Protein AF-S8FC41-F1 (afdb_monomer_lite)

Sequence (815 aa):
MKNIDQKVIMLVIVLFGLNAVCDAQVIPAPQSMSRNKGTFTMNAQTTWYTNLNGKEKKLMTMYMATLPFRLVEGKASDKSNALRLVVASLQSKHKEAYVLNVTPETVEIKANTGAGLFYGMQTLWQLSSSASTLNVPCVEVVDEPRFDYRGFMLDVSRHFFSKEFVYKQLDLLAHYKINTFHFHLVDGGGWRIEMKKYPQLTEMTAYRPNENWSEFWNGGREFCSKNAPHAYGGYYTQQDIRDIVRYAAVRHITVIPEIDLPGHSNEVLLALPQLACEGHDYRTSFELCIGKEETFRFCENVLKEIMDLFPSEYIHIGGDEANRDRWNACPDCKKRMADEHIADVAELQSYFTRRIEKFVNRHGRKIIGWDEILDGPVSKSATIMAWREESGSMTKATEQGHHVVMTPRGHCYIDYLQTESSTQPRYAEGYLPLSEAYEFEPVPAGTKNPALVWGVQGNLWTEYIATDSYAEYMTYPRMMALAEVGWTKPEHKSFSDFYRRMLHAQQAMKDKGYNSYNIDDDLRKKQTETWKAKHVILIGIDGWAAASMAKADMPTVKNMMRNGSYTLKKRSVLPSASAINWASMMMGAGTEMTGYTKWNTRIPEIPSFVVNTHHIFPTIFSVLREQFPSAKTAALFDWDGIKYVIDTLAIDDVMWKDQAGYGKENGEGFGDPLDYVKIAENYIKKERPTFFFTYFGGLDETGHLHGWYTDRYYAFETKLDQCIARIVQATKDAGIYEDTVFILSSDHGGIDKGHGGITLEEMESPFIAFGKNVRPMGAFDETMMQFDIAATIAYIFGLDTPQAWIGRPMKQLFR

pLDDT: mean 90.37, std 13.81, range [24.3, 98.94]

Structure (mmCIF, N/CA/C/O backbone):
data_AF-S8FC41-F1
#
_entry.id   AF-S8FC41-F1
#
loop_
_atom_site.group_PDB
_atom_site.id
_atom_site.type_symbol
_atom_site.label_atom_id
_atom_site.label_alt_id
_atom_site.label_comp_id
_atom_site.label_asym_id
_atom_site.label_entity_id
_atom_site.label_seq_id
_atom_site.pdbx_PDB_ins_code
_atom_site.Cartn_x
_atom_site.Cartn_y
_atom_site.Cartn_z
_atom_site.occupancy
_atom_site.B_iso_or_equiv
_atom_site.auth_seq_id
_atom_site.auth_comp_id
_atom_site.auth_asym_id
_atom_site.auth_atom_id
_atom_site.pdbx_PDB_model_num
ATOM 1 N N . MET A 1 1 ? -72.588 14.858 -2.919 1.00 35.12 1 MET A N 1
ATOM 2 C CA . MET A 1 1 ? -72.307 15.388 -4.277 1.00 35.12 1 MET A CA 1
ATOM 3 C C . MET A 1 1 ? -71.019 16.194 -4.169 1.00 35.12 1 MET A C 1
ATOM 5 O O . MET A 1 1 ? -71.030 17.117 -3.379 1.00 35.12 1 MET A O 1
ATOM 9 N N . LYS A 1 2 ? -69.878 15.920 -4.800 1.00 32.91 2 LYS A N 1
ATOM 10 C CA . LYS A 1 2 ? -69.450 15.012 -5.875 1.00 32.91 2 LYS A CA 1
ATOM 11 C C . LYS A 1 2 ? -67.981 14.621 -5.596 1.00 32.91 2 LYS A C 1
ATOM 13 O O . LYS A 1 2 ? -67.253 15.414 -5.011 1.00 32.91 2 LYS A O 1
ATOM 18 N N . ASN A 1 3 ? -67.592 13.423 -6.035 1.00 36.94 3 ASN A N 1
ATOM 19 C CA . ASN A 1 3 ? -66.210 12.936 -6.151 1.00 36.94 3 ASN A CA 1
ATOM 20 C C . ASN A 1 3 ? -65.319 13.893 -6.962 1.00 36.94 3 ASN A C 1
ATOM 22 O O . ASN A 1 3 ? -65.845 14.538 -7.868 1.00 36.94 3 ASN A O 1
ATOM 26 N N . ILE A 1 4 ? -64.000 13.881 -6.707 1.00 32.19 4 ILE A N 1
ATOM 27 C CA . ILE A 1 4 ? -62.942 13.588 -7.703 1.00 32.19 4 ILE A CA 1
ATOM 28 C C . ILE A 1 4 ? -61.548 13.526 -7.027 1.00 32.19 4 ILE A C 1
ATOM 30 O O . ILE A 1 4 ? -61.121 14.453 -6.349 1.00 32.19 4 ILE A O 1
ATOM 34 N N . ASP A 1 5 ? -60.910 12.379 -7.265 1.00 30.50 5 ASP A N 1
ATOM 35 C CA . ASP A 1 5 ? -59.493 12.018 -7.411 1.00 30.50 5 ASP A CA 1
ATOM 36 C C . ASP A 1 5 ? -58.425 12.150 -6.312 1.00 30.50 5 ASP A C 1
ATOM 38 O O . ASP A 1 5 ? -57.936 13.209 -5.923 1.00 30.50 5 ASP A O 1
ATOM 42 N N . GLN A 1 6 ? -57.947 10.949 -5.969 1.00 34.81 6 GLN A N 1
ATOM 43 C CA . GLN A 1 6 ? -56.667 10.593 -5.381 1.00 34.81 6 GLN A CA 1
ATOM 44 C C . GLN A 1 6 ? -55.485 11.261 -6.106 1.00 34.81 6 GLN A C 1
ATOM 46 O O . GLN A 1 6 ? -55.183 10.947 -7.257 1.00 34.81 6 GLN A O 1
ATOM 51 N N . LYS A 1 7 ? -54.715 12.070 -5.374 1.00 25.80 7 LYS A N 1
ATOM 52 C CA . LYS A 1 7 ? -53.272 12.215 -5.594 1.00 25.80 7 LYS A CA 1
ATOM 53 C C . LYS A 1 7 ? -52.557 12.072 -4.259 1.00 25.80 7 LYS A C 1
ATOM 55 O O . LYS A 1 7 ? -52.584 12.958 -3.413 1.00 25.80 7 LYS A O 1
ATOM 60 N N . VAL A 1 8 ? -51.940 10.908 -4.091 1.00 29.42 8 VAL A N 1
ATOM 61 C CA . VAL A 1 8 ? -50.966 10.607 -3.046 1.00 29.42 8 VAL A CA 1
ATOM 62 C C . VAL A 1 8 ? -49.750 11.505 -3.285 1.00 29.42 8 VAL A C 1
ATOM 64 O O . VAL A 1 8 ? -48.985 11.281 -4.218 1.00 29.42 8 VAL A O 1
ATOM 67 N N . ILE A 1 9 ? -49.581 12.540 -2.462 1.00 27.23 9 ILE A N 1
ATOM 68 C CA . ILE A 1 9 ? -48.293 13.220 -2.302 1.00 27.23 9 ILE A CA 1
ATOM 69 C C . ILE A 1 9 ? -47.501 12.363 -1.315 1.00 27.23 9 ILE A C 1
ATOM 71 O O . ILE A 1 9 ? -47.608 12.515 -0.101 1.00 27.23 9 ILE A O 1
ATOM 75 N N . MET A 1 10 ? -46.763 11.392 -1.849 1.00 24.33 10 MET A N 1
ATOM 76 C CA . MET A 1 10 ? -45.726 10.690 -1.104 1.00 24.33 10 MET A CA 1
ATOM 77 C C . MET A 1 10 ? -44.528 11.637 -1.050 1.00 24.33 10 MET A C 1
ATOM 79 O O . MET A 1 10 ? -43.821 11.824 -2.039 1.00 24.33 10 MET A O 1
ATOM 83 N N . LEU A 1 11 ? -44.372 12.304 0.092 1.00 24.64 11 LEU A N 1
ATOM 84 C CA . LEU A 1 11 ? -43.197 13.094 0.428 1.00 24.64 11 LEU A CA 1
ATOM 85 C C . LEU A 1 11 ? -41.986 12.152 0.372 1.00 24.64 11 LEU A C 1
ATOM 87 O O . LEU A 1 11 ? -41.801 11.311 1.251 1.00 24.64 11 LEU A O 1
ATOM 91 N N . VAL A 1 12 ? -41.202 12.247 -0.701 1.00 24.30 12 VAL A N 1
ATOM 92 C CA . VAL A 1 12 ? -39.897 11.597 -0.804 1.00 24.30 12 VAL A CA 1
ATOM 93 C C . VAL A 1 12 ? -39.003 12.282 0.221 1.00 24.30 12 VAL A C 1
ATOM 95 O O . VAL A 1 12 ? -38.451 13.351 -0.029 1.00 24.30 12 VAL A O 1
ATOM 98 N N . ILE A 1 13 ? -38.897 11.682 1.406 1.00 25.22 13 ILE A N 1
ATOM 99 C CA . ILE A 1 13 ? -37.760 11.911 2.288 1.00 25.22 13 ILE A CA 1
ATOM 100 C C . ILE A 1 13 ? -36.559 11.387 1.508 1.00 25.22 13 ILE A C 1
ATOM 102 O O . ILE A 1 13 ? -36.340 10.180 1.405 1.00 25.22 13 ILE A O 1
ATOM 106 N N . VAL A 1 14 ? -35.820 12.309 0.896 1.00 24.44 14 VAL A N 1
ATOM 107 C CA . VAL A 1 14 ? -34.461 12.058 0.433 1.00 24.44 14 VAL A CA 1
ATOM 108 C C . VAL A 1 14 ? -33.647 11.809 1.698 1.00 24.44 14 VAL A C 1
ATOM 110 O O . VAL A 1 14 ? -33.145 12.733 2.333 1.00 24.44 14 VAL A O 1
ATOM 113 N N . LEU A 1 15 ? -33.590 10.542 2.109 1.00 25.58 15 LEU A N 1
ATOM 114 C CA . LEU A 1 15 ? -32.530 10.024 2.956 1.00 25.58 15 LEU A CA 1
ATOM 115 C C . LEU A 1 15 ? -31.238 10.241 2.170 1.00 25.58 15 LEU A C 1
ATOM 117 O O . LEU A 1 15 ? -30.855 9.419 1.340 1.00 25.58 15 LEU A O 1
ATOM 121 N N . PHE A 1 16 ? -30.587 11.379 2.400 1.00 27.56 16 PHE A N 1
ATOM 122 C CA . PHE A 1 16 ? -29.149 11.463 2.216 1.00 27.56 16 PHE A CA 1
ATOM 123 C C . PHE A 1 16 ? -28.558 10.425 3.166 1.00 27.56 16 PHE A C 1
ATOM 125 O O . PHE A 1 16 ? -28.442 10.651 4.370 1.00 27.56 16 PHE A O 1
ATOM 132 N N . GLY A 1 17 ? -28.294 9.236 2.626 1.00 25.16 17 GLY A N 1
ATOM 133 C CA . GLY A 1 17 ? -27.521 8.211 3.296 1.00 25.16 17 GLY A CA 1
ATOM 134 C C . GLY A 1 17 ? -26.126 8.764 3.527 1.00 25.16 17 GLY A C 1
ATOM 135 O O . GLY A 1 17 ? -25.276 8.707 2.645 1.00 25.16 17 GLY A O 1
ATOM 136 N N . LEU A 1 18 ? -25.902 9.321 4.714 1.00 30.11 18 LEU A N 1
ATOM 137 C CA . LEU A 1 18 ? -24.579 9.344 5.313 1.00 30.11 18 LEU A CA 1
ATOM 138 C C . LEU A 1 18 ? -24.206 7.876 5.511 1.00 30.11 18 LEU A C 1
ATOM 140 O O . LEU A 1 18 ? -24.660 7.230 6.455 1.00 30.11 18 LEU A O 1
ATOM 144 N N . ASN A 1 19 ? -23.476 7.330 4.537 1.00 27.73 19 ASN A N 1
ATOM 145 C CA . ASN A 1 19 ? -22.876 6.010 4.623 1.00 27.73 19 ASN A CA 1
ATOM 146 C C . ASN A 1 19 ? -22.054 5.971 5.911 1.00 27.73 19 ASN A C 1
ATOM 148 O O . ASN A 1 19 ? -21.028 6.641 6.021 1.00 27.73 19 ASN A O 1
ATOM 152 N N . ALA A 1 20 ? -22.537 5.223 6.901 1.00 31.36 20 ALA A N 1
ATOM 153 C CA . ALA A 1 20 ? -21.760 4.888 8.076 1.00 31.36 20 ALA A CA 1
ATOM 154 C C . ALA A 1 20 ? -20.484 4.191 7.588 1.00 31.36 20 ALA A C 1
ATOM 156 O O . ALA A 1 20 ? -20.551 3.086 7.048 1.00 31.36 20 ALA A O 1
ATOM 157 N N . VAL A 1 21 ? -19.335 4.859 7.721 1.00 35.88 21 VAL A N 1
ATOM 158 C CA . VAL A 1 21 ? -18.024 4.268 7.446 1.00 35.88 21 VAL A CA 1
ATOM 159 C C . VAL A 1 21 ? -17.833 3.151 8.464 1.00 35.88 21 VAL A C 1
ATOM 161 O O . VAL A 1 21 ? -17.576 3.379 9.643 1.00 35.88 21 VAL A O 1
ATOM 164 N N . CYS A 1 22 ? -18.079 1.929 8.009 1.00 39.31 22 CYS A N 1
ATOM 165 C CA . CYS A 1 22 ? -17.916 0.723 8.788 1.00 39.31 22 CYS A CA 1
ATOM 166 C C . CYS A 1 22 ? -16.421 0.422 8.959 1.00 39.31 22 CYS A C 1
ATOM 168 O O . CYS A 1 22 ? -15.698 0.291 7.976 1.00 39.31 22 CYS A O 1
ATOM 170 N N . ASP A 1 23 ? -15.999 0.252 10.211 1.00 51.03 23 ASP A N 1
ATOM 171 C CA . ASP A 1 23 ? -14.656 -0.129 10.656 1.00 51.03 23 ASP A CA 1
ATOM 172 C C . ASP A 1 23 ? -14.262 -1.546 10.183 1.00 51.03 23 ASP A C 1
ATOM 174 O O . ASP A 1 23 ? -14.350 -2.528 10.926 1.00 51.03 23 ASP A O 1
ATOM 178 N N . ALA A 1 24 ? -13.893 -1.680 8.905 1.00 56.69 24 ALA A N 1
ATOM 179 C CA . ALA A 1 24 ? -13.210 -2.863 8.398 1.00 56.69 24 ALA A CA 1
ATOM 180 C C . ALA A 1 24 ? -11.982 -2.479 7.561 1.00 56.69 24 ALA A C 1
ATOM 182 O O . ALA A 1 24 ? -12.027 -1.625 6.676 1.00 56.69 24 ALA A O 1
ATOM 183 N N . GLN A 1 25 ? -10.872 -3.145 7.867 1.00 79.75 25 GLN A N 1
ATOM 184 C CA . GLN A 1 25 ? -9.506 -2.815 7.456 1.00 79.75 25 GLN A CA 1
ATOM 185 C C . GLN A 1 25 ? -9.180 -3.302 6.029 1.00 79.75 25 GLN A C 1
ATOM 187 O O . GLN A 1 25 ? -8.157 -3.940 5.804 1.00 79.75 25 GLN A O 1
ATOM 192 N N . VAL A 1 26 ? -10.070 -3.052 5.062 1.00 92.94 26 VAL A N 1
ATOM 193 C CA . VAL A 1 26 ? -9.929 -3.558 3.683 1.00 92.94 26 VAL A CA 1
ATOM 194 C C . VAL A 1 26 ? -9.222 -2.532 2.802 1.00 92.94 26 VAL A C 1
ATOM 196 O O . VAL A 1 26 ? -9.668 -1.394 2.709 1.00 92.94 26 VAL A O 1
ATOM 199 N N . ILE A 1 27 ? -8.153 -2.936 2.118 1.00 95.56 27 ILE A N 1
ATOM 200 C CA . ILE A 1 27 ? -7.474 -2.187 1.056 1.00 95.56 27 ILE A CA 1
ATOM 201 C C . ILE A 1 27 ? -7.538 -2.996 -0.255 1.00 95.56 27 ILE A C 1
ATOM 203 O O . ILE A 1 27 ? -7.199 -4.178 -0.287 1.00 95.56 27 ILE A O 1
ATOM 207 N N . PRO A 1 28 ? -7.921 -2.396 -1.384 1.00 97.38 28 PRO A N 1
ATOM 208 C CA . PRO A 1 28 ? -8.578 -1.103 -1.496 1.00 97.38 28 PRO A CA 1
ATOM 209 C C . PRO A 1 28 ? -9.944 -1.045 -0.797 1.00 97.38 28 PRO A C 1
ATOM 211 O O . PRO A 1 28 ? -10.579 -2.085 -0.602 1.00 97.38 28 PRO A O 1
ATOM 214 N N . ALA A 1 29 ? -10.387 0.159 -0.439 1.00 94.88 29 ALA A N 1
ATOM 215 C CA . ALA A 1 29 ? -11.692 0.431 0.141 1.00 94.88 29 ALA A CA 1
ATOM 216 C C . ALA A 1 29 ? -12.803 -0.003 -0.830 1.00 94.88 29 ALA A C 1
ATOM 218 O O . ALA A 1 29 ? -12.779 0.372 -2.007 1.00 94.88 29 ALA A O 1
ATOM 219 N N . PRO A 1 30 ? -13.787 -0.785 -0.362 1.00 95.25 30 PRO A N 1
ATOM 220 C CA . PRO A 1 30 ? -14.891 -1.198 -1.211 1.00 95.25 30 PRO A CA 1
ATOM 221 C C . PRO A 1 30 ? -15.827 -0.025 -1.523 1.00 95.25 30 PRO A C 1
ATOM 223 O O . PRO A 1 30 ? -15.943 0.917 -0.740 1.00 95.25 30 PRO A O 1
ATOM 226 N N . GLN A 1 31 ? -16.570 -0.120 -2.629 1.00 93.06 31 GLN A N 1
ATOM 227 C CA . GLN A 1 31 ? -17.590 0.885 -2.971 1.00 93.06 31 GLN A CA 1
ATOM 228 C C . GLN A 1 31 ? -18.682 1.023 -1.899 1.00 93.06 31 GLN A C 1
ATOM 230 O O . GLN A 1 31 ? -19.191 2.118 -1.668 1.00 93.06 31 GLN A O 1
ATOM 235 N N . SER A 1 32 ? -19.071 -0.083 -1.263 1.00 92.31 32 SER A N 1
ATOM 236 C CA . SER A 1 32 ? -19.997 -0.090 -0.133 1.00 92.31 32 SER A CA 1
ATOM 237 C C . SER A 1 32 ? -19.735 -1.290 0.769 1.00 92.31 32 SER A C 1
ATOM 239 O O . SER A 1 32 ? -19.482 -2.396 0.289 1.00 92.31 32 SER A O 1
ATOM 241 N N . MET A 1 33 ? -19.823 -1.075 2.081 1.00 91.81 33 MET A N 1
ATOM 242 C CA . MET A 1 33 ? -19.700 -2.118 3.091 1.00 91.81 33 MET A CA 1
ATOM 243 C C . MET A 1 33 ? -20.571 -1.793 4.304 1.00 91.81 33 MET A C 1
ATOM 245 O O . MET A 1 33 ? -20.541 -0.675 4.814 1.00 91.81 33 MET A O 1
ATOM 249 N N . SER A 1 34 ? -21.307 -2.785 4.799 1.00 89.12 34 SER A N 1
ATOM 250 C CA . SER A 1 34 ? -22.105 -2.685 6.022 1.00 89.12 34 SER A CA 1
ATOM 251 C C . SER A 1 34 ? -21.829 -3.865 6.952 1.00 89.12 34 SER A C 1
ATOM 253 O O . SER A 1 34 ? -21.728 -5.010 6.509 1.00 89.12 34 SER A O 1
ATOM 255 N N . ARG A 1 35 ? -21.676 -3.595 8.254 1.00 87.06 35 ARG A N 1
ATOM 256 C CA . ARG A 1 35 ? -21.473 -4.638 9.267 1.00 87.06 35 ARG A CA 1
ATOM 257 C C . ARG A 1 35 ? -22.800 -5.141 9.795 1.00 87.06 35 ARG A C 1
ATOM 259 O O . ARG A 1 35 ? -23.662 -4.360 10.187 1.00 87.06 35 ARG A O 1
ATOM 266 N N . ASN A 1 36 ? -22.892 -6.453 9.909 1.00 88.25 36 ASN A N 1
ATOM 267 C CA . ASN A 1 36 ? -23.994 -7.155 10.535 1.00 88.25 36 ASN A CA 1
ATOM 268 C C . ASN A 1 36 ? -23.540 -7.770 11.867 1.00 88.25 36 ASN A C 1
ATOM 270 O O . ASN A 1 36 ? -22.349 -7.925 12.145 1.00 88.25 36 ASN A O 1
ATOM 274 N N . LYS A 1 37 ? -24.499 -8.115 12.731 1.00 87.38 37 LYS A N 1
ATOM 275 C CA . LYS A 1 37 ? -24.190 -8.782 14.003 1.00 87.38 37 LYS A CA 1
ATOM 276 C C . LYS A 1 37 ? -23.751 -10.224 13.749 1.00 87.38 37 LYS A C 1
ATOM 278 O O . LYS A 1 37 ? -24.442 -10.958 13.050 1.00 87.38 37 LYS A O 1
ATOM 283 N N . GLY A 1 38 ? -22.667 -10.635 14.403 1.00 89.69 38 GLY A N 1
ATOM 284 C CA . GLY A 1 38 ? -22.177 -12.012 14.399 1.00 89.69 38 GLY A CA 1
ATOM 285 C C . GLY A 1 38 ? -20.855 -12.195 13.658 1.00 89.69 38 GLY A C 1
ATOM 286 O O . GLY A 1 38 ? -20.275 -11.252 13.117 1.00 89.69 38 GLY A O 1
ATOM 287 N N . THR A 1 39 ? -20.400 -13.444 13.639 1.00 92.00 39 THR A N 1
ATOM 288 C CA . THR A 1 39 ? -19.126 -13.874 13.058 1.00 92.00 39 THR A CA 1
ATOM 289 C C . THR A 1 39 ? -19.335 -15.221 12.378 1.00 92.00 39 THR A C 1
ATOM 291 O O . THR A 1 39 ? -19.998 -16.092 12.940 1.00 92.00 39 THR A O 1
ATOM 294 N N . PHE A 1 40 ? -18.757 -15.396 11.194 1.00 93.31 40 PHE A N 1
ATOM 295 C CA . PHE A 1 40 ? -18.607 -16.691 10.544 1.00 93.31 40 PHE A CA 1
ATOM 296 C C . PHE A 1 40 ? -17.249 -17.293 10.912 1.00 93.31 40 PHE A C 1
ATOM 298 O O . PHE A 1 40 ? -16.228 -16.610 10.818 1.00 93.31 40 PHE A O 1
ATOM 305 N N . THR A 1 41 ? -17.215 -18.570 11.288 1.00 91.19 41 THR A N 1
ATOM 306 C CA . THR A 1 41 ? -15.964 -19.285 11.581 1.00 91.19 41 THR A CA 1
ATOM 307 C C . THR A 1 41 ? -15.690 -20.312 10.492 1.00 91.19 41 THR A C 1
ATOM 309 O O . THR A 1 41 ? -16.334 -21.359 10.438 1.00 91.19 41 THR A O 1
ATOM 312 N N . MET A 1 42 ? -14.696 -20.035 9.650 1.00 88.25 42 MET A N 1
ATOM 313 C CA . MET A 1 42 ? -14.234 -20.969 8.628 1.00 88.25 42 MET A CA 1
ATOM 314 C C . MET A 1 42 ? -13.211 -21.952 9.209 1.00 88.25 42 MET A C 1
ATOM 316 O O . MET A 1 42 ? -12.274 -21.558 9.910 1.00 88.25 42 MET A O 1
ATOM 320 N N . ASN A 1 43 ? -13.385 -23.238 8.904 1.00 85.50 43 ASN A N 1
ATOM 321 C CA . ASN A 1 43 ? -12.543 -24.337 9.376 1.00 85.50 43 ASN A CA 1
ATOM 322 C C . ASN A 1 43 ? -12.446 -25.465 8.329 1.00 85.50 43 ASN A C 1
ATOM 324 O O . ASN A 1 43 ? -13.021 -25.389 7.246 1.00 85.50 43 ASN A O 1
ATOM 328 N N . ALA A 1 44 ? -11.727 -26.542 8.655 1.00 85.00 44 ALA A N 1
ATOM 329 C CA . ALA A 1 44 ? -11.533 -27.686 7.757 1.00 85.00 44 ALA A CA 1
ATOM 330 C C . ALA A 1 44 ? -12.824 -28.473 7.436 1.00 85.00 44 ALA A C 1
ATOM 332 O O . ALA A 1 44 ? -12.831 -29.282 6.512 1.00 85.00 44 ALA A O 1
ATOM 333 N N . GLN A 1 45 ? -13.911 -28.266 8.188 1.00 88.00 45 GLN A N 1
ATOM 334 C CA . GLN A 1 45 ? -15.228 -28.856 7.924 1.00 88.00 45 GLN A CA 1
ATOM 335 C C . GLN A 1 45 ? -16.119 -27.932 7.087 1.00 88.00 45 GLN A C 1
ATOM 337 O O . GLN A 1 45 ? -17.191 -28.360 6.659 1.00 88.00 45 GLN A O 1
ATOM 342 N N . THR A 1 46 ? -15.706 -26.681 6.861 1.00 91.44 46 THR A N 1
ATOM 343 C CA . THR A 1 46 ? -16.424 -25.769 5.977 1.00 91.44 46 THR A CA 1
ATOM 344 C C . THR A 1 46 ? -16.450 -26.354 4.567 1.00 91.44 46 THR A C 1
ATOM 346 O O . THR A 1 46 ? -15.432 -26.780 4.010 1.00 91.44 46 THR A O 1
ATOM 349 N N . THR A 1 47 ? -17.644 -26.398 3.990 1.00 95.12 47 THR A N 1
ATOM 350 C CA . THR A 1 47 ? -17.832 -26.825 2.607 1.00 95.12 47 THR A CA 1
ATOM 351 C C . THR A 1 47 ? -17.624 -25.647 1.665 1.00 95.12 47 THR A C 1
ATOM 353 O O . THR A 1 47 ? -17.878 -24.502 2.036 1.00 95.12 47 THR A O 1
ATOM 356 N N . TRP A 1 48 ? -17.172 -25.893 0.438 1.00 95.31 48 TRP A N 1
ATOM 357 C CA . TRP A 1 48 ? -17.127 -24.862 -0.594 1.00 95.31 48 TRP A CA 1
ATOM 358 C C . TRP A 1 48 ? -17.767 -25.335 -1.896 1.00 95.31 48 TRP A C 1
ATOM 360 O O . TRP A 1 48 ? -17.619 -26.487 -2.300 1.00 95.31 48 TRP A O 1
ATOM 370 N N . TYR A 1 49 ? -18.487 -24.437 -2.560 1.00 96.62 49 TYR A N 1
ATOM 371 C CA . TYR A 1 49 ? -19.202 -24.717 -3.802 1.00 96.62 49 TYR A CA 1
ATOM 372 C C . TYR A 1 49 ? -18.968 -23.609 -4.828 1.00 96.62 49 TYR A C 1
ATOM 374 O O . TYR A 1 49 ? -18.949 -22.428 -4.481 1.00 96.62 49 TYR A O 1
ATOM 382 N N . THR A 1 50 ? -18.880 -23.980 -6.109 1.00 97.00 50 THR A N 1
ATOM 383 C CA . THR A 1 50 ? -18.949 -23.030 -7.222 1.00 97.00 50 THR A CA 1
ATOM 384 C C . THR A 1 50 ? -19.729 -23.574 -8.418 1.00 97.00 50 THR A C 1
ATOM 386 O O . THR A 1 50 ? -19.668 -24.767 -8.720 1.00 97.00 50 THR A O 1
ATOM 389 N N . ASN A 1 51 ? -20.440 -22.692 -9.126 1.00 97.19 51 ASN A N 1
ATOM 390 C CA . ASN A 1 51 ? -21.099 -22.988 -10.405 1.00 97.19 51 ASN A CA 1
ATOM 391 C C . ASN A 1 51 ? -20.251 -22.591 -11.632 1.00 97.19 51 ASN A C 1
ATOM 393 O O . ASN A 1 51 ? -20.745 -22.662 -12.760 1.00 97.19 51 ASN A O 1
ATOM 397 N N . LEU A 1 52 ? -18.991 -22.182 -11.431 1.00 96.56 52 LEU A N 1
ATOM 398 C CA . LEU A 1 52 ? -18.048 -21.955 -12.524 1.00 96.56 52 LEU A CA 1
ATOM 399 C C . LEU A 1 52 ? -17.913 -23.205 -13.401 1.00 96.56 52 LEU A C 1
ATOM 401 O O . LEU A 1 52 ? -18.034 -24.340 -12.934 1.00 96.56 52 LEU A O 1
ATOM 405 N N . ASN A 1 53 ? -17.586 -23.005 -14.676 1.00 95.56 53 ASN A N 1
ATOM 406 C CA . ASN A 1 53 ? -17.318 -24.083 -15.625 1.00 95.56 53 ASN A CA 1
ATOM 407 C C . ASN A 1 53 ? -16.015 -23.831 -16.410 1.00 95.56 53 ASN A C 1
ATOM 409 O O . ASN A 1 53 ? -15.362 -22.797 -16.258 1.00 95.56 53 ASN A O 1
ATOM 413 N N . GLY A 1 54 ? -15.588 -24.826 -17.193 1.00 96.44 54 GLY A N 1
ATOM 414 C CA . GLY A 1 54 ? -14.451 -24.706 -18.108 1.00 96.44 54 GLY A CA 1
ATOM 415 C C . GLY A 1 54 ? -13.150 -24.207 -17.460 1.00 96.44 54 GLY A C 1
ATOM 416 O O . GLY A 1 54 ? -12.724 -24.692 -16.408 1.00 96.44 54 GLY A O 1
ATOM 417 N N . LYS A 1 55 ? -12.500 -23.241 -18.124 1.00 94.50 55 LYS A N 1
ATOM 418 C CA . LYS A 1 55 ? -11.206 -22.673 -17.709 1.00 94.50 55 LYS A CA 1
ATOM 419 C C . LYS A 1 55 ? -11.293 -21.955 -16.361 1.00 94.50 55 LYS A C 1
ATOM 421 O O . LYS A 1 55 ? -10.391 -22.116 -15.545 1.00 94.50 55 LYS A O 1
ATOM 426 N N . GLU A 1 56 ? -12.368 -21.211 -16.106 1.00 95.75 56 GLU A N 1
ATOM 427 C CA . GLU A 1 56 ? -12.522 -20.461 -14.856 1.00 95.75 56 GLU A CA 1
ATOM 428 C C . GLU A 1 56 ? -12.699 -21.393 -13.651 1.00 95.75 56 GLU A C 1
ATOM 430 O O . GLU A 1 56 ? -12.055 -21.178 -12.626 1.00 95.75 56 GLU A O 1
ATOM 435 N N . LYS A 1 57 ? -13.466 -22.493 -13.782 1.00 95.94 57 LYS A N 1
ATOM 436 C CA . LYS A 1 57 ? -13.560 -23.508 -12.712 1.00 95.94 57 LYS A CA 1
ATOM 437 C C . LYS A 1 57 ? -12.191 -24.091 -12.381 1.00 95.94 57 LYS A C 1
ATOM 439 O O . LYS A 1 57 ? -11.873 -24.289 -11.209 1.00 95.94 57 LYS A O 1
ATOM 444 N N . LYS A 1 58 ? -11.380 -24.372 -13.406 1.00 96.06 58 LYS A N 1
ATOM 445 C CA . LYS A 1 58 ? -10.030 -24.915 -13.224 1.00 96.06 58 LYS A CA 1
ATOM 446 C C . LYS A 1 58 ? -9.132 -23.936 -12.465 1.00 96.06 58 LYS A C 1
ATOM 448 O O . LYS A 1 58 ? -8.486 -24.360 -11.514 1.00 96.06 58 LYS A O 1
ATOM 453 N N . LEU A 1 59 ? -9.123 -22.656 -12.848 1.00 95.69 59 LEU A N 1
ATOM 454 C CA . LEU A 1 59 ? -8.344 -21.622 -12.154 1.00 95.69 59 LEU A CA 1
ATOM 455 C C . LEU A 1 59 ? -8.792 -21.461 -10.700 1.00 95.69 59 LEU A C 1
ATOM 457 O O . LEU A 1 59 ? -7.955 -21.533 -9.807 1.00 95.69 59 LEU A O 1
ATOM 461 N N . MET A 1 60 ? -10.102 -21.360 -10.457 1.00 96.00 60 MET A N 1
ATOM 462 C CA . MET A 1 60 ? -10.640 -21.263 -9.100 1.00 96.00 60 MET A CA 1
ATOM 463 C C . MET A 1 60 ? -10.270 -22.491 -8.261 1.00 96.00 60 MET A C 1
ATOM 465 O O . MET A 1 60 ? -9.802 -22.352 -7.142 1.00 96.00 60 MET A O 1
ATOM 469 N N . THR A 1 61 ? -10.386 -23.703 -8.810 1.00 94.88 61 THR A N 1
ATOM 470 C CA . THR A 1 61 ? -9.996 -24.934 -8.096 1.00 94.88 61 THR A CA 1
ATOM 471 C C . THR A 1 61 ? -8.503 -24.947 -7.758 1.00 94.88 61 THR A C 1
ATOM 473 O O . THR A 1 61 ? -8.127 -25.364 -6.665 1.00 94.88 61 THR A O 1
ATOM 476 N N . MET A 1 62 ? -7.647 -24.476 -8.673 1.00 95.00 62 MET A N 1
ATOM 477 C CA . MET A 1 62 ? -6.212 -24.332 -8.414 1.00 95.00 62 MET A CA 1
ATOM 478 C C . MET A 1 62 ? -5.939 -23.312 -7.306 1.00 95.00 62 MET A C 1
ATOM 480 O O . MET A 1 62 ? -5.094 -23.581 -6.462 1.00 95.00 62 MET A O 1
ATOM 484 N N . TYR A 1 63 ? -6.667 -22.192 -7.275 1.00 94.94 63 TYR A N 1
ATOM 485 C CA . TYR A 1 63 ? -6.546 -21.191 -6.215 1.00 94.94 63 TYR A CA 1
ATOM 486 C C . TYR A 1 63 ? -7.029 -21.724 -4.860 1.00 94.94 63 TYR A C 1
ATOM 488 O O . TYR A 1 63 ? -6.328 -21.616 -3.863 1.00 94.94 63 TYR A O 1
ATOM 496 N N . MET A 1 64 ? -8.178 -22.402 -4.816 1.00 91.62 64 MET A N 1
ATOM 497 C CA . MET A 1 64 ? -8.680 -23.031 -3.587 1.00 91.62 64 MET A CA 1
ATOM 498 C C . MET A 1 64 ? -7.693 -24.057 -3.011 1.00 91.62 64 MET A C 1
ATOM 500 O O . MET A 1 64 ? -7.639 -24.251 -1.799 1.00 91.62 64 MET A O 1
ATOM 504 N N . ALA A 1 65 ? -6.890 -24.704 -3.862 1.00 91.12 65 ALA A N 1
ATOM 505 C CA . ALA A 1 65 ? -5.853 -25.637 -3.437 1.00 91.12 65 ALA A CA 1
ATOM 506 C C . ALA A 1 65 ? -4.616 -24.959 -2.814 1.00 91.12 65 ALA A C 1
ATOM 508 O O . ALA A 1 65 ? -3.805 -25.662 -2.215 1.00 91.12 65 ALA A O 1
ATOM 509 N N . THR A 1 66 ? -4.459 -23.633 -2.932 1.00 87.81 66 THR A N 1
ATOM 510 C CA . THR A 1 66 ? -3.368 -22.881 -2.283 1.00 87.81 66 THR A CA 1
ATOM 511 C C . THR A 1 66 ? -3.729 -22.383 -0.884 1.00 87.81 66 THR A C 1
ATOM 513 O O . THR A 1 66 ? -2.893 -21.766 -0.229 1.00 87.81 66 THR A O 1
ATOM 516 N N . LEU A 1 67 ? -4.966 -22.597 -0.424 1.00 83.31 67 LEU A N 1
ATOM 517 C CA . LEU A 1 67 ? -5.392 -22.194 0.914 1.00 83.31 67 LEU A CA 1
ATOM 518 C C . LEU A 1 67 ? -4.665 -23.017 1.996 1.00 83.31 67 LEU A C 1
ATOM 520 O O . LEU A 1 67 ? -4.374 -24.195 1.779 1.00 83.31 67 LEU A O 1
ATOM 524 N N . PRO A 1 68 ? -4.404 -22.435 3.184 1.00 75.69 68 PRO A N 1
ATOM 525 C CA . PRO A 1 68 ? -3.639 -23.095 4.249 1.00 75.69 68 PRO A CA 1
ATOM 526 C C . PRO A 1 68 ? -4.331 -24.339 4.828 1.00 75.69 68 PRO A C 1
ATOM 528 O O . PRO A 1 68 ? -3.685 -25.174 5.458 1.00 75.69 68 PRO A O 1
ATOM 531 N N . PHE A 1 69 ? -5.638 -24.487 4.610 1.00 77.06 69 PHE A N 1
ATOM 532 C CA . PHE A 1 69 ? -6.406 -25.679 4.946 1.00 77.06 69 PHE A CA 1
ATOM 533 C C . PHE A 1 69 ? -7.318 -26.067 3.784 1.00 77.06 69 PHE A C 1
ATOM 535 O O . PHE A 1 69 ? -7.798 -25.228 3.020 1.00 77.06 69 PHE A O 1
ATOM 542 N N . ARG A 1 70 ? -7.570 -27.371 3.656 1.00 80.88 70 ARG A N 1
ATOM 543 C CA . ARG A 1 70 ? -8.400 -27.915 2.584 1.00 80.88 70 ARG A CA 1
ATOM 544 C C . ARG A 1 70 ? -9.872 -27.857 2.978 1.00 80.88 70 ARG A C 1
ATOM 546 O O . ARG A 1 70 ? -10.284 -28.542 3.908 1.00 80.88 70 ARG A O 1
ATOM 553 N N . LEU A 1 71 ? -10.651 -27.086 2.227 1.00 84.25 71 LEU A N 1
ATOM 554 C CA . LEU A 1 71 ? -12.110 -27.099 2.311 1.00 84.25 71 LEU A CA 1
ATOM 555 C C . LEU A 1 71 ? -12.689 -28.345 1.625 1.00 84.25 71 LEU A C 1
ATOM 557 O O . LEU A 1 71 ? -12.135 -28.852 0.642 1.00 84.25 71 LEU A O 1
ATOM 561 N N . VAL A 1 72 ? -13.825 -28.824 2.129 1.00 86.12 72 VAL A N 1
ATOM 562 C CA . VAL A 1 72 ? -14.541 -29.978 1.566 1.00 86.12 72 VAL A CA 1
ATOM 563 C C . VAL A 1 72 ? -15.415 -29.512 0.402 1.00 86.12 72 VAL A C 1
ATOM 565 O O . VAL A 1 72 ? -16.060 -28.473 0.495 1.00 86.12 72 VAL A O 1
ATOM 568 N N . GLU A 1 73 ? -15.452 -30.250 -0.708 1.00 89.06 73 GLU A N 1
ATOM 569 C CA . GLU A 1 73 ? -16.359 -29.909 -1.813 1.00 89.06 73 GLU A CA 1
ATOM 570 C C . GLU A 1 73 ? -17.820 -30.069 -1.357 1.00 89.06 73 GLU A C 1
ATOM 572 O O . GLU A 1 73 ? -18.226 -31.130 -0.880 1.00 89.06 73 GLU A O 1
ATOM 577 N N . GLY A 1 74 ? -18.584 -28.984 -1.466 1.00 90.44 74 GLY A N 1
ATOM 578 C CA . GLY A 1 74 ? -19.979 -28.880 -1.051 1.00 90.44 74 GLY A CA 1
ATOM 579 C C . GLY A 1 74 ? -20.962 -28.885 -2.216 1.00 90.44 74 GLY A C 1
ATOM 580 O O . GLY A 1 74 ? -20.607 -28.999 -3.391 1.00 90.44 74 GLY A O 1
ATOM 581 N N . LYS A 1 75 ? -22.240 -28.720 -1.883 1.00 90.69 75 LYS A N 1
ATOM 582 C CA . LYS A 1 75 ? -23.352 -28.604 -2.832 1.00 90.69 75 LYS A CA 1
ATOM 583 C C . LYS A 1 75 ? -23.942 -27.200 -2.786 1.00 90.69 75 LYS A C 1
ATOM 585 O O . LYS A 1 75 ? -23.939 -26.534 -1.757 1.00 90.69 75 LYS A O 1
ATOM 590 N N . ALA A 1 76 ? -24.575 -26.787 -3.884 1.00 88.12 76 ALA A N 1
ATOM 591 C CA . ALA A 1 76 ? -25.319 -25.523 -3.945 1.00 88.12 76 ALA A CA 1
ATOM 592 C C . ALA A 1 76 ? -26.400 -25.394 -2.850 1.00 88.12 76 ALA A C 1
ATOM 594 O O . ALA A 1 76 ? -26.784 -24.287 -2.481 1.00 88.12 76 ALA A O 1
ATOM 595 N N . SER A 1 77 ? -26.914 -26.530 -2.368 1.00 88.25 77 SER A N 1
ATOM 596 C CA . SER A 1 77 ? -27.960 -26.629 -1.350 1.00 88.25 77 SER A CA 1
ATOM 597 C C . SER A 1 77 ? -27.464 -26.488 0.088 1.00 88.25 77 SER A C 1
ATOM 599 O O . SER A 1 77 ? -28.301 -26.482 0.988 1.00 88.25 77 SER A O 1
ATOM 601 N N . ASP A 1 78 ? -26.153 -26.428 0.327 1.00 89.38 78 ASP A N 1
ATOM 602 C CA . ASP A 1 78 ? -25.606 -26.392 1.682 1.00 89.38 78 ASP A CA 1
ATOM 603 C C . ASP A 1 78 ? -25.903 -25.024 2.319 1.00 89.38 78 ASP A C 1
ATOM 605 O O . ASP A 1 78 ? -25.554 -23.970 1.783 1.00 89.38 78 ASP A O 1
ATOM 609 N N . LYS A 1 79 ? -26.628 -25.044 3.447 1.00 86.75 79 LYS A N 1
ATOM 610 C CA . LYS A 1 79 ? -27.161 -23.841 4.120 1.00 86.75 79 LYS A CA 1
ATOM 611 C C . LYS A 1 79 ? -26.448 -23.485 5.425 1.00 86.75 79 LYS A C 1
ATOM 613 O O . LYS A 1 79 ? -26.886 -22.575 6.117 1.00 86.75 79 LYS A O 1
ATOM 618 N N . SER A 1 80 ? -25.410 -24.225 5.795 1.00 91.56 80 SER A N 1
ATOM 619 C CA . SER A 1 80 ? -24.667 -24.015 7.036 1.00 91.56 80 SER A CA 1
ATOM 620 C C . SER A 1 80 ? -23.225 -24.472 6.865 1.00 91.56 80 SER A C 1
ATOM 622 O O . SER A 1 80 ? -22.975 -25.465 6.182 1.00 91.56 80 SER A O 1
ATOM 624 N N . ASN A 1 81 ? -22.299 -23.733 7.475 1.00 93.06 81 ASN A N 1
ATOM 625 C CA . ASN A 1 81 ? -20.858 -23.927 7.380 1.00 93.06 81 ASN A CA 1
ATOM 626 C C . ASN A 1 81 ? -20.382 -24.061 5.919 1.00 93.06 81 ASN A C 1
ATOM 628 O O . ASN A 1 81 ? -19.740 -25.048 5.545 1.00 93.06 81 ASN A O 1
ATOM 632 N N . ALA A 1 82 ? -20.753 -23.089 5.076 1.00 95.69 82 ALA A N 1
ATOM 633 C CA . ALA A 1 82 ? -20.521 -23.145 3.633 1.00 95.69 82 ALA A CA 1
ATOM 634 C C . ALA A 1 82 ? -19.991 -21.824 3.046 1.00 95.69 82 ALA A C 1
ATOM 636 O O . ALA A 1 82 ? -20.520 -20.750 3.337 1.00 95.69 82 ALA A O 1
ATOM 637 N N . LEU A 1 83 ? -18.996 -21.932 2.159 1.00 96.12 83 LEU A N 1
ATOM 638 C CA . LEU A 1 83 ? -18.505 -20.888 1.257 1.00 96.12 83 LEU A CA 1
ATOM 639 C C . LEU A 1 83 ? -19.067 -21.119 -0.155 1.00 96.12 83 LEU A C 1
ATOM 641 O O . LEU A 1 83 ? -18.792 -22.132 -0.796 1.00 96.12 83 LEU A O 1
ATOM 645 N N . ARG A 1 84 ? -19.838 -20.172 -0.679 1.00 97.31 84 ARG A N 1
ATOM 646 C CA . ARG A 1 84 ? -20.512 -20.288 -1.977 1.00 97.31 84 ARG A CA 1
ATOM 647 C C . ARG A 1 84 ? -20.001 -19.227 -2.941 1.00 97.31 84 ARG A C 1
ATOM 649 O O . ARG A 1 84 ? -20.225 -18.042 -2.731 1.00 97.31 84 ARG A O 1
ATOM 656 N N . LEU A 1 85 ? -19.354 -19.666 -4.015 1.00 97.81 85 LEU A N 1
ATOM 657 C CA . LEU A 1 85 ? -18.796 -18.821 -5.070 1.00 97.81 85 LEU A CA 1
ATOM 658 C C . LEU A 1 85 ? -19.667 -18.937 -6.327 1.00 97.81 85 LEU A C 1
ATOM 660 O O . LEU A 1 85 ? -19.561 -19.908 -7.081 1.00 97.81 85 LEU A O 1
ATOM 664 N N . VAL A 1 86 ? -20.562 -17.978 -6.541 1.00 97.81 86 VAL A N 1
ATOM 665 C CA . VAL A 1 86 ? -21.655 -18.094 -7.514 1.00 97.81 86 VAL A CA 1
ATOM 666 C C . VAL A 1 86 ? -21.528 -17.048 -8.616 1.00 97.81 86 VAL A C 1
ATOM 668 O O . VAL A 1 86 ? -21.705 -15.856 -8.387 1.00 97.81 86 VAL A O 1
ATOM 671 N N . VAL A 1 87 ? -21.308 -17.492 -9.849 1.00 97.38 87 VAL A N 1
ATOM 672 C CA . VAL A 1 87 ? -21.499 -16.634 -11.017 1.00 97.38 87 VAL A CA 1
ATOM 673 C C . VAL A 1 87 ? -22.988 -16.383 -11.219 1.00 97.38 87 VAL A C 1
ATOM 675 O O . VAL A 1 87 ? -23.765 -17.325 -11.408 1.00 97.38 87 VAL A O 1
ATOM 678 N N . ALA A 1 88 ? -23.375 -15.113 -11.160 1.00 95.00 88 ALA A N 1
ATOM 679 C CA . ALA A 1 88 ? -24.733 -14.624 -11.349 1.00 95.00 88 ALA A CA 1
ATOM 680 C C . ALA A 1 88 ? -24.692 -13.186 -11.882 1.00 95.00 88 ALA A C 1
ATOM 682 O O . ALA A 1 88 ? -23.738 -12.455 -11.629 1.00 95.00 88 ALA A O 1
ATOM 683 N N . SER A 1 89 ? -25.739 -12.768 -12.598 1.00 94.12 89 SER A N 1
ATOM 684 C CA . SER A 1 89 ? -25.832 -11.390 -13.090 1.00 94.12 89 SER A CA 1
ATOM 685 C C . SER A 1 89 ? -25.917 -10.417 -11.916 1.00 94.12 89 SER A C 1
ATOM 687 O O . SER A 1 89 ? -26.848 -10.501 -11.113 1.00 94.12 89 SER A O 1
ATOM 689 N N . LEU A 1 90 ? -24.972 -9.482 -11.847 1.00 95.62 90 LEU A N 1
ATOM 690 C CA . LEU A 1 90 ? -25.018 -8.352 -10.924 1.00 95.62 90 LEU A CA 1
ATOM 691 C C . LEU A 1 90 ? -25.649 -7.121 -11.585 1.00 95.62 90 LEU A C 1
ATOM 693 O O . LEU A 1 90 ? -25.868 -7.082 -12.796 1.00 95.62 90 LEU A O 1
ATOM 697 N N . GLN A 1 91 ? -25.941 -6.103 -10.770 1.00 93.38 91 GLN A N 1
ATOM 698 C CA . GLN A 1 91 ? -26.347 -4.787 -11.268 1.00 93.38 91 GLN A CA 1
ATOM 699 C C . GLN A 1 91 ? -25.192 -4.087 -12.001 1.00 93.38 91 GLN A C 1
ATOM 701 O O . GLN A 1 91 ? -25.405 -3.493 -13.058 1.00 93.38 91 GLN A O 1
ATOM 706 N N . SER A 1 92 ? -23.971 -4.174 -11.461 1.00 93.62 92 SER A N 1
ATOM 707 C CA . SER A 1 92 ? -22.772 -3.746 -12.183 1.00 93.62 92 SER A CA 1
ATOM 708 C C . SER A 1 92 ? -22.505 -4.684 -13.357 1.00 93.62 92 SER A C 1
ATOM 710 O O . SER A 1 92 ? -22.634 -5.903 -13.238 1.00 93.62 92 SER A O 1
ATOM 712 N N . LYS A 1 93 ? -22.091 -4.111 -14.490 1.00 94.81 93 LYS A N 1
ATOM 713 C CA . LYS A 1 93 ? -21.644 -4.856 -15.675 1.00 94.81 93 LYS A CA 1
ATOM 714 C C . LYS A 1 93 ? -20.139 -5.126 -15.672 1.00 94.81 93 LYS A C 1
ATOM 716 O O . LYS A 1 93 ? -19.649 -5.780 -16.590 1.00 94.81 93 LYS A O 1
ATOM 721 N N . HIS A 1 94 ? -19.402 -4.618 -14.683 1.00 96.75 94 HIS A N 1
ATOM 722 C CA . HIS A 1 94 ? -17.958 -4.785 -14.634 1.00 96.75 94 HIS A CA 1
ATOM 723 C C . HIS A 1 94 ? -17.601 -6.264 -14.423 1.00 96.75 94 HIS A C 1
ATOM 725 O O . HIS A 1 94 ? -18.205 -6.961 -13.600 1.00 96.75 94 HIS A O 1
ATOM 731 N N . LYS A 1 95 ? -16.612 -6.765 -15.172 1.00 96.81 95 LYS A N 1
ATOM 732 C CA . LYS A 1 95 ? -16.214 -8.186 -15.140 1.00 96.81 95 LYS A CA 1
ATOM 733 C C . LYS A 1 95 ? -15.658 -8.602 -13.770 1.00 96.81 95 LYS A C 1
ATOM 735 O O . LYS A 1 95 ? -15.823 -9.746 -13.358 1.00 96.81 95 LYS A O 1
ATOM 740 N N . GLU A 1 96 ? -15.038 -7.659 -13.067 1.00 98.25 96 GLU A N 1
ATOM 741 C CA . GLU A 1 96 ? -14.397 -7.842 -11.756 1.00 98.25 96 GLU A CA 1
ATOM 742 C C . GLU A 1 96 ? -15.303 -7.441 -10.573 1.00 98.25 96 GLU A C 1
ATOM 744 O O . GLU A 1 96 ? -14.857 -7.497 -9.432 1.00 98.25 96 GLU A O 1
ATOM 749 N N . ALA A 1 97 ? -16.560 -7.043 -10.823 1.00 98.50 97 ALA A N 1
ATOM 750 C CA . ALA A 1 97 ? -17.500 -6.689 -9.758 1.00 98.50 97 ALA A CA 1
ATOM 751 C C . ALA A 1 97 ? -17.947 -7.914 -8.951 1.00 98.50 97 ALA A C 1
ATOM 753 O O . ALA A 1 97 ? -18.133 -9.004 -9.509 1.00 98.50 97 ALA A O 1
ATOM 754 N N . TYR A 1 98 ? -18.188 -7.712 -7.656 1.00 98.75 98 TYR A N 1
ATOM 755 C CA . TYR A 1 98 ? -18.697 -8.744 -6.762 1.00 98.75 98 TYR A CA 1
ATOM 756 C C . TYR A 1 98 ? -19.623 -8.191 -5.674 1.00 98.75 98 TYR A C 1
ATOM 758 O O . TYR A 1 98 ? -19.605 -7.011 -5.330 1.00 98.75 98 TYR A O 1
ATOM 766 N N . VAL A 1 99 ? -20.430 -9.093 -5.119 1.00 98.62 99 VAL A N 1
ATOM 767 C CA . VAL A 1 99 ? -21.182 -8.899 -3.878 1.00 98.62 99 VAL A CA 1
ATOM 768 C C . VAL A 1 99 ? -20.769 -10.001 -2.913 1.00 98.62 99 VAL A C 1
ATOM 770 O O . VAL A 1 99 ? -20.899 -11.179 -3.246 1.00 98.62 99 VAL A O 1
ATOM 773 N N . LEU A 1 100 ? -20.265 -9.631 -1.739 1.00 98.44 100 LEU A N 1
ATOM 774 C CA . LEU A 1 100 ? -19.901 -10.545 -0.657 1.00 98.44 100 LEU A CA 1
ATOM 775 C C . LEU A 1 100 ? -20.912 -10.386 0.480 1.00 98.44 100 LEU A C 1
ATOM 777 O O . LEU A 1 100 ? -21.106 -9.287 0.984 1.00 98.44 100 LEU A O 1
ATOM 781 N N . ASN A 1 101 ? -21.517 -11.489 0.905 1.00 98.06 101 ASN A N 1
ATOM 782 C CA . ASN A 1 101 ? -22.410 -11.543 2.055 1.00 98.06 101 ASN A CA 1
ATOM 783 C C . ASN A 1 101 ? -21.912 -12.599 3.048 1.00 98.06 101 ASN A C 1
ATOM 785 O O . ASN A 1 101 ? -21.786 -13.776 2.702 1.00 98.06 101 ASN A O 1
ATOM 789 N N . VAL A 1 102 ? -21.632 -12.176 4.278 1.00 97.00 102 VAL A N 1
ATOM 790 C CA . VAL A 1 102 ? -21.179 -13.022 5.384 1.00 97.00 102 VAL A CA 1
ATOM 791 C C . VAL A 1 102 ? -22.254 -13.034 6.464 1.00 97.00 102 VAL A C 1
ATOM 793 O O . VAL A 1 102 ? -22.614 -11.999 7.025 1.00 97.00 102 VAL A O 1
ATOM 796 N N . THR A 1 103 ? -22.726 -14.234 6.777 1.00 96.75 103 THR A N 1
ATOM 797 C CA . THR A 1 103 ? -23.704 -14.542 7.831 1.00 96.75 103 THR A CA 1
ATOM 798 C C . THR A 1 103 ? -23.083 -15.536 8.815 1.00 96.75 103 THR A C 1
ATOM 800 O O . THR A 1 103 ? -22.082 -16.165 8.463 1.00 96.75 103 THR A O 1
ATOM 803 N N . PRO A 1 104 ? -23.656 -15.755 10.012 1.00 95.81 104 PRO A N 1
ATOM 804 C CA . PRO A 1 104 ? -23.128 -16.759 10.938 1.00 95.81 104 PRO A CA 1
ATOM 805 C C . PRO A 1 104 ? -23.079 -18.177 10.342 1.00 95.81 104 PRO A C 1
ATOM 807 O O . PRO A 1 104 ? -22.246 -18.991 10.737 1.00 95.81 104 PRO A O 1
ATOM 810 N N . GLU A 1 105 ? -23.941 -18.479 9.369 1.00 95.31 105 GLU A N 1
ATOM 811 C CA . GLU A 1 105 ? -24.072 -19.805 8.769 1.00 95.31 105 GLU A CA 1
ATOM 812 C C . GLU A 1 105 ? -23.342 -19.955 7.431 1.00 95.31 105 GLU A C 1
ATOM 814 O O . GLU A 1 105 ? -22.945 -21.069 7.081 1.00 95.31 105 GLU A O 1
ATOM 819 N N . THR A 1 106 ? -23.191 -18.883 6.650 1.00 96.31 106 THR A N 1
ATOM 820 C CA . THR A 1 106 ? -22.678 -18.959 5.272 1.00 96.31 106 THR A CA 1
ATOM 821 C C . THR A 1 106 ? -21.888 -17.726 4.847 1.00 96.31 106 THR A C 1
ATOM 823 O O . THR A 1 106 ? -22.185 -16.604 5.261 1.00 96.31 106 THR A O 1
ATOM 826 N N . VAL A 1 107 ? -20.938 -17.943 3.937 1.00 97.12 107 VAL A N 1
ATOM 827 C CA . VAL A 1 107 ? -20.302 -16.902 3.124 1.00 97.12 107 VAL A CA 1
ATOM 828 C C . VAL A 1 107 ? -20.752 -17.091 1.680 1.00 97.12 107 VAL A C 1
ATOM 830 O O . VAL A 1 107 ? -20.520 -18.149 1.097 1.00 97.12 107 VAL A O 1
ATOM 833 N N . GLU A 1 108 ? -21.377 -16.084 1.079 1.00 97.94 108 GLU A N 1
ATOM 834 C CA . GLU A 1 108 ? -21.755 -16.092 -0.335 1.00 97.94 108 GLU A CA 1
ATOM 835 C C . GLU A 1 108 ? -21.065 -14.946 -1.077 1.00 97.94 108 GLU A C 1
ATOM 837 O O . GLU A 1 108 ? -21.207 -13.783 -0.712 1.00 97.94 108 GLU A O 1
ATOM 842 N N . ILE A 1 109 ? -20.341 -15.280 -2.144 1.00 98.56 109 ILE A N 1
ATOM 843 C CA . ILE A 1 109 ? -19.757 -14.321 -3.079 1.00 98.56 109 ILE A CA 1
ATOM 844 C C . ILE A 1 109 ? -20.447 -14.515 -4.424 1.00 98.56 109 ILE A C 1
ATOM 846 O O . ILE A 1 109 ? -20.402 -15.605 -5.001 1.00 98.56 109 ILE A O 1
ATOM 850 N N . LYS A 1 110 ? -21.081 -13.456 -4.928 1.00 98.69 110 LYS A N 1
ATOM 851 C CA . LYS A 1 110 ? -21.677 -13.404 -6.266 1.00 98.69 110 LYS A CA 1
ATOM 852 C C . LYS A 1 110 ? -20.875 -12.488 -7.172 1.00 98.69 110 LYS A C 1
ATOM 854 O O . LYS A 1 110 ? -20.487 -11.410 -6.740 1.00 98.69 110 LYS A O 1
ATOM 859 N N . ALA A 1 111 ? -20.670 -12.882 -8.424 1.00 98.50 111 ALA A N 1
ATOM 860 C CA . ALA A 1 111 ? -19.976 -12.055 -9.411 1.00 98.50 111 ALA A CA 1
ATOM 861 C C . ALA A 1 111 ? -20.392 -12.374 -10.850 1.00 98.50 111 ALA A C 1
ATOM 863 O O . ALA A 1 111 ? -20.934 -13.443 -11.125 1.00 98.50 111 ALA A O 1
ATOM 864 N N . ASN A 1 112 ? -20.069 -11.473 -11.781 1.00 97.00 112 ASN A N 1
ATOM 865 C CA . ASN A 1 112 ? -20.308 -11.686 -13.212 1.00 97.00 112 ASN A CA 1
ATOM 866 C C . ASN A 1 112 ? -19.348 -12.715 -13.837 1.00 97.00 112 ASN A C 1
ATOM 868 O O . ASN A 1 112 ? -19.692 -13.349 -14.832 1.00 97.00 112 ASN A O 1
ATOM 872 N N . THR A 1 113 ? -18.139 -12.863 -13.284 1.00 97.44 113 THR A N 1
ATOM 873 C CA . THR A 1 113 ? -17.081 -13.748 -13.805 1.00 97.44 113 THR A CA 1
ATOM 874 C C . THR A 1 113 ? -16.288 -14.390 -12.666 1.00 97.44 113 THR A C 1
ATOM 876 O O . THR A 1 113 ? -16.423 -13.993 -11.504 1.00 97.44 113 THR A O 1
ATOM 879 N N . GLY A 1 114 ? -15.404 -15.339 -12.990 1.00 97.69 114 GLY A N 1
ATOM 880 C CA . GLY A 1 114 ? -14.464 -15.901 -12.020 1.00 97.69 114 GLY A CA 1
ATOM 881 C C . GLY A 1 114 ? -13.537 -14.857 -11.383 1.00 97.69 114 GLY A C 1
ATOM 882 O O . GLY A 1 114 ? -13.185 -15.008 -10.217 1.00 97.69 114 GLY A O 1
ATOM 883 N N . ALA A 1 115 ? -13.199 -13.773 -12.095 1.00 97.62 115 ALA A N 1
ATOM 884 C CA . ALA A 1 115 ? -12.347 -12.704 -11.562 1.00 97.62 115 ALA A CA 1
ATOM 885 C C . ALA A 1 115 ? -13.026 -11.929 -10.424 1.00 97.62 115 ALA A C 1
ATOM 887 O O . ALA A 1 115 ? -12.408 -11.684 -9.392 1.00 97.62 115 ALA A O 1
ATOM 888 N N . GLY A 1 116 ? -14.316 -11.607 -10.562 1.00 98.38 116 GLY A N 1
ATOM 889 C CA . GLY A 1 116 ? -15.059 -10.977 -9.468 1.00 98.38 116 GLY A CA 1
ATOM 890 C C . GLY A 1 116 ? -15.186 -11.901 -8.252 1.00 98.38 116 GLY A C 1
ATOM 891 O O . GLY A 1 116 ? -14.988 -11.455 -7.124 1.00 98.38 116 GLY A O 1
ATOM 892 N N . LEU A 1 117 ? -15.406 -13.210 -8.461 1.00 98.56 117 LEU A N 1
ATOM 893 C CA . LEU A 1 117 ? -15.400 -14.183 -7.357 1.00 98.56 117 LEU A CA 1
ATOM 894 C C . LEU A 1 117 ? -14.056 -14.185 -6.619 1.00 98.56 117 LEU A C 1
ATOM 896 O O . LEU A 1 117 ? -14.028 -14.178 -5.389 1.00 98.56 117 LEU A O 1
ATOM 900 N N . PHE A 1 118 ? -12.952 -14.150 -7.366 1.00 98.50 118 PHE A N 1
ATOM 901 C CA . PHE A 1 118 ? -11.609 -14.089 -6.805 1.00 98.50 118 PHE A CA 1
ATOM 902 C C . PHE A 1 118 ? -11.365 -12.818 -5.978 1.00 98.50 118 PHE A C 1
ATOM 904 O O . PHE A 1 118 ? -10.842 -12.918 -4.869 1.00 98.50 118 PHE A O 1
ATOM 911 N N . TYR A 1 119 ? -11.766 -11.635 -6.454 1.00 98.56 119 TYR A N 1
ATOM 912 C CA . TYR A 1 119 ? -11.593 -10.395 -5.684 1.00 98.56 119 TYR A CA 1
ATOM 913 C C . TYR A 1 119 ? -12.503 -10.310 -4.459 1.00 98.56 119 TYR A C 1
ATOM 915 O O . TYR A 1 119 ? -12.065 -9.809 -3.421 1.00 98.56 119 TYR A O 1
ATOM 923 N N . GLY A 1 120 ? -13.707 -10.884 -4.524 1.00 98.12 120 GLY A N 1
ATOM 924 C CA . GLY A 1 120 ? -14.550 -11.060 -3.342 1.00 98.12 120 GLY A CA 1
ATOM 925 C C . GLY A 1 120 ? -13.892 -11.940 -2.281 1.00 98.12 120 GLY A C 1
ATOM 926 O O . GLY A 1 120 ? -13.981 -11.641 -1.090 1.00 98.12 120 GLY A O 1
ATOM 927 N N . MET A 1 121 ? -13.150 -12.972 -2.697 1.00 96.81 121 MET A N 1
ATOM 928 C CA . MET A 1 121 ? -12.340 -13.766 -1.773 1.00 96.81 121 MET A CA 1
ATOM 929 C C . MET A 1 121 ? -11.180 -12.963 -1.179 1.00 96.81 121 MET A C 1
ATOM 931 O O . MET A 1 121 ? -10.889 -13.127 -0.001 1.00 96.81 121 MET A O 1
ATOM 935 N N . GLN A 1 122 ? -10.539 -12.069 -1.940 1.00 97.00 122 GLN A N 1
ATOM 936 C CA . GLN A 1 122 ? -9.474 -11.228 -1.377 1.00 97.00 122 GLN A CA 1
ATOM 937 C C . GLN A 1 122 ? -9.997 -10.331 -0.256 1.00 97.00 122 GLN A C 1
ATOM 939 O O . GLN A 1 122 ? -9.377 -10.253 0.802 1.00 97.00 122 GLN A O 1
ATOM 944 N N . THR A 1 123 ? -11.175 -9.733 -0.439 1.00 97.31 123 THR A N 1
ATOM 945 C CA . THR A 1 123 ? -11.845 -8.973 0.625 1.00 97.31 123 THR A CA 1
ATOM 946 C C . THR A 1 123 ? -12.197 -9.859 1.818 1.00 97.31 123 THR A C 1
ATOM 948 O O . THR A 1 123 ? -11.919 -9.481 2.952 1.00 97.31 123 THR A O 1
ATOM 951 N N . LEU A 1 124 ? -12.721 -11.068 1.585 1.00 95.12 124 LEU A N 1
ATOM 952 C CA . LEU A 1 124 ? -12.980 -12.040 2.652 1.00 95.12 124 LEU A CA 1
ATOM 953 C C . LEU A 1 124 ? -11.721 -12.339 3.485 1.00 95.12 124 LEU A C 1
ATOM 955 O O . LEU A 1 124 ? -11.796 -12.396 4.710 1.00 95.12 124 LEU A O 1
ATOM 959 N N . TRP A 1 125 ? -10.566 -12.500 2.835 1.00 91.19 125 TRP A N 1
ATOM 960 C CA . TRP A 1 125 ? -9.299 -12.773 3.515 1.00 91.19 125 TRP A CA 1
ATOM 961 C C . TRP A 1 125 ? -8.769 -11.586 4.304 1.00 91.19 125 TRP A C 1
ATOM 963 O O . TRP A 1 125 ? -8.252 -11.781 5.400 1.00 91.19 125 TRP A O 1
ATOM 973 N N . GLN A 1 126 ? -8.932 -10.367 3.797 1.00 92.81 126 GLN A N 1
ATOM 974 C CA . GLN A 1 126 ? -8.564 -9.162 4.542 1.00 92.81 126 GLN A CA 1
ATOM 975 C C . GLN A 1 126 ? -9.441 -8.950 5.784 1.00 92.81 126 GLN A C 1
ATOM 977 O O . GLN A 1 126 ? -8.969 -8.440 6.791 1.00 92.81 126 GLN A O 1
ATOM 982 N N . LEU A 1 127 ? -10.701 -9.391 5.738 1.00 91.12 127 LEU A N 1
ATOM 983 C CA . LEU A 1 127 ? -11.620 -9.352 6.879 1.00 91.12 127 LEU A CA 1
ATOM 984 C C . LEU A 1 127 ? -11.372 -10.465 7.911 1.00 91.12 127 LEU A C 1
ATOM 986 O O . LEU A 1 127 ? -11.989 -10.453 8.977 1.00 91.12 127 LEU A O 1
ATOM 990 N N . SER A 1 128 ? -10.533 -11.451 7.592 1.00 87.06 128 SER A N 1
ATOM 991 C CA . SER A 1 128 ? -10.332 -12.630 8.433 1.00 87.06 128 SER A CA 1
ATOM 992 C C . SER A 1 128 ? -9.218 -12.453 9.468 1.00 87.06 128 SER A C 1
ATOM 994 O O . SER A 1 128 ? -8.201 -11.819 9.202 1.00 87.06 128 SER A O 1
ATOM 996 N N . SER A 1 129 ? -9.380 -13.060 10.647 1.00 72.19 129 SER A N 1
ATOM 997 C CA . SER A 1 129 ? -8.320 -13.124 11.662 1.00 72.19 129 SER A CA 1
ATOM 998 C C . SER A 1 129 ? -7.200 -14.099 11.276 1.00 72.19 129 SER A C 1
ATOM 1000 O O . SER A 1 129 ? -7.485 -15.219 10.850 1.00 72.19 129 SER A O 1
ATOM 1002 N N . SER A 1 130 ? -5.942 -13.746 11.550 1.00 61.47 130 SER A N 1
ATOM 1003 C CA . SER A 1 130 ? -4.770 -14.622 11.392 1.00 61.47 130 SER A CA 1
ATOM 1004 C C . SER A 1 130 ? -4.762 -15.772 12.420 1.00 61.47 130 SER A C 1
ATOM 1006 O O . SER A 1 130 ? -4.144 -15.659 13.476 1.00 61.47 130 SER A O 1
ATOM 1008 N N . ALA A 1 131 ? -5.465 -16.880 12.157 1.00 55.19 131 ALA A N 1
ATOM 1009 C CA . ALA A 1 131 ? -5.482 -18.065 13.028 1.00 55.19 131 ALA A CA 1
ATOM 1010 C C . ALA A 1 131 ? -5.757 -19.374 12.253 1.00 55.19 131 ALA A C 1
ATOM 1012 O O . ALA A 1 131 ? -6.105 -19.359 11.075 1.00 55.19 131 ALA A O 1
ATOM 1013 N N . SER A 1 132 ? -5.608 -20.526 12.924 1.00 56.50 132 SER A N 1
ATOM 1014 C CA . SER A 1 132 ? -5.955 -21.860 12.390 1.00 56.50 132 SER A CA 1
ATOM 1015 C C . SER A 1 132 ? -7.452 -22.030 12.089 1.00 56.50 132 SER A C 1
ATOM 1017 O O . SER A 1 132 ? -7.837 -22.917 11.326 1.00 56.50 132 SER A O 1
ATOM 1019 N N . THR A 1 133 ? -8.287 -21.165 12.664 1.00 62.97 133 THR A N 1
ATOM 1020 C CA . THR A 1 133 ? -9.679 -20.918 12.290 1.00 62.97 133 THR A CA 1
ATOM 1021 C C . THR A 1 133 ? -9.807 -19.471 11.823 1.00 62.97 133 THR A C 1
ATOM 1023 O O . THR A 1 133 ? -9.367 -18.551 12.510 1.00 62.97 133 THR A O 1
ATOM 1026 N N . LEU A 1 134 ? -10.406 -19.247 10.651 1.00 81.50 134 LEU A N 1
ATOM 1027 C CA . LEU A 1 134 ? -10.591 -17.891 10.131 1.00 81.50 134 LEU A CA 1
ATOM 1028 C C . LEU A 1 134 ? -11.939 -17.360 10.612 1.00 81.50 134 LEU A C 1
ATOM 1030 O O . LEU A 1 134 ? -12.991 -17.798 10.143 1.00 81.50 134 LEU A O 1
ATOM 1034 N N . ASN A 1 135 ? -11.906 -16.426 11.559 1.00 88.00 135 ASN A N 1
ATOM 1035 C CA . ASN A 1 135 ? -13.094 -15.703 11.985 1.00 88.00 135 ASN A CA 1
ATOM 1036 C C . ASN A 1 135 ? -13.285 -14.486 11.089 1.00 88.00 135 ASN A C 1
ATOM 1038 O O . ASN A 1 135 ? -12.368 -13.680 10.941 1.00 88.00 135 ASN A O 1
ATOM 1042 N N . VAL A 1 136 ? -14.477 -14.361 10.513 1.00 90.44 136 VAL A N 1
ATOM 1043 C CA . VAL A 1 136 ? -14.852 -13.269 9.615 1.00 90.44 136 VAL A CA 1
ATOM 1044 C C . VAL A 1 136 ? -16.085 -12.574 10.194 1.00 90.44 136 VAL A C 1
ATOM 1046 O O . VAL A 1 136 ? -17.077 -13.255 10.474 1.00 90.44 136 VAL A O 1
ATOM 1049 N N . PRO A 1 137 ? -16.075 -11.246 10.396 1.00 91.81 137 PRO A N 1
ATOM 1050 C CA . PRO A 1 137 ? -17.268 -10.528 10.829 1.00 91.81 137 PRO A CA 1
ATOM 1051 C C . PRO A 1 137 ? -18.392 -10.680 9.799 1.00 91.81 137 PRO A C 1
ATOM 1053 O O . PRO A 1 137 ? -18.146 -10.704 8.594 1.00 91.81 137 PRO A O 1
ATOM 1056 N N . CYS A 1 138 ? -19.639 -10.755 10.265 1.00 94.44 138 CYS A N 1
ATOM 1057 C CA . CYS A 1 138 ? -20.784 -10.706 9.360 1.00 94.44 138 CYS A CA 1
ATOM 1058 C C . CYS A 1 138 ? -20.843 -9.331 8.688 1.00 94.44 138 CYS A C 1
ATOM 1060 O O . CYS A 1 138 ? -20.856 -8.304 9.367 1.00 94.44 138 CYS A O 1
ATOM 1062 N N . VAL A 1 139 ? -20.867 -9.310 7.359 1.00 95.06 139 VAL A N 1
ATOM 1063 C CA . VAL A 1 139 ? -20.805 -8.095 6.542 1.00 95.06 139 VAL A CA 1
ATOM 1064 C C . VAL A 1 139 ? -21.547 -8.295 5.228 1.00 95.06 139 VAL A C 1
ATOM 1066 O O . VAL A 1 139 ? -21.660 -9.416 4.738 1.00 95.06 139 VAL A O 1
ATOM 1069 N N . GLU A 1 140 ? -21.990 -7.199 4.632 1.00 96.88 140 GLU A N 1
ATOM 1070 C CA . GLU A 1 140 ? -22.366 -7.136 3.223 1.00 96.88 140 GLU A CA 1
ATOM 1071 C C . GLU A 1 140 ? -21.458 -6.126 2.517 1.00 96.88 140 GLU A C 1
ATOM 1073 O O . GLU A 1 140 ? -21.296 -5.003 2.994 1.00 96.88 140 GLU A O 1
ATOM 1078 N N . VAL A 1 141 ? -20.853 -6.529 1.400 1.00 97.00 141 VAL A N 1
ATOM 1079 C CA . VAL A 1 141 ? -19.942 -5.715 0.590 1.00 97.00 141 VAL A CA 1
ATOM 1080 C C . VAL A 1 141 ? -20.408 -5.744 -0.859 1.00 97.00 141 VAL A C 1
ATOM 1082 O O . VAL A 1 141 ? -20.634 -6.819 -1.415 1.00 97.00 141 VAL A O 1
ATOM 1085 N N . VAL A 1 142 ? -20.496 -4.572 -1.481 1.00 97.44 142 VAL A N 1
ATOM 1086 C CA . VAL A 1 142 ? -20.730 -4.406 -2.921 1.00 97.44 142 VAL A CA 1
ATOM 1087 C C . VAL A 1 142 ? -19.553 -3.636 -3.484 1.00 97.44 142 VAL A C 1
ATOM 1089 O O . VAL A 1 142 ? -19.230 -2.558 -2.985 1.00 97.44 142 VAL A O 1
ATOM 1092 N N . ASP A 1 143 ? -18.896 -4.189 -4.499 1.00 98.00 143 ASP A N 1
ATOM 1093 C CA . ASP A 1 143 ? -17.615 -3.643 -4.923 1.00 98.00 143 ASP A CA 1
ATOM 1094 C C . ASP A 1 143 ? -17.299 -3.895 -6.401 1.00 98.00 143 ASP A C 1
ATOM 1096 O O . ASP A 1 143 ? -17.726 -4.880 -7.009 1.00 98.00 143 ASP A O 1
ATOM 1100 N N . GLU A 1 144 ? -16.533 -2.972 -6.969 1.00 98.00 144 GLU A N 1
ATOM 1101 C CA . GLU A 1 144 ? -16.013 -2.990 -8.332 1.00 98.00 144 GLU A CA 1
ATOM 1102 C C . GLU A 1 144 ? -14.792 -2.059 -8.412 1.00 98.00 144 GLU A C 1
ATOM 1104 O O . GLU A 1 144 ? -14.747 -1.054 -7.691 1.00 98.00 144 GLU A O 1
ATOM 1109 N N . PRO A 1 145 ? -13.818 -2.349 -9.288 1.00 98.12 145 PRO A N 1
ATOM 1110 C CA . PRO A 1 145 ? -12.698 -1.449 -9.505 1.00 98.12 145 PRO A CA 1
ATOM 1111 C C . PRO A 1 145 ? -13.115 -0.219 -10.315 1.00 98.12 145 PRO A C 1
ATOM 1113 O O . PRO A 1 145 ? -13.989 -0.277 -11.181 1.00 98.12 145 PRO A O 1
ATOM 1116 N N . ARG A 1 146 ? -12.403 0.882 -10.084 1.00 97.25 146 ARG A N 1
ATOM 1117 C CA . ARG A 1 146 ? -12.463 2.101 -10.891 1.00 97.25 146 ARG A CA 1
ATOM 1118 C C . ARG A 1 146 ? -11.876 1.908 -12.294 1.00 97.25 146 ARG A C 1
ATOM 1120 O O . ARG A 1 146 ? -12.442 2.421 -13.255 1.00 97.25 146 ARG A O 1
ATOM 1127 N N . PHE A 1 147 ? -10.751 1.200 -12.403 1.00 98.31 147 PHE A N 1
ATOM 1128 C CA . PHE A 1 147 ? -10.021 1.003 -13.657 1.00 98.31 147 PHE A CA 1
ATOM 1129 C C . PHE A 1 147 ? -9.842 -0.474 -13.993 1.00 98.31 147 PHE A C 1
ATOM 1131 O O . PHE A 1 147 ? -9.610 -1.288 -13.103 1.00 98.31 147 PHE A O 1
ATOM 1138 N N . ASP A 1 148 ? -9.873 -0.809 -15.285 1.00 97.50 148 ASP A N 1
ATOM 1139 C CA . ASP A 1 148 ? -9.629 -2.167 -15.788 1.00 97.50 148 ASP A CA 1
ATOM 1140 C C . ASP A 1 14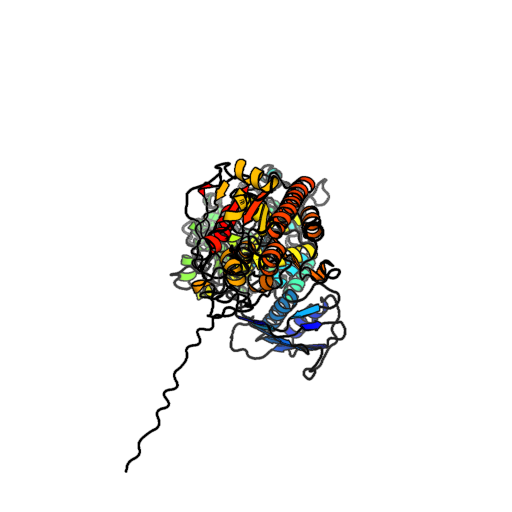8 ? -8.157 -2.597 -15.647 1.00 97.50 148 ASP A C 1
ATOM 1142 O O . ASP A 1 148 ? -7.885 -3.796 -15.546 1.00 97.50 148 ASP A O 1
ATOM 1146 N N . TYR A 1 149 ? -7.218 -1.643 -15.667 1.00 98.69 149 TYR A N 1
ATOM 1147 C CA . TYR A 1 149 ? -5.779 -1.883 -15.553 1.00 98.69 149 TYR A CA 1
ATOM 1148 C C . TYR A 1 149 ? -5.240 -1.391 -14.206 1.00 98.69 149 TYR A C 1
ATOM 1150 O O . TYR A 1 149 ? -5.292 -0.203 -13.891 1.00 98.69 149 TYR A O 1
ATOM 1158 N N . ARG A 1 150 ? -4.684 -2.300 -13.405 1.00 98.75 150 ARG A N 1
ATOM 1159 C CA . ARG A 1 150 ? -4.026 -1.986 -12.131 1.00 98.75 150 ARG A CA 1
ATOM 1160 C C . ARG A 1 150 ? -2.709 -2.741 -12.110 1.00 98.75 150 ARG A C 1
ATOM 1162 O O . ARG A 1 150 ? -2.708 -3.958 -11.912 1.00 98.75 150 ARG A O 1
ATOM 1169 N N . GLY A 1 151 ? -1.621 -2.037 -12.407 1.00 98.69 151 GLY A N 1
ATOM 1170 C CA . GLY A 1 151 ? -0.329 -2.642 -12.708 1.00 98.69 151 GLY A CA 1
ATOM 1171 C C . GLY A 1 151 ? 0.736 -2.447 -11.637 1.00 98.69 151 GLY A C 1
ATOM 1172 O O . GLY A 1 151 ? 0.750 -1.456 -10.911 1.00 98.69 151 GLY A O 1
ATOM 1173 N N . PHE A 1 152 ? 1.672 -3.386 -11.600 1.00 98.88 152 PHE A N 1
ATOM 1174 C CA . PHE A 1 152 ? 2.968 -3.248 -10.945 1.00 98.88 152 PHE A CA 1
ATOM 1175 C C . PHE A 1 152 ? 4.051 -3.693 -11.925 1.00 98.88 152 PHE A C 1
ATOM 1177 O O . PHE A 1 152 ? 3.933 -4.778 -12.504 1.00 98.88 152 PHE A O 1
ATOM 1184 N N . MET A 1 153 ? 5.070 -2.859 -12.113 1.00 98.81 153 MET A N 1
ATOM 1185 C CA . MET A 1 153 ? 6.247 -3.168 -12.917 1.00 98.81 153 MET A CA 1
ATOM 1186 C C . MET A 1 153 ? 7.431 -3.526 -12.024 1.00 98.81 153 MET A C 1
ATOM 1188 O O . MET A 1 153 ? 7.691 -2.836 -11.038 1.00 98.81 153 MET A O 1
ATOM 1192 N N . LEU A 1 154 ? 8.132 -4.602 -12.390 1.00 98.81 154 LEU A N 1
ATOM 1193 C CA . LEU A 1 154 ? 9.395 -5.006 -11.776 1.00 98.81 154 LEU A CA 1
ATOM 1194 C C . LEU A 1 154 ? 10.497 -5.078 -12.835 1.00 98.81 154 LEU A C 1
ATOM 1196 O O . LEU A 1 154 ? 10.440 -5.932 -13.727 1.00 98.81 154 LEU A O 1
ATOM 1200 N N . ASP A 1 155 ? 11.511 -4.229 -12.675 1.00 98.62 155 ASP A N 1
ATOM 1201 C CA . ASP A 1 155 ? 12.786 -4.310 -13.386 1.00 98.62 155 ASP A CA 1
ATOM 1202 C C . ASP A 1 155 ? 13.635 -5.436 -12.799 1.00 98.62 155 ASP A C 1
ATOM 1204 O O . ASP A 1 155 ? 14.116 -5.357 -11.666 1.00 98.62 155 ASP A O 1
ATOM 1208 N N . VAL A 1 156 ? 13.827 -6.491 -13.589 1.00 98.31 156 VAL A N 1
ATOM 1209 C CA . VAL A 1 156 ? 14.747 -7.586 -13.254 1.00 98.31 156 VAL A CA 1
ATOM 1210 C C . VAL A 1 156 ? 16.047 -7.537 -14.054 1.00 98.31 156 VAL A C 1
ATOM 1212 O O . VAL A 1 156 ? 16.912 -8.406 -13.899 1.00 98.31 156 VAL A O 1
ATOM 1215 N N . SER A 1 157 ? 16.177 -6.555 -14.946 1.00 96.94 157 SER A N 1
ATOM 1216 C CA . SER A 1 157 ? 17.348 -6.362 -15.785 1.00 96.94 157 SER A CA 1
ATOM 1217 C C . SER A 1 157 ? 18.486 -5.744 -14.985 1.00 96.94 157 SER A C 1
ATOM 1219 O O . SER A 1 157 ? 19.576 -6.320 -14.943 1.00 96.94 157 SER A O 1
ATOM 1221 N N . ARG A 1 158 ? 18.255 -4.630 -14.283 1.00 96.06 158 ARG A N 1
ATOM 1222 C CA . ARG A 1 158 ? 19.319 -3.936 -13.533 1.00 96.06 158 ARG A CA 1
ATOM 1223 C C . ARG A 1 158 ? 19.820 -4.798 -12.375 1.00 96.06 158 ARG A C 1
ATOM 1225 O O . ARG A 1 158 ? 21.028 -5.049 -12.284 1.00 96.06 158 ARG A O 1
ATOM 1232 N N . HIS A 1 159 ? 18.912 -5.356 -11.576 1.00 97.19 159 HIS A N 1
ATOM 1233 C CA . HIS A 1 159 ? 19.205 -6.432 -10.622 1.00 97.19 159 HIS A CA 1
ATOM 1234 C C . HIS A 1 159 ? 18.227 -7.597 -10.796 1.00 97.19 159 HIS A C 1
ATOM 1236 O O . HIS A 1 159 ? 17.029 -7.401 -10.959 1.00 97.19 159 HIS A O 1
ATOM 1242 N N . PHE A 1 160 ? 18.744 -8.829 -10.780 1.00 98.12 160 PHE A N 1
ATOM 1243 C CA . PHE A 1 160 ? 17.934 -10.023 -11.020 1.00 98.12 160 PHE A CA 1
ATOM 1244 C C . PHE A 1 160 ? 17.245 -10.497 -9.739 1.00 98.12 160 PHE A C 1
ATOM 1246 O O . PHE A 1 160 ? 17.898 -10.667 -8.710 1.00 98.12 160 PHE A O 1
ATOM 1253 N N . PHE A 1 161 ? 15.954 -10.818 -9.839 1.00 98.50 161 PHE A N 1
ATOM 1254 C CA . PHE A 1 161 ? 15.166 -11.383 -8.744 1.00 98.50 161 PHE A CA 1
ATOM 1255 C C . PHE A 1 161 ? 14.765 -12.827 -9.034 1.00 98.50 161 PHE A C 1
ATOM 1257 O O . PHE A 1 161 ? 14.415 -13.187 -10.159 1.00 98.50 161 PHE A O 1
ATOM 1264 N N . SER A 1 162 ? 14.787 -13.676 -8.009 1.00 98.50 162 SER A N 1
ATOM 1265 C CA . SER A 1 162 ? 14.430 -15.088 -8.164 1.00 98.50 162 SER A CA 1
ATOM 1266 C C . SER A 1 162 ? 12.957 -15.281 -8.551 1.00 98.50 162 SER A C 1
ATOM 1268 O O . SER A 1 162 ? 12.094 -14.437 -8.305 1.00 98.50 162 SER A O 1
ATOM 1270 N N . LYS A 1 163 ? 12.642 -16.440 -9.132 1.00 98.38 163 LYS A N 1
ATOM 1271 C CA . LYS A 1 163 ? 11.261 -16.845 -9.434 1.00 98.38 163 LYS A CA 1
ATOM 1272 C C . LYS A 1 163 ? 10.404 -16.917 -8.168 1.00 98.38 163 LYS A C 1
ATOM 1274 O O . LYS A 1 163 ? 9.235 -16.542 -8.186 1.00 98.38 163 LYS A O 1
ATOM 1279 N N . GLU A 1 164 ? 10.995 -17.372 -7.070 1.00 98.44 164 GLU A N 1
ATOM 1280 C CA . GLU A 1 164 ? 10.373 -17.468 -5.753 1.00 98.44 164 GLU A CA 1
ATOM 1281 C C . GLU A 1 164 ? 10.027 -16.080 -5.205 1.00 98.44 164 GLU A C 1
ATOM 1283 O O . GLU A 1 164 ? 8.934 -15.886 -4.668 1.00 98.44 164 GLU A O 1
ATOM 1288 N N . PHE A 1 165 ? 10.905 -15.094 -5.408 1.00 98.62 165 PHE A N 1
ATOM 1289 C CA . PHE A 1 165 ? 10.607 -13.704 -5.080 1.00 98.62 165 PHE A CA 1
ATOM 1290 C C . PHE A 1 165 ? 9.442 -13.167 -5.918 1.00 98.62 165 PHE A C 1
ATOM 1292 O O . PHE A 1 165 ? 8.507 -12.591 -5.364 1.00 98.62 165 PHE A O 1
ATOM 1299 N N . VAL A 1 166 ? 9.434 -13.419 -7.234 1.00 98.81 166 VAL A N 1
ATOM 1300 C CA . VAL A 1 166 ? 8.320 -13.021 -8.115 1.00 98.81 166 VAL A CA 1
ATOM 1301 C C . VAL A 1 166 ? 6.999 -13.648 -7.651 1.00 98.81 166 VAL A C 1
ATOM 1303 O O . VAL A 1 166 ? 5.983 -12.957 -7.593 1.00 98.81 166 VAL A O 1
ATOM 1306 N N . TYR A 1 167 ? 6.989 -14.924 -7.250 1.00 98.69 167 TYR A N 1
ATOM 1307 C CA . TYR A 1 167 ? 5.802 -15.564 -6.665 1.00 98.69 167 TYR A CA 1
ATOM 1308 C C . TYR A 1 167 ? 5.320 -14.849 -5.408 1.00 98.69 167 TYR A C 1
ATOM 1310 O O . TYR A 1 167 ? 4.134 -14.532 -5.308 1.00 98.69 167 TYR A O 1
ATOM 1318 N N . LYS A 1 168 ? 6.246 -14.547 -4.492 1.00 98.06 168 LYS A N 1
ATOM 1319 C CA . LYS A 1 168 ? 5.948 -13.822 -3.256 1.00 98.06 168 LYS A CA 1
ATOM 1320 C C . LYS A 1 168 ? 5.322 -12.454 -3.545 1.00 98.06 168 LYS A C 1
ATOM 1322 O O . LYS A 1 168 ? 4.365 -12.075 -2.868 1.00 98.06 168 LYS A O 1
ATOM 1327 N N . GLN A 1 169 ? 5.790 -11.734 -4.566 1.00 98.62 169 GLN A N 1
ATOM 1328 C CA . GLN A 1 169 ? 5.177 -10.461 -4.957 1.00 98.62 169 GLN A CA 1
ATOM 1329 C C . GLN A 1 169 ? 3.785 -10.663 -5.568 1.00 98.62 169 GLN A C 1
ATOM 1331 O O . GLN A 1 169 ? 2.838 -10.000 -5.153 1.00 98.62 169 GLN A O 1
ATOM 1336 N N . LEU A 1 170 ? 3.611 -11.629 -6.478 1.00 98.75 170 LEU A N 1
ATOM 1337 C CA . LEU A 1 170 ? 2.308 -11.943 -7.084 1.00 98.75 170 LEU A CA 1
ATOM 1338 C C . LEU A 1 170 ? 1.237 -12.312 -6.045 1.00 98.75 170 LEU A C 1
ATOM 1340 O O . LEU A 1 170 ? 0.068 -11.985 -6.242 1.00 98.75 170 LEU A O 1
ATOM 1344 N N . ASP A 1 171 ? 1.616 -12.966 -4.944 1.00 97.75 171 ASP A N 1
ATOM 1345 C CA . ASP A 1 171 ? 0.710 -13.238 -3.823 1.00 97.75 171 ASP A CA 1
ATOM 1346 C C . ASP A 1 171 ? 0.156 -11.951 -3.198 1.00 97.75 171 ASP A C 1
ATOM 1348 O O . ASP A 1 171 ? -1.057 -11.834 -2.997 1.00 97.75 171 ASP A O 1
ATOM 1352 N N . LEU A 1 172 ? 1.021 -10.968 -2.929 1.00 97.25 172 LEU A N 1
ATOM 1353 C CA . LEU A 1 172 ? 0.605 -9.723 -2.286 1.00 97.25 172 LEU A CA 1
ATOM 1354 C C . LEU A 1 172 ? -0.148 -8.802 -3.247 1.00 97.25 172 LEU A C 1
ATOM 1356 O O . LEU A 1 172 ? -1.187 -8.255 -2.882 1.00 97.25 172 LEU A O 1
ATOM 1360 N N . LEU A 1 173 ? 0.318 -8.691 -4.493 1.00 98.56 173 LEU A N 1
ATOM 1361 C CA . LEU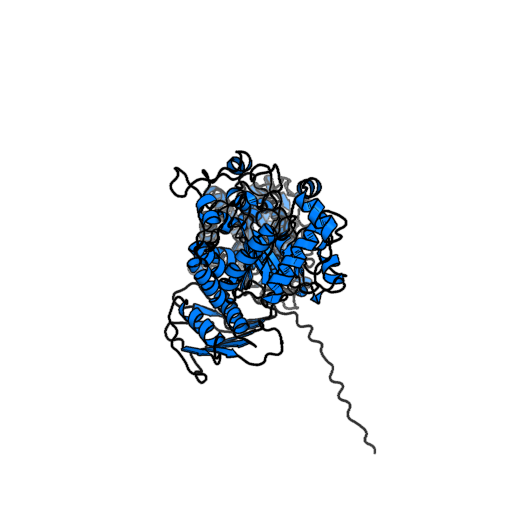 A 1 173 ? -0.363 -7.936 -5.548 1.00 98.56 173 LEU A CA 1
ATOM 1362 C C . LEU A 1 173 ? -1.805 -8.425 -5.725 1.00 98.56 173 LEU A C 1
ATOM 1364 O O . LEU A 1 173 ? -2.739 -7.622 -5.732 1.00 98.56 173 LEU A O 1
ATOM 1368 N N . ALA A 1 174 ? -2.000 -9.744 -5.777 1.00 98.06 174 ALA A N 1
ATOM 1369 C CA . ALA A 1 174 ? -3.325 -10.331 -5.896 1.00 98.06 174 ALA A CA 1
ATOM 1370 C C . ALA A 1 174 ? -4.190 -10.043 -4.663 1.00 98.06 174 ALA A C 1
ATOM 1372 O O . ALA A 1 174 ? -5.356 -9.677 -4.813 1.00 98.06 174 ALA A O 1
ATOM 1373 N N . HIS A 1 175 ? -3.617 -10.153 -3.458 1.00 96.69 175 HIS A N 1
ATOM 1374 C CA . HIS A 1 175 ? -4.309 -9.876 -2.196 1.00 96.69 175 HIS A CA 1
ATOM 1375 C C . HIS A 1 175 ? -4.882 -8.454 -2.129 1.00 96.69 175 HIS A C 1
ATOM 1377 O O . HIS A 1 175 ? -5.984 -8.259 -1.614 1.00 96.69 175 HIS A O 1
ATOM 1383 N N . TYR A 1 176 ? -4.173 -7.485 -2.713 1.00 97.81 176 TYR A N 1
ATOM 1384 C CA . TYR A 1 176 ? -4.590 -6.082 -2.809 1.00 97.81 176 TYR A CA 1
ATOM 1385 C C . TYR A 1 176 ? -5.154 -5.707 -4.185 1.00 97.81 176 TYR A C 1
ATOM 1387 O O . TYR A 1 176 ? -5.222 -4.537 -4.550 1.00 97.81 176 TYR A O 1
ATOM 1395 N N . LYS A 1 177 ? -5.641 -6.707 -4.927 1.00 98.56 177 LYS A N 1
ATOM 1396 C CA . LYS A 1 177 ? -6.448 -6.556 -6.143 1.00 98.56 177 LYS A CA 1
ATOM 1397 C C . LYS A 1 177 ? -5.740 -5.891 -7.338 1.00 98.56 177 LYS A C 1
ATOM 1399 O O . LYS A 1 177 ? -6.409 -5.428 -8.266 1.00 98.56 177 LYS A O 1
ATOM 1404 N N . ILE A 1 178 ? -4.408 -5.908 -7.375 1.00 98.81 178 ILE A N 1
ATOM 1405 C CA . ILE A 1 178 ? -3.614 -5.609 -8.578 1.00 98.81 178 ILE A CA 1
ATOM 1406 C C . ILE A 1 178 ? -3.782 -6.768 -9.569 1.00 98.81 178 ILE A C 1
ATOM 1408 O O . ILE A 1 178 ? -3.781 -7.934 -9.172 1.00 98.81 178 ILE A O 1
ATOM 1412 N N . ASN A 1 179 ? -3.978 -6.458 -10.852 1.00 98.69 179 ASN A N 1
ATOM 1413 C CA . ASN A 1 179 ? -4.352 -7.446 -11.871 1.00 98.69 179 ASN A CA 1
ATOM 1414 C C . ASN A 1 179 ? -3.384 -7.537 -13.054 1.00 98.69 179 ASN A C 1
ATOM 1416 O O . ASN A 1 179 ? -3.542 -8.419 -13.902 1.00 98.69 179 ASN A O 1
ATOM 1420 N N . THR A 1 180 ? -2.358 -6.691 -13.086 1.00 98.88 180 THR A N 1
ATOM 1421 C CA . THR A 1 180 ? -1.326 -6.729 -14.117 1.00 98.88 180 THR A CA 1
ATOM 1422 C C . THR A 1 180 ? 0.063 -6.719 -13.494 1.00 98.88 180 THR A C 1
ATOM 1424 O O . THR A 1 180 ? 0.379 -5.884 -12.651 1.00 98.88 180 THR A O 1
ATOM 1427 N N . PHE A 1 181 ? 0.902 -7.650 -13.937 1.00 98.94 181 PHE A N 1
ATOM 1428 C CA . PHE A 1 181 ? 2.327 -7.675 -13.647 1.00 98.94 181 PHE A CA 1
ATOM 1429 C C . PHE A 1 181 ? 3.088 -7.347 -14.928 1.00 98.94 181 PHE A C 1
ATOM 1431 O O . PHE A 1 181 ? 3.119 -8.148 -15.866 1.00 98.94 181 PHE A O 1
ATOM 1438 N N . HIS A 1 182 ? 3.647 -6.145 -14.977 1.00 98.88 182 HIS A N 1
ATOM 1439 C CA . HIS A 1 182 ? 4.493 -5.684 -16.062 1.00 98.88 182 HIS A CA 1
ATOM 1440 C C . HIS A 1 182 ? 5.927 -6.158 -15.794 1.00 98.88 182 HIS A C 1
ATOM 1442 O O . HIS A 1 182 ? 6.553 -5.785 -14.806 1.00 98.88 182 HIS A O 1
ATOM 1448 N N . PHE A 1 183 ? 6.423 -7.057 -16.637 1.00 98.75 183 PHE A N 1
ATOM 1449 C CA . PHE A 1 183 ? 7.674 -7.756 -16.396 1.00 98.75 183 PHE A CA 1
ATOM 1450 C C . PHE A 1 183 ? 8.773 -7.204 -17.302 1.00 98.75 183 PHE A C 1
ATOM 1452 O O . PHE A 1 183 ? 8.864 -7.598 -18.468 1.00 98.75 183 PHE A O 1
ATOM 1459 N N . HIS A 1 184 ? 9.599 -6.312 -16.756 1.00 98.69 184 HIS A N 1
ATOM 1460 C CA . HIS A 1 184 ? 10.701 -5.682 -17.473 1.00 98.69 184 HIS A CA 1
ATOM 1461 C C . HIS A 1 184 ? 11.930 -6.593 -17.476 1.00 98.69 184 HIS A C 1
ATOM 1463 O O . HIS A 1 184 ? 12.666 -6.699 -16.494 1.00 98.69 184 HIS A O 1
ATOM 1469 N N . LEU A 1 185 ? 12.070 -7.351 -18.569 1.00 98.25 185 LEU A N 1
ATOM 1470 C CA . LEU A 1 185 ? 12.947 -8.523 -18.656 1.00 98.25 185 LEU A CA 1
ATOM 1471 C C . LEU A 1 185 ? 14.321 -8.229 -19.258 1.00 98.25 185 LEU A C 1
ATOM 1473 O O . LEU A 1 185 ? 15.225 -9.056 -19.117 1.00 98.25 185 LEU A O 1
ATOM 1477 N N . VAL A 1 186 ? 14.470 -7.131 -19.991 1.00 95.12 186 VAL A N 1
ATOM 1478 C CA . VAL A 1 186 ? 15.690 -6.821 -20.743 1.00 95.12 186 VAL A CA 1
ATOM 1479 C C . VAL A 1 186 ? 15.922 -5.318 -20.723 1.00 95.12 186 VAL A C 1
ATOM 1481 O O . VAL A 1 186 ? 14.974 -4.555 -20.851 1.00 95.12 186 VAL A O 1
ATOM 1484 N N . ASP A 1 187 ? 17.183 -4.953 -20.528 1.00 92.88 187 ASP A N 1
ATOM 1485 C CA . ASP A 1 187 ? 17.749 -3.603 -20.598 1.00 92.88 187 ASP A CA 1
ATOM 1486 C C . ASP A 1 187 ? 19.281 -3.784 -20.587 1.00 92.88 187 ASP A C 1
ATOM 1488 O O . ASP A 1 187 ? 19.788 -4.891 -20.346 1.00 92.88 187 ASP A O 1
ATOM 1492 N N . GLY A 1 188 ? 20.031 -2.696 -20.705 1.00 85.38 188 GLY A N 1
ATOM 1493 C CA . GLY A 1 188 ? 21.481 -2.637 -20.630 1.00 85.38 188 GLY A CA 1
ATOM 1494 C C . GLY A 1 188 ? 22.136 -3.262 -19.396 1.00 85.38 188 GLY A C 1
ATOM 1495 O O . GLY A 1 188 ? 23.350 -3.493 -19.414 1.00 85.38 188 GLY A O 1
ATOM 1496 N N . GLY A 1 189 ? 21.374 -3.552 -18.336 1.00 88.25 189 GLY A N 1
ATOM 1497 C CA . GLY A 1 189 ? 21.839 -4.278 -17.150 1.00 88.25 189 GLY A CA 1
ATOM 1498 C C . GLY A 1 189 ? 21.961 -5.796 -17.317 1.00 88.25 189 GLY A C 1
ATOM 1499 O O . GLY A 1 189 ? 22.727 -6.433 -16.581 1.00 88.25 189 GLY A O 1
ATOM 1500 N N . GLY A 1 190 ? 21.261 -6.379 -18.292 1.00 94.31 190 GLY A N 1
ATOM 1501 C CA . GLY A 1 190 ? 21.415 -7.768 -18.711 1.00 94.31 190 GLY A CA 1
ATOM 1502 C C . GLY A 1 190 ? 20.128 -8.414 -19.219 1.00 94.31 190 GLY A C 1
ATOM 1503 O O . GLY A 1 190 ? 19.025 -8.120 -18.770 1.00 94.31 190 GLY A O 1
ATOM 1504 N N . TRP A 1 191 ? 20.280 -9.381 -20.122 1.00 97.75 191 TRP A N 1
ATOM 1505 C CA . TRP A 1 191 ? 19.157 -10.099 -20.718 1.00 97.75 191 TRP A CA 1
ATOM 1506 C C . TRP A 1 191 ? 18.660 -11.243 -19.815 1.00 97.75 191 TRP A C 1
ATOM 1508 O O . TRP A 1 191 ? 19.395 -12.204 -19.558 1.00 97.75 191 TRP A O 1
ATOM 1518 N N . ARG A 1 192 ? 17.405 -11.184 -19.338 1.00 98.19 192 ARG A N 1
ATOM 1519 C CA . ARG A 1 192 ? 16.903 -12.070 -18.261 1.00 98.19 192 ARG A CA 1
ATOM 1520 C C . ARG A 1 192 ? 15.997 -13.211 -18.696 1.00 98.19 192 ARG A C 1
ATOM 1522 O O . ARG A 1 192 ? 15.440 -13.886 -17.835 1.00 98.19 192 ARG A O 1
ATOM 1529 N N . ILE A 1 193 ? 15.850 -13.478 -19.990 1.00 98.38 193 ILE A N 1
ATOM 1530 C CA . ILE A 1 193 ? 14.962 -14.541 -20.479 1.00 98.38 193 ILE A CA 1
ATOM 1531 C C . ILE A 1 193 ? 15.643 -15.451 -21.499 1.00 98.38 193 ILE A C 1
ATOM 1533 O O . ILE A 1 193 ? 16.278 -15.002 -22.443 1.00 98.38 193 ILE A O 1
ATOM 1537 N N . GLU A 1 194 ? 15.506 -16.760 -21.332 1.00 98.44 194 GLU A N 1
ATOM 1538 C CA . GLU A 1 194 ? 16.073 -17.731 -22.265 1.00 98.44 194 GLU A CA 1
ATOM 1539 C C . GLU A 1 194 ? 15.454 -17.628 -23.674 1.00 98.44 194 GLU A C 1
ATOM 1541 O O . GLU A 1 194 ? 14.255 -17.859 -23.866 1.00 98.44 194 GLU A O 1
ATOM 1546 N N . MET A 1 195 ? 16.311 -17.402 -24.675 1.00 97.81 195 MET A N 1
ATOM 1547 C CA . MET A 1 195 ? 15.949 -17.393 -26.096 1.00 97.81 195 MET A CA 1
ATOM 1548 C C . MET A 1 195 ? 16.567 -18.595 -26.805 1.00 97.81 195 MET A C 1
ATOM 1550 O O . MET A 1 195 ? 17.790 -18.704 -26.893 1.00 97.81 195 MET A O 1
ATOM 1554 N N . LYS A 1 196 ? 15.746 -19.492 -27.360 1.00 98.06 196 LYS A N 1
ATOM 1555 C CA . LYS A 1 196 ? 16.251 -20.710 -28.019 1.00 98.06 196 LYS A CA 1
ATOM 1556 C C . LYS A 1 196 ? 17.007 -20.389 -29.298 1.00 98.06 196 LYS A C 1
ATOM 1558 O O . LYS A 1 196 ? 17.987 -21.060 -29.610 1.00 98.06 196 LYS A O 1
ATOM 1563 N N . LYS A 1 197 ? 16.565 -19.375 -30.045 1.00 97.75 197 LYS A N 1
ATOM 1564 C CA . LYS A 1 197 ? 17.218 -18.970 -31.294 1.00 97.75 197 LYS A CA 1
ATOM 1565 C C . LYS A 1 197 ? 18.469 -18.114 -31.086 1.00 97.75 197 LYS A C 1
ATOM 1567 O O . LYS A 1 197 ? 19.309 -18.055 -31.982 1.00 97.75 197 LYS A O 1
ATOM 1572 N N . TYR A 1 198 ? 18.593 -17.469 -29.928 1.00 98.00 198 TYR A N 1
ATOM 1573 C CA . TYR A 1 198 ? 19.700 -16.570 -29.598 1.00 98.00 198 TYR A CA 1
ATOM 1574 C C . TYR A 1 198 ? 20.253 -16.861 -28.190 1.00 98.00 198 TYR A C 1
ATOM 1576 O O . TYR A 1 198 ? 20.182 -15.992 -27.319 1.00 98.00 198 TYR A O 1
ATOM 1584 N N . PRO A 1 199 ? 20.806 -18.068 -27.946 1.00 97.62 199 PRO A N 1
ATOM 1585 C CA . PRO A 1 199 ? 21.277 -18.473 -26.616 1.00 97.62 199 PRO A CA 1
ATOM 1586 C C . PRO A 1 199 ? 22.380 -17.554 -26.071 1.00 97.62 199 PRO A C 1
ATOM 1588 O O . PRO A 1 199 ? 22.447 -17.317 -24.862 1.00 97.62 199 PRO A O 1
ATOM 1591 N N . GLN A 1 200 ? 23.177 -16.951 -26.962 1.00 96.56 200 GLN A N 1
ATOM 1592 C CA . GLN A 1 200 ? 24.230 -16.007 -26.594 1.00 96.56 200 GLN A CA 1
ATOM 1593 C C . GLN A 1 200 ? 23.734 -14.793 -25.794 1.00 96.56 200 GLN A C 1
ATOM 1595 O O . GLN A 1 200 ? 24.513 -14.238 -25.028 1.00 96.56 200 GLN A O 1
ATOM 1600 N N . LEU A 1 201 ? 22.457 -14.398 -25.911 1.00 97.50 201 LEU A N 1
ATOM 1601 C CA . LEU A 1 201 ? 21.907 -13.286 -25.126 1.00 97.50 201 LEU A CA 1
ATOM 1602 C C . LEU A 1 201 ? 22.035 -13.573 -23.626 1.00 97.50 201 LEU A C 1
ATOM 1604 O O . LEU A 1 201 ? 22.622 -12.787 -22.888 1.00 97.50 201 LEU A O 1
ATOM 1608 N N . THR A 1 202 ? 21.590 -14.746 -23.178 1.00 97.00 202 THR A N 1
ATOM 1609 C CA . THR A 1 202 ? 21.731 -15.156 -21.775 1.00 97.00 202 THR A CA 1
ATOM 1610 C C . THR A 1 202 ? 23.137 -15.646 -21.439 1.00 97.00 202 THR A C 1
ATOM 1612 O O . THR A 1 202 ? 23.639 -15.346 -20.359 1.00 97.00 202 THR A O 1
ATOM 1615 N N . GLU A 1 203 ? 23.803 -16.379 -22.339 1.00 95.69 203 GLU A N 1
ATOM 1616 C CA . GLU A 1 203 ? 25.137 -16.937 -22.061 1.00 95.69 203 GLU A CA 1
ATOM 1617 C C . GLU A 1 203 ? 26.202 -15.851 -21.867 1.00 95.69 203 GLU A C 1
ATOM 1619 O O . GLU A 1 203 ? 27.116 -16.036 -21.061 1.00 95.69 203 GLU A O 1
ATOM 1624 N N . MET A 1 204 ? 26.075 -14.724 -22.576 1.00 96.44 204 MET A N 1
ATOM 1625 C CA . MET A 1 204 ? 27.054 -13.637 -22.536 1.00 96.44 204 MET A CA 1
ATOM 1626 C C . MET A 1 204 ? 26.649 -12.477 -21.628 1.00 96.44 204 MET A C 1
ATOM 1628 O O . MET A 1 204 ? 27.540 -11.775 -21.161 1.00 96.44 204 MET A O 1
ATOM 1632 N N . THR A 1 205 ? 25.350 -12.242 -21.390 1.00 96.75 205 THR A N 1
ATOM 1633 C CA . THR A 1 205 ? 24.895 -10.980 -20.764 1.00 96.75 205 THR A CA 1
ATOM 1634 C C . THR A 1 205 ? 24.012 -11.132 -19.530 1.00 96.75 205 THR A C 1
ATOM 1636 O O . THR A 1 205 ? 23.592 -10.142 -18.935 1.00 96.75 205 THR A O 1
ATOM 1639 N N . ALA A 1 206 ? 23.770 -12.361 -19.067 1.00 97.25 206 ALA A N 1
ATOM 1640 C CA . ALA A 1 206 ? 23.012 -12.570 -17.836 1.00 97.25 206 ALA A CA 1
ATOM 1641 C C . ALA A 1 206 ? 23.830 -12.320 -16.551 1.00 97.25 206 ALA A C 1
ATOM 1643 O O . ALA A 1 206 ? 23.243 -12.274 -15.470 1.00 97.25 206 ALA A O 1
ATOM 1644 N N . TYR A 1 207 ? 25.157 -12.166 -16.625 1.00 97.31 207 TYR A N 1
ATOM 1645 C CA . TYR A 1 207 ? 26.018 -12.027 -15.444 1.00 97.31 207 TYR A CA 1
ATOM 1646 C C . TYR A 1 207 ? 27.023 -10.876 -15.576 1.00 97.31 207 TYR A C 1
ATOM 1648 O O . TYR A 1 207 ? 27.601 -10.651 -16.638 1.00 97.31 207 TYR A O 1
ATOM 1656 N N . ARG A 1 208 ? 27.241 -10.165 -14.468 1.00 95.69 208 ARG A N 1
ATOM 1657 C CA . ARG A 1 208 ? 28.162 -9.031 -14.298 1.00 95.69 208 ARG A CA 1
ATOM 1658 C C . ARG A 1 208 ? 29.217 -9.374 -13.230 1.00 95.69 208 ARG A C 1
ATOM 1660 O O . ARG A 1 208 ? 28.943 -10.208 -12.368 1.00 95.69 208 ARG A O 1
ATOM 1667 N N . PRO A 1 209 ? 30.418 -8.767 -13.246 1.00 93.25 209 PRO A N 1
ATOM 1668 C CA . PRO A 1 209 ? 31.498 -9.103 -12.309 1.00 93.25 209 PRO A CA 1
ATOM 1669 C C . PRO A 1 209 ? 31.256 -8.627 -10.866 1.00 93.25 209 PRO A C 1
ATOM 1671 O O . PRO A 1 209 ? 32.006 -9.005 -9.970 1.00 93.25 209 PRO A O 1
ATOM 1674 N N . ASN A 1 210 ? 30.253 -7.777 -10.640 1.00 91.25 210 ASN A N 1
ATOM 1675 C CA . ASN A 1 210 ? 29.800 -7.349 -9.321 1.00 91.25 210 ASN A CA 1
ATOM 1676 C C . ASN A 1 210 ? 28.344 -6.854 -9.395 1.00 91.25 210 ASN A C 1
ATOM 1678 O O . ASN A 1 210 ? 27.809 -6.613 -10.481 1.00 91.25 210 ASN A O 1
ATOM 1682 N N . GLU A 1 211 ? 27.709 -6.713 -8.231 1.00 91.06 211 GLU A N 1
ATOM 1683 C CA . GLU A 1 211 ? 26.334 -6.218 -8.117 1.00 91.06 211 GLU A CA 1
ATOM 1684 C C . GLU A 1 211 ? 26.229 -4.697 -8.302 1.00 91.06 211 GLU A C 1
ATOM 1686 O O . GLU A 1 211 ? 25.266 -4.221 -8.900 1.00 91.06 211 GLU A O 1
ATOM 1691 N N . ASN A 1 212 ? 27.248 -3.932 -7.890 1.00 91.62 212 ASN A N 1
ATOM 1692 C CA . ASN A 1 212 ? 27.218 -2.471 -7.852 1.00 91.62 212 ASN A CA 1
ATOM 1693 C C . ASN A 1 212 ? 26.949 -1.859 -9.238 1.00 91.62 212 ASN A C 1
ATOM 1695 O O . ASN A 1 212 ? 27.811 -1.804 -10.118 1.00 91.62 212 ASN A O 1
ATOM 1699 N N . TRP A 1 213 ? 25.735 -1.335 -9.408 1.00 91.62 213 TRP A N 1
ATOM 1700 C CA . TRP A 1 213 ? 25.290 -0.736 -10.661 1.00 91.62 213 TRP A CA 1
ATOM 1701 C C . TRP A 1 213 ? 26.182 0.406 -11.142 1.00 91.62 213 TRP A C 1
ATOM 1703 O O . TRP A 1 213 ? 26.520 0.460 -12.318 1.00 91.62 213 TRP A O 1
ATOM 1713 N N . SER A 1 214 ? 26.610 1.305 -10.253 1.00 91.19 214 SER A N 1
ATOM 1714 C CA . SER A 1 214 ? 27.431 2.452 -10.657 1.00 91.19 214 SER A CA 1
ATOM 1715 C C . SER A 1 214 ? 28.831 2.054 -11.091 1.00 91.19 214 SER A C 1
ATOM 1717 O O . SER A 1 214 ? 29.369 2.664 -12.013 1.00 91.19 214 SER A O 1
ATOM 1719 N N . GLU A 1 215 ? 29.421 1.054 -10.442 1.00 92.56 215 GLU A N 1
ATOM 1720 C CA . GLU A 1 215 ? 30.714 0.513 -10.864 1.00 92.56 215 GLU A CA 1
ATOM 1721 C C . GLU A 1 215 ? 30.593 -0.171 -12.223 1.00 92.56 215 GLU A C 1
ATOM 1723 O O . GLU A 1 215 ? 31.405 0.092 -13.105 1.00 92.56 215 GLU A O 1
ATOM 1728 N N . PHE A 1 216 ? 29.550 -0.974 -12.440 1.00 92.00 216 PHE A N 1
ATOM 1729 C CA . PHE A 1 216 ? 29.293 -1.593 -13.739 1.00 92.00 216 PHE A CA 1
ATOM 1730 C C . PHE A 1 216 ? 29.036 -0.557 -14.844 1.00 92.00 216 PHE A C 1
ATOM 1732 O O . PHE A 1 216 ? 29.675 -0.598 -15.899 1.00 92.00 216 PHE A O 1
ATOM 1739 N N . TRP A 1 217 ? 28.127 0.389 -14.599 1.00 90.00 217 TRP A N 1
ATOM 1740 C CA . TRP A 1 217 ? 27.691 1.372 -15.587 1.00 90.00 217 TRP A CA 1
ATOM 1741 C C . TRP A 1 217 ? 28.832 2.293 -16.026 1.00 90.00 217 TRP A C 1
ATOM 1743 O O . TRP A 1 217 ? 28.995 2.547 -17.222 1.00 90.00 217 TRP A O 1
ATOM 1753 N N . ASN A 1 218 ? 29.659 2.743 -15.075 1.00 89.75 218 ASN A N 1
ATOM 1754 C CA . ASN A 1 218 ? 30.793 3.631 -15.341 1.00 89.75 218 ASN A CA 1
ATOM 1755 C C . ASN A 1 218 ? 32.085 2.874 -15.704 1.00 89.75 218 ASN A C 1
ATOM 1757 O O . ASN A 1 218 ? 32.975 3.446 -16.329 1.00 89.75 218 ASN A O 1
ATOM 1761 N N . GLY A 1 219 ? 32.192 1.592 -15.350 1.00 87.94 219 GLY A N 1
ATOM 1762 C CA . GLY A 1 219 ? 33.368 0.739 -15.552 1.00 87.94 219 GLY A CA 1
ATOM 1763 C C . GLY A 1 219 ? 33.413 0.017 -16.899 1.00 87.94 219 GLY A C 1
ATOM 1764 O O . GLY A 1 219 ? 33.983 -1.064 -16.993 1.00 87.94 219 GLY A O 1
ATOM 1765 N N . GLY A 1 220 ? 32.789 0.569 -17.943 1.00 86.44 220 GLY A N 1
ATOM 1766 C CA . GLY A 1 220 ? 32.813 -0.014 -19.291 1.00 86.44 220 GLY A CA 1
ATOM 1767 C C . GLY A 1 220 ? 31.780 -1.116 -19.553 1.00 86.44 220 GLY A C 1
ATOM 1768 O O . GLY A 1 220 ? 31.810 -1.700 -20.639 1.00 86.44 220 GLY A O 1
ATOM 1769 N N . ARG A 1 221 ? 30.851 -1.360 -18.610 1.00 90.81 221 ARG A N 1
ATOM 1770 C CA . ARG A 1 221 ? 29.705 -2.280 -18.756 1.00 90.81 221 ARG A CA 1
ATOM 1771 C C . ARG A 1 221 ? 30.121 -3.701 -19.146 1.00 90.81 221 ARG A C 1
ATOM 1773 O O . ARG A 1 221 ? 29.548 -4.321 -20.039 1.00 90.81 221 ARG A O 1
ATOM 1780 N N . GLU A 1 222 ? 31.172 -4.207 -18.511 1.00 91.38 222 GLU A N 1
ATOM 1781 C CA . GLU A 1 222 ? 31.689 -5.545 -18.787 1.00 91.38 222 GLU A CA 1
ATOM 1782 C C . GLU A 1 222 ? 30.801 -6.632 -18.171 1.00 91.38 222 GLU A C 1
ATOM 1784 O O . GLU A 1 222 ? 30.445 -6.575 -16.993 1.00 91.38 222 GLU A O 1
ATOM 1789 N N . PHE A 1 223 ? 30.470 -7.644 -18.971 1.00 94.25 223 PHE A N 1
ATOM 1790 C CA . PHE A 1 223 ? 29.765 -8.845 -18.530 1.00 94.25 223 PHE A CA 1
ATOM 1791 C C . PHE A 1 223 ? 30.752 -9.994 -18.320 1.00 94.25 223 PHE A C 1
ATOM 1793 O O . PHE A 1 223 ? 31.866 -9.990 -18.849 1.00 94.25 223 PHE A O 1
ATOM 1800 N N . CYS A 1 224 ? 30.349 -10.998 -17.549 1.00 94.31 224 CYS A N 1
ATOM 1801 C CA . CYS A 1 224 ? 31.172 -12.165 -17.261 1.00 94.31 224 CYS A CA 1
ATOM 1802 C C . CYS A 1 224 ? 30.377 -13.465 -17.421 1.00 94.31 224 CYS A C 1
ATOM 1804 O O . CYS A 1 224 ? 29.153 -13.473 -17.512 1.00 94.31 224 CYS A O 1
ATOM 1806 N N . SER A 1 225 ? 31.078 -14.600 -17.463 1.00 93.75 225 SER A N 1
ATOM 1807 C CA . SER A 1 225 ? 30.406 -15.902 -17.437 1.00 93.75 225 SER A CA 1
ATOM 1808 C C . SER A 1 225 ? 29.801 -16.172 -16.055 1.00 93.75 225 SER A C 1
ATOM 1810 O O . SER A 1 225 ? 30.382 -15.775 -15.046 1.00 93.75 225 SER A O 1
ATOM 1812 N N . LYS A 1 226 ? 28.734 -16.977 -15.992 1.00 93.62 226 LYS A N 1
ATOM 1813 C CA . LYS A 1 226 ? 28.116 -17.451 -14.736 1.00 93.62 226 LYS A CA 1
ATOM 1814 C C . LYS A 1 226 ? 29.107 -18.020 -13.707 1.00 93.62 226 LYS A C 1
ATOM 1816 O O . LYS A 1 226 ? 28.855 -17.950 -12.511 1.00 93.62 226 LYS A O 1
ATOM 1821 N N . ASN A 1 227 ? 30.206 -18.615 -14.172 1.00 93.94 227 ASN A N 1
ATOM 1822 C CA . ASN A 1 227 ? 31.197 -19.278 -13.321 1.00 93.94 227 ASN A CA 1
ATOM 1823 C C . ASN A 1 227 ? 32.375 -18.365 -12.941 1.00 93.94 227 ASN A C 1
ATOM 1825 O O . ASN A 1 227 ? 33.334 -18.835 -12.328 1.00 93.94 227 ASN A O 1
ATOM 1829 N N . ALA A 1 228 ? 32.352 -17.089 -13.339 1.00 93.75 228 ALA A N 1
ATOM 1830 C CA . ALA A 1 228 ? 33.392 -16.144 -12.961 1.00 93.75 228 ALA A CA 1
ATOM 1831 C C . ALA A 1 228 ? 33.342 -15.856 -11.446 1.00 93.75 228 ALA A C 1
ATOM 1833 O O . ALA A 1 228 ? 32.264 -15.899 -10.843 1.00 93.75 228 ALA A O 1
ATOM 1834 N N . PRO A 1 229 ? 34.483 -15.536 -10.810 1.00 91.50 229 PRO A N 1
ATOM 1835 C CA . PRO A 1 229 ? 34.489 -15.058 -9.433 1.00 91.50 229 PRO A CA 1
ATOM 1836 C C . PRO A 1 229 ? 33.567 -13.843 -9.287 1.00 91.50 229 PRO A C 1
ATOM 1838 O O . PRO A 1 229 ? 33.621 -12.937 -10.114 1.00 91.50 229 PRO A O 1
ATOM 1841 N N . HIS A 1 230 ? 32.732 -13.834 -8.246 1.00 90.56 230 HIS A N 1
ATOM 1842 C CA . HIS A 1 230 ? 31.774 -12.754 -7.962 1.00 90.56 230 HIS A CA 1
ATOM 1843 C C . HIS A 1 230 ? 30.715 -12.505 -9.053 1.00 90.56 230 HIS A C 1
ATOM 1845 O O . HIS A 1 230 ? 30.079 -11.454 -9.044 1.00 90.56 230 HIS A O 1
ATOM 1851 N N . ALA A 1 231 ? 30.490 -13.464 -9.964 1.00 95.25 231 ALA A N 1
ATOM 1852 C CA . ALA A 1 231 ? 29.438 -13.358 -10.970 1.00 95.25 231 ALA A CA 1
ATOM 1853 C C . ALA A 1 231 ? 28.075 -13.077 -10.317 1.00 95.25 231 ALA A C 1
ATOM 1855 O O . ALA A 1 231 ? 27.548 -13.890 -9.555 1.00 95.25 231 ALA A O 1
ATOM 1856 N N . TYR A 1 232 ? 27.507 -11.925 -10.652 1.00 95.94 232 TYR A N 1
ATOM 1857 C CA . TYR A 1 232 ? 26.230 -11.435 -10.160 1.00 95.94 232 TYR A CA 1
ATOM 1858 C C . TYR A 1 232 ? 25.218 -11.383 -11.303 1.00 95.94 232 TYR A C 1
ATOM 1860 O O . TYR A 1 232 ? 25.508 -10.843 -12.370 1.00 95.94 232 TYR A O 1
ATOM 1868 N N . GLY A 1 233 ? 24.026 -11.933 -11.091 1.00 96.00 233 GLY A N 1
ATOM 1869 C CA . GLY A 1 233 ? 22.944 -11.908 -12.070 1.00 96.00 233 GLY A CA 1
ATOM 1870 C C . GLY A 1 233 ? 22.200 -13.234 -12.167 1.00 96.00 233 GLY A C 1
ATOM 1871 O O . GLY A 1 233 ? 22.198 -14.050 -11.244 1.00 96.00 233 GLY A O 1
ATOM 1872 N N . GLY A 1 234 ? 21.552 -13.444 -13.304 1.00 97.19 234 GLY A N 1
ATOM 1873 C CA . GLY A 1 234 ? 20.664 -14.570 -13.545 1.00 97.19 234 GLY A CA 1
ATOM 1874 C C . GLY A 1 234 ? 19.742 -14.318 -14.730 1.00 97.19 234 GLY A C 1
ATOM 1875 O O . GLY A 1 234 ? 19.727 -13.231 -15.312 1.00 97.19 234 GLY A O 1
ATOM 1876 N N . TYR A 1 235 ? 19.003 -15.356 -15.103 1.00 98.50 235 TYR A N 1
ATOM 1877 C CA . TYR A 1 235 ? 17.960 -15.307 -16.120 1.00 98.50 235 TYR A CA 1
ATOM 1878 C C . TYR A 1 235 ? 16.922 -16.400 -15.840 1.00 98.50 235 TYR A C 1
ATOM 1880 O O . TYR A 1 235 ? 17.216 -17.400 -15.181 1.00 98.50 235 TYR A O 1
ATOM 1888 N N . TYR A 1 236 ? 15.714 -16.218 -16.362 1.00 98.75 236 TYR A N 1
ATOM 1889 C CA . TYR A 1 236 ? 14.634 -17.193 -16.318 1.00 98.75 236 TYR A CA 1
ATOM 1890 C C . TYR A 1 236 ? 14.707 -18.126 -17.519 1.00 98.75 236 TYR A C 1
ATOM 1892 O O . TYR A 1 236 ? 14.791 -17.685 -18.670 1.00 98.75 236 TYR A O 1
ATOM 1900 N N . THR A 1 237 ? 14.603 -19.428 -17.269 1.00 98.75 237 THR A N 1
ATOM 1901 C CA . THR A 1 237 ? 14.365 -20.383 -18.353 1.00 98.75 237 THR A CA 1
ATOM 1902 C C . THR A 1 237 ? 12.962 -20.191 -18.928 1.00 98.75 237 THR A C 1
ATOM 1904 O O . THR A 1 237 ? 12.064 -19.654 -18.269 1.00 98.75 237 THR A O 1
ATOM 1907 N N . GLN A 1 238 ? 12.708 -20.706 -20.132 1.00 98.69 238 GLN A N 1
ATOM 1908 C CA . GLN A 1 238 ? 11.343 -20.700 -20.670 1.00 98.69 238 GLN A CA 1
ATOM 1909 C C . GLN A 1 238 ? 10.350 -21.447 -19.767 1.00 98.69 238 GLN A C 1
ATOM 1911 O O . GLN A 1 238 ? 9.171 -21.093 -19.716 1.00 98.69 238 GLN A O 1
ATOM 1916 N N . GLN A 1 239 ? 10.810 -22.461 -19.026 1.00 98.69 239 GLN A N 1
ATOM 1917 C CA . GLN A 1 239 ? 9.969 -23.164 -18.061 1.00 98.69 239 GLN A CA 1
ATOM 1918 C C . GLN A 1 239 ? 9.642 -22.286 -16.846 1.00 98.69 239 GLN A C 1
ATOM 1920 O O . GLN A 1 239 ? 8.492 -22.279 -16.406 1.00 98.69 239 GLN A O 1
ATOM 1925 N N . ASP A 1 240 ? 10.602 -21.499 -16.354 1.00 98.81 240 ASP A N 1
ATOM 1926 C CA . ASP A 1 240 ? 10.363 -20.551 -15.262 1.00 98.81 240 ASP A CA 1
ATOM 1927 C C . ASP A 1 240 ? 9.308 -19.522 -15.634 1.00 98.81 240 ASP A C 1
ATOM 1929 O O . ASP A 1 240 ? 8.362 -19.320 -14.874 1.00 98.81 240 ASP A O 1
ATOM 1933 N N . ILE A 1 241 ? 9.394 -18.967 -16.843 1.00 98.75 241 ILE A N 1
ATOM 1934 C CA . ILE A 1 241 ? 8.384 -18.048 -17.372 1.00 98.75 241 ILE A CA 1
ATOM 1935 C C . ILE A 1 241 ? 7.009 -18.714 -17.454 1.00 98.75 241 ILE A C 1
ATOM 1937 O O . ILE A 1 241 ? 6.018 -18.147 -16.992 1.00 98.75 241 ILE A O 1
ATOM 1941 N N . ARG A 1 242 ? 6.921 -19.942 -17.984 1.00 98.69 242 ARG A N 1
ATOM 1942 C CA . ARG A 1 242 ? 5.647 -20.681 -18.049 1.00 98.69 242 ARG A CA 1
ATOM 1943 C C . ARG A 1 242 ? 5.055 -20.942 -16.670 1.00 98.69 242 ARG A C 1
ATOM 1945 O O . ARG A 1 242 ? 3.830 -20.996 -16.539 1.00 98.69 242 ARG A O 1
ATOM 1952 N N . ASP A 1 243 ? 5.892 -21.137 -15.662 1.00 98.75 243 ASP A N 1
ATOM 1953 C CA . ASP A 1 243 ? 5.439 -21.335 -14.293 1.00 98.75 243 ASP A CA 1
ATOM 1954 C C . ASP A 1 243 ? 4.996 -20.013 -13.644 1.00 98.75 243 ASP A C 1
ATOM 1956 O O . ASP A 1 243 ? 3.924 -19.999 -13.044 1.00 98.75 243 ASP A O 1
ATOM 1960 N N . ILE A 1 244 ? 5.711 -18.899 -13.858 1.00 98.88 244 ILE A N 1
ATOM 1961 C CA . ILE A 1 244 ? 5.308 -17.538 -13.437 1.00 98.88 244 ILE A CA 1
ATOM 1962 C C . ILE A 1 244 ? 3.967 -17.145 -14.042 1.00 98.88 244 ILE A C 1
ATOM 1964 O O . ILE A 1 244 ? 3.039 -16.794 -13.314 1.00 98.88 244 ILE A O 1
ATOM 1968 N N . VAL A 1 245 ? 3.815 -17.292 -15.356 1.00 98.75 245 VAL A N 1
ATOM 1969 C CA . VAL A 1 245 ? 2.554 -17.021 -16.056 1.00 98.75 245 VAL A CA 1
ATOM 1970 C C . VAL A 1 245 ? 1.411 -17.860 -15.478 1.00 98.75 245 VAL A C 1
ATOM 1972 O O . VAL A 1 245 ? 0.304 -17.360 -15.280 1.00 98.75 245 VAL A O 1
ATOM 1975 N N . ARG A 1 246 ? 1.656 -19.143 -15.180 1.00 98.06 246 ARG A N 1
ATOM 1976 C CA . ARG A 1 246 ? 0.643 -20.026 -14.585 1.00 98.06 246 ARG A CA 1
ATOM 1977 C C . ARG A 1 246 ? 0.300 -19.607 -13.156 1.00 98.06 246 ARG A C 1
ATOM 1979 O O . ARG A 1 246 ? -0.876 -19.616 -12.801 1.00 98.06 246 ARG A O 1
ATOM 1986 N N . TYR A 1 247 ? 1.302 -19.248 -12.357 1.00 98.56 247 TYR A N 1
ATOM 1987 C CA . TYR A 1 247 ? 1.145 -18.812 -10.971 1.00 98.56 247 TYR A CA 1
ATOM 1988 C C . TYR A 1 247 ? 0.331 -17.515 -10.873 1.00 98.56 247 TYR A C 1
ATOM 1990 O O . TYR A 1 247 ? -0.587 -17.427 -10.054 1.00 98.56 247 TYR A O 1
ATOM 1998 N N . ALA A 1 248 ? 0.617 -16.558 -11.761 1.00 98.69 248 ALA A N 1
ATOM 1999 C CA . ALA A 1 248 ? -0.110 -15.301 -11.908 1.00 98.69 248 ALA A CA 1
ATOM 2000 C C . ALA A 1 248 ? -1.555 -15.522 -12.388 1.00 98.69 248 ALA A C 1
ATOM 2002 O O . ALA A 1 248 ? -2.489 -14.964 -11.818 1.00 98.69 248 ALA A O 1
ATOM 2003 N N . ALA A 1 249 ? -1.774 -16.408 -13.368 1.00 98.25 249 ALA A N 1
ATOM 2004 C CA . ALA A 1 249 ? -3.111 -16.674 -13.906 1.00 98.25 249 ALA A CA 1
ATOM 2005 C C . ALA A 1 249 ? -4.085 -17.253 -12.863 1.00 98.25 249 ALA A C 1
ATOM 2007 O O . ALA A 1 249 ? -5.268 -16.918 -12.881 1.00 98.25 249 ALA A O 1
ATOM 2008 N N . VAL A 1 250 ? -3.603 -18.096 -11.939 1.00 97.88 250 VAL A N 1
ATOM 2009 C CA . VAL A 1 250 ? -4.401 -18.604 -10.799 1.00 97.88 250 VAL A CA 1
ATOM 2010 C C . VAL A 1 250 ? -4.850 -17.470 -9.870 1.00 97.88 250 VAL A C 1
ATOM 2012 O O . VAL A 1 250 ? -5.879 -17.581 -9.213 1.00 97.88 250 VAL A O 1
ATOM 2015 N N . ARG A 1 251 ? -4.101 -16.367 -9.854 1.00 98.06 251 ARG A N 1
ATOM 2016 C CA . ARG A 1 251 ? -4.338 -15.166 -9.047 1.00 98.06 251 ARG A CA 1
ATOM 2017 C C . ARG A 1 251 ? -5.012 -14.037 -9.819 1.00 98.06 251 ARG A C 1
ATOM 2019 O O . ARG A 1 251 ? -5.034 -12.907 -9.349 1.00 98.06 251 ARG A O 1
ATOM 2026 N N . HIS A 1 252 ? -5.533 -14.332 -11.011 1.00 97.88 252 HIS A N 1
ATOM 2027 C CA . HIS A 1 252 ? -6.134 -13.335 -11.896 1.00 97.88 252 HIS A CA 1
ATOM 2028 C C . HIS A 1 252 ? -5.195 -12.160 -12.233 1.00 97.88 252 HIS A C 1
ATOM 2030 O O . HIS A 1 252 ? -5.658 -11.054 -12.499 1.00 97.88 252 HIS A O 1
ATOM 2036 N N . ILE A 1 253 ? -3.881 -12.414 -12.275 1.00 98.81 253 ILE A N 1
ATOM 2037 C CA . ILE A 1 253 ? -2.874 -11.454 -12.731 1.00 98.81 253 ILE A CA 1
ATOM 2038 C C . ILE A 1 253 ? -2.451 -11.794 -14.164 1.00 98.81 253 ILE A C 1
ATOM 2040 O O . ILE A 1 253 ? -2.051 -12.923 -14.463 1.00 98.81 253 ILE A O 1
ATOM 2044 N N . THR A 1 254 ? -2.515 -10.802 -15.050 1.00 98.75 254 THR A N 1
ATOM 2045 C CA . THR A 1 254 ? -1.960 -10.876 -16.406 1.00 98.75 254 THR A CA 1
ATOM 2046 C C . THR A 1 254 ? -0.490 -10.480 -16.374 1.00 98.75 254 THR A C 1
ATOM 2048 O O . THR A 1 254 ? -0.160 -9.409 -15.881 1.00 98.75 254 THR A O 1
ATOM 2051 N N . VAL A 1 255 ? 0.393 -11.321 -16.915 1.00 98.88 255 VAL A N 1
ATOM 2052 C CA . VAL A 1 255 ? 1.820 -10.994 -17.052 1.00 98.88 255 VAL A CA 1
ATOM 2053 C C . VAL A 1 255 ? 2.067 -10.405 -18.436 1.00 98.88 255 VAL A C 1
ATOM 2055 O O . VAL A 1 255 ? 1.905 -11.113 -19.434 1.00 98.88 255 VAL A O 1
ATOM 2058 N N . ILE A 1 256 ? 2.444 -9.129 -18.489 1.00 98.88 256 ILE A N 1
ATOM 2059 C CA . ILE A 1 256 ? 2.809 -8.421 -19.719 1.00 98.88 256 ILE A CA 1
ATOM 2060 C C . ILE A 1 256 ? 4.337 -8.383 -19.791 1.00 98.88 256 ILE A C 1
ATOM 2062 O O . ILE A 1 256 ? 4.944 -7.734 -18.942 1.00 98.88 256 ILE A O 1
ATOM 2066 N N . PRO A 1 257 ? 4.973 -9.080 -20.748 1.00 98.69 257 PRO A N 1
ATOM 2067 C CA . PRO A 1 257 ? 6.416 -8.992 -20.918 1.00 98.69 257 PRO A CA 1
ATOM 2068 C C . PRO A 1 257 ? 6.793 -7.666 -21.575 1.00 98.69 257 PRO A C 1
ATOM 2070 O O . PRO A 1 257 ? 6.120 -7.236 -22.517 1.00 98.69 257 PRO A O 1
ATOM 2073 N N . GLU A 1 258 ? 7.899 -7.086 -21.127 1.00 98.56 258 GLU A N 1
ATOM 2074 C CA . GLU A 1 258 ? 8.590 -6.014 -21.829 1.00 98.56 258 GLU A CA 1
ATOM 2075 C C . GLU A 1 258 ? 9.920 -6.491 -22.387 1.00 98.56 258 GLU A C 1
ATOM 2077 O O . GLU A 1 258 ? 10.749 -7.053 -21.667 1.00 98.56 258 GLU A O 1
ATOM 2082 N N . ILE A 1 259 ? 10.083 -6.258 -23.689 1.00 96.88 259 ILE A N 1
ATOM 2083 C CA . ILE A 1 259 ? 11.349 -6.366 -24.403 1.00 96.88 259 ILE A CA 1
ATOM 2084 C C . ILE A 1 259 ? 11.630 -4.980 -24.972 1.00 96.88 259 ILE A C 1
ATOM 2086 O O . ILE A 1 259 ? 11.098 -4.652 -26.035 1.00 96.88 259 ILE A O 1
ATOM 2090 N N . ASP A 1 260 ? 12.385 -4.170 -24.234 1.00 92.00 260 ASP A N 1
ATOM 2091 C CA . ASP A 1 260 ? 12.604 -2.771 -24.587 1.00 92.00 260 ASP A CA 1
ATOM 2092 C C . ASP A 1 260 ? 13.532 -2.640 -25.800 1.00 92.00 260 ASP A C 1
ATOM 2094 O O . ASP A 1 260 ? 14.684 -3.074 -25.790 1.00 92.00 260 ASP A O 1
ATOM 2098 N N . LEU A 1 261 ? 12.969 -2.128 -26.897 1.00 89.44 261 LEU A N 1
ATOM 2099 C CA . LEU A 1 261 ? 13.633 -1.952 -28.180 1.00 89.44 261 LEU A CA 1
ATOM 2100 C C . LEU A 1 261 ? 13.059 -0.704 -28.879 1.00 89.44 261 LEU A C 1
ATOM 2102 O O . LEU A 1 261 ? 11.853 -0.464 -28.843 1.00 89.44 261 LEU A O 1
ATOM 2106 N N . PRO A 1 262 ? 13.858 0.057 -29.646 1.00 91.06 262 PRO A N 1
ATOM 2107 C CA . PRO A 1 262 ? 15.223 -0.242 -30.070 1.00 91.06 262 PRO A CA 1
ATOM 2108 C C . PRO A 1 262 ? 16.305 0.362 -29.164 1.00 91.06 262 PRO A C 1
ATOM 2110 O O . PRO A 1 262 ? 17.477 0.184 -29.492 1.00 91.06 262 PRO A O 1
ATOM 2113 N N . GLY A 1 263 ? 15.931 1.109 -28.117 1.00 88.69 263 GLY A N 1
ATOM 2114 C CA . GLY A 1 263 ? 16.835 1.643 -27.092 1.00 88.69 263 GLY A CA 1
ATOM 2115 C C . GLY A 1 263 ? 17.317 0.561 -26.124 1.00 88.69 263 GLY A C 1
ATOM 2116 O O . GLY A 1 263 ? 17.079 -0.620 -26.368 1.00 88.69 263 GLY A O 1
ATOM 2117 N N . HIS A 1 264 ? 18.040 0.960 -25.073 1.00 88.62 264 HIS A N 1
ATOM 2118 C CA . HIS A 1 264 ? 18.408 0.092 -23.940 1.00 88.62 264 HIS A CA 1
ATOM 2119 C C . HIS A 1 264 ? 18.979 -1.293 -24.308 1.00 88.62 264 HIS A C 1
ATOM 2121 O O . HIS A 1 264 ? 18.760 -2.272 -23.609 1.00 88.62 264 HIS A O 1
ATOM 2127 N N . SER A 1 265 ? 19.731 -1.376 -25.411 1.00 91.94 265 SER A N 1
ATOM 2128 C CA . SER A 1 265 ? 20.090 -2.633 -26.086 1.00 91.94 265 SER A CA 1
ATOM 2129 C C . SER A 1 265 ? 21.592 -2.958 -26.055 1.00 91.94 265 SER A C 1
ATOM 2131 O O . SER A 1 265 ? 22.077 -3.731 -26.888 1.00 91.94 265 SER A O 1
ATOM 2133 N N . ASN A 1 266 ? 22.397 -2.359 -25.170 1.00 90.38 266 ASN A N 1
ATOM 2134 C CA . ASN A 1 266 ? 23.849 -2.601 -25.176 1.00 90.38 266 ASN A CA 1
ATOM 2135 C C . ASN A 1 266 ? 24.210 -4.078 -24.928 1.00 90.38 266 ASN A C 1
ATOM 2137 O O . ASN A 1 266 ? 25.125 -4.613 -25.545 1.00 90.38 266 ASN A O 1
ATOM 2141 N N . GLU A 1 267 ? 23.480 -4.777 -24.074 1.00 93.50 267 GLU A N 1
ATOM 2142 C CA . GLU A 1 267 ? 23.592 -6.218 -23.872 1.00 93.50 267 GLU A CA 1
ATOM 2143 C C . GLU A 1 267 ? 23.300 -7.004 -25.165 1.00 93.50 267 GLU A C 1
ATOM 2145 O O . GLU A 1 267 ? 24.071 -7.893 -25.543 1.00 93.50 267 GLU A O 1
ATOM 2150 N N . VAL A 1 268 ? 22.279 -6.612 -25.935 1.00 95.88 268 VAL A N 1
ATOM 2151 C CA . VAL A 1 268 ? 22.024 -7.206 -27.257 1.00 95.88 268 VAL A CA 1
ATOM 2152 C C . VAL A 1 268 ? 23.203 -6.959 -28.195 1.00 95.88 268 VAL A C 1
ATOM 2154 O O . VAL A 1 268 ? 23.645 -7.885 -28.874 1.00 95.88 268 VAL A O 1
ATOM 2157 N N . LEU A 1 269 ? 23.753 -5.744 -28.216 1.00 94.62 269 LEU A N 1
ATOM 2158 C CA . LEU A 1 269 ? 24.887 -5.391 -29.074 1.00 94.62 269 LEU A CA 1
ATOM 2159 C C . LEU A 1 269 ? 26.191 -6.094 -28.679 1.00 94.62 269 LEU A C 1
ATOM 2161 O O . LEU A 1 269 ? 27.047 -6.303 -29.536 1.00 94.62 269 LEU A O 1
ATOM 2165 N N . LEU A 1 270 ? 26.359 -6.488 -27.415 1.00 94.38 270 LEU A N 1
ATOM 2166 C CA . LEU A 1 270 ? 27.495 -7.311 -26.999 1.00 94.38 270 LEU A CA 1
ATOM 2167 C C . LEU A 1 270 ? 27.364 -8.734 -27.552 1.00 94.38 270 LEU A C 1
ATOM 2169 O O . LEU A 1 270 ? 28.324 -9.285 -28.090 1.00 94.38 270 LEU A O 1
ATOM 2173 N N . ALA A 1 271 ? 26.177 -9.327 -27.425 1.00 95.19 271 ALA A N 1
ATOM 2174 C CA . ALA A 1 271 ? 25.917 -10.689 -27.882 1.00 95.19 271 ALA A CA 1
ATOM 2175 C C . ALA A 1 271 ? 25.803 -10.792 -29.414 1.00 95.19 271 ALA A C 1
ATOM 2177 O O . ALA A 1 271 ? 26.123 -11.827 -30.001 1.00 95.19 271 ALA A O 1
ATOM 2178 N N . LEU A 1 272 ? 25.332 -9.727 -30.067 1.00 96.06 272 LEU A N 1
ATOM 2179 C CA . LEU A 1 272 ? 25.065 -9.642 -31.502 1.00 96.06 272 LEU A CA 1
ATOM 2180 C C . LEU A 1 272 ? 25.620 -8.327 -32.097 1.00 96.06 272 LEU A C 1
ATOM 2182 O O . LEU A 1 272 ? 24.842 -7.472 -32.537 1.00 96.06 272 LEU A O 1
ATOM 2186 N N . PRO A 1 273 ? 26.956 -8.154 -32.181 1.00 95.06 273 PRO A N 1
ATOM 2187 C CA . PRO A 1 273 ? 27.578 -6.899 -32.623 1.00 95.06 273 PRO A CA 1
ATOM 2188 C C . PRO A 1 273 ? 27.160 -6.437 -34.021 1.00 95.06 273 PRO A C 1
ATOM 2190 O O . PRO A 1 273 ? 27.160 -5.245 -34.317 1.00 95.06 273 PRO A O 1
ATOM 2193 N N . GLN A 1 274 ? 26.747 -7.364 -34.890 1.00 94.88 274 GLN A N 1
ATOM 2194 C CA . GLN A 1 274 ? 26.267 -7.046 -36.234 1.00 94.88 274 GLN A CA 1
ATOM 2195 C C . GLN A 1 274 ? 25.016 -6.148 -36.254 1.00 94.88 274 GLN A C 1
ATOM 2197 O O . GLN A 1 274 ? 24.728 -5.547 -37.292 1.00 94.88 274 GLN A O 1
ATOM 2202 N N . LEU A 1 275 ? 24.286 -6.044 -35.136 1.00 96.00 275 LEU A N 1
ATOM 2203 C CA . LEU A 1 275 ? 23.092 -5.206 -34.999 1.00 96.00 275 LEU A CA 1
ATOM 2204 C C . LEU A 1 275 ? 23.407 -3.738 -34.656 1.00 96.00 275 LEU A C 1
ATOM 2206 O O . LEU A 1 275 ? 22.507 -2.902 -34.718 1.00 96.00 275 LEU A O 1
ATOM 2210 N N . ALA A 1 276 ? 24.661 -3.398 -34.338 1.00 94.75 276 ALA A N 1
ATOM 2211 C CA . ALA A 1 276 ? 25.081 -2.020 -34.073 1.00 94.75 276 ALA A CA 1
ATOM 2212 C C . ALA A 1 276 ? 25.173 -1.195 -35.368 1.00 94.75 276 ALA A C 1
ATOM 2214 O O . ALA A 1 276 ? 25.336 -1.746 -36.461 1.00 94.75 276 ALA A O 1
ATOM 2215 N N . CYS A 1 277 ? 25.092 0.134 -35.269 1.00 93.25 277 CYS A N 1
ATOM 2216 C CA . CYS A 1 277 ? 25.436 1.008 -36.396 1.00 93.25 277 CYS A CA 1
ATOM 2217 C C . CYS A 1 277 ? 26.932 0.862 -36.737 1.00 93.25 277 CYS A C 1
ATOM 2219 O O . CYS A 1 277 ? 27.744 0.590 -35.855 1.00 93.25 277 CYS A O 1
ATOM 2221 N N . GLU A 1 278 ? 27.305 1.036 -38.008 1.00 87.50 278 GLU A N 1
ATOM 2222 C CA . GLU A 1 278 ? 28.709 0.947 -38.440 1.00 87.50 278 GLU A CA 1
ATOM 2223 C C . GLU A 1 278 ? 29.629 1.850 -37.597 1.00 87.50 278 GLU A C 1
ATOM 2225 O O . GLU A 1 278 ? 29.295 3.001 -37.328 1.00 87.50 278 GLU A O 1
ATOM 2230 N N . GLY A 1 279 ? 30.784 1.319 -37.178 1.00 83.75 279 GLY A N 1
ATOM 2231 C CA . GLY A 1 279 ? 31.765 2.043 -36.359 1.00 83.75 279 GLY A CA 1
ATOM 2232 C C . GLY A 1 279 ? 31.450 2.100 -34.861 1.00 83.75 279 GLY A C 1
ATOM 2233 O O . GLY A 1 279 ? 32.235 2.676 -34.111 1.00 83.75 279 GLY A O 1
ATOM 2234 N N . HIS A 1 280 ? 30.350 1.487 -34.419 1.00 85.12 280 HIS A N 1
ATOM 2235 C CA . HIS A 1 280 ? 29.941 1.449 -33.019 1.00 85.12 280 HIS A CA 1
ATOM 2236 C C . HIS A 1 280 ? 29.837 0.015 -32.486 1.00 85.12 280 HIS A C 1
ATOM 2238 O O . HIS A 1 280 ? 29.660 -0.945 -33.235 1.00 85.12 280 HIS A O 1
ATOM 2244 N N . ASP A 1 281 ? 29.935 -0.117 -31.168 1.00 85.88 281 ASP A N 1
ATOM 2245 C CA . ASP A 1 281 ? 29.813 -1.366 -30.417 1.00 85.88 281 ASP A CA 1
ATOM 2246 C C . ASP A 1 281 ? 28.930 -1.163 -29.174 1.00 85.88 281 ASP A C 1
ATOM 2248 O O . ASP A 1 281 ? 28.406 -0.077 -28.940 1.00 85.88 281 ASP A O 1
ATOM 2252 N N . TYR A 1 282 ? 28.794 -2.188 -28.335 1.00 85.44 282 TYR A N 1
ATOM 2253 C CA . TYR A 1 282 ? 27.992 -2.118 -27.111 1.00 85.44 282 TYR A CA 1
ATOM 2254 C C . TYR A 1 282 ? 28.474 -1.098 -26.061 1.00 85.44 282 TYR A C 1
ATOM 2256 O O . TYR A 1 282 ? 27.724 -0.721 -25.163 1.00 85.44 282 TYR A O 1
ATOM 2264 N N . ARG A 1 283 ? 29.737 -0.652 -26.124 1.00 84.75 283 ARG A N 1
ATOM 2265 C CA . ARG A 1 283 ? 30.260 0.374 -25.206 1.00 84.75 283 ARG A CA 1
ATOM 2266 C C . ARG A 1 283 ? 29.888 1.767 -25.678 1.00 84.75 283 ARG A C 1
ATOM 2268 O O . ARG A 1 283 ? 29.745 2.676 -24.863 1.00 84.75 283 ARG A O 1
ATOM 2275 N N . THR A 1 284 ? 29.767 1.919 -26.988 1.00 81.50 284 THR A N 1
ATOM 2276 C CA . THR A 1 284 ? 29.605 3.189 -27.685 1.00 81.50 284 THR A CA 1
ATOM 2277 C C . THR A 1 284 ? 28.255 3.315 -28.376 1.00 81.50 284 THR A C 1
ATOM 2279 O O . THR A 1 284 ? 28.094 4.304 -29.085 1.00 81.50 284 THR A O 1
ATOM 2282 N N . SER A 1 285 ? 27.323 2.371 -28.171 1.00 82.94 285 SER A N 1
ATOM 2283 C CA . SER A 1 285 ? 25.948 2.311 -28.689 1.00 82.94 285 SER A CA 1
ATOM 2284 C C . SER A 1 285 ? 24.975 1.750 -27.650 1.00 82.94 285 SER A C 1
ATOM 2286 O O . SER A 1 285 ? 25.295 0.751 -27.010 1.00 82.94 285 SER A O 1
ATOM 2288 N N . PHE A 1 286 ? 23.795 2.363 -27.514 1.00 85.31 286 PHE A N 1
ATOM 2289 C CA . PHE A 1 286 ? 22.703 1.872 -26.657 1.00 85.31 286 PHE A CA 1
ATOM 2290 C C . PHE A 1 286 ? 21.473 1.466 -27.474 1.00 85.31 286 PHE A C 1
ATOM 2292 O O . PHE A 1 286 ? 20.554 0.860 -26.941 1.00 85.31 286 PHE A O 1
ATOM 2299 N N . GLU A 1 287 ? 21.473 1.751 -28.777 1.00 90.88 287 GLU A N 1
ATOM 2300 C CA . GLU A 1 287 ? 20.348 1.504 -29.666 1.00 90.88 287 GLU A CA 1
ATOM 2301 C C . GLU A 1 287 ? 20.718 0.532 -30.788 1.00 90.88 287 GLU A C 1
ATOM 2303 O O . GLU A 1 287 ? 21.835 0.542 -31.322 1.00 90.88 287 GLU A O 1
ATOM 2308 N N . LEU A 1 288 ? 19.741 -0.271 -31.201 1.00 94.38 288 LEU A N 1
ATOM 2309 C CA . LEU A 1 288 ? 19.830 -1.105 -32.394 1.00 94.38 288 LEU A CA 1
ATOM 2310 C C . LEU A 1 288 ? 19.898 -0.251 -33.671 1.00 94.38 288 LEU A C 1
ATOM 2312 O O . LEU A 1 288 ? 19.305 0.825 -33.778 1.00 94.38 288 LEU A O 1
ATOM 2316 N N . CYS A 1 289 ? 20.585 -0.753 -34.699 1.00 95.38 289 CYS A N 1
ATOM 2317 C CA . CYS A 1 289 ? 20.619 -0.106 -36.007 1.00 95.38 289 CYS A CA 1
ATOM 2318 C C . CYS A 1 289 ? 19.321 -0.370 -36.784 1.00 95.38 289 CYS A C 1
ATOM 2320 O O . CYS A 1 289 ? 19.143 -1.437 -37.375 1.00 95.38 289 CYS A O 1
ATOM 2322 N N . ILE A 1 290 ? 18.425 0.620 -36.832 1.00 95.31 290 ILE A N 1
ATOM 2323 C CA . ILE A 1 290 ? 17.136 0.529 -37.549 1.00 95.31 290 ILE A CA 1
ATOM 2324 C C . ILE A 1 290 ? 17.329 0.453 -39.079 1.00 95.31 290 ILE A C 1
ATOM 2326 O O . ILE A 1 290 ? 16.452 -0.015 -39.805 1.00 95.31 290 ILE A O 1
ATOM 2330 N N . GLY A 1 291 ? 18.496 0.856 -39.592 1.00 95.50 291 GLY A N 1
ATOM 2331 C CA . GLY A 1 291 ? 18.821 0.753 -41.015 1.00 95.50 291 GLY A CA 1
ATOM 2332 C C . GLY A 1 291 ? 18.830 -0.682 -41.557 1.00 95.50 291 GLY A C 1
ATOM 2333 O O . GLY A 1 291 ? 18.482 -0.916 -42.719 1.00 95.50 291 GLY A O 1
ATOM 2334 N N . LYS A 1 292 ? 19.169 -1.652 -40.701 1.00 96.25 292 LYS A N 1
ATOM 2335 C CA . LYS A 1 292 ? 19.443 -3.046 -41.070 1.00 96.25 292 LYS A CA 1
ATOM 2336 C C . LYS A 1 292 ? 18.197 -3.929 -41.022 1.00 96.25 292 LYS A C 1
ATOM 2338 O O . LYS A 1 292 ? 17.423 -3.902 -40.068 1.00 96.25 292 LYS A O 1
ATOM 2343 N N . GLU A 1 293 ? 18.031 -4.791 -42.024 1.00 96.56 293 GLU A N 1
ATOM 2344 C CA . GLU A 1 293 ? 16.956 -5.798 -42.043 1.00 96.56 293 GLU A CA 1
ATOM 2345 C C . GLU A 1 293 ? 17.177 -6.904 -40.999 1.00 96.56 293 GLU A C 1
ATOM 2347 O O . GLU A 1 293 ? 16.227 -7.495 -40.480 1.00 96.56 293 GLU A O 1
ATOM 2352 N N . GLU A 1 294 ? 18.435 -7.172 -40.657 1.00 96.88 294 GLU A N 1
ATOM 2353 C CA . GLU A 1 294 ? 18.846 -8.113 -39.619 1.00 96.88 294 GLU A CA 1
ATOM 2354 C C . GLU A 1 294 ? 18.266 -7.734 -38.254 1.00 96.88 294 GLU A C 1
ATOM 2356 O O . GLU A 1 294 ? 17.845 -8.627 -37.518 1.00 96.88 294 GLU A O 1
ATOM 2361 N N . THR A 1 295 ? 18.168 -6.434 -37.955 1.00 97.06 295 THR A N 1
ATOM 2362 C CA . THR A 1 295 ? 17.550 -5.903 -36.732 1.00 97.06 295 THR A CA 1
ATOM 2363 C C . THR A 1 295 ? 16.088 -6.315 -36.639 1.00 97.06 295 THR A C 1
ATOM 2365 O O . THR A 1 295 ? 15.677 -6.923 -35.656 1.00 97.06 295 THR A O 1
ATOM 2368 N N . PHE A 1 296 ? 15.301 -6.091 -37.692 1.00 98.06 296 PHE A N 1
ATOM 2369 C CA . PHE A 1 296 ? 13.895 -6.501 -37.697 1.00 98.06 296 PHE A CA 1
ATOM 2370 C C . PHE A 1 296 ? 13.742 -8.015 -37.606 1.00 98.06 296 PHE A C 1
ATOM 2372 O O . PHE A 1 296 ? 12.915 -8.502 -36.841 1.00 98.06 296 PHE A O 1
ATOM 2379 N N . ARG A 1 297 ? 14.572 -8.778 -38.326 1.00 98.31 297 ARG A N 1
ATOM 2380 C CA . ARG A 1 297 ? 14.556 -10.244 -38.251 1.00 98.31 297 ARG A CA 1
ATOM 2381 C C . ARG A 1 297 ? 14.865 -10.739 -36.838 1.00 98.31 297 ARG A C 1
ATOM 2383 O O . ARG A 1 297 ? 14.266 -11.721 -36.405 1.00 98.31 297 ARG A O 1
ATOM 2390 N N . PHE A 1 298 ? 15.796 -10.092 -36.141 1.00 98.19 298 PHE A N 1
ATOM 2391 C CA . PHE A 1 298 ? 16.095 -10.360 -34.739 1.00 98.19 298 PHE A CA 1
ATOM 2392 C C . PHE A 1 298 ? 14.874 -10.089 -33.853 1.00 98.19 298 PHE A C 1
ATOM 2394 O O . PHE A 1 298 ? 14.400 -11.020 -33.200 1.00 98.19 298 PHE A O 1
ATOM 2401 N N . CYS A 1 299 ? 14.306 -8.881 -33.911 1.00 98.12 299 CYS A N 1
ATOM 2402 C CA . CYS A 1 299 ? 13.145 -8.505 -33.102 1.00 98.12 299 CYS A CA 1
ATOM 2403 C C . CYS A 1 299 ? 11.946 -9.433 -33.349 1.00 98.12 299 CYS A C 1
ATOM 2405 O O . CYS A 1 299 ? 11.336 -9.922 -32.405 1.00 98.12 299 CYS A O 1
ATOM 2407 N N . GLU A 1 300 ? 11.628 -9.743 -34.610 1.00 98.31 300 GLU A N 1
ATOM 2408 C CA . GLU A 1 300 ? 10.526 -10.644 -34.973 1.00 98.31 300 GLU A CA 1
ATOM 2409 C C . GLU A 1 300 ? 10.726 -12.062 -34.418 1.00 98.31 300 GLU A C 1
ATOM 2411 O O . GLU A 1 300 ? 9.783 -12.690 -33.934 1.00 98.31 300 GLU A O 1
ATOM 2416 N N . ASN A 1 301 ? 11.958 -12.576 -34.459 1.00 98.44 301 ASN A N 1
ATOM 2417 C CA . ASN A 1 301 ? 12.284 -13.882 -33.892 1.00 98.44 301 ASN A CA 1
ATOM 2418 C C . ASN A 1 301 ? 12.141 -13.895 -32.367 1.00 98.44 301 ASN A C 1
ATOM 2420 O O . ASN A 1 301 ? 11.565 -14.841 -31.831 1.00 98.44 301 ASN A O 1
ATOM 2424 N N . VAL A 1 302 ? 12.641 -12.857 -31.689 1.00 98.25 302 VAL A N 1
ATOM 2425 C CA . VAL A 1 302 ? 12.507 -12.709 -30.235 1.00 98.25 302 VAL A CA 1
ATOM 2426 C C . VAL A 1 302 ? 11.033 -12.638 -29.856 1.00 98.25 302 VAL A C 1
ATOM 2428 O O . VAL A 1 302 ? 10.551 -13.466 -29.089 1.00 98.25 302 VAL A O 1
ATOM 2431 N N . LEU A 1 303 ? 10.288 -11.708 -30.455 1.00 98.38 303 LEU A N 1
ATOM 2432 C CA . LEU A 1 303 ? 8.877 -11.488 -30.151 1.00 98.38 303 LEU A CA 1
ATOM 2433 C C . LEU A 1 303 ? 8.023 -12.726 -30.426 1.00 98.38 303 LEU A C 1
ATOM 2435 O O . LEU A 1 303 ? 7.052 -12.959 -29.713 1.00 98.38 303 LEU A O 1
ATOM 2439 N N . LYS A 1 304 ? 8.381 -13.552 -31.415 1.00 98.38 304 LYS A N 1
ATOM 2440 C CA . LYS A 1 304 ? 7.700 -14.829 -31.649 1.00 98.38 304 LYS A CA 1
ATOM 2441 C C . LYS A 1 304 ? 7.843 -15.781 -30.458 1.00 98.38 304 LYS A C 1
ATOM 2443 O O . LYS A 1 304 ? 6.833 -16.288 -29.983 1.00 98.38 304 LYS A O 1
ATOM 2448 N N . GLU A 1 305 ? 9.061 -15.986 -29.954 1.00 98.56 305 GLU A N 1
ATOM 2449 C CA . GLU A 1 305 ? 9.272 -16.828 -28.766 1.00 98.56 305 GLU A CA 1
ATOM 2450 C C . GLU A 1 305 ? 8.590 -16.229 -27.524 1.00 98.56 305 GLU A C 1
ATOM 2452 O O . GLU A 1 305 ? 7.976 -16.956 -26.746 1.00 98.56 305 GLU A O 1
ATOM 2457 N N . ILE A 1 306 ? 8.609 -14.901 -27.367 1.00 98.44 306 ILE A N 1
ATOM 2458 C CA . ILE A 1 306 ? 7.906 -14.209 -26.276 1.00 98.44 306 ILE A CA 1
ATOM 2459 C C . ILE A 1 306 ? 6.391 -14.446 -26.360 1.00 98.44 306 ILE A C 1
ATOM 2461 O O . ILE A 1 306 ? 5.777 -14.861 -25.379 1.00 98.44 306 ILE A O 1
ATOM 2465 N N . MET A 1 307 ? 5.766 -14.277 -27.526 1.00 98.25 307 MET A N 1
ATOM 2466 C CA . MET A 1 307 ? 4.325 -14.518 -27.698 1.00 98.25 307 MET A CA 1
ATOM 2467 C C . MET A 1 307 ? 3.916 -15.990 -27.488 1.00 98.25 307 MET A C 1
ATOM 2469 O O . MET A 1 307 ? 2.755 -16.250 -27.153 1.00 98.25 307 MET A O 1
ATOM 2473 N N . ASP A 1 308 ? 4.847 -16.939 -27.645 1.00 98.00 308 ASP A N 1
ATOM 2474 C CA . ASP A 1 308 ? 4.651 -18.365 -27.336 1.00 98.00 308 ASP A CA 1
ATOM 2475 C C . ASP A 1 308 ? 4.753 -18.672 -25.824 1.00 98.00 308 ASP A C 1
ATOM 2477 O O . ASP A 1 308 ? 4.263 -19.706 -25.342 1.00 98.00 308 ASP A O 1
ATOM 2481 N N . LEU A 1 309 ? 5.412 -17.802 -25.053 1.00 98.50 309 LEU A N 1
ATOM 2482 C CA . LEU A 1 309 ? 5.587 -17.928 -23.602 1.00 98.50 309 LEU A CA 1
ATOM 2483 C C . LEU A 1 3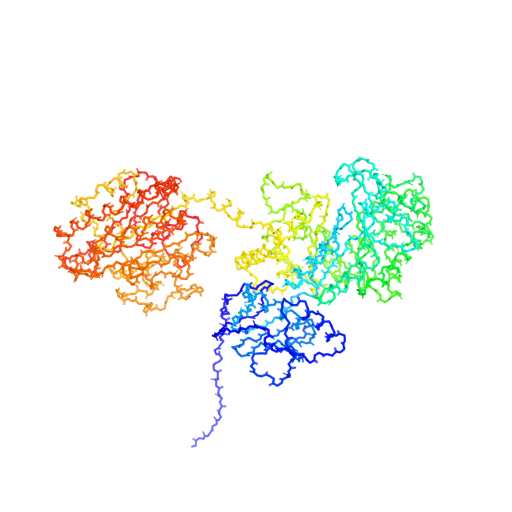09 ? 4.500 -17.186 -22.824 1.00 98.50 309 LEU A C 1
ATOM 2485 O O . LEU A 1 309 ? 3.990 -17.712 -21.830 1.00 98.50 309 LEU A O 1
ATOM 2489 N N . PHE A 1 310 ? 4.120 -15.999 -23.294 1.00 98.56 310 PHE A N 1
ATOM 2490 C CA . PHE A 1 310 ? 3.191 -15.105 -22.616 1.00 98.56 310 PHE A CA 1
ATOM 2491 C C . PHE A 1 310 ? 1.826 -15.093 -23.323 1.00 98.56 310 PHE A C 1
ATOM 2493 O O . PHE A 1 310 ? 1.709 -14.655 -24.466 1.00 98.56 310 PHE A O 1
ATOM 2500 N N . PRO A 1 311 ? 0.745 -15.537 -22.657 1.00 97.31 311 PRO A N 1
ATOM 2501 C CA . PRO A 1 311 ? -0.588 -15.568 -23.245 1.00 97.31 311 PRO A CA 1
ATOM 2502 C C . PRO A 1 311 ? -1.272 -14.197 -23.273 1.00 97.31 311 PRO A C 1
ATOM 2504 O O . PRO A 1 311 ? -2.375 -14.121 -23.815 1.00 97.31 311 PRO A O 1
ATOM 2507 N N . SER A 1 312 ? -0.661 -13.154 -22.698 1.00 98.06 312 SER A N 1
ATOM 2508 C CA . SER A 1 312 ? -1.189 -11.786 -22.673 1.00 98.06 312 SER A CA 1
ATOM 2509 C C . SER A 1 312 ? -1.573 -11.299 -24.072 1.00 98.06 312 SER A C 1
ATOM 2511 O O . SER A 1 312 ? -0.889 -11.577 -25.055 1.00 98.06 312 SER A O 1
ATOM 2513 N N . GLU A 1 313 ? -2.688 -10.575 -24.174 1.00 96.94 313 GLU A N 1
ATOM 2514 C CA . GLU A 1 313 ? -3.056 -9.868 -25.407 1.00 96.94 313 GLU A CA 1
ATOM 2515 C C . GLU A 1 313 ? -2.037 -8.772 -25.742 1.00 96.94 313 GLU A C 1
ATOM 2517 O O . GLU A 1 313 ? -1.770 -8.528 -26.916 1.00 96.94 313 GLU A O 1
ATOM 2522 N N . TYR A 1 314 ? -1.443 -8.165 -24.715 1.00 98.06 314 TYR A N 1
ATOM 2523 C CA . TYR A 1 314 ? -0.499 -7.063 -24.828 1.00 98.06 314 TYR A CA 1
ATOM 2524 C C . TYR A 1 314 ? 0.945 -7.527 -24.636 1.00 98.06 314 TYR A C 1
ATOM 2526 O O . TYR A 1 314 ? 1.226 -8.322 -23.734 1.00 98.06 314 TYR A O 1
ATOM 2534 N N . ILE A 1 315 ? 1.842 -6.983 -25.453 1.00 98.19 315 ILE A N 1
ATOM 2535 C CA . ILE A 1 315 ? 3.299 -7.080 -25.324 1.00 98.19 315 ILE A CA 1
ATOM 2536 C C . ILE A 1 315 ? 3.839 -5.655 -25.195 1.00 98.19 315 ILE A C 1
ATOM 2538 O O . ILE A 1 315 ? 3.501 -4.809 -26.025 1.00 98.19 315 ILE A O 1
ATOM 2542 N N . HIS A 1 316 ? 4.645 -5.381 -24.172 1.00 98.38 316 HIS A N 1
ATOM 2543 C CA . HIS A 1 316 ? 5.318 -4.094 -24.052 1.00 98.38 316 HIS A CA 1
ATOM 2544 C C . HIS A 1 316 ? 6.595 -4.126 -24.898 1.00 98.38 316 HIS A C 1
ATOM 2546 O O . HIS A 1 316 ? 7.368 -5.083 -24.828 1.00 98.38 316 HIS A O 1
ATOM 2552 N N . ILE A 1 317 ? 6.784 -3.123 -25.750 1.00 95.56 317 ILE A N 1
ATOM 2553 C CA . ILE A 1 317 ? 7.951 -3.033 -26.645 1.00 95.56 317 ILE A CA 1
ATOM 2554 C C . ILE A 1 317 ? 8.956 -1.967 -26.194 1.00 95.56 317 ILE A C 1
ATOM 2556 O O . ILE A 1 317 ? 9.913 -1.710 -26.914 1.00 95.56 317 ILE A O 1
ATOM 2560 N N . GLY A 1 318 ? 8.697 -1.335 -25.047 1.00 93.94 318 GLY A N 1
ATOM 2561 C CA . GLY A 1 318 ? 9.467 -0.213 -24.519 1.00 93.94 318 GLY A CA 1
ATOM 2562 C C . GLY A 1 318 ? 9.407 0.988 -25.453 1.00 93.94 318 GLY A C 1
ATOM 2563 O O . GLY A 1 318 ? 8.312 1.493 -25.739 1.00 93.94 318 GLY A O 1
ATOM 2564 N N . GLY A 1 319 ? 10.567 1.395 -25.961 1.00 89.75 319 GLY A N 1
ATOM 2565 C CA . GLY A 1 319 ? 10.713 2.464 -26.948 1.00 89.75 319 GLY A CA 1
ATOM 2566 C C . GLY A 1 319 ? 11.063 3.826 -26.349 1.00 89.75 319 GLY A C 1
ATOM 2567 O O . GLY A 1 319 ? 10.973 4.830 -27.062 1.00 89.75 319 GLY A O 1
ATOM 2568 N N . ASP A 1 320 ? 11.453 3.856 -25.081 1.00 84.19 320 ASP A N 1
ATOM 2569 C CA . ASP A 1 320 ? 11.945 5.016 -24.351 1.00 84.19 320 ASP A CA 1
ATOM 2570 C C . ASP A 1 320 ? 13.422 5.316 -24.651 1.00 84.19 320 ASP A C 1
ATOM 2572 O O . ASP A 1 320 ? 14.146 4.518 -25.249 1.00 84.19 320 ASP A O 1
ATOM 2576 N N . GLU A 1 321 ? 13.808 6.561 -24.352 1.00 81.44 321 GLU A N 1
ATOM 2577 C CA . GLU A 1 321 ? 15.175 7.117 -24.311 1.00 81.44 321 GLU A CA 1
ATOM 2578 C C . GLU A 1 321 ? 16.155 6.756 -25.453 1.00 81.44 321 GLU A C 1
ATOM 2580 O O . GLU A 1 321 ? 17.369 6.939 -25.334 1.00 81.44 321 GLU A O 1
ATOM 2585 N N . ALA A 1 322 ? 15.658 6.322 -26.614 1.00 85.81 322 ALA A N 1
ATOM 2586 C CA . ALA A 1 322 ? 16.508 5.959 -27.741 1.00 85.81 322 ALA A CA 1
ATOM 2587 C C . ALA A 1 322 ? 17.299 7.175 -28.262 1.00 85.81 322 ALA A C 1
ATOM 2589 O O . ALA A 1 322 ? 16.722 8.124 -28.809 1.00 85.81 322 ALA A O 1
ATOM 2590 N N . ASN A 1 323 ? 18.634 7.143 -28.153 1.00 83.69 323 ASN A N 1
ATOM 2591 C CA . ASN A 1 323 ? 19.473 8.222 -28.663 1.00 83.69 323 ASN A CA 1
ATOM 2592 C C . ASN A 1 323 ? 19.524 8.191 -30.198 1.00 83.69 323 ASN A C 1
ATOM 2594 O O . ASN A 1 323 ? 20.071 7.284 -30.830 1.00 83.69 323 ASN A O 1
ATOM 2598 N N . ARG A 1 324 ? 18.984 9.246 -30.810 1.00 87.44 324 ARG A N 1
ATOM 2599 C CA . ARG A 1 324 ? 18.812 9.352 -32.262 1.00 87.44 324 ARG A CA 1
ATOM 2600 C C . ARG A 1 324 ? 20.055 9.871 -33.000 1.00 87.44 324 ARG A C 1
ATOM 2602 O O . ARG A 1 324 ? 20.109 9.777 -34.231 1.00 87.44 324 ARG A O 1
ATOM 2609 N N . ASP A 1 325 ? 21.071 10.367 -32.289 1.00 87.31 325 ASP A N 1
ATOM 2610 C CA . ASP A 1 325 ? 22.275 10.966 -32.889 1.00 87.31 325 ASP A CA 1
ATOM 2611 C C . ASP A 1 325 ? 23.041 9.966 -33.762 1.00 87.31 325 ASP A C 1
ATOM 2613 O O . ASP A 1 325 ? 23.517 10.294 -34.854 1.00 87.31 325 ASP A O 1
ATOM 2617 N N . ARG A 1 326 ? 23.112 8.705 -33.323 1.00 86.31 326 ARG A N 1
ATOM 2618 C CA . ARG A 1 326 ? 23.825 7.646 -34.054 1.00 86.31 326 ARG A CA 1
ATOM 2619 C C . ARG A 1 326 ? 23.128 7.273 -35.350 1.00 86.31 326 ARG A C 1
ATOM 2621 O O . ARG A 1 326 ? 23.787 7.098 -36.376 1.00 86.31 326 ARG A O 1
ATOM 2628 N N . TRP A 1 327 ? 21.799 7.198 -35.342 1.00 92.94 327 TRP A N 1
ATOM 2629 C CA . TRP A 1 327 ? 21.039 6.936 -36.561 1.00 92.94 327 TRP A CA 1
ATOM 2630 C C . TRP A 1 327 ? 21.222 8.054 -37.586 1.00 92.94 327 TRP A C 1
ATOM 2632 O O . TRP A 1 327 ? 21.327 7.769 -38.777 1.00 92.94 327 TRP A O 1
ATOM 2642 N N . ASN A 1 328 ? 21.353 9.303 -37.130 1.00 90.75 328 ASN A N 1
ATOM 2643 C CA . ASN A 1 328 ? 21.592 10.444 -38.010 1.00 90.75 328 ASN A CA 1
ATOM 2644 C C . ASN A 1 328 ? 22.969 10.386 -38.695 1.00 90.75 328 ASN A C 1
ATOM 2646 O O . ASN A 1 328 ? 23.141 10.910 -39.794 1.00 90.75 328 ASN A O 1
ATOM 2650 N N . ALA A 1 329 ? 23.966 9.743 -38.080 1.00 89.94 329 ALA A N 1
ATOM 2651 C CA . ALA A 1 329 ? 25.287 9.543 -38.676 1.00 89.94 329 ALA A CA 1
ATOM 2652 C C . ALA A 1 329 ? 25.384 8.257 -39.524 1.00 89.94 329 ALA A C 1
ATOM 2654 O O . ALA A 1 329 ? 26.148 8.228 -40.491 1.00 89.94 329 ALA A O 1
ATOM 2655 N N . CYS A 1 330 ? 24.592 7.230 -39.206 1.00 93.38 330 CYS A N 1
ATOM 2656 C CA . CYS A 1 330 ? 24.694 5.879 -39.758 1.00 93.38 330 CYS A CA 1
ATOM 2657 C C . CYS A 1 330 ? 24.308 5.778 -41.256 1.00 93.38 330 CYS A C 1
ATOM 2659 O O . CYS A 1 330 ? 23.181 6.127 -41.621 1.00 93.38 330 CYS A O 1
ATOM 2661 N N . PRO A 1 331 ? 25.185 5.236 -42.132 1.00 95.19 331 PRO A N 1
ATOM 2662 C CA . PRO A 1 331 ? 24.884 5.039 -43.555 1.00 95.19 331 PRO A CA 1
ATOM 2663 C C . PRO A 1 331 ? 23.669 4.141 -43.824 1.00 95.19 331 PRO A C 1
ATOM 2665 O O . PRO A 1 331 ? 22.842 4.485 -44.669 1.00 95.19 331 PRO A O 1
ATOM 2668 N N . ASP A 1 332 ? 23.515 3.040 -43.081 1.00 96.38 332 ASP A N 1
ATOM 2669 C CA . ASP A 1 332 ? 22.367 2.131 -43.222 1.00 96.38 332 ASP A CA 1
ATOM 2670 C C . ASP A 1 332 ? 21.053 2.823 -42.836 1.00 96.38 332 ASP A C 1
ATOM 2672 O O . ASP A 1 332 ? 20.044 2.681 -43.529 1.00 96.38 332 ASP A O 1
ATOM 2676 N N . CYS A 1 333 ? 21.052 3.610 -41.752 1.00 96.25 333 CYS A N 1
ATOM 2677 C CA . CYS A 1 333 ? 19.875 4.377 -41.338 1.00 96.25 333 CYS A CA 1
ATOM 2678 C C . CYS A 1 333 ? 19.523 5.456 -42.367 1.00 96.25 333 CYS A C 1
ATOM 2680 O O . CYS A 1 333 ? 18.362 5.567 -42.751 1.00 96.25 333 CYS A O 1
ATOM 2682 N N . LYS A 1 334 ? 20.513 6.190 -42.892 1.00 95.94 334 LYS A N 1
ATOM 2683 C CA . LYS A 1 334 ? 20.295 7.159 -43.981 1.00 95.94 334 LYS A CA 1
ATOM 2684 C C . LYS A 1 334 ? 19.728 6.495 -45.229 1.00 95.94 334 LYS A C 1
ATOM 2686 O O . LYS A 1 334 ? 18.810 7.032 -45.845 1.00 95.94 334 LYS A O 1
ATOM 2691 N N . LYS A 1 335 ? 20.250 5.319 -45.590 1.00 96.75 335 LYS A N 1
ATOM 2692 C CA . LYS A 1 335 ? 19.731 4.534 -46.709 1.00 96.75 335 LYS A CA 1
ATOM 2693 C C . LYS A 1 335 ? 18.279 4.125 -46.466 1.00 96.75 335 LYS A C 1
ATOM 2695 O O . LYS A 1 335 ? 17.449 4.348 -47.340 1.00 96.75 335 LYS A O 1
ATOM 2700 N N . ARG A 1 336 ? 17.957 3.592 -45.283 1.00 97.19 336 ARG A N 1
ATOM 2701 C CA . ARG A 1 336 ? 16.579 3.250 -44.901 1.00 97.19 336 ARG A CA 1
ATOM 2702 C C . ARG A 1 336 ? 15.650 4.449 -45.006 1.00 97.19 336 ARG A C 1
ATOM 2704 O O . ARG A 1 336 ? 14.561 4.323 -45.552 1.00 97.19 336 ARG A O 1
ATOM 2711 N N . MET A 1 337 ? 16.083 5.600 -44.499 1.00 96.44 337 MET A N 1
ATOM 2712 C CA . MET A 1 337 ? 15.283 6.816 -44.553 1.00 96.44 337 MET A CA 1
ATOM 2713 C C . MET A 1 337 ? 15.010 7.253 -45.994 1.00 96.44 337 MET A C 1
ATOM 2715 O O . MET A 1 337 ? 13.879 7.606 -46.317 1.00 96.44 337 MET A O 1
ATOM 2719 N N . ALA A 1 338 ? 16.010 7.162 -46.875 1.00 96.81 338 ALA A N 1
ATOM 2720 C CA . ALA A 1 338 ? 15.838 7.452 -48.294 1.00 96.81 338 ALA A CA 1
ATOM 2721 C C . ALA A 1 338 ? 14.892 6.456 -48.991 1.00 96.81 338 ALA A C 1
ATOM 2723 O O . ALA A 1 338 ? 14.014 6.882 -49.741 1.00 96.81 338 ALA A O 1
ATOM 2724 N N . ASP A 1 339 ? 15.052 5.154 -48.729 1.00 96.94 339 ASP A N 1
ATOM 2725 C CA . ASP A 1 339 ? 14.261 4.083 -49.350 1.00 96.94 339 ASP A CA 1
ATOM 2726 C C . ASP A 1 339 ? 12.779 4.122 -48.921 1.00 96.94 339 ASP A C 1
ATOM 2728 O O . ASP A 1 339 ? 11.898 3.827 -49.724 1.00 96.94 339 ASP A O 1
ATOM 2732 N N . GLU A 1 340 ? 12.499 4.486 -47.666 1.00 95.88 340 GLU A N 1
ATOM 2733 C CA . GLU A 1 340 ? 11.151 4.485 -47.068 1.00 95.88 340 GLU A CA 1
ATOM 2734 C C . GLU A 1 340 ? 10.517 5.887 -47.001 1.00 95.88 340 GLU A C 1
ATOM 2736 O O . GLU A 1 340 ? 9.437 6.050 -46.435 1.00 95.88 340 GLU A O 1
ATOM 2741 N N . HIS A 1 341 ? 11.183 6.900 -47.566 1.00 95.31 341 HIS A N 1
ATOM 2742 C CA . HIS A 1 341 ? 10.745 8.302 -47.569 1.00 95.31 341 HIS A CA 1
ATOM 2743 C C . HIS A 1 341 ? 10.511 8.900 -46.167 1.00 95.31 341 HIS A C 1
ATOM 2745 O O . HIS A 1 341 ? 9.559 9.648 -45.955 1.00 95.31 341 HIS A O 1
ATOM 2751 N N . ILE A 1 342 ? 11.389 8.575 -45.219 1.00 94.44 342 ILE A N 1
ATOM 2752 C CA . ILE A 1 342 ? 11.338 9.034 -43.825 1.00 94.44 342 ILE A CA 1
ATOM 2753 C C . ILE A 1 342 ? 12.075 10.374 -43.706 1.00 94.44 342 ILE A C 1
ATOM 2755 O O . ILE A 1 342 ? 13.224 10.489 -44.141 1.00 94.44 342 ILE A O 1
ATOM 2759 N N . ALA A 1 343 ? 11.431 11.377 -43.108 1.00 91.50 343 ALA A N 1
ATOM 2760 C CA . ALA A 1 343 ? 11.930 12.749 -43.064 1.00 91.50 343 ALA A CA 1
ATOM 2761 C C . ALA A 1 343 ? 13.102 12.939 -42.090 1.00 91.50 343 ALA A C 1
ATOM 2763 O O . ALA A 1 343 ? 14.068 13.634 -42.409 1.00 91.50 343 ALA A O 1
ATOM 2764 N N . ASP A 1 344 ? 13.025 12.324 -40.910 1.00 91.62 344 ASP A N 1
ATOM 2765 C CA . ASP A 1 344 ? 14.015 12.478 -39.848 1.00 91.62 344 ASP A CA 1
ATOM 2766 C C . ASP A 1 344 ? 14.146 11.216 -38.974 1.00 91.62 344 ASP A C 1
ATOM 2768 O O . ASP A 1 344 ? 13.460 10.207 -39.146 1.00 91.62 344 ASP A O 1
ATOM 2772 N N . VAL A 1 345 ? 15.082 11.257 -38.027 1.00 90.25 345 VAL A N 1
ATOM 2773 C CA . VAL A 1 345 ? 15.368 10.133 -37.127 1.00 90.25 345 VAL A CA 1
ATOM 2774 C C . VAL A 1 345 ? 14.266 9.868 -36.091 1.00 90.25 345 VAL A C 1
ATOM 2776 O O . VAL A 1 345 ? 14.202 8.761 -35.558 1.00 90.25 345 VAL A O 1
ATOM 2779 N N . ALA A 1 346 ? 13.378 10.830 -35.815 1.00 87.81 346 ALA A N 1
ATOM 2780 C CA . ALA A 1 346 ? 12.205 10.600 -34.970 1.00 87.81 346 ALA A CA 1
ATOM 2781 C C . ALA A 1 346 ? 11.159 9.774 -35.731 1.00 87.81 346 ALA A C 1
ATOM 2783 O O . ALA A 1 346 ? 10.627 8.785 -35.219 1.00 87.81 346 ALA A O 1
ATOM 2784 N N . GLU A 1 347 ? 10.931 10.110 -37.001 1.00 90.25 347 GLU A N 1
ATOM 2785 C CA . GLU A 1 347 ? 10.086 9.312 -37.881 1.00 90.25 347 GLU A CA 1
ATOM 2786 C C . GLU A 1 347 ? 10.702 7.928 -38.167 1.00 90.25 347 GLU A C 1
ATOM 2788 O O . GLU A 1 347 ? 9.962 6.953 -38.321 1.00 90.25 347 GLU A O 1
ATOM 2793 N N . LEU A 1 348 ? 12.035 7.790 -38.138 1.00 92.94 348 LEU A N 1
ATOM 2794 C CA . LEU A 1 348 ? 12.713 6.490 -38.221 1.00 92.94 348 LEU A CA 1
ATOM 2795 C C . LEU A 1 348 ? 12.406 5.584 -37.015 1.00 92.94 348 LEU A C 1
ATOM 2797 O O . LEU A 1 348 ? 12.124 4.398 -37.202 1.00 92.94 348 LEU A O 1
ATOM 2801 N N . GLN A 1 349 ? 12.397 6.125 -35.792 1.00 92.06 349 GLN A N 1
ATOM 2802 C CA . GLN A 1 349 ? 11.946 5.380 -34.607 1.00 92.06 349 GLN A CA 1
ATOM 2803 C C . GLN A 1 349 ? 10.479 4.972 -34.749 1.00 92.06 349 GLN A C 1
ATOM 2805 O O . GLN A 1 349 ? 10.114 3.821 -34.525 1.00 92.06 349 GLN A O 1
ATOM 2810 N N . SER A 1 350 ? 9.637 5.893 -35.214 1.00 90.12 350 SER A N 1
ATOM 2811 C CA . SER A 1 350 ? 8.227 5.610 -35.466 1.00 90.12 350 SER A CA 1
ATOM 2812 C C . SER A 1 350 ? 8.027 4.529 -36.543 1.00 90.12 350 SER A C 1
ATOM 2814 O O . SER A 1 350 ? 7.156 3.668 -36.404 1.00 90.12 350 SER A O 1
ATOM 2816 N N . TYR A 1 351 ? 8.860 4.500 -37.590 1.00 93.31 351 TYR A N 1
ATOM 2817 C CA . TYR A 1 351 ? 8.888 3.416 -38.577 1.00 93.31 351 TYR A CA 1
ATOM 2818 C C . TYR A 1 351 ? 9.204 2.066 -37.922 1.00 93.31 351 TYR A C 1
ATOM 2820 O O . TYR A 1 351 ? 8.508 1.084 -38.201 1.00 93.31 351 TYR A O 1
ATOM 2828 N N . PHE A 1 352 ? 10.194 2.016 -37.022 1.00 94.38 352 PHE A N 1
ATOM 2829 C CA . PHE A 1 352 ? 10.500 0.809 -36.254 1.00 94.38 352 PHE A CA 1
ATOM 2830 C C . PHE A 1 352 ? 9.281 0.344 -35.449 1.00 94.38 352 PHE A C 1
ATOM 2832 O O . PHE A 1 352 ? 8.824 -0.787 -35.641 1.00 94.38 352 PHE A O 1
ATOM 2839 N N . THR A 1 353 ? 8.690 1.236 -34.648 1.00 93.31 353 THR A N 1
ATOM 2840 C CA . THR A 1 353 ? 7.499 0.952 -33.836 1.00 93.31 353 THR A CA 1
ATOM 2841 C C . THR A 1 353 ? 6.358 0.402 -34.686 1.00 93.31 353 THR A C 1
ATOM 2843 O O . THR A 1 353 ? 5.825 -0.662 -34.380 1.00 93.31 353 THR A O 1
ATOM 2846 N N . ARG A 1 354 ? 6.017 1.052 -35.808 1.00 92.12 354 ARG A N 1
ATOM 2847 C CA . ARG A 1 354 ? 4.939 0.588 -36.702 1.00 92.12 354 ARG A CA 1
ATOM 2848 C C . ARG A 1 354 ? 5.226 -0.780 -37.310 1.00 92.12 354 ARG A C 1
ATOM 2850 O O . ARG A 1 354 ? 4.308 -1.582 -37.496 1.00 92.12 354 ARG A O 1
ATOM 2857 N N . ARG A 1 355 ? 6.481 -1.062 -37.666 1.00 93.81 355 ARG A N 1
ATOM 2858 C CA . ARG A 1 355 ? 6.860 -2.347 -38.264 1.00 93.81 355 ARG A CA 1
ATOM 2859 C C . ARG A 1 355 ? 6.747 -3.483 -37.246 1.00 93.81 355 ARG A C 1
ATOM 2861 O O . ARG A 1 355 ? 6.176 -4.525 -37.585 1.00 93.81 355 ARG A O 1
ATOM 2868 N N . ILE A 1 356 ? 7.203 -3.254 -36.015 1.00 95.12 356 ILE A N 1
ATOM 2869 C CA . ILE A 1 356 ? 7.047 -4.188 -34.893 1.00 95.12 356 ILE A CA 1
ATOM 2870 C C . ILE A 1 356 ? 5.572 -4.365 -34.525 1.00 95.12 356 ILE A C 1
ATOM 2872 O O . ILE A 1 356 ? 5.094 -5.497 -34.468 1.00 95.12 356 ILE A O 1
ATOM 2876 N N . GLU A 1 357 ? 4.812 -3.278 -34.392 1.00 93.25 357 GLU A N 1
ATOM 2877 C CA . GLU A 1 357 ? 3.368 -3.317 -34.140 1.00 93.25 357 GLU A CA 1
ATOM 2878 C C . GLU A 1 357 ? 2.648 -4.165 -35.192 1.00 93.25 357 GLU A C 1
ATOM 2880 O O . GLU A 1 357 ? 1.895 -5.079 -34.864 1.00 93.25 357 GLU A O 1
ATOM 2885 N N . LYS A 1 358 ? 2.921 -3.932 -36.482 1.00 94.12 358 LYS A N 1
ATOM 2886 C CA . LYS A 1 358 ? 2.312 -4.707 -37.568 1.00 94.12 358 LYS A CA 1
ATOM 2887 C C . LYS A 1 358 ? 2.662 -6.192 -37.467 1.00 94.12 358 LYS A C 1
ATOM 2889 O O . LYS A 1 358 ? 1.867 -7.025 -37.901 1.00 94.12 358 LYS A O 1
ATOM 2894 N N . PHE A 1 359 ? 3.847 -6.548 -36.977 1.00 96.19 359 PHE A N 1
ATOM 2895 C CA . PHE A 1 359 ? 4.220 -7.941 -36.742 1.00 96.19 359 PHE A CA 1
ATOM 2896 C C . PHE A 1 359 ? 3.436 -8.542 -35.569 1.00 96.19 359 PHE A C 1
ATOM 2898 O O . PHE A 1 359 ? 2.826 -9.599 -35.739 1.00 96.19 359 PHE A O 1
ATOM 2905 N N . VAL A 1 360 ? 3.390 -7.849 -34.431 1.00 95.88 360 VAL A N 1
ATOM 2906 C CA . VAL A 1 360 ? 2.654 -8.249 -33.219 1.00 95.88 360 VAL A CA 1
ATOM 2907 C C . VAL A 1 360 ? 1.153 -8.406 -33.517 1.00 95.88 360 VAL A C 1
ATOM 2909 O O . VAL A 1 360 ? 0.568 -9.456 -33.245 1.00 95.88 360 VAL A O 1
ATOM 2912 N N . ASN A 1 361 ? 0.554 -7.442 -34.222 1.00 94.75 361 ASN A N 1
ATOM 2913 C CA . ASN A 1 361 ? -0.853 -7.460 -34.634 1.00 94.75 361 ASN A CA 1
ATOM 2914 C C . ASN A 1 361 ? -1.194 -8.643 -35.552 1.00 94.75 361 ASN A C 1
ATOM 2916 O O . ASN A 1 361 ? -2.248 -9.262 -35.401 1.00 94.75 361 ASN A O 1
ATOM 2920 N N . ARG A 1 362 ? -0.302 -9.016 -36.485 1.00 95.88 362 ARG A N 1
ATOM 2921 C CA . ARG A 1 362 ? -0.504 -10.202 -37.346 1.00 95.88 362 ARG A CA 1
ATOM 2922 C C . ARG A 1 362 ? -0.541 -11.516 -36.560 1.00 95.88 362 ARG A C 1
ATOM 2924 O O . ARG A 1 362 ? -1.075 -12.494 -37.073 1.00 95.88 362 ARG A O 1
ATOM 2931 N N . HIS A 1 363 ? -0.012 -11.532 -35.338 1.00 96.44 363 HIS A N 1
ATOM 2932 C CA . HIS A 1 363 ? -0.068 -12.671 -34.420 1.00 96.44 363 HIS A CA 1
ATOM 2933 C C . HIS A 1 363 ? -1.206 -12.547 -33.389 1.00 96.44 363 HIS A C 1
ATOM 2935 O O . HIS A 1 363 ? -1.246 -13.302 -32.420 1.00 96.44 363 HIS A O 1
ATOM 2941 N N . GLY A 1 364 ? -2.153 -11.622 -33.600 1.00 95.50 364 GLY A N 1
ATOM 2942 C CA . GLY A 1 364 ? -3.341 -11.459 -32.758 1.00 95.50 364 GLY A CA 1
ATOM 2943 C C . GLY A 1 364 ? -3.067 -10.802 -31.405 1.00 95.50 364 GLY A C 1
ATOM 2944 O O . GLY A 1 364 ? -3.841 -11.000 -30.470 1.00 95.50 364 GLY A O 1
ATOM 2945 N N . ARG A 1 365 ? -1.962 -10.060 -31.286 1.00 96.56 365 ARG A N 1
ATOM 2946 C CA . ARG A 1 365 ? -1.559 -9.326 -30.079 1.00 96.56 365 ARG A CA 1
ATOM 2947 C C . ARG A 1 365 ? -1.606 -7.817 -30.322 1.00 96.56 365 ARG A C 1
ATOM 2949 O O . ARG A 1 365 ? -1.754 -7.393 -31.461 1.00 96.56 365 ARG A O 1
ATOM 2956 N N . LYS A 1 366 ? -1.462 -7.020 -29.267 1.00 96.25 366 LYS A N 1
ATOM 2957 C CA . LYS A 1 366 ? -1.363 -5.553 -29.298 1.00 96.25 366 LYS A CA 1
ATOM 2958 C C . LYS A 1 366 ? -0.090 -5.097 -28.594 1.00 96.25 366 LYS A C 1
ATOM 2960 O O . LYS A 1 366 ? 0.455 -5.835 -27.773 1.00 96.25 366 LYS A O 1
ATOM 2965 N N . ILE A 1 367 ? 0.363 -3.884 -28.894 1.00 96.44 367 ILE A N 1
ATOM 2966 C CA . ILE A 1 367 ? 1.527 -3.295 -28.227 1.00 96.44 367 ILE A CA 1
ATOM 2967 C C . ILE A 1 367 ? 1.120 -2.344 -27.101 1.00 96.44 367 ILE A C 1
ATOM 2969 O O . ILE A 1 367 ? 0.093 -1.664 -27.183 1.00 96.44 367 ILE A O 1
ATOM 2973 N N . ILE A 1 368 ? 1.970 -2.281 -26.081 1.00 97.81 368 ILE A N 1
ATOM 2974 C CA . ILE A 1 368 ? 2.112 -1.126 -25.194 1.00 97.81 368 ILE A CA 1
ATOM 2975 C C . ILE A 1 368 ? 3.526 -0.572 -25.414 1.00 97.81 368 ILE A C 1
ATOM 2977 O O . ILE A 1 368 ? 4.447 -1.349 -25.670 1.00 97.81 368 ILE A O 1
ATOM 2981 N N . GLY A 1 369 ? 3.705 0.741 -25.349 1.00 96.62 369 GLY A N 1
ATOM 2982 C CA . GLY A 1 369 ? 5.037 1.341 -25.277 1.00 96.62 369 GLY A CA 1
ATOM 2983 C C . GLY A 1 369 ? 5.019 2.636 -24.480 1.00 96.62 369 GLY A C 1
ATOM 2984 O O . GLY A 1 369 ? 3.950 3.229 -24.275 1.00 96.62 369 GLY A O 1
ATOM 2985 N N . TRP A 1 370 ? 6.201 3.054 -24.037 1.00 96.56 370 TRP A N 1
ATOM 2986 C CA . TRP A 1 370 ? 6.394 4.322 -23.339 1.00 96.56 370 TRP A CA 1
ATOM 2987 C C . TRP A 1 370 ? 6.029 5.501 -24.241 1.00 96.56 370 TRP A C 1
ATOM 2989 O O . TRP A 1 370 ? 6.013 5.386 -25.469 1.00 96.56 370 TRP A O 1
ATOM 2999 N N . ASP A 1 371 ? 5.651 6.631 -23.646 1.00 93.81 371 ASP A N 1
ATOM 3000 C CA . ASP A 1 371 ? 5.003 7.719 -24.379 1.00 93.81 371 ASP A CA 1
ATOM 3001 C C . ASP A 1 371 ? 5.833 8.366 -25.502 1.00 93.81 371 ASP A C 1
ATOM 3003 O O . ASP A 1 371 ? 5.258 8.998 -26.389 1.00 93.81 371 ASP A O 1
ATOM 3007 N N . GLU A 1 372 ? 7.139 8.117 -25.559 1.00 91.25 372 GLU A N 1
ATOM 3008 C CA . GLU A 1 372 ? 8.022 8.395 -26.692 1.00 91.25 372 GLU A CA 1
ATOM 3009 C C . GLU A 1 372 ? 7.502 7.835 -28.018 1.00 91.25 372 GLU A C 1
ATOM 3011 O O . GLU A 1 372 ? 7.712 8.445 -29.071 1.00 91.25 372 GLU A O 1
ATOM 3016 N N . ILE A 1 373 ? 6.766 6.716 -28.010 1.00 90.62 373 ILE A N 1
ATOM 3017 C CA . ILE A 1 373 ? 6.206 6.158 -29.249 1.00 90.62 373 ILE A CA 1
ATOM 3018 C C . ILE A 1 373 ? 5.171 7.087 -29.908 1.00 90.62 373 ILE A C 1
ATOM 3020 O O . ILE A 1 373 ? 4.830 6.884 -31.075 1.00 90.62 373 ILE A O 1
ATOM 3024 N N . LEU A 1 374 ? 4.692 8.117 -29.194 1.00 89.31 374 LEU A N 1
ATOM 3025 C CA . LEU A 1 374 ? 3.825 9.173 -29.725 1.00 89.31 374 LEU A CA 1
ATOM 3026 C C . LEU A 1 374 ? 4.576 10.282 -30.468 1.00 89.31 374 LEU A C 1
ATOM 3028 O O . LEU A 1 374 ? 3.924 11.171 -31.029 1.00 89.31 374 LEU A O 1
ATOM 3032 N N . ASP A 1 375 ? 5.909 10.307 -30.454 1.00 83.69 375 ASP A N 1
ATOM 3033 C CA . ASP A 1 375 ? 6.690 11.338 -31.152 1.00 83.69 375 ASP A CA 1
ATOM 3034 C C . ASP A 1 375 ? 6.463 11.304 -32.669 1.00 83.69 375 ASP A C 1
ATOM 3036 O O . ASP A 1 375 ? 6.522 12.342 -33.326 1.00 83.69 375 ASP A O 1
ATOM 3040 N N . GLY A 1 376 ? 6.131 10.132 -33.218 1.00 77.88 376 GLY A N 1
ATOM 3041 C CA . GLY A 1 376 ? 5.716 9.964 -34.608 1.00 77.88 376 GLY A CA 1
ATOM 3042 C C . GLY A 1 376 ? 4.389 9.208 -34.754 1.00 77.88 376 GLY A C 1
ATOM 3043 O O . GLY A 1 376 ? 3.742 8.866 -33.764 1.00 77.88 376 GLY A O 1
ATOM 3044 N N . PRO A 1 377 ? 3.949 8.927 -35.994 1.00 77.81 377 PRO A N 1
ATOM 3045 C CA . PRO A 1 377 ? 2.702 8.209 -36.243 1.00 77.81 377 PRO A CA 1
ATOM 3046 C C . PRO A 1 377 ? 2.710 6.781 -35.672 1.00 77.81 377 PRO A C 1
ATOM 3048 O O . PRO A 1 377 ? 3.487 5.932 -36.113 1.00 77.81 377 PRO A O 1
ATOM 3051 N N . VAL A 1 378 ? 1.778 6.486 -34.768 1.00 82.00 378 VAL A N 1
ATOM 3052 C CA . VAL A 1 378 ? 1.532 5.146 -34.209 1.00 82.00 378 VAL A CA 1
ATOM 3053 C C . VAL A 1 378 ? 0.111 4.682 -34.555 1.00 82.00 378 VAL A C 1
ATOM 3055 O O . VAL A 1 378 ? -0.789 5.507 -34.740 1.00 82.00 378 VAL A O 1
ATOM 3058 N N . SER A 1 379 ? -0.120 3.375 -34.729 1.00 83.50 379 SER A N 1
ATOM 3059 C CA . SER A 1 379 ? -1.456 2.895 -35.102 1.00 83.50 379 SER A CA 1
ATOM 3060 C C . SER A 1 379 ? -2.421 2.889 -33.912 1.00 83.50 379 SER A C 1
ATOM 3062 O O . SER A 1 379 ? -2.021 2.713 -32.764 1.00 83.50 379 SER A O 1
ATOM 3064 N N . LYS A 1 380 ? -3.725 3.045 -34.187 1.00 84.56 380 LYS A N 1
ATOM 3065 C CA . LYS A 1 380 ? -4.792 3.133 -33.168 1.00 84.56 380 LYS A CA 1
ATOM 3066 C C . LYS A 1 380 ? -4.889 1.915 -32.242 1.00 84.56 380 LYS A C 1
ATOM 3068 O O . LYS A 1 380 ? -5.558 2.006 -31.221 1.00 84.56 380 LYS A O 1
ATOM 3073 N N . SER A 1 381 ? -4.275 0.782 -32.592 1.00 86.69 381 SER A N 1
ATOM 3074 C CA . SER A 1 381 ? -4.225 -0.392 -31.711 1.00 86.69 381 SER A CA 1
ATOM 3075 C C . SER A 1 381 ? -3.200 -0.290 -30.583 1.00 86.69 381 SER A C 1
ATOM 3077 O O . SER A 1 381 ? -3.268 -1.104 -29.664 1.00 86.69 381 SER A O 1
ATOM 3079 N N . ALA A 1 382 ? -2.263 0.658 -30.650 1.00 93.56 382 ALA A N 1
ATOM 3080 C CA . ALA A 1 382 ? -1.268 0.857 -29.610 1.00 93.56 382 ALA A CA 1
ATOM 3081 C C . ALA A 1 382 ? -1.881 1.489 -28.357 1.00 93.56 382 ALA A C 1
ATOM 3083 O O . ALA A 1 382 ? -2.663 2.442 -28.444 1.00 93.56 382 ALA A O 1
ATOM 3084 N N . THR A 1 383 ? -1.464 0.980 -27.204 1.00 96.75 383 THR A N 1
ATOM 3085 C CA . THR A 1 383 ? -1.713 1.577 -25.891 1.00 96.75 383 THR A CA 1
ATOM 3086 C C . THR A 1 383 ? -0.459 2.318 -25.442 1.00 96.75 383 THR A C 1
ATOM 3088 O O . THR A 1 383 ? 0.655 1.848 -25.663 1.00 96.75 383 THR A O 1
ATOM 3091 N N . ILE A 1 384 ? -0.639 3.471 -24.808 1.00 97.00 384 ILE A N 1
ATOM 3092 C CA . ILE A 1 384 ? 0.460 4.330 -24.366 1.00 97.00 384 ILE A CA 1
ATOM 3093 C C . ILE A 1 384 ? 0.663 4.183 -22.862 1.00 97.00 384 ILE A C 1
ATOM 3095 O O . ILE A 1 384 ? -0.308 4.250 -22.107 1.00 97.00 384 ILE A O 1
ATOM 3099 N N . MET A 1 385 ? 1.909 4.031 -22.422 1.00 97.88 385 MET A N 1
ATOM 3100 C CA . MET A 1 385 ? 2.289 4.145 -21.016 1.00 97.88 385 MET A CA 1
ATOM 3101 C C . MET A 1 385 ? 2.886 5.537 -20.762 1.00 97.88 385 MET A C 1
ATOM 3103 O O . MET A 1 385 ? 3.974 5.858 -21.236 1.00 97.88 385 MET A O 1
ATOM 3107 N N . ALA A 1 386 ? 2.123 6.396 -20.084 1.00 96.00 386 ALA A N 1
ATOM 3108 C CA . ALA A 1 386 ? 2.439 7.812 -19.906 1.00 96.00 386 ALA A CA 1
ATOM 3109 C C . ALA A 1 386 ? 3.256 8.041 -18.628 1.00 96.00 386 ALA A C 1
ATOM 3111 O O . ALA A 1 386 ? 2.700 7.992 -17.527 1.00 96.00 386 ALA A O 1
ATOM 3112 N N . TRP A 1 387 ? 4.556 8.312 -18.782 1.00 93.00 387 TRP A N 1
ATOM 3113 C CA . TRP A 1 387 ? 5.498 8.467 -17.666 1.00 93.00 387 TRP A CA 1
ATOM 3114 C C . TRP A 1 387 ? 6.071 9.885 -17.530 1.00 93.00 387 TRP A C 1
ATOM 3116 O O . TRP A 1 387 ? 6.370 10.321 -16.412 1.00 93.00 387 TRP A O 1
ATOM 3126 N N . ARG A 1 388 ? 6.158 10.640 -18.636 1.00 88.38 388 ARG A N 1
ATOM 3127 C CA . ARG A 1 388 ? 6.663 12.024 -18.662 1.00 88.38 388 ARG A CA 1
ATOM 3128 C C . ARG A 1 388 ? 5.521 13.016 -18.504 1.00 88.38 388 ARG A C 1
ATOM 3130 O O . ARG A 1 388 ? 4.841 13.350 -19.476 1.00 88.38 388 ARG A O 1
ATOM 3137 N N . GLU A 1 389 ? 5.313 13.513 -17.291 1.00 79.75 389 GLU A N 1
ATOM 3138 C CA . GLU A 1 389 ? 4.253 14.483 -16.975 1.00 79.75 389 GLU A CA 1
ATOM 3139 C C . GLU A 1 389 ? 4.335 15.745 -17.842 1.00 79.75 389 GLU A C 1
ATOM 3141 O O . GLU A 1 389 ? 3.324 16.233 -18.352 1.00 79.75 389 GLU A O 1
ATOM 3146 N N . GLU A 1 390 ? 5.550 16.233 -18.083 1.00 76.38 390 GLU A N 1
ATOM 3147 C CA . GLU A 1 390 ? 5.828 17.444 -18.851 1.00 76.38 390 GLU A CA 1
ATOM 3148 C C . GLU A 1 390 ? 5.470 17.330 -20.341 1.00 76.38 390 GLU A C 1
ATOM 3150 O O . GLU A 1 390 ? 5.305 18.343 -21.020 1.00 76.38 390 GLU A O 1
ATOM 3155 N N . SER A 1 391 ? 5.338 16.105 -20.858 1.00 77.00 391 SER A N 1
ATOM 3156 C CA . SER A 1 391 ? 5.117 15.849 -22.285 1.00 77.00 391 SER A CA 1
ATOM 3157 C C . SER A 1 391 ? 3.661 16.049 -22.725 1.00 77.00 391 SER A C 1
ATOM 3159 O O . SER A 1 391 ? 3.372 16.106 -23.923 1.00 77.00 391 SER A O 1
ATOM 3161 N N . GLY A 1 392 ? 2.718 16.118 -21.775 1.00 86.00 392 GLY A N 1
ATOM 3162 C CA . GLY A 1 392 ? 1.283 16.112 -22.074 1.00 86.00 392 GLY A CA 1
ATOM 3163 C C . GLY A 1 392 ? 0.805 14.820 -22.757 1.00 86.00 392 GLY A C 1
ATOM 3164 O O . GLY A 1 392 ? -0.228 14.832 -23.438 1.00 86.00 392 GLY A O 1
ATOM 3165 N N . SER A 1 393 ? 1.544 13.713 -22.599 1.00 89.12 393 SER A N 1
ATOM 3166 C CA . SER A 1 393 ? 1.320 12.443 -23.301 1.00 89.12 393 SER A CA 1
ATOM 3167 C C . SER A 1 393 ? -0.075 11.863 -23.095 1.00 89.12 393 SER A C 1
ATOM 3169 O O . SER A 1 393 ? -0.674 11.397 -24.063 1.00 89.12 393 SER A O 1
ATOM 3171 N N . MET A 1 394 ? -0.648 11.963 -21.891 1.00 91.94 394 MET A N 1
ATOM 3172 C CA . MET A 1 394 ? -2.024 11.518 -21.621 1.00 91.94 394 MET A CA 1
ATOM 3173 C C . MET A 1 394 ? -3.043 12.235 -22.518 1.00 91.94 394 MET A C 1
ATOM 3175 O O . MET A 1 394 ? -3.836 11.589 -23.210 1.00 91.94 394 MET A O 1
ATOM 3179 N N . THR A 1 395 ? -2.997 13.569 -22.563 1.00 91.62 395 THR A N 1
ATOM 3180 C CA . THR A 1 395 ? -3.901 14.368 -23.402 1.00 91.62 395 THR A CA 1
ATOM 3181 C C . THR A 1 395 ? -3.700 14.022 -24.872 1.00 91.62 395 THR A C 1
ATOM 3183 O O . THR A 1 395 ? -4.663 13.721 -25.574 1.00 91.62 395 THR A O 1
ATOM 3186 N N . LYS A 1 396 ? -2.443 13.982 -25.331 1.00 92.00 396 LYS A N 1
ATOM 3187 C CA . LYS A 1 396 ? -2.105 13.662 -26.723 1.00 92.00 396 LYS A CA 1
ATOM 3188 C C . LYS A 1 396 ? -2.612 12.273 -27.129 1.00 92.00 396 LYS A C 1
ATOM 3190 O O . LYS A 1 396 ? -3.251 12.141 -28.169 1.00 92.00 396 LYS A O 1
ATOM 3195 N N . ALA A 1 397 ? -2.375 11.254 -26.307 1.00 93.56 397 ALA A N 1
ATOM 3196 C CA . ALA A 1 397 ? -2.796 9.880 -26.563 1.00 93.56 397 ALA A CA 1
ATOM 3197 C C . ALA A 1 397 ? -4.322 9.740 -26.616 1.00 93.56 397 ALA A C 1
ATOM 3199 O O . ALA A 1 397 ? -4.866 9.186 -27.573 1.00 93.56 397 ALA A O 1
ATOM 3200 N N . THR A 1 398 ? -5.022 10.276 -25.612 1.00 93.69 398 THR A N 1
ATOM 3201 C CA . THR A 1 398 ? -6.482 10.158 -25.513 1.00 93.69 398 THR A CA 1
ATOM 3202 C C . THR A 1 398 ? -7.204 10.978 -26.585 1.00 93.69 398 THR A C 1
ATOM 3204 O O . THR A 1 398 ? -8.213 10.523 -27.125 1.00 93.69 398 THR A O 1
ATOM 3207 N N . GLU A 1 399 ? -6.698 12.150 -26.978 1.00 92.69 399 GLU A N 1
ATOM 3208 C CA . GLU A 1 399 ? -7.224 12.909 -28.126 1.00 92.69 399 GLU A CA 1
ATOM 3209 C C . GLU A 1 399 ? -6.980 12.188 -29.455 1.00 92.69 399 GLU A C 1
ATOM 3211 O O . GLU A 1 399 ? -7.810 12.238 -30.364 1.00 92.69 399 GLU A O 1
ATOM 3216 N N . GLN A 1 400 ? -5.879 11.444 -29.547 1.00 92.69 400 GLN A N 1
ATOM 3217 C CA . GLN A 1 400 ? -5.609 10.546 -30.661 1.00 92.69 400 GLN A CA 1
ATOM 3218 C C . GLN A 1 400 ? -6.341 9.198 -30.530 1.00 92.69 400 GLN A C 1
ATOM 3220 O O . GLN A 1 400 ? -6.198 8.352 -31.406 1.00 92.69 400 GLN A O 1
ATOM 3225 N N . GLY A 1 401 ? -7.190 8.980 -29.526 1.00 93.69 401 GLY A N 1
ATOM 3226 C CA . GLY A 1 401 ? -8.018 7.774 -29.432 1.00 93.69 401 GLY A CA 1
ATOM 3227 C C . GLY A 1 401 ? -7.279 6.514 -28.969 1.00 93.69 401 GLY A C 1
ATOM 3228 O O . GLY A 1 401 ? -7.780 5.416 -29.199 1.00 93.69 401 GLY A O 1
ATOM 3229 N N . HIS A 1 402 ? -6.106 6.656 -28.350 1.00 95.62 402 HIS A N 1
ATOM 3230 C CA . HIS A 1 402 ? -5.364 5.547 -27.751 1.00 95.62 402 HIS A CA 1
ATOM 3231 C C . HIS A 1 402 ? -5.776 5.339 -26.299 1.00 95.62 402 HIS A C 1
ATOM 3233 O O . HIS A 1 402 ? -6.074 6.300 -25.587 1.00 95.62 402 HIS A O 1
ATOM 3239 N N . HIS A 1 403 ? -5.734 4.086 -25.847 1.00 96.56 403 HIS A N 1
ATOM 3240 C CA . HIS A 1 403 ? -5.767 3.799 -24.419 1.00 96.56 403 HIS A CA 1
ATOM 3241 C C . HIS A 1 403 ? -4.476 4.269 -23.750 1.00 96.56 403 HIS A C 1
ATOM 3243 O O . HIS A 1 403 ? -3.401 4.195 -24.350 1.00 96.56 403 HIS A O 1
ATOM 3249 N N . VAL A 1 404 ? -4.586 4.714 -22.499 1.00 97.00 404 VAL A N 1
ATOM 3250 C CA . VAL A 1 404 ? -3.451 5.195 -21.706 1.00 97.00 404 VAL A CA 1
ATOM 3251 C C . VAL A 1 404 ? -3.392 4.478 -20.368 1.00 97.00 404 VAL A C 1
ATOM 3253 O O . VAL A 1 404 ? -4.385 4.441 -19.642 1.00 97.00 404 VAL A O 1
ATOM 3256 N N . VAL A 1 405 ? -2.223 3.943 -20.030 1.00 98.31 405 VAL A N 1
ATOM 3257 C CA . VAL A 1 405 ? -1.868 3.548 -18.666 1.00 98.31 405 VAL A CA 1
ATOM 3258 C C . VAL A 1 405 ? -1.055 4.684 -18.060 1.00 98.31 405 VAL A C 1
ATOM 3260 O O . VAL A 1 405 ? -0.045 5.099 -18.624 1.00 98.31 405 VAL A O 1
ATOM 3263 N N . MET A 1 406 ? -1.511 5.207 -16.927 1.00 98.19 406 MET A N 1
ATOM 3264 C CA . MET A 1 406 ? -0.856 6.313 -16.240 1.00 98.19 406 MET A CA 1
ATOM 3265 C C . MET A 1 406 ? 0.243 5.792 -15.315 1.00 98.19 406 MET A C 1
ATOM 3267 O O . MET A 1 406 ? -0.041 5.033 -14.385 1.00 98.19 406 MET A O 1
ATOM 3271 N N . THR A 1 407 ? 1.478 6.231 -15.555 1.00 97.44 407 THR A N 1
ATOM 3272 C CA . THR A 1 407 ? 2.656 5.919 -14.733 1.00 97.44 407 THR A CA 1
ATOM 3273 C C . THR A 1 407 ? 3.568 7.141 -14.527 1.00 97.44 407 THR A C 1
ATOM 3275 O O . THR A 1 407 ? 4.783 7.019 -14.693 1.00 97.44 407 THR A O 1
ATOM 3278 N N . PRO A 1 408 ? 3.041 8.341 -14.220 1.00 95.75 408 PRO A N 1
ATOM 3279 C CA . PRO A 1 408 ? 3.865 9.541 -14.128 1.00 95.75 408 PRO A CA 1
ATOM 3280 C C . PRO A 1 408 ? 4.931 9.438 -13.030 1.00 95.75 408 PRO A C 1
ATOM 3282 O O . PRO A 1 408 ? 4.642 8.971 -11.924 1.00 95.75 408 PRO A O 1
ATOM 3285 N N . ARG A 1 409 ? 6.147 9.924 -13.315 1.00 91.88 409 ARG A N 1
ATOM 3286 C CA . ARG A 1 409 ? 7.281 9.922 -12.368 1.00 91.88 409 ARG A CA 1
ATOM 3287 C C . ARG A 1 409 ? 6.915 10.426 -10.977 1.00 91.88 409 ARG A C 1
ATOM 3289 O O . ARG A 1 409 ? 7.197 9.743 -9.997 1.00 91.88 409 ARG A O 1
ATOM 3296 N N . GLY A 1 410 ? 6.232 11.569 -10.902 1.00 90.69 410 GLY A N 1
ATOM 3297 C CA . GLY A 1 410 ? 5.873 12.226 -9.645 1.00 90.69 410 GLY A CA 1
ATOM 3298 C C . GLY A 1 410 ? 4.940 11.433 -8.728 1.00 90.69 410 GLY A C 1
ATOM 3299 O O . GLY A 1 410 ? 4.840 11.775 -7.557 1.00 90.69 410 GLY A O 1
ATOM 3300 N N . HIS A 1 411 ? 4.290 10.369 -9.218 1.00 95.12 411 HIS A N 1
ATOM 3301 C CA . HIS A 1 411 ? 3.297 9.615 -8.439 1.00 95.12 411 HIS A CA 1
ATOM 3302 C C . HIS A 1 411 ? 3.469 8.092 -8.473 1.00 95.12 411 HIS A C 1
ATOM 3304 O O . HIS A 1 411 ? 2.925 7.397 -7.616 1.00 95.12 411 HIS A O 1
ATOM 3310 N N . CYS A 1 412 ? 4.180 7.555 -9.467 1.00 97.12 412 CYS A N 1
ATOM 3311 C CA . CYS A 1 412 ? 4.185 6.123 -9.765 1.00 97.12 412 CYS A CA 1
ATOM 3312 C C . CYS A 1 412 ? 5.576 5.471 -9.751 1.00 97.12 412 CYS A C 1
ATOM 3314 O O . CYS A 1 412 ? 5.646 4.248 -9.837 1.00 97.12 412 CYS A O 1
ATOM 3316 N N . TYR A 1 413 ? 6.668 6.231 -9.628 1.00 96.69 413 TYR A N 1
ATOM 3317 C CA . TYR A 1 413 ? 8.028 5.678 -9.575 1.00 96.69 413 TYR A CA 1
ATOM 3318 C C . TYR A 1 413 ? 8.392 5.338 -8.128 1.00 96.69 413 TYR A C 1
ATOM 3320 O O . TYR A 1 413 ? 8.816 6.176 -7.333 1.00 96.69 413 TYR A O 1
ATOM 3328 N N . ILE A 1 414 ? 8.144 4.085 -7.755 1.00 95.94 414 ILE A N 1
ATOM 3329 C CA . ILE A 1 414 ? 8.299 3.580 -6.383 1.00 95.94 414 ILE A CA 1
ATOM 3330 C C . ILE A 1 414 ? 9.742 3.157 -6.072 1.00 95.94 414 ILE A C 1
ATOM 3332 O O . ILE A 1 414 ? 10.023 2.681 -4.977 1.00 95.94 414 ILE A O 1
ATOM 3336 N N . ASP A 1 415 ? 10.672 3.384 -6.991 1.00 94.19 415 ASP A N 1
ATOM 3337 C CA . ASP A 1 415 ? 12.123 3.376 -6.785 1.00 94.19 415 ASP A CA 1
ATOM 3338 C C . ASP A 1 415 ? 12.664 4.703 -6.201 1.00 94.19 415 ASP A C 1
ATOM 3340 O O . ASP A 1 415 ? 13.785 4.745 -5.684 1.00 94.19 415 ASP A O 1
ATOM 3344 N N . TYR A 1 416 ? 11.851 5.769 -6.188 1.00 93.00 416 TYR A N 1
ATOM 3345 C CA . TYR A 1 416 ? 12.206 7.067 -5.599 1.00 93.00 416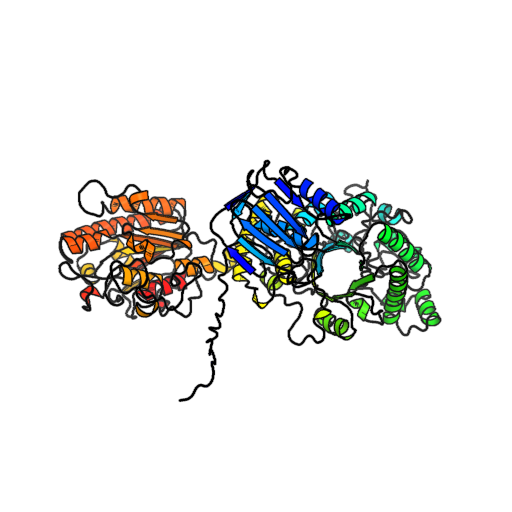 TYR A CA 1
ATOM 3346 C C . TYR A 1 416 ? 12.235 7.029 -4.071 1.00 93.00 416 TYR A C 1
ATOM 3348 O O . TYR A 1 416 ? 11.588 6.187 -3.434 1.00 93.00 416 TYR A O 1
ATOM 3356 N N . LEU A 1 417 ? 12.924 8.001 -3.463 1.00 88.94 417 LEU A N 1
ATOM 3357 C CA . LEU A 1 417 ? 12.964 8.186 -2.013 1.00 88.94 417 LEU A CA 1
ATOM 3358 C C . LEU A 1 417 ? 11.549 8.295 -1.428 1.00 88.94 417 LEU A C 1
ATOM 3360 O O . LEU A 1 417 ? 10.720 9.034 -1.949 1.00 88.94 417 LEU A O 1
ATOM 3364 N N . GLN A 1 418 ? 11.275 7.595 -0.325 1.00 86.56 418 GLN A N 1
ATOM 3365 C CA . GLN A 1 418 ? 9.956 7.626 0.331 1.00 86.56 418 GLN A CA 1
ATOM 3366 C C . GLN A 1 418 ? 9.883 8.465 1.614 1.00 86.56 418 GLN A C 1
ATOM 3368 O O . GLN A 1 418 ? 8.785 8.748 2.081 1.00 86.56 418 GLN A O 1
ATOM 3373 N N . THR A 1 419 ? 11.025 8.876 2.178 1.00 79.50 419 THR A N 1
ATOM 3374 C CA . THR A 1 419 ? 11.123 9.708 3.395 1.00 79.50 419 THR A CA 1
ATOM 3375 C C . THR A 1 419 ? 12.405 10.541 3.381 1.00 79.50 419 THR A C 1
ATOM 3377 O O . THR A 1 419 ? 13.414 10.113 2.830 1.00 79.50 419 THR A O 1
ATOM 3380 N N . GLU A 1 420 ? 12.408 11.696 4.044 1.00 69.75 420 GLU A N 1
ATOM 3381 C CA . GLU A 1 420 ? 13.546 12.629 4.125 1.00 69.75 420 GLU A CA 1
ATOM 3382 C C . GLU A 1 420 ? 14.708 12.134 5.020 1.00 69.75 420 GLU A C 1
ATOM 3384 O O . GLU A 1 420 ? 15.688 12.846 5.245 1.00 69.75 420 GLU A O 1
ATOM 3389 N N . SER A 1 421 ? 14.638 10.908 5.552 1.00 63.38 421 SER A N 1
ATOM 3390 C CA . SER A 1 421 ? 15.664 10.368 6.453 1.00 63.38 421 SER A CA 1
ATOM 3391 C C . SER A 1 421 ? 17.021 10.201 5.751 1.00 63.38 421 SER A C 1
ATOM 3393 O O . SER A 1 421 ? 17.169 9.399 4.832 1.00 63.38 421 SER A O 1
ATOM 3395 N N . SER A 1 422 ? 18.059 10.864 6.270 1.00 56.22 422 SER A N 1
ATOM 3396 C CA . SER A 1 422 ? 19.452 10.779 5.784 1.00 56.22 422 SER A CA 1
ATOM 3397 C C . SER A 1 422 ? 20.098 9.390 5.915 1.00 56.22 422 SER A C 1
ATOM 3399 O O . SER A 1 422 ? 21.208 9.169 5.442 1.00 56.22 422 SER A O 1
ATOM 3401 N N . THR A 1 423 ? 19.407 8.452 6.563 1.00 61.91 423 THR A N 1
ATOM 3402 C CA . THR A 1 423 ? 19.822 7.057 6.766 1.00 61.91 423 THR A CA 1
ATOM 3403 C C . THR A 1 423 ? 19.271 6.097 5.711 1.00 61.91 423 THR A C 1
ATOM 3405 O O . THR A 1 423 ? 19.452 4.888 5.853 1.00 61.91 423 THR A O 1
ATOM 3408 N N . GLN A 1 424 ? 18.531 6.593 4.715 1.00 67.38 424 GLN A N 1
ATOM 3409 C CA . GLN A 1 424 ? 17.965 5.746 3.667 1.00 67.38 424 GLN A CA 1
ATOM 3410 C C . GLN A 1 424 ? 19.079 5.113 2.814 1.00 67.38 424 GLN A C 1
ATOM 3412 O O . GLN A 1 424 ? 20.059 5.797 2.500 1.00 67.38 424 GLN A O 1
ATOM 3417 N N . PRO A 1 425 ? 18.958 3.824 2.432 1.00 71.19 425 PRO A N 1
ATOM 3418 C CA . PRO A 1 425 ? 19.851 3.218 1.448 1.00 71.19 425 PRO A CA 1
ATOM 3419 C C . PRO A 1 425 ? 19.797 3.995 0.133 1.00 71.19 425 PRO A C 1
ATOM 3421 O O . PRO A 1 425 ? 18.845 4.725 -0.115 1.00 71.19 425 PRO A O 1
ATOM 3424 N N . ARG A 1 426 ? 20.814 3.842 -0.716 1.00 74.50 426 ARG A N 1
ATOM 3425 C CA . ARG A 1 426 ? 20.890 4.550 -1.999 1.00 74.50 426 ARG A CA 1
ATOM 3426 C C . ARG A 1 426 ? 19.638 4.299 -2.853 1.00 74.50 426 ARG A C 1
ATOM 3428 O O . ARG A 1 426 ? 19.274 3.151 -3.065 1.00 74.50 426 ARG A O 1
ATOM 3435 N N . TYR A 1 427 ? 19.050 5.371 -3.373 1.00 77.75 427 TYR A N 1
ATOM 3436 C CA . TYR A 1 427 ? 17.794 5.389 -4.128 1.00 77.75 427 TYR A CA 1
ATOM 3437 C C . TYR A 1 427 ? 17.967 6.102 -5.479 1.00 77.75 427 TYR A C 1
ATOM 3439 O O . TYR A 1 427 ? 18.987 6.759 -5.711 1.00 77.75 427 TYR A O 1
ATOM 3447 N N . ALA A 1 428 ? 16.985 5.954 -6.372 1.00 76.25 428 ALA A N 1
ATOM 3448 C CA . ALA A 1 428 ? 16.924 6.690 -7.636 1.00 76.25 428 ALA A CA 1
ATOM 3449 C C . ALA A 1 428 ? 16.493 8.149 -7.408 1.00 76.25 428 ALA A C 1
ATOM 3451 O O . ALA A 1 428 ? 15.764 8.438 -6.463 1.00 76.25 428 ALA A O 1
ATOM 3452 N N . GLU A 1 429 ? 16.945 9.081 -8.249 1.00 78.88 429 GLU A N 1
ATOM 3453 C CA . GLU A 1 429 ? 16.643 10.510 -8.082 1.00 78.88 429 GLU A CA 1
ATOM 3454 C C . GLU A 1 429 ? 15.128 10.775 -8.053 1.00 78.88 429 GLU A C 1
ATOM 3456 O O . GLU A 1 429 ? 14.423 10.458 -9.004 1.00 78.88 429 GLU A O 1
ATOM 3461 N N . GLY A 1 430 ? 14.628 11.381 -6.971 1.00 84.75 430 GLY A N 1
ATOM 3462 C CA . GLY A 1 430 ? 13.213 11.727 -6.811 1.00 84.75 430 GLY A CA 1
ATOM 3463 C C . GLY A 1 430 ? 12.712 11.535 -5.380 1.00 84.75 430 GLY A C 1
ATOM 3464 O O . GLY A 1 430 ? 13.389 10.936 -4.544 1.00 84.75 430 GLY A O 1
ATOM 3465 N N . TYR A 1 431 ? 11.518 12.055 -5.093 1.00 89.38 431 TYR A N 1
ATOM 3466 C CA . TYR A 1 431 ? 10.853 11.930 -3.796 1.00 89.38 431 TYR A CA 1
ATOM 3467 C C . TYR A 1 431 ? 9.362 11.657 -3.997 1.00 89.38 431 TYR A C 1
ATOM 3469 O O . TYR A 1 431 ? 8.653 12.475 -4.573 1.00 89.38 431 TYR A O 1
ATOM 3477 N N . LEU A 1 432 ? 8.905 10.500 -3.523 1.00 91.75 432 LEU A N 1
ATOM 3478 C CA . LEU A 1 432 ? 7.524 10.037 -3.605 1.00 91.75 432 LEU A CA 1
ATOM 3479 C C . LEU A 1 432 ? 7.108 9.477 -2.237 1.00 91.75 432 LEU A C 1
ATOM 3481 O O . LEU A 1 432 ? 7.263 8.274 -1.999 1.00 91.75 432 LEU A O 1
ATOM 3485 N N . PRO A 1 433 ? 6.618 10.308 -1.303 1.00 90.25 433 PRO A N 1
ATOM 3486 C CA . PRO A 1 433 ? 6.060 9.826 -0.046 1.00 90.25 433 PRO A CA 1
ATOM 3487 C C . PRO A 1 433 ? 4.707 9.128 -0.270 1.00 90.25 433 PRO A C 1
ATOM 3489 O O . PRO A 1 433 ? 4.072 9.254 -1.319 1.00 90.25 433 PRO A O 1
ATOM 3492 N N . LEU A 1 434 ? 4.234 8.388 0.739 1.00 92.62 434 LEU A N 1
ATOM 3493 C CA . LEU A 1 434 ? 2.976 7.630 0.653 1.00 92.62 434 LEU A CA 1
ATOM 3494 C C . LEU A 1 434 ? 1.756 8.503 0.305 1.00 92.62 434 LEU A C 1
ATOM 3496 O O . LEU A 1 434 ? 0.879 8.044 -0.425 1.00 92.62 434 LEU A O 1
ATOM 3500 N N . SER A 1 435 ? 1.695 9.733 0.824 1.00 89.88 435 SER A N 1
ATOM 3501 C CA . SER A 1 435 ? 0.598 10.673 0.557 1.00 89.88 435 SER A CA 1
ATOM 3502 C C . SER A 1 435 ? 0.514 11.052 -0.917 1.00 89.88 435 SER A C 1
ATOM 3504 O O . SER A 1 435 ? -0.561 10.974 -1.494 1.00 89.88 435 SER A O 1
ATOM 3506 N N . GLU A 1 436 ? 1.643 11.348 -1.556 1.00 93.06 436 GLU A N 1
ATOM 3507 C CA . GLU A 1 436 ? 1.692 11.756 -2.968 1.00 93.06 436 GLU A CA 1
ATOM 3508 C C . GLU A 1 436 ? 1.289 10.613 -3.913 1.00 93.06 436 GLU A C 1
ATOM 3510 O O . GLU A 1 436 ? 0.570 10.825 -4.892 1.00 93.06 436 GLU A O 1
ATOM 3515 N N . ALA A 1 437 ? 1.671 9.372 -3.587 1.00 96.44 437 ALA A N 1
ATOM 3516 C CA . ALA A 1 437 ? 1.193 8.193 -4.313 1.00 96.44 437 ALA A CA 1
ATOM 3517 C C . ALA A 1 437 ? -0.327 7.988 -4.142 1.00 96.44 437 ALA A C 1
ATOM 3519 O O . ALA A 1 437 ? -1.007 7.547 -5.067 1.00 96.44 437 ALA A O 1
ATOM 3520 N N . TYR A 1 438 ? -0.875 8.301 -2.961 1.00 96.50 438 TYR A N 1
ATOM 3521 C CA . TYR A 1 438 ? -2.305 8.167 -2.671 1.00 96.50 438 TYR A CA 1
ATOM 3522 C C . TYR A 1 438 ? -3.144 9.263 -3.321 1.00 96.50 438 TYR A C 1
ATOM 3524 O O . TYR A 1 438 ? -4.236 8.993 -3.820 1.00 96.50 438 TYR A O 1
ATOM 3532 N N . GLU A 1 439 ? -2.670 10.502 -3.295 1.00 93.31 439 GLU A N 1
ATOM 3533 C CA . GLU A 1 439 ? -3.400 11.678 -3.771 1.00 93.31 439 GLU A CA 1
ATOM 3534 C C . GLU A 1 439 ? -3.484 11.746 -5.294 1.00 93.31 439 GLU A C 1
ATOM 3536 O O . GLU A 1 439 ? -4.340 12.457 -5.821 1.00 93.31 439 GLU A O 1
ATOM 3541 N N . PHE A 1 440 ? -2.695 10.928 -5.996 1.00 96.06 440 PHE A N 1
ATOM 3542 C CA . PHE A 1 440 ? -2.723 10.839 -7.446 1.00 96.06 440 PHE A CA 1
ATOM 3543 C C . PHE A 1 440 ? -4.149 10.656 -7.996 1.00 96.06 440 PHE A C 1
ATOM 3545 O O . PHE A 1 440 ? -4.891 9.735 -7.620 1.00 96.06 440 PHE A O 1
ATOM 3552 N N . GLU A 1 441 ? -4.520 11.555 -8.908 1.00 95.25 441 GLU A N 1
ATOM 3553 C CA . GLU A 1 441 ? -5.767 11.530 -9.664 1.00 95.25 441 GLU A CA 1
ATOM 3554 C C . GLU A 1 441 ? -5.452 11.280 -11.153 1.00 95.25 441 GLU A C 1
ATOM 3556 O O . GLU A 1 441 ? -5.071 12.212 -11.866 1.00 95.25 441 GLU A O 1
ATOM 3561 N N . PRO A 1 442 ? -5.600 10.030 -11.642 1.00 95.50 442 PRO A N 1
ATOM 3562 C CA . PRO A 1 442 ? -5.201 9.646 -13.001 1.00 95.50 442 PRO A CA 1
ATOM 3563 C C . PRO A 1 442 ? -6.047 10.277 -14.109 1.00 95.50 442 PRO A C 1
ATOM 3565 O O . PRO A 1 442 ? -5.638 10.276 -15.269 1.00 95.50 442 PRO A O 1
ATOM 3568 N N . VAL A 1 443 ? -7.236 10.786 -13.774 1.00 94.56 443 VAL A N 1
ATOM 3569 C CA . VAL A 1 443 ? -8.162 11.443 -14.701 1.00 94.56 443 VAL A CA 1
ATOM 3570 C C . VAL A 1 443 ? -8.475 12.847 -14.173 1.00 94.56 443 VAL A C 1
ATOM 3572 O O . VAL A 1 443 ? -9.543 13.074 -13.596 1.00 94.56 443 VAL A O 1
ATOM 3575 N N . PRO A 1 444 ? -7.567 13.822 -14.372 1.00 87.62 444 PRO A N 1
ATOM 3576 C CA . PRO A 1 444 ? -7.784 15.192 -13.930 1.00 87.62 444 PRO A CA 1
ATOM 3577 C C . PRO A 1 444 ? -9.062 15.801 -14.519 1.00 87.62 444 PRO A C 1
ATOM 3579 O O . PRO A 1 444 ? -9.487 15.478 -15.639 1.00 87.62 444 PRO A O 1
ATOM 3582 N N . ALA A 1 445 ? -9.658 16.738 -13.779 1.00 87.94 445 ALA A N 1
ATOM 3583 C CA . ALA A 1 445 ? -10.825 17.482 -14.238 1.00 87.94 445 ALA A CA 1
ATOM 3584 C C . ALA A 1 445 ? -10.542 18.178 -15.583 1.00 87.94 445 ALA A C 1
ATOM 3586 O O . ALA A 1 445 ? -9.510 18.819 -15.764 1.00 87.94 445 ALA A O 1
ATOM 3587 N N . GLY A 1 446 ? -11.472 18.053 -16.535 1.00 87.06 446 GLY A N 1
ATOM 3588 C CA . GLY A 1 446 ? -11.322 18.609 -17.886 1.00 87.06 446 GLY A CA 1
ATOM 3589 C C . GLY A 1 446 ? -10.722 17.653 -18.926 1.00 87.06 446 GLY A C 1
ATOM 3590 O O . GLY A 1 446 ? -10.637 18.023 -20.097 1.00 87.06 446 GLY A O 1
ATOM 3591 N N . THR A 1 447 ? -10.366 16.419 -18.550 1.00 88.88 447 THR A N 1
ATOM 3592 C CA . THR A 1 447 ? -9.967 15.372 -19.509 1.00 88.88 447 THR A CA 1
ATOM 3593 C C . THR A 1 447 ? -11.089 15.119 -20.526 1.00 88.88 447 THR A C 1
ATOM 3595 O O . THR A 1 447 ? -12.207 14.777 -20.144 1.00 88.88 447 THR A O 1
ATOM 3598 N N . LYS A 1 448 ? -10.808 15.277 -21.831 1.00 90.06 448 LYS A N 1
ATOM 3599 C CA . LYS A 1 448 ? -11.828 15.183 -22.898 1.00 90.06 448 LYS A CA 1
ATOM 3600 C C . LYS A 1 448 ? -12.345 13.762 -23.134 1.00 90.06 448 LYS A C 1
ATOM 3602 O O . LYS A 1 448 ? -13.544 13.580 -23.313 1.00 90.06 448 LYS A O 1
ATOM 3607 N N . ASN A 1 449 ? -11.452 12.769 -23.126 1.00 94.38 449 ASN A N 1
ATOM 3608 C CA . ASN A 1 449 ? -11.777 11.360 -23.384 1.00 94.38 449 ASN A CA 1
ATOM 3609 C C . ASN A 1 449 ? -11.402 10.474 -22.176 1.00 94.38 449 ASN A C 1
ATOM 3611 O O . ASN A 1 449 ? -10.538 9.604 -22.295 1.00 94.38 449 ASN A O 1
ATOM 3615 N N . PRO A 1 450 ? -12.034 10.671 -21.003 1.00 93.69 450 PRO A N 1
ATOM 3616 C CA . PRO A 1 450 ? -11.619 10.026 -19.754 1.00 93.69 450 PRO A CA 1
ATOM 3617 C C . PRO A 1 450 ? -11.744 8.496 -19.789 1.00 93.69 450 PRO A C 1
ATOM 3619 O O . PRO A 1 450 ? -10.978 7.806 -19.131 1.00 93.69 450 PRO A O 1
ATOM 3622 N N . ALA A 1 451 ? -12.654 7.951 -20.605 1.00 95.06 451 ALA A N 1
ATOM 3623 C CA . ALA A 1 451 ? -12.834 6.506 -20.770 1.00 95.06 451 ALA A CA 1
ATOM 3624 C C . ALA A 1 451 ? -11.645 5.793 -21.449 1.00 95.06 451 ALA A C 1
ATOM 3626 O O . ALA A 1 451 ? -11.576 4.567 -21.426 1.00 95.06 451 ALA A O 1
ATOM 3627 N N . LEU A 1 452 ? -10.728 6.539 -22.078 1.00 96.50 452 LEU A N 1
ATOM 3628 C CA . LEU A 1 452 ? -9.506 5.982 -22.660 1.00 96.50 452 LEU A CA 1
ATOM 3629 C C . LEU A 1 452 ? -8.365 5.863 -21.643 1.00 96.50 452 LEU A C 1
ATOM 3631 O O . LEU A 1 452 ? -7.406 5.138 -21.906 1.00 96.50 452 LEU A O 1
ATOM 3635 N N . VAL A 1 453 ? -8.476 6.508 -20.478 1.00 97.19 453 VAL A N 1
ATOM 3636 C CA . VAL A 1 453 ? -7.561 6.263 -19.361 1.00 97.19 453 VAL A CA 1
ATOM 3637 C C . VAL A 1 453 ? -7.894 4.890 -18.786 1.00 97.19 453 VAL A C 1
ATOM 3639 O O . VAL A 1 453 ? -8.911 4.692 -18.126 1.00 97.19 453 VAL A O 1
ATOM 3642 N N . TRP A 1 454 ? -7.055 3.916 -19.117 1.00 97.50 454 TRP A N 1
ATOM 3643 C CA . TRP A 1 454 ? -7.301 2.502 -18.867 1.00 97.50 454 TRP A CA 1
ATOM 3644 C C . TRP A 1 454 ? -6.970 2.098 -17.429 1.00 97.50 454 TRP A C 1
ATOM 3646 O O . TRP A 1 454 ? -7.595 1.181 -16.888 1.00 97.50 454 TRP A O 1
ATOM 3656 N N . GLY A 1 455 ? -6.026 2.807 -16.802 1.00 97.88 455 GLY A N 1
ATOM 3657 C CA . GLY A 1 455 ? -5.717 2.665 -15.387 1.00 97.88 455 GLY A CA 1
ATOM 3658 C C . GLY A 1 455 ? -4.335 3.166 -14.994 1.00 97.88 455 GLY A C 1
ATOM 3659 O O . GLY A 1 455 ? -3.796 4.063 -15.640 1.00 97.88 455 GLY A O 1
ATOM 3660 N N . VAL A 1 456 ? -3.787 2.600 -13.918 1.00 98.25 456 VAL A N 1
ATOM 3661 C CA . VAL A 1 456 ? -2.559 3.071 -13.251 1.00 98.25 456 VAL A CA 1
ATOM 3662 C C . VAL A 1 456 ? -1.561 1.948 -13.018 1.00 98.25 456 VAL A C 1
ATOM 3664 O O . VAL A 1 456 ? -1.954 0.782 -12.907 1.00 98.25 456 VAL A O 1
ATOM 3667 N N . GLN A 1 457 ? -0.281 2.295 -12.890 1.00 98.69 457 GLN A N 1
ATOM 3668 C CA . GLN A 1 457 ? 0.757 1.344 -12.502 1.00 98.69 457 GLN A CA 1
ATOM 3669 C C . GLN A 1 457 ? 1.897 1.987 -11.723 1.00 98.69 457 GLN A C 1
ATOM 3671 O O . GLN A 1 457 ? 2.360 3.060 -12.084 1.00 98.69 457 GLN A O 1
ATOM 3676 N N . GLY A 1 458 ? 2.364 1.285 -10.687 1.00 98.56 458 GLY A N 1
ATOM 3677 C CA . GLY A 1 458 ? 3.619 1.602 -10.008 1.00 98.56 458 GLY A CA 1
ATOM 3678 C C . GLY A 1 458 ? 4.805 0.927 -10.695 1.00 98.56 458 GLY A C 1
ATOM 3679 O O . GLY A 1 458 ? 4.712 -0.254 -11.035 1.00 98.56 458 GLY A O 1
ATOM 3680 N N . ASN A 1 459 ? 5.903 1.657 -10.874 1.00 98.38 459 ASN A N 1
ATOM 3681 C CA . ASN A 1 459 ? 7.127 1.188 -11.517 1.00 98.38 459 ASN A CA 1
ATOM 3682 C C . ASN A 1 459 ? 8.254 1.058 -10.494 1.00 98.38 459 ASN A C 1
ATOM 3684 O O . ASN A 1 459 ? 8.577 2.037 -9.824 1.00 98.38 459 ASN A O 1
ATOM 3688 N N . LEU A 1 460 ? 8.832 -0.140 -10.369 1.00 98.25 460 LEU A N 1
ATOM 3689 C CA . LEU A 1 460 ? 10.022 -0.384 -9.560 1.00 98.25 460 LEU A CA 1
ATOM 3690 C C . LEU A 1 460 ? 11.219 -0.659 -10.474 1.00 98.25 460 LEU A C 1
ATOM 3692 O O . LEU A 1 460 ? 11.483 -1.810 -10.834 1.00 98.25 460 LEU A O 1
ATOM 3696 N N . TRP A 1 461 ? 11.943 0.405 -10.809 1.00 97.50 461 TRP A N 1
ATOM 3697 C CA . TRP A 1 461 ? 13.277 0.321 -11.402 1.00 97.50 461 TRP A CA 1
ATOM 3698 C C . TRP A 1 461 ? 14.307 -0.096 -10.352 1.00 97.50 461 TRP A C 1
ATOM 3700 O O . TRP A 1 461 ? 14.141 0.196 -9.164 1.00 97.50 461 TRP A O 1
ATOM 3710 N N . THR A 1 462 ? 15.341 -0.845 -10.746 1.00 96.81 462 THR A N 1
ATOM 3711 C CA . THR A 1 462 ? 16.198 -1.532 -9.766 1.00 96.81 462 THR A CA 1
ATOM 3712 C C . THR A 1 462 ? 17.677 -1.187 -9.851 1.00 96.81 462 THR A C 1
ATOM 3714 O O . THR A 1 462 ? 18.495 -1.933 -9.328 1.00 96.81 462 THR A O 1
ATOM 3717 N N . GLU A 1 463 ? 18.068 -0.027 -10.385 1.00 94.56 463 GLU A N 1
ATOM 3718 C CA . GLU A 1 463 ? 19.464 0.448 -10.434 1.00 94.56 463 GLU A CA 1
ATOM 3719 C C . GLU A 1 463 ? 20.163 0.388 -9.070 1.00 94.56 463 GLU A C 1
ATOM 3721 O O . GLU A 1 463 ? 21.337 0.037 -8.983 1.00 94.56 463 GLU A O 1
ATOM 3726 N N . TYR A 1 464 ? 19.452 0.709 -7.988 1.00 93.50 464 TYR A N 1
ATOM 3727 C CA . TYR A 1 464 ? 20.010 0.720 -6.630 1.00 93.50 464 TYR A CA 1
ATOM 3728 C C . TYR A 1 464 ? 19.351 -0.294 -5.691 1.00 93.50 464 TYR A C 1
ATOM 3730 O O . TYR A 1 464 ? 19.632 -0.314 -4.494 1.00 93.50 464 TYR A O 1
ATOM 3738 N N . ILE A 1 465 ? 18.508 -1.175 -6.233 1.00 95.25 465 ILE A N 1
ATOM 3739 C CA . ILE A 1 465 ? 17.678 -2.105 -5.467 1.00 95.25 465 ILE A CA 1
ATOM 3740 C C . ILE A 1 465 ? 18.165 -3.537 -5.699 1.00 95.25 465 ILE A C 1
ATOM 3742 O O . ILE A 1 465 ? 17.580 -4.303 -6.454 1.00 95.25 465 ILE A O 1
ATOM 3746 N N . ALA A 1 466 ? 19.266 -3.902 -5.039 1.00 92.62 466 ALA A N 1
ATOM 3747 C CA . ALA A 1 466 ? 19.963 -5.166 -5.296 1.00 92.62 466 ALA A CA 1
ATOM 3748 C C . ALA A 1 466 ? 19.404 -6.400 -4.566 1.00 92.62 466 ALA A C 1
ATOM 3750 O O . ALA A 1 466 ? 19.815 -7.522 -4.860 1.00 92.62 466 ALA A O 1
ATOM 3751 N N . THR A 1 467 ? 18.517 -6.211 -3.583 1.00 94.94 467 THR A N 1
ATOM 3752 C CA . THR A 1 467 ? 18.062 -7.289 -2.689 1.00 94.94 467 THR A CA 1
ATOM 3753 C C . THR A 1 467 ? 16.544 -7.359 -2.597 1.00 94.94 467 THR A C 1
ATOM 3755 O O . THR A 1 467 ? 15.873 -6.326 -2.582 1.00 94.94 467 THR A O 1
ATOM 3758 N N . ASP A 1 468 ? 16.015 -8.573 -2.428 1.00 96.94 468 ASP A N 1
ATOM 3759 C CA . ASP A 1 468 ? 14.591 -8.858 -2.196 1.00 96.94 468 ASP A CA 1
ATOM 3760 C C . ASP A 1 468 ? 13.991 -7.974 -1.090 1.00 96.94 468 ASP A C 1
ATOM 3762 O O . ASP A 1 468 ? 12.934 -7.366 -1.253 1.00 96.94 468 ASP A O 1
ATOM 3766 N N . SER A 1 469 ? 14.703 -7.864 0.034 1.00 95.81 469 SER A N 1
ATOM 3767 C CA . SER A 1 469 ? 14.275 -7.079 1.194 1.00 95.81 469 SER A CA 1
ATOM 3768 C C . SER A 1 469 ? 14.150 -5.590 0.867 1.00 95.81 469 SER A C 1
ATOM 3770 O O . SER A 1 469 ? 13.209 -4.935 1.317 1.00 95.81 469 SER A O 1
ATOM 3772 N N . TYR A 1 470 ? 15.073 -5.045 0.067 1.00 95.38 470 TYR A N 1
ATOM 3773 C CA . TYR A 1 470 ? 15.023 -3.637 -0.312 1.00 95.38 470 TYR A CA 1
ATOM 3774 C C . TYR A 1 470 ? 13.976 -3.366 -1.402 1.00 95.38 470 TYR A C 1
ATOM 3776 O O . TYR A 1 470 ? 13.305 -2.338 -1.359 1.00 95.38 470 TYR A O 1
ATOM 3784 N N . ALA A 1 471 ? 13.746 -4.311 -2.317 1.00 97.31 471 ALA A N 1
ATOM 3785 C CA . ALA A 1 471 ? 12.652 -4.213 -3.282 1.00 97.31 471 ALA A CA 1
ATOM 3786 C C . ALA A 1 471 ? 11.282 -4.159 -2.590 1.00 97.31 471 ALA A C 1
ATOM 3788 O O . ALA A 1 471 ? 10.459 -3.302 -2.913 1.00 97.31 471 ALA A O 1
ATOM 3789 N N . GLU A 1 472 ? 11.053 -5.002 -1.580 1.00 97.75 472 GLU A N 1
ATOM 3790 C CA . GLU A 1 472 ? 9.831 -4.950 -0.764 1.00 97.75 472 GLU A CA 1
ATOM 3791 C C . GLU A 1 472 ? 9.699 -3.632 -0.001 1.00 97.75 472 GLU A C 1
ATOM 3793 O O . GLU A 1 472 ? 8.615 -3.050 0.040 1.00 97.75 472 GLU A O 1
ATOM 3798 N N . TYR A 1 473 ? 10.810 -3.138 0.542 1.00 94.38 473 TYR A N 1
ATOM 3799 C CA . TYR A 1 473 ? 10.862 -1.881 1.281 1.00 94.38 473 TYR A CA 1
ATOM 3800 C C . TYR A 1 473 ? 10.476 -0.679 0.422 1.00 94.38 473 TYR A C 1
ATOM 3802 O O . TYR A 1 473 ? 9.754 0.201 0.882 1.00 94.38 473 TYR A O 1
ATOM 3810 N N . MET A 1 474 ? 10.947 -0.634 -0.824 1.00 95.00 474 MET A N 1
ATOM 3811 C CA . MET A 1 474 ? 10.651 0.459 -1.754 1.00 95.00 474 MET A CA 1
ATOM 3812 C C . MET A 1 474 ? 9.239 0.351 -2.341 1.00 95.00 474 MET A C 1
ATOM 3814 O O . MET A 1 474 ? 8.574 1.372 -2.543 1.00 95.00 474 MET A O 1
ATOM 3818 N N . THR A 1 475 ? 8.751 -0.877 -2.533 1.00 97.12 475 THR A N 1
ATOM 3819 C CA . THR A 1 475 ? 7.416 -1.154 -3.079 1.00 97.12 475 THR A CA 1
ATOM 3820 C C . THR A 1 475 ? 6.304 -0.867 -2.071 1.00 97.12 475 THR A C 1
ATOM 3822 O O . THR A 1 475 ? 5.296 -0.238 -2.411 1.00 97.12 475 THR A O 1
ATOM 3825 N N . TYR A 1 476 ? 6.457 -1.321 -0.825 1.00 96.38 476 TYR A N 1
ATOM 3826 C CA . TYR A 1 476 ? 5.398 -1.270 0.180 1.00 96.38 476 TYR A CA 1
ATOM 3827 C C . TYR A 1 476 ? 5.707 -0.245 1.276 1.00 96.38 476 TYR A C 1
ATOM 3829 O O . TYR A 1 476 ? 6.781 -0.302 1.875 1.00 96.38 476 TYR A O 1
ATOM 3837 N N . PRO A 1 477 ? 4.755 0.651 1.604 1.00 94.69 477 PRO A N 1
ATOM 3838 C CA . PRO A 1 477 ? 3.322 0.551 1.288 1.00 94.69 477 PRO A CA 1
ATOM 3839 C C . PRO A 1 477 ? 2.827 1.364 0.077 1.00 94.69 477 PRO A C 1
ATOM 3841 O O . PRO A 1 477 ? 1.625 1.384 -0.173 1.00 94.69 477 PRO A O 1
ATOM 3844 N N . ARG A 1 478 ? 3.692 2.025 -0.702 1.00 97.00 478 ARG A N 1
ATOM 3845 C CA . ARG A 1 478 ? 3.257 2.916 -1.803 1.00 97.00 478 ARG A CA 1
ATOM 3846 C C . ARG A 1 478 ? 2.445 2.211 -2.888 1.00 97.00 478 ARG A C 1
ATOM 3848 O O . ARG A 1 478 ? 1.464 2.766 -3.373 1.00 97.00 478 ARG A O 1
ATOM 3855 N N . MET A 1 479 ? 2.751 0.950 -3.184 1.00 98.12 479 MET A N 1
ATOM 3856 C CA . MET A 1 479 ? 1.938 0.156 -4.108 1.00 98.12 479 MET A CA 1
ATOM 3857 C C . MET A 1 479 ? 0.493 -0.048 -3.608 1.00 98.12 479 MET A C 1
ATOM 3859 O O . MET A 1 479 ? -0.418 -0.214 -4.413 1.00 98.12 479 MET A O 1
ATOM 3863 N N . MET A 1 480 ? 0.245 0.015 -2.294 1.00 97.31 480 MET A N 1
ATOM 3864 C CA . MET A 1 480 ? -1.110 -0.064 -1.727 1.00 97.31 480 MET A CA 1
ATOM 3865 C C . MET A 1 480 ? -1.898 1.223 -1.930 1.00 97.31 480 MET A C 1
ATOM 3867 O O . MET A 1 480 ? -3.109 1.175 -2.136 1.00 97.31 480 MET A O 1
ATOM 3871 N N . ALA A 1 481 ? -1.213 2.366 -1.914 1.00 98.06 481 ALA A N 1
ATOM 3872 C CA . ALA A 1 481 ? -1.821 3.633 -2.287 1.00 98.06 481 ALA A CA 1
ATOM 3873 C C . ALA A 1 481 ? -2.241 3.605 -3.763 1.00 98.06 481 ALA A C 1
ATOM 3875 O O . ALA A 1 481 ? -3.382 3.926 -4.080 1.00 98.06 481 ALA A O 1
ATOM 3876 N N . LEU A 1 482 ? -1.383 3.098 -4.653 1.00 98.56 482 LEU A N 1
ATOM 3877 C CA . LEU A 1 482 ? -1.726 2.932 -6.070 1.00 98.56 482 LEU A CA 1
ATOM 3878 C C . LEU A 1 482 ? -2.820 1.877 -6.304 1.00 98.56 482 LEU A C 1
ATOM 3880 O O . LEU A 1 482 ? -3.651 2.047 -7.197 1.00 98.56 482 LEU A O 1
ATOM 3884 N N . ALA A 1 483 ? -2.882 0.823 -5.482 1.00 98.44 483 ALA A N 1
ATOM 3885 C CA . ALA A 1 483 ? -4.000 -0.119 -5.489 1.00 98.44 483 ALA A CA 1
ATOM 3886 C C . ALA A 1 483 ? -5.325 0.583 -5.150 1.00 98.44 483 ALA A C 1
ATOM 3888 O O . ALA A 1 483 ? -6.327 0.351 -5.828 1.00 98.44 483 ALA A O 1
ATOM 3889 N N . GLU A 1 484 ? -5.325 1.476 -4.152 1.00 98.50 484 GLU A N 1
ATOM 3890 C CA . GLU A 1 484 ? -6.481 2.314 -3.825 1.00 98.50 484 GLU A CA 1
ATOM 3891 C C . GLU A 1 484 ? -6.864 3.225 -4.996 1.00 98.50 484 GLU A C 1
ATOM 3893 O O . GLU A 1 484 ? -8.026 3.247 -5.393 1.00 98.50 484 GLU A O 1
ATOM 3898 N N . VAL A 1 485 ? -5.899 3.931 -5.596 1.00 98.38 485 VAL A N 1
ATOM 3899 C CA . VAL A 1 485 ? -6.139 4.804 -6.760 1.00 98.38 485 VAL A CA 1
ATOM 3900 C C . VAL A 1 485 ? -6.751 4.024 -7.931 1.00 98.38 485 VAL A C 1
ATOM 3902 O O . VAL A 1 485 ? -7.657 4.516 -8.608 1.00 98.38 485 VAL A O 1
ATOM 3905 N N . GLY A 1 486 ? -6.282 2.794 -8.152 1.00 98.06 486 GLY A N 1
ATOM 3906 C CA . GLY A 1 486 ? -6.753 1.899 -9.206 1.00 98.06 486 GLY A CA 1
ATOM 3907 C C . GLY A 1 486 ? -8.168 1.342 -8.995 1.00 98.06 486 GLY A C 1
ATOM 3908 O O . GLY A 1 486 ? -8.804 0.900 -9.956 1.00 98.06 486 GLY A O 1
ATOM 3909 N N . TRP A 1 487 ? -8.663 1.336 -7.755 1.00 98.38 487 TRP A N 1
ATOM 3910 C CA . TRP A 1 487 ? -9.866 0.598 -7.362 1.00 98.38 487 TRP A CA 1
ATOM 3911 C C . TRP A 1 487 ? -10.976 1.492 -6.798 1.00 98.38 487 TRP A C 1
ATOM 3913 O O . TRP A 1 487 ? -12.118 1.405 -7.247 1.00 98.38 487 TRP A O 1
ATOM 3923 N N . THR A 1 488 ? -10.653 2.355 -5.841 1.00 96.31 488 THR A N 1
ATOM 3924 C CA . THR A 1 488 ? -11.610 3.161 -5.075 1.00 96.31 488 THR A CA 1
ATOM 3925 C C . THR A 1 488 ? -12.022 4.401 -5.868 1.00 96.31 488 THR A C 1
ATOM 3927 O O . THR A 1 488 ? -11.193 5.072 -6.488 1.00 96.31 488 THR A O 1
ATOM 3930 N N . LYS A 1 489 ? -13.322 4.726 -5.869 1.00 92.75 489 LYS A N 1
ATOM 3931 C CA . LYS A 1 489 ? -13.822 5.936 -6.543 1.00 92.75 489 LYS A CA 1
ATOM 3932 C C . LYS A 1 489 ? -13.356 7.201 -5.800 1.00 92.75 489 LYS A C 1
ATOM 3934 O O . LYS A 1 489 ? -13.270 7.157 -4.571 1.00 92.75 489 LYS A O 1
ATOM 3939 N N . PRO A 1 490 ? -13.066 8.317 -6.500 1.00 90.94 490 PRO A N 1
ATOM 3940 C CA . PRO A 1 490 ? -12.551 9.543 -5.881 1.00 90.94 490 PRO A CA 1
ATOM 3941 C C . PRO A 1 490 ? -13.371 10.035 -4.686 1.00 90.94 490 PRO A C 1
ATOM 3943 O O . PRO A 1 490 ? -12.805 10.400 -3.663 1.00 90.94 490 PRO A O 1
ATOM 3946 N N . GLU A 1 491 ? -14.699 9.978 -4.783 1.00 88.62 491 GLU A N 1
ATOM 3947 C CA . GLU A 1 491 ? -15.639 10.395 -3.738 1.00 88.62 491 GLU A CA 1
ATOM 3948 C C . GLU A 1 491 ? -15.568 9.558 -2.449 1.00 88.62 491 GLU A C 1
ATOM 3950 O O . GLU A 1 491 ? -16.096 9.973 -1.420 1.00 88.62 491 GLU A O 1
ATOM 3955 N N . HIS A 1 492 ? -14.920 8.391 -2.492 1.00 87.81 492 HIS A N 1
ATOM 3956 C CA . HIS A 1 492 ? -14.724 7.501 -1.347 1.00 87.81 492 HIS A CA 1
ATOM 3957 C C . HIS A 1 492 ? -13.276 7.505 -0.830 1.00 87.81 492 HIS A C 1
ATOM 3959 O O . HIS A 1 492 ? -12.974 6.806 0.138 1.00 87.81 492 HIS A O 1
ATOM 3965 N N . LYS A 1 493 ? -12.365 8.269 -1.451 1.00 87.94 493 LYS A N 1
ATOM 3966 C CA . LYS A 1 493 ? -10.975 8.379 -0.993 1.00 87.94 493 LYS A CA 1
ATOM 3967 C C . LYS A 1 493 ? -10.883 9.304 0.224 1.00 87.94 493 LYS A C 1
ATOM 3969 O O . LYS A 1 493 ? -11.411 10.411 0.234 1.00 87.94 493 LYS A O 1
ATOM 3974 N N . SER A 1 494 ? -10.145 8.859 1.232 1.00 86.25 494 SER A N 1
ATOM 3975 C CA . SER A 1 494 ? -9.748 9.636 2.403 1.00 86.25 494 SER A CA 1
ATOM 3976 C C . SER A 1 494 ? -8.371 9.159 2.843 1.00 86.25 494 SER A C 1
ATOM 3978 O O . SER A 1 494 ? -8.209 7.999 3.225 1.00 86.25 494 SER A O 1
ATOM 3980 N N . PHE A 1 495 ? -7.372 10.043 2.783 1.00 83.00 495 PHE A N 1
ATOM 3981 C CA . PHE A 1 495 ? -6.003 9.664 3.128 1.00 83.00 495 PHE A CA 1
ATOM 3982 C C . PHE A 1 495 ? -5.880 9.248 4.595 1.00 83.00 495 PHE A C 1
ATOM 3984 O O . PHE A 1 495 ? -5.220 8.258 4.885 1.00 83.00 495 PHE A O 1
ATOM 3991 N N . SER A 1 496 ? -6.560 9.938 5.517 1.00 78.88 496 SER A N 1
ATOM 3992 C CA . SER A 1 496 ? -6.548 9.579 6.941 1.00 78.88 496 SER A CA 1
ATOM 3993 C C . SER A 1 496 ? -7.164 8.201 7.191 1.00 78.88 496 SER A C 1
ATOM 3995 O O . SER A 1 496 ? -6.630 7.409 7.968 1.00 78.88 496 SER A O 1
ATOM 3997 N N . ASP A 1 497 ? -8.251 7.867 6.492 1.00 80.44 497 ASP A N 1
ATOM 3998 C CA . ASP A 1 497 ? -8.853 6.539 6.568 1.00 80.44 497 ASP A CA 1
ATOM 3999 C C . ASP A 1 497 ? -7.943 5.454 5.975 1.00 80.44 497 ASP A C 1
ATOM 4001 O O . ASP A 1 497 ? -7.660 4.449 6.632 1.00 80.44 497 ASP A O 1
ATOM 4005 N N . PHE A 1 498 ? -7.435 5.684 4.762 1.00 89.44 498 PHE A N 1
ATOM 4006 C CA . PHE A 1 498 ? -6.482 4.795 4.106 1.00 89.44 498 PHE A CA 1
ATOM 4007 C C . PHE A 1 498 ? -5.258 4.546 4.977 1.00 89.44 498 PHE A C 1
ATOM 4009 O O . PHE A 1 498 ? -4.857 3.400 5.151 1.00 89.44 498 PHE A O 1
ATOM 4016 N N . TYR A 1 499 ? -4.696 5.599 5.565 1.00 85.62 499 TYR A N 1
ATOM 4017 C CA . TYR A 1 499 ? -3.521 5.508 6.412 1.00 85.62 499 TYR A CA 1
ATOM 4018 C C . TYR A 1 499 ? -3.774 4.597 7.623 1.00 85.62 499 TYR A C 1
ATOM 4020 O O . TYR A 1 499 ? -2.971 3.704 7.896 1.00 85.62 499 TYR A O 1
ATOM 4028 N N . ARG A 1 500 ? -4.925 4.735 8.304 1.00 82.44 500 ARG A N 1
ATOM 4029 C CA . ARG A 1 500 ? -5.317 3.832 9.406 1.00 82.44 500 ARG A CA 1
ATOM 4030 C C . ARG A 1 500 ? -5.417 2.381 8.941 1.00 82.44 500 ARG A C 1
ATOM 4032 O O . ARG A 1 500 ? -4.825 1.501 9.562 1.00 82.44 500 ARG A O 1
ATOM 4039 N N . ARG A 1 501 ? -6.110 2.118 7.827 1.00 88.94 501 ARG A N 1
ATOM 4040 C CA . ARG A 1 501 ? -6.185 0.765 7.242 1.00 88.94 501 ARG A CA 1
ATOM 4041 C C . ARG A 1 501 ? -4.804 0.240 6.847 1.00 88.94 501 ARG A C 1
ATOM 4043 O O . ARG A 1 501 ? -4.531 -0.948 7.006 1.00 88.94 501 ARG A O 1
ATOM 4050 N N . MET A 1 502 ? -3.917 1.119 6.385 1.00 91.19 502 MET A N 1
ATOM 4051 C CA . MET A 1 502 ? -2.570 0.767 5.949 1.00 91.19 502 MET A CA 1
ATOM 4052 C C . MET A 1 502 ? -1.668 0.382 7.121 1.00 91.19 502 MET A C 1
ATOM 4054 O O . MET A 1 502 ? -0.868 -0.534 6.966 1.00 91.19 502 MET A O 1
ATOM 4058 N N . LEU A 1 503 ? -1.822 0.989 8.303 1.00 86.44 503 LEU A N 1
ATOM 4059 C CA . LEU A 1 503 ? -1.122 0.538 9.515 1.00 86.44 503 LEU A CA 1
ATOM 4060 C C . LEU A 1 503 ? -1.454 -0.928 9.841 1.00 86.44 503 LEU A C 1
ATOM 4062 O O . LEU A 1 503 ? -0.555 -1.731 10.096 1.00 86.44 503 LEU A O 1
ATOM 4066 N N . HIS A 1 504 ? -2.734 -1.302 9.756 1.00 85.06 504 HIS A N 1
ATOM 4067 C CA . HIS A 1 504 ? -3.168 -2.686 9.959 1.00 85.06 504 HIS A CA 1
ATOM 4068 C C . HIS A 1 504 ? -2.653 -3.623 8.861 1.00 85.06 504 HIS A C 1
ATOM 4070 O O . HIS A 1 504 ? -2.078 -4.674 9.154 1.00 85.06 504 HIS A O 1
ATOM 4076 N N . ALA A 1 505 ? -2.798 -3.225 7.595 1.00 90.88 505 ALA A N 1
ATOM 4077 C CA . ALA A 1 505 ? -2.303 -3.988 6.455 1.00 90.88 505 ALA A CA 1
ATOM 4078 C C . ALA A 1 505 ? -0.781 -4.187 6.512 1.00 90.88 505 ALA A C 1
ATOM 4080 O O . ALA A 1 505 ? -0.292 -5.275 6.223 1.00 90.88 505 ALA A O 1
ATOM 4081 N N . GLN A 1 506 ? -0.029 -3.176 6.945 1.00 90.00 506 GLN A N 1
ATOM 4082 C CA . GLN A 1 506 ? 1.415 -3.262 7.119 1.00 90.00 506 GLN A CA 1
ATOM 4083 C C . GLN A 1 506 ? 1.803 -4.293 8.177 1.00 90.00 506 GLN A C 1
ATOM 4085 O O . GLN A 1 506 ? 2.746 -5.056 7.960 1.00 90.00 506 GLN A O 1
ATOM 4090 N N . GLN A 1 507 ? 1.105 -4.334 9.313 1.00 85.88 507 GLN A N 1
ATOM 4091 C CA . GLN A 1 507 ? 1.374 -5.361 10.314 1.00 85.88 507 GLN A CA 1
ATOM 4092 C C . GLN A 1 507 ? 1.096 -6.756 9.738 1.00 85.88 507 GLN A C 1
ATOM 4094 O O . GLN A 1 507 ? 1.949 -7.634 9.829 1.00 85.88 507 GLN A O 1
ATOM 4099 N N . ALA A 1 508 ? -0.025 -6.929 9.030 1.00 87.06 508 ALA A N 1
ATOM 4100 C CA . ALA A 1 508 ? -0.348 -8.190 8.362 1.00 87.06 508 ALA A CA 1
ATOM 4101 C C . ALA A 1 508 ? 0.688 -8.593 7.290 1.00 87.06 508 ALA A C 1
ATOM 4103 O O . ALA A 1 508 ? 0.969 -9.778 7.113 1.00 87.06 508 ALA A O 1
ATOM 4104 N N . MET A 1 509 ? 1.280 -7.628 6.577 1.00 91.94 509 MET A N 1
ATOM 4105 C CA . MET A 1 509 ? 2.395 -7.860 5.652 1.00 91.94 509 MET A CA 1
ATOM 4106 C C . MET A 1 509 ? 3.649 -8.340 6.390 1.00 91.94 509 MET A C 1
ATOM 4108 O O . MET A 1 509 ? 4.256 -9.331 5.981 1.00 91.94 509 MET A O 1
ATOM 4112 N N . LYS A 1 510 ? 4.022 -7.679 7.493 1.00 90.06 510 LYS A N 1
ATOM 4113 C CA . LYS A 1 510 ? 5.179 -8.064 8.317 1.00 90.06 510 LYS A CA 1
ATOM 4114 C C . LYS A 1 510 ? 5.009 -9.473 8.888 1.00 90.06 510 LYS A C 1
ATOM 4116 O O . LYS A 1 510 ? 5.935 -10.275 8.796 1.00 90.06 510 LYS A O 1
ATOM 4121 N N . ASP A 1 511 ? 3.813 -9.813 9.364 1.00 87.88 511 ASP A N 1
ATOM 4122 C CA . ASP A 1 511 ? 3.486 -11.150 9.880 1.00 87.88 511 ASP A CA 1
ATOM 4123 C C . ASP A 1 511 ? 3.605 -12.241 8.797 1.00 87.88 511 ASP A C 1
ATOM 4125 O O . ASP A 1 511 ? 3.929 -13.391 9.093 1.00 87.88 511 ASP A O 1
ATOM 4129 N N . LYS A 1 512 ? 3.389 -11.878 7.525 1.00 89.38 512 LYS A N 1
ATOM 4130 C CA . LYS A 1 512 ? 3.593 -12.744 6.349 1.00 89.38 512 LYS A CA 1
ATOM 4131 C C . LYS A 1 512 ? 5.033 -12.716 5.810 1.00 89.38 512 LYS A C 1
ATOM 4133 O O . LYS A 1 512 ? 5.316 -13.354 4.798 1.00 89.38 512 LYS A O 1
ATOM 4138 N N . GLY A 1 513 ? 5.944 -12.000 6.469 1.00 94.19 513 GLY A N 1
ATOM 4139 C CA . GLY A 1 513 ? 7.364 -11.946 6.124 1.00 94.19 513 GLY A CA 1
ATOM 4140 C C . GLY A 1 513 ? 7.725 -10.967 5.005 1.00 94.19 513 GLY A C 1
ATOM 4141 O O . GLY A 1 513 ? 8.752 -11.166 4.356 1.00 94.19 513 GLY A O 1
ATOM 4142 N N . TYR A 1 514 ? 6.909 -9.943 4.741 1.00 95.94 514 TYR A N 1
ATOM 4143 C CA . TYR A 1 514 ? 7.253 -8.858 3.812 1.00 95.94 514 TYR A CA 1
ATOM 4144 C C . TYR A 1 514 ? 7.960 -7.710 4.537 1.00 95.94 514 TYR A C 1
ATOM 4146 O O . TYR A 1 514 ? 7.501 -7.253 5.587 1.00 95.94 514 TYR A O 1
ATOM 4154 N N . ASN A 1 515 ? 9.040 -7.196 3.950 1.00 95.19 515 ASN A N 1
ATOM 4155 C CA . ASN A 1 515 ? 9.786 -6.065 4.497 1.00 95.19 515 ASN A CA 1
ATOM 4156 C C . ASN A 1 515 ? 9.204 -4.710 4.046 1.00 95.19 515 ASN A C 1
ATOM 4158 O O . ASN A 1 515 ? 9.833 -3.982 3.292 1.00 95.19 515 ASN A O 1
ATOM 4162 N N . SER A 1 516 ? 7.990 -4.366 4.485 1.00 92.31 516 SER A N 1
ATOM 4163 C CA . SER A 1 516 ? 7.384 -3.052 4.193 1.00 92.31 516 SER A CA 1
ATOM 4164 C C . SER A 1 516 ? 8.072 -1.923 4.969 1.00 92.31 516 SER A C 1
ATOM 4166 O O . SER A 1 516 ? 8.336 -2.062 6.166 1.00 92.31 516 SER A O 1
ATOM 4168 N N . TYR A 1 517 ? 8.244 -0.761 4.330 1.00 89.44 517 TYR A N 1
ATOM 4169 C CA . TYR A 1 517 ? 8.686 0.466 4.994 1.00 89.44 517 TYR A CA 1
ATOM 4170 C C . TYR A 1 517 ? 7.763 0.862 6.153 1.00 89.44 517 TYR A C 1
ATOM 4172 O O . TYR A 1 517 ? 6.548 0.864 5.985 1.00 89.44 517 TYR A O 1
ATOM 4180 N N . ASN A 1 518 ? 8.314 1.213 7.321 1.00 85.56 518 ASN A N 1
ATOM 4181 C CA . ASN A 1 518 ? 7.535 1.515 8.523 1.00 85.56 518 ASN A CA 1
ATOM 4182 C C . ASN A 1 518 ? 6.985 2.951 8.523 1.00 85.56 518 ASN A C 1
ATOM 4184 O O . ASN A 1 518 ? 7.693 3.897 8.857 1.00 85.56 518 ASN A O 1
ATOM 4188 N N . ILE A 1 519 ? 5.701 3.110 8.206 1.00 80.94 519 ILE A N 1
ATOM 4189 C CA . ILE A 1 519 ? 5.077 4.437 8.075 1.00 80.94 519 ILE A CA 1
ATOM 4190 C C . ILE A 1 519 ? 4.800 5.115 9.418 1.00 80.94 519 ILE A C 1
ATOM 4192 O O . ILE A 1 519 ? 4.681 6.337 9.469 1.00 80.94 519 ILE A O 1
ATOM 4196 N N . ASP A 1 520 ? 4.747 4.344 10.505 1.00 67.75 520 ASP A N 1
ATOM 4197 C CA . ASP A 1 520 ? 4.581 4.860 11.868 1.00 67.75 520 ASP A CA 1
ATOM 4198 C C . ASP A 1 520 ? 5.849 5.587 12.363 1.00 67.75 520 ASP A C 1
ATOM 4200 O O . ASP A 1 520 ? 5.786 6.436 13.250 1.00 67.75 520 ASP A O 1
ATOM 4204 N N . ASP A 1 521 ? 7.018 5.311 11.773 1.00 60.53 521 ASP A N 1
ATOM 4205 C CA . ASP A 1 521 ? 8.253 6.035 12.105 1.00 60.53 521 ASP A CA 1
ATOM 4206 C C . ASP A 1 521 ? 8.264 7.450 11.513 1.00 60.53 521 ASP A C 1
ATOM 4208 O O . ASP A 1 521 ? 8.738 8.378 12.171 1.00 60.53 521 ASP A O 1
ATOM 4212 N N . ASP A 1 522 ? 7.691 7.639 10.321 1.00 53.88 522 ASP A N 1
ATOM 4213 C CA . ASP A 1 522 ? 7.530 8.968 9.719 1.00 53.88 522 ASP A CA 1
ATOM 4214 C C . ASP A 1 522 ? 6.510 9.815 10.465 1.00 53.88 522 ASP A C 1
ATOM 4216 O O . ASP A 1 522 ? 6.755 11.005 10.673 1.00 53.88 522 ASP A O 1
ATOM 4220 N N . LEU A 1 523 ? 5.409 9.208 10.927 1.00 51.62 523 LEU A N 1
ATOM 4221 C CA . LEU A 1 523 ? 4.486 9.886 11.829 1.00 51.62 523 LEU A CA 1
ATOM 4222 C C . LEU A 1 523 ? 5.207 10.287 13.105 1.00 51.62 523 LEU A C 1
ATOM 4224 O O . LEU A 1 523 ? 5.304 11.476 13.360 1.00 51.62 523 LEU A O 1
ATOM 4228 N N . ARG A 1 524 ? 5.821 9.357 13.845 1.00 50.84 524 ARG A N 1
ATOM 4229 C CA . ARG A 1 524 ? 6.525 9.683 15.099 1.00 50.84 524 ARG A CA 1
ATOM 4230 C C . ARG A 1 524 ? 7.587 10.776 14.942 1.00 50.84 524 ARG A C 1
ATOM 4232 O O . ARG A 1 524 ? 7.735 11.602 15.846 1.00 50.84 524 ARG A O 1
ATOM 4239 N N . LYS A 1 525 ? 8.300 10.817 13.810 1.00 49.62 525 LYS A N 1
ATOM 4240 C CA . LYS A 1 525 ? 9.289 11.865 13.511 1.00 49.62 525 LYS A CA 1
ATOM 4241 C C . LYS A 1 525 ? 8.643 13.215 13.184 1.00 49.62 525 LYS A C 1
ATOM 4243 O O . LYS A 1 525 ? 8.956 14.182 13.867 1.00 49.62 525 LYS A O 1
ATOM 4248 N N . LYS A 1 526 ? 7.704 13.294 12.229 1.00 48.81 526 LYS A N 1
ATOM 4249 C CA . LYS A 1 526 ? 7.002 14.559 11.905 1.00 48.81 526 LYS A CA 1
ATOM 4250 C C . LYS A 1 526 ? 6.142 15.076 13.064 1.00 48.81 526 LYS A C 1
ATOM 4252 O O . LYS A 1 526 ? 5.964 16.279 13.215 1.00 48.81 526 LYS A O 1
ATOM 4257 N N . GLN A 1 527 ? 5.600 14.173 13.876 1.00 49.34 527 GLN A N 1
ATOM 4258 C CA . GLN A 1 527 ? 4.626 14.469 14.924 1.00 49.34 527 GLN A CA 1
ATOM 4259 C C . GLN A 1 527 ? 5.251 14.958 16.232 1.00 49.34 527 GLN A C 1
ATOM 4261 O O . GLN A 1 527 ? 4.612 15.723 16.940 1.00 49.34 527 GLN A O 1
ATOM 4266 N N . THR A 1 528 ? 6.491 14.583 16.566 1.00 50.44 528 THR A N 1
ATOM 4267 C CA . THR A 1 528 ? 7.107 14.997 17.845 1.00 50.44 528 THR A CA 1
ATOM 4268 C C . THR A 1 528 ? 7.911 16.297 17.770 1.00 50.44 528 THR A C 1
ATOM 4270 O O . THR A 1 528 ? 8.252 16.847 18.817 1.00 50.44 528 THR A O 1
ATOM 4273 N N . GLU A 1 529 ? 8.168 16.836 16.574 1.00 57.06 529 GLU A N 1
ATOM 4274 C CA . GLU A 1 529 ? 8.868 18.121 16.406 1.00 57.06 529 GLU A CA 1
ATOM 4275 C C . GLU A 1 529 ? 7.999 19.342 16.765 1.00 57.06 529 GLU A C 1
ATOM 4277 O O . GLU A 1 529 ? 8.533 20.390 17.128 1.00 57.06 529 GLU A O 1
ATOM 4282 N N . THR A 1 530 ? 6.665 19.217 16.725 1.00 66.12 530 THR A N 1
ATOM 4283 C CA . THR A 1 530 ? 5.723 20.313 17.035 1.00 66.12 530 THR A CA 1
ATOM 4284 C C . THR A 1 530 ? 5.128 20.242 18.443 1.00 66.12 530 THR A C 1
ATOM 4286 O O . THR A 1 530 ? 4.607 21.242 18.946 1.00 66.12 530 THR A O 1
ATOM 4289 N N . TRP A 1 531 ? 5.209 19.082 19.100 1.00 87.94 531 TRP A N 1
ATOM 4290 C CA . TRP A 1 531 ? 4.610 18.856 20.411 1.00 87.94 531 TRP A CA 1
ATOM 4291 C C . TRP A 1 531 ? 5.292 19.668 21.509 1.00 87.94 531 TRP A C 1
ATOM 4293 O O . TRP A 1 531 ? 6.517 19.715 21.637 1.00 87.94 531 TRP A O 1
ATOM 4303 N N . LYS A 1 532 ? 4.483 20.256 22.391 1.00 92.38 532 LYS A N 1
ATOM 4304 C CA . LYS A 1 532 ? 4.983 20.921 23.598 1.00 92.38 532 LYS A CA 1
ATOM 4305 C C . LYS A 1 532 ? 5.418 19.916 24.663 1.00 92.38 532 LYS A C 1
ATOM 4307 O O . LYS A 1 532 ? 6.258 20.267 25.485 1.00 92.38 532 LYS A O 1
ATOM 4312 N N . ALA A 1 533 ? 4.906 18.689 24.644 1.00 94.38 533 ALA A N 1
ATOM 4313 C CA . ALA A 1 533 ? 5.337 17.599 25.516 1.00 94.38 533 ALA A CA 1
ATOM 4314 C C . ALA A 1 533 ? 4.976 16.243 24.901 1.00 94.38 533 ALA A C 1
ATOM 4316 O O . ALA A 1 533 ? 4.011 16.150 24.149 1.00 94.38 533 ALA A O 1
ATOM 4317 N N . LYS A 1 534 ? 5.730 15.188 25.238 1.00 93.62 534 LYS A N 1
ATOM 4318 C CA . LYS A 1 534 ? 5.423 13.818 24.782 1.00 93.62 534 LYS A CA 1
ATOM 4319 C C . LYS A 1 534 ? 4.362 13.136 25.629 1.00 93.62 534 LYS A C 1
ATOM 4321 O O . LYS A 1 534 ? 3.716 12.203 25.160 1.00 93.62 534 LYS A O 1
ATOM 4326 N N . HIS A 1 535 ? 4.209 13.598 26.866 1.00 97.75 535 HIS A N 1
ATOM 4327 C CA . HIS A 1 535 ? 3.283 13.036 27.831 1.00 97.75 535 HIS A CA 1
ATOM 4328 C C . HIS A 1 535 ? 2.430 14.143 28.444 1.00 97.75 535 HIS A C 1
ATOM 4330 O O . HIS A 1 535 ? 2.952 15.179 28.865 1.00 97.75 535 HIS A O 1
ATOM 4336 N N . VAL A 1 536 ? 1.124 13.910 28.540 1.00 98.69 536 VAL A N 1
ATOM 4337 C CA . VAL A 1 536 ? 0.205 14.733 29.329 1.00 98.69 536 VAL A CA 1
ATOM 4338 C C . VAL A 1 536 ? -0.474 13.850 30.365 1.00 98.69 536 VAL A C 1
ATOM 4340 O O . VAL A 1 536 ? -1.105 12.852 30.020 1.00 98.69 536 VAL A O 1
ATOM 4343 N N . ILE A 1 537 ? -0.360 14.232 31.636 1.00 98.75 537 ILE A N 1
ATOM 4344 C CA . ILE A 1 537 ? -1.105 13.613 32.733 1.00 98.75 537 ILE A CA 1
ATOM 4345 C C . ILE A 1 537 ? -2.144 14.611 33.236 1.00 98.75 537 ILE A C 1
ATOM 4347 O O . ILE A 1 537 ? -1.799 15.614 33.865 1.00 98.75 537 ILE A O 1
ATOM 4351 N N . LEU A 1 538 ? -3.413 14.326 32.946 1.00 98.75 538 LEU A N 1
ATOM 4352 C CA . LEU A 1 538 ? -4.562 15.073 33.442 1.00 98.75 538 LEU A CA 1
ATOM 4353 C C . LEU A 1 538 ? -5.068 14.423 34.733 1.00 98.75 538 LEU A C 1
ATOM 4355 O O . LEU A 1 538 ? -5.521 13.280 34.729 1.00 98.75 538 LEU A O 1
ATOM 4359 N N . ILE A 1 539 ? -4.999 15.165 35.832 1.00 98.62 539 ILE A N 1
ATOM 4360 C CA . ILE A 1 539 ? -5.481 14.759 37.151 1.00 98.62 539 ILE A CA 1
ATOM 4361 C C . ILE A 1 539 ? -6.764 15.540 37.435 1.00 98.62 539 ILE A C 1
ATOM 4363 O O . ILE A 1 539 ? -6.729 16.747 37.687 1.00 98.62 539 ILE A O 1
ATOM 4367 N N . GLY A 1 540 ? -7.893 14.846 37.356 1.00 97.94 540 GLY A N 1
ATOM 4368 C CA . GLY A 1 540 ? -9.211 15.367 37.685 1.00 97.94 540 GLY A CA 1
ATOM 4369 C C . GLY A 1 540 ? -9.565 15.123 39.150 1.00 97.94 540 GLY A C 1
ATOM 4370 O O . GLY A 1 540 ? -9.466 13.990 39.618 1.00 97.94 540 GLY A O 1
ATOM 4371 N N . ILE A 1 541 ? -9.988 16.165 39.862 1.00 97.62 541 ILE A N 1
ATOM 4372 C CA . ILE A 1 541 ? -10.481 16.071 41.242 1.00 97.62 541 ILE A CA 1
ATOM 4373 C C . ILE A 1 541 ? -11.914 16.592 41.265 1.00 97.62 541 ILE A C 1
ATOM 4375 O O . ILE A 1 541 ? -12.128 17.773 41.004 1.00 97.62 541 ILE A O 1
ATOM 4379 N N . ASP A 1 542 ? -12.868 15.713 41.555 1.00 96.00 542 ASP A N 1
ATOM 4380 C CA . ASP A 1 542 ? -14.294 16.048 41.568 1.00 96.00 542 ASP A CA 1
ATOM 4381 C C . ASP A 1 542 ? -14.643 16.949 42.756 1.00 96.00 542 ASP A C 1
ATOM 4383 O O . ASP A 1 542 ? -14.156 16.728 43.872 1.00 96.00 542 ASP A O 1
ATOM 4387 N N . GLY A 1 543 ? -15.462 17.973 42.517 1.00 95.75 543 GLY A N 1
ATOM 4388 C CA . GLY A 1 543 ? -15.974 18.868 43.557 1.00 95.75 543 GLY A CA 1
ATOM 4389 C C . GLY A 1 543 ? -14.924 19.770 44.218 1.00 95.75 543 GLY A C 1
ATOM 4390 O O . GLY A 1 543 ? -15.205 20.385 45.252 1.00 95.75 543 GLY A O 1
ATOM 4391 N N . TRP A 1 544 ? -13.709 19.873 43.661 1.00 97.12 544 TRP A N 1
ATOM 4392 C CA . TRP A 1 544 ? -12.626 20.668 44.249 1.00 97.12 544 TRP A CA 1
ATOM 4393 C C . TRP A 1 544 ? -12.855 22.170 44.049 1.00 97.12 544 TRP A C 1
ATOM 4395 O O . TRP A 1 544 ? -12.596 22.725 42.976 1.00 97.12 544 TRP A O 1
ATOM 4405 N N . ALA A 1 545 ? -13.331 22.831 45.103 1.00 95.75 545 ALA A N 1
ATOM 4406 C CA . ALA A 1 545 ? -13.672 24.249 45.078 1.00 95.75 545 ALA A CA 1
ATOM 4407 C C . ALA A 1 545 ? -12.444 25.177 45.136 1.00 95.75 545 ALA A C 1
ATOM 4409 O O . ALA A 1 545 ? -11.576 25.029 45.993 1.00 95.75 545 ALA A O 1
ATOM 4410 N N . ALA A 1 546 ? -12.397 26.218 44.299 1.00 96.12 546 ALA A N 1
ATOM 4411 C CA . ALA A 1 546 ? -11.238 27.116 44.231 1.00 96.12 546 ALA A CA 1
ATOM 4412 C C . ALA A 1 546 ? -10.925 27.845 45.550 1.00 96.12 546 ALA A C 1
ATOM 4414 O O . ALA A 1 546 ? -9.756 28.056 45.886 1.00 96.12 546 ALA A O 1
ATOM 4415 N N . ALA A 1 547 ? -11.958 28.205 46.318 1.00 94.69 547 ALA A N 1
ATOM 4416 C CA . ALA A 1 547 ? -11.806 28.936 47.573 1.00 94.69 547 ALA A CA 1
ATOM 4417 C C . ALA A 1 547 ? -11.096 28.127 48.680 1.00 94.69 547 ALA A C 1
ATOM 4419 O O . ALA A 1 547 ? -10.520 28.729 49.591 1.00 94.69 547 ALA A O 1
ATOM 4420 N N . SER A 1 548 ? -11.067 26.787 48.604 1.00 95.94 548 SER A N 1
ATOM 4421 C CA . SER A 1 548 ? -10.410 25.958 49.627 1.00 95.94 548 SER A CA 1
ATOM 4422 C C . SER A 1 548 ? -8.886 26.110 49.590 1.00 95.94 548 SER A C 1
ATOM 4424 O O . SER A 1 548 ? -8.224 26.028 50.627 1.00 95.94 548 SER A O 1
ATOM 4426 N N . MET A 1 549 ? -8.318 26.438 48.423 1.00 95.31 549 MET A N 1
ATOM 4427 C CA . MET A 1 549 ? -6.870 26.475 48.183 1.00 95.31 549 MET A CA 1
ATOM 4428 C C . MET A 1 549 ? -6.085 27.401 49.114 1.00 95.31 549 MET A C 1
ATOM 4430 O O . MET A 1 549 ? -4.903 27.157 49.381 1.00 95.31 549 MET A O 1
ATOM 4434 N N . ALA A 1 550 ? -6.724 28.451 49.633 1.00 92.75 550 ALA A N 1
ATOM 4435 C CA . ALA A 1 550 ? -6.098 29.353 50.591 1.00 92.75 550 ALA A CA 1
ATOM 4436 C C . ALA A 1 550 ? -5.755 28.645 51.917 1.00 92.75 550 ALA A C 1
ATOM 4438 O O . ALA A 1 550 ? -4.687 28.890 52.483 1.00 92.75 550 ALA A O 1
ATOM 4439 N N . LYS A 1 551 ? -6.631 27.745 52.391 1.00 95.75 551 LYS A N 1
ATOM 4440 C CA . LYS A 1 551 ? -6.495 27.030 53.673 1.00 95.75 551 LYS A CA 1
ATOM 4441 C C . LYS A 1 551 ? -5.972 25.595 53.514 1.00 95.75 551 LYS A C 1
ATOM 4443 O O . LYS A 1 551 ? -5.345 25.097 54.444 1.00 95.75 551 LYS A O 1
ATOM 4448 N N . ALA A 1 552 ? -6.166 24.964 52.356 1.00 95.88 552 ALA A N 1
ATOM 4449 C CA . ALA A 1 552 ? -5.782 23.577 52.092 1.00 95.88 552 ALA A CA 1
ATOM 4450 C C . ALA A 1 552 ? -4.292 23.297 52.362 1.00 95.88 552 ALA A C 1
ATOM 4452 O O . ALA A 1 552 ? -3.421 24.056 51.917 1.00 95.88 552 ALA A O 1
ATOM 4453 N N . ASP A 1 553 ? -3.975 22.197 53.050 1.00 97.25 553 ASP A N 1
ATOM 4454 C CA . ASP A 1 553 ? -2.595 21.732 53.237 1.00 97.25 553 ASP A CA 1
ATOM 4455 C C . ASP A 1 553 ? -2.192 20.791 52.095 1.00 97.25 553 ASP A C 1
ATOM 4457 O O . ASP A 1 553 ? -2.306 19.570 52.190 1.00 97.25 553 ASP A O 1
ATOM 4461 N N . MET A 1 554 ? -1.783 21.406 50.981 1.00 98.19 554 MET A N 1
ATOM 4462 C CA . MET A 1 554 ? -1.405 20.733 49.736 1.00 98.19 554 MET A CA 1
ATOM 4463 C C . MET A 1 554 ? -0.025 21.215 49.251 1.00 98.19 554 MET A C 1
ATOM 4465 O O . MET A 1 554 ? 0.067 22.034 48.326 1.00 98.19 554 MET A O 1
ATOM 4469 N N . PRO A 1 555 ? 1.076 20.822 49.919 1.00 98.06 555 PRO A N 1
ATOM 4470 C CA . PRO A 1 555 ? 2.413 21.331 49.615 1.00 98.06 555 PRO A CA 1
ATOM 4471 C C . PRO A 1 555 ? 2.887 21.003 48.192 1.00 98.06 555 PRO A C 1
ATOM 4473 O O . PRO A 1 555 ? 3.563 21.841 47.583 1.00 98.06 555 PRO A O 1
ATOM 4476 N N . THR A 1 556 ? 2.520 19.842 47.642 1.00 98.38 556 THR A N 1
ATOM 4477 C CA . THR A 1 556 ? 2.875 19.433 46.275 1.00 98.38 556 THR A CA 1
ATOM 4478 C C . THR A 1 556 ? 2.172 20.317 45.254 1.00 98.38 556 THR A C 1
ATOM 4480 O O . THR A 1 556 ? 2.832 20.923 44.407 1.00 98.38 556 THR A O 1
ATOM 4483 N N . VAL A 1 557 ? 0.853 20.486 45.376 1.00 98.25 557 VAL A N 1
ATOM 4484 C CA . VAL A 1 557 ? 0.064 21.353 44.489 1.00 98.25 557 VAL A CA 1
ATOM 4485 C C . VAL A 1 557 ? 0.516 22.803 44.606 1.00 98.25 557 VAL A C 1
ATOM 4487 O O . VAL A 1 557 ? 0.773 23.449 43.592 1.00 98.25 557 VAL A O 1
ATOM 4490 N N . LYS A 1 558 ? 0.715 23.322 45.824 1.00 97.75 558 LYS A N 1
ATOM 4491 C CA . LYS A 1 558 ? 1.227 24.689 46.022 1.00 97.75 558 LYS A CA 1
ATOM 4492 C C . LYS A 1 558 ? 2.618 24.871 45.412 1.00 97.75 558 LYS A C 1
ATOM 4494 O O . LYS A 1 558 ? 2.949 25.964 44.954 1.00 97.75 558 LYS A O 1
ATOM 4499 N N . ASN A 1 559 ? 3.442 23.824 45.376 1.00 97.50 559 ASN A N 1
ATOM 4500 C CA . ASN A 1 559 ? 4.713 23.855 44.661 1.00 97.50 559 ASN A CA 1
ATOM 4501 C C . ASN A 1 559 ? 4.528 23.895 43.136 1.00 97.50 559 ASN A C 1
ATOM 4503 O O . ASN A 1 559 ? 5.230 24.658 42.473 1.00 97.50 559 ASN A O 1
ATOM 4507 N N . MET A 1 560 ? 3.580 23.128 42.591 1.00 98.25 560 MET A N 1
ATOM 4508 C CA . MET A 1 560 ? 3.225 23.172 41.166 1.00 98.25 560 MET A CA 1
ATOM 4509 C C . MET A 1 560 ? 2.672 24.546 40.768 1.00 98.25 560 MET A C 1
ATOM 4511 O O . MET A 1 560 ? 3.051 25.066 39.729 1.00 98.25 560 MET A O 1
ATOM 4515 N N . MET A 1 561 ? 1.871 25.187 41.625 1.00 97.56 561 MET A N 1
ATOM 4516 C CA . MET A 1 561 ? 1.381 26.557 41.418 1.00 97.56 561 MET A CA 1
ATOM 4517 C C . MET A 1 561 ? 2.517 27.587 41.388 1.00 97.56 561 MET A C 1
ATOM 4519 O O . MET A 1 561 ? 2.525 28.466 40.532 1.00 97.56 561 MET A O 1
ATOM 4523 N N . ARG A 1 562 ? 3.488 27.491 42.309 1.00 95.69 562 ARG A N 1
ATOM 4524 C CA . ARG A 1 562 ? 4.633 28.422 42.365 1.00 95.69 562 ARG A CA 1
ATOM 4525 C C . ARG A 1 562 ? 5.587 28.274 41.182 1.00 95.69 562 ARG A C 1
ATOM 4527 O O . ARG A 1 562 ? 6.160 29.262 40.745 1.00 95.69 562 ARG A O 1
ATOM 4534 N N . ASN A 1 563 ? 5.777 27.048 40.700 1.00 96.38 563 ASN A N 1
ATOM 4535 C CA . ASN A 1 563 ? 6.752 26.724 39.654 1.00 96.38 563 ASN A CA 1
ATOM 4536 C C . ASN A 1 563 ? 6.103 26.408 38.300 1.00 96.38 563 ASN A C 1
ATOM 4538 O O . ASN A 1 563 ? 6.758 25.890 37.399 1.00 96.38 563 ASN A O 1
ATOM 4542 N N . GLY A 1 564 ? 4.815 26.694 38.165 1.00 97.50 564 GLY A N 1
ATOM 4543 C CA . GLY A 1 564 ? 4.021 26.471 36.969 1.00 97.50 564 GLY A CA 1
ATOM 4544 C C . GLY A 1 564 ? 3.112 27.663 36.723 1.00 97.50 564 GLY A C 1
ATOM 4545 O O . GLY A 1 564 ? 3.437 28.797 37.082 1.00 97.50 564 GLY A O 1
ATOM 4546 N N . SER A 1 565 ? 1.971 27.405 36.104 1.00 98.25 565 SER A N 1
ATOM 4547 C CA . SER A 1 565 ? 0.947 28.413 35.855 1.00 98.25 565 SER A CA 1
ATOM 4548 C C . SER A 1 565 ? -0.391 27.934 36.390 1.00 98.25 565 SER A C 1
ATOM 4550 O O . SER A 1 565 ? -0.737 26.766 36.213 1.00 98.25 565 SER A O 1
ATOM 4552 N N . TYR A 1 566 ? -1.158 28.811 37.030 1.00 98.44 566 TYR A N 1
ATOM 4553 C CA . TYR A 1 566 ? -2.460 28.444 37.574 1.00 98.44 566 TYR A CA 1
ATOM 4554 C C . TYR A 1 566 ? -3.485 29.573 37.495 1.00 98.44 566 TYR A C 1
ATOM 4556 O O . TYR A 1 566 ? -3.143 30.753 37.444 1.00 98.44 566 TYR A O 1
ATOM 4564 N N . THR A 1 567 ? -4.757 29.196 37.566 1.00 98.00 567 THR A N 1
ATOM 4565 C CA . THR A 1 567 ? -5.858 30.107 37.876 1.00 98.00 567 THR A CA 1
ATOM 4566 C C . THR A 1 567 ? -6.813 29.437 38.856 1.00 98.00 567 THR A C 1
ATOM 4568 O O . THR A 1 567 ? -7.036 28.228 38.812 1.00 98.00 567 THR A O 1
ATOM 4571 N N . LEU A 1 568 ? -7.365 30.236 39.766 1.00 97.44 568 LEU A N 1
ATOM 4572 C CA . LEU A 1 568 ? -8.455 29.841 40.662 1.00 97.44 568 LEU A CA 1
ATOM 4573 C C . LEU A 1 568 ? -9.803 30.403 40.187 1.00 97.44 568 LEU A C 1
ATOM 4575 O O . LEU A 1 568 ? -10.795 30.279 40.886 1.00 97.44 568 LEU A O 1
ATOM 4579 N N . LYS A 1 569 ? -9.828 31.039 39.008 1.00 96.88 569 LYS A N 1
ATOM 4580 C CA . LYS A 1 569 ? -11.003 31.701 38.426 1.00 96.88 569 LYS A CA 1
ATOM 4581 C C . LYS A 1 569 ? -11.539 30.968 37.193 1.00 96.88 569 LYS A C 1
ATOM 4583 O O . LYS A 1 569 ? -12.317 31.542 36.431 1.00 96.88 569 LYS A O 1
ATOM 4588 N N . LYS A 1 570 ? -11.094 29.729 36.948 1.00 97.69 570 LYS A N 1
ATOM 4589 C CA . LYS A 1 570 ? -11.643 28.913 35.860 1.00 97.69 570 LYS A CA 1
ATOM 4590 C C . LYS A 1 570 ? -13.084 28.559 36.207 1.00 97.69 570 LYS A C 1
ATOM 4592 O O . LYS A 1 570 ? -13.337 28.077 37.307 1.00 97.69 570 LYS A O 1
ATOM 4597 N N . ARG A 1 571 ? -14.009 28.763 35.268 1.00 97.44 571 ARG A N 1
ATOM 4598 C CA . ARG A 1 571 ? -15.440 28.529 35.492 1.00 97.44 571 ARG A CA 1
ATOM 4599 C C . ARG A 1 571 ? -15.954 27.245 34.861 1.00 97.44 571 ARG A C 1
ATOM 4601 O O . ARG A 1 571 ? -15.611 26.921 33.723 1.00 97.44 571 ARG A O 1
ATOM 4608 N N . SER A 1 572 ? -16.833 26.575 35.595 1.00 96.94 572 SER A N 1
ATOM 4609 C CA . SER A 1 572 ? -17.693 25.507 35.101 1.00 96.94 572 SER A CA 1
ATOM 4610 C C . SER A 1 572 ? -18.681 26.016 34.041 1.00 96.94 572 SER A C 1
ATOM 4612 O O . SER A 1 572 ? -18.988 27.211 33.947 1.00 96.94 572 SER A O 1
ATOM 4614 N N . VAL A 1 573 ? -19.182 25.099 33.218 1.00 96.88 573 VAL A N 1
ATOM 4615 C CA . VAL A 1 573 ? -20.415 25.306 32.451 1.00 96.88 573 VAL A CA 1
ATOM 4616 C C . VAL A 1 573 ? -21.628 25.048 33.344 1.00 96.88 573 VAL A C 1
ATOM 4618 O O . VAL A 1 573 ? -21.517 24.427 34.403 1.00 96.88 573 VAL A O 1
ATOM 4621 N N . LEU A 1 574 ? -22.799 25.525 32.916 1.00 94.50 574 LEU A N 1
ATOM 4622 C CA . LEU A 1 574 ? -24.029 25.373 33.685 1.00 94.50 574 LEU A CA 1
ATOM 4623 C C . LEU A 1 574 ? -24.828 24.118 33.284 1.00 94.50 574 LEU A C 1
ATOM 4625 O O . LEU A 1 574 ? -24.925 23.815 32.088 1.00 94.50 574 LEU A O 1
ATOM 4629 N N . PRO A 1 575 ? -25.464 23.440 34.262 1.00 94.31 575 PRO A N 1
ATOM 4630 C CA . PRO A 1 575 ? -25.292 23.641 35.710 1.00 94.31 575 PRO A CA 1
ATOM 4631 C C . PRO A 1 575 ? -23.907 23.168 36.192 1.00 94.31 575 PRO A C 1
ATOM 4633 O O . PRO A 1 575 ? -23.311 22.285 35.575 1.00 94.31 575 PRO A O 1
ATOM 4636 N N . SER A 1 576 ? -23.403 23.737 37.296 1.00 93.94 576 SER A N 1
ATOM 4637 C CA . SER A 1 576 ? -22.086 23.409 37.873 1.00 93.94 576 SER A CA 1
ATOM 4638 C C . SER A 1 576 ? -22.093 22.042 38.584 1.00 93.94 576 SER A C 1
ATOM 4640 O O . SER A 1 576 ? -22.024 21.944 39.809 1.00 93.94 576 SER A O 1
ATOM 4642 N N . ALA A 1 577 ? -22.279 20.977 37.808 1.00 92.19 577 ALA A N 1
ATOM 4643 C CA . ALA A 1 577 ? -22.388 19.598 38.275 1.00 92.19 577 ALA A CA 1
ATOM 4644 C C . ALA A 1 577 ? -21.583 18.635 37.391 1.00 92.19 577 ALA A C 1
ATOM 4646 O O . ALA A 1 577 ? -21.255 18.960 36.241 1.00 92.19 577 ALA A O 1
ATOM 4647 N N . SER A 1 578 ? -21.315 17.441 37.923 1.00 92.50 578 SER A N 1
ATOM 4648 C CA . SER A 1 578 ? -20.224 16.581 37.467 1.00 92.50 578 SER A CA 1
ATOM 4649 C C . SER A 1 578 ? -20.340 16.095 36.030 1.00 92.50 578 SER A C 1
ATOM 4651 O O . SER A 1 578 ? -19.514 16.482 35.205 1.00 92.50 578 SER A O 1
ATOM 4653 N N . ALA A 1 579 ? -21.364 15.315 35.654 1.00 91.94 579 ALA A N 1
ATOM 4654 C CA . ALA A 1 579 ? -21.432 14.778 34.283 1.00 91.94 579 ALA A CA 1
ATOM 4655 C C . ALA A 1 579 ? -21.362 15.872 33.199 1.00 91.94 579 ALA A C 1
ATOM 4657 O O . ALA A 1 579 ? -20.697 15.685 32.182 1.00 91.94 579 ALA A O 1
ATOM 4658 N N . ILE A 1 580 ? -21.996 17.026 33.433 1.00 94.94 580 ILE A N 1
ATOM 4659 C CA . ILE A 1 580 ? -21.992 18.156 32.496 1.00 94.94 580 ILE A CA 1
ATOM 4660 C C . ILE A 1 580 ? -20.580 18.736 32.341 1.00 94.94 580 ILE A C 1
ATOM 4662 O O . ILE A 1 580 ? -20.113 18.968 31.225 1.00 94.94 580 ILE A O 1
ATOM 4666 N N . ASN A 1 581 ? -19.880 18.960 33.453 1.00 96.88 581 ASN A N 1
ATOM 4667 C CA . ASN A 1 581 ? -18.574 19.614 33.445 1.00 96.88 581 ASN A CA 1
ATOM 4668 C C . ASN A 1 581 ? -17.431 18.682 33.044 1.00 96.88 581 ASN A C 1
ATOM 4670 O O . ASN A 1 581 ? -16.488 19.137 32.394 1.00 96.88 581 ASN A O 1
ATOM 4674 N N . TRP A 1 582 ? -17.527 17.385 33.339 1.00 97.06 582 TRP A N 1
ATOM 4675 C CA . TRP A 1 582 ? -16.616 16.382 32.788 1.00 97.06 582 TRP A CA 1
ATOM 4676 C C . TRP A 1 582 ? -16.820 16.209 31.283 1.00 97.06 582 TRP A C 1
ATOM 4678 O O . TRP A 1 582 ? -15.833 16.204 30.548 1.00 97.06 582 TRP A O 1
ATOM 4688 N N . ALA A 1 583 ? -18.069 16.173 30.798 1.00 96.81 583 ALA A N 1
ATOM 4689 C CA . ALA A 1 583 ? -18.343 16.177 29.360 1.00 96.81 583 ALA A CA 1
ATOM 4690 C C . ALA A 1 583 ? -17.745 17.420 28.692 1.00 96.81 583 ALA A C 1
ATOM 4692 O O . ALA A 1 583 ? -16.959 17.300 27.758 1.00 96.81 583 ALA A O 1
ATOM 4693 N N . SER A 1 584 ? -18.035 18.613 29.218 1.00 97.50 584 SER A N 1
ATOM 4694 C CA . SER A 1 584 ? -17.519 19.869 28.666 1.00 97.50 584 SER A CA 1
ATOM 4695 C C . SER A 1 584 ? -15.987 19.933 28.662 1.00 97.50 584 SER A C 1
ATOM 4697 O O . SER A 1 584 ? -15.395 20.318 27.652 1.00 97.50 584 SER A O 1
ATOM 4699 N N . MET A 1 585 ? -15.338 19.484 29.746 1.00 98.00 585 MET A N 1
ATOM 4700 C CA . MET A 1 585 ? -13.876 19.406 29.844 1.00 98.00 585 MET A CA 1
ATOM 4701 C C . MET A 1 585 ? -13.281 18.539 28.739 1.00 98.00 585 MET A C 1
ATOM 4703 O O . MET A 1 585 ? -12.278 18.926 28.147 1.00 98.00 585 MET A O 1
ATOM 4707 N N . MET A 1 586 ? -13.881 17.375 28.481 1.00 97.75 586 MET A N 1
ATOM 4708 C CA . MET A 1 586 ? -13.355 16.373 27.553 1.00 97.75 586 MET A CA 1
ATOM 4709 C C . MET A 1 586 ? -13.706 16.681 26.099 1.00 97.75 586 MET A C 1
ATOM 4711 O O . MET A 1 586 ? -12.956 16.305 25.203 1.00 97.75 586 MET A O 1
ATOM 4715 N N . MET A 1 587 ? -14.828 17.362 25.865 1.00 98.00 587 MET A N 1
ATOM 4716 C CA . MET A 1 587 ? -15.403 17.627 24.543 1.00 98.00 587 MET A CA 1
ATOM 4717 C C . MET A 1 587 ? -15.092 19.022 23.998 1.00 98.00 587 MET A C 1
ATOM 4719 O O . MET A 1 587 ? -15.545 19.352 22.910 1.00 98.00 587 MET A O 1
ATOM 4723 N N . GLY A 1 588 ? -14.380 19.877 24.737 1.00 97.75 588 GLY A N 1
ATOM 4724 C CA . GLY A 1 588 ? -13.984 21.199 24.238 1.00 97.75 588 GLY A CA 1
ATOM 4725 C C . GLY A 1 588 ? -15.155 22.131 23.890 1.00 97.75 588 GLY A C 1
ATOM 4726 O O . GLY A 1 588 ? -14.973 23.102 23.148 1.00 97.75 588 GLY A O 1
ATOM 4727 N N . ALA A 1 589 ? -16.353 21.857 24.420 1.00 97.88 589 ALA A N 1
ATOM 4728 C CA . ALA A 1 589 ? -17.570 22.596 24.105 1.00 97.88 589 ALA A CA 1
ATOM 4729 C C . ALA A 1 589 ? -18.541 22.728 25.291 1.00 97.88 589 ALA A C 1
ATOM 4731 O O . ALA A 1 589 ? -18.432 22.013 26.289 1.00 97.88 589 ALA A O 1
ATOM 4732 N N . GLY A 1 590 ? -19.479 23.675 25.187 1.00 96.69 590 GLY A N 1
ATOM 4733 C CA . GLY A 1 590 ? -20.514 23.929 26.190 1.00 96.69 590 GLY A CA 1
ATOM 4734 C C . GLY A 1 590 ? -21.655 22.907 26.179 1.00 96.69 590 GLY A C 1
ATOM 4735 O O . GLY A 1 590 ? -21.798 22.110 25.248 1.00 96.69 590 GLY A O 1
ATOM 4736 N N . THR A 1 591 ? -22.486 22.946 27.221 1.00 94.94 591 THR A N 1
ATOM 4737 C CA . THR A 1 591 ? -23.648 22.064 27.441 1.00 94.94 591 THR A CA 1
ATOM 4738 C C . THR A 1 591 ? -24.605 22.036 26.241 1.00 94.94 591 THR A C 1
ATOM 4740 O O . THR A 1 591 ? -25.144 20.989 25.887 1.00 94.94 591 THR A O 1
ATOM 4743 N N . GLU A 1 592 ? -24.795 23.177 25.580 1.00 93.62 592 GLU A N 1
ATOM 4744 C CA . GLU A 1 592 ? -25.648 23.342 24.401 1.00 93.62 592 GLU A CA 1
ATOM 4745 C C . GLU A 1 592 ? -25.136 22.604 23.156 1.00 93.62 592 GLU A C 1
ATOM 4747 O O . GLU A 1 592 ? -25.931 22.255 22.286 1.00 93.62 592 GLU A O 1
ATOM 4752 N N . MET A 1 593 ? -23.826 22.351 23.081 1.00 96.19 593 MET A N 1
ATOM 4753 C CA . MET A 1 593 ? -23.183 21.653 21.964 1.00 96.19 593 MET A CA 1
ATOM 4754 C C . MET A 1 593 ? -23.048 20.157 22.240 1.00 96.19 593 MET A C 1
ATOM 4756 O O . MET A 1 593 ? -23.328 19.332 21.366 1.00 96.19 593 MET A O 1
ATOM 4760 N N . THR A 1 594 ? -22.619 19.806 23.456 1.00 95.75 594 THR A N 1
ATOM 4761 C CA . THR A 1 594 ? -22.392 18.411 23.859 1.00 95.75 594 THR A CA 1
ATOM 4762 C C . THR A 1 594 ? -23.706 17.670 24.078 1.00 95.75 594 THR A C 1
ATOM 4764 O O . THR A 1 594 ? -23.806 16.484 23.772 1.00 95.75 594 THR A O 1
ATOM 4767 N N . GLY A 1 595 ? -24.719 18.373 24.585 1.00 94.88 595 GLY A N 1
ATOM 4768 C CA . GLY A 1 595 ? -26.044 17.855 24.889 1.00 94.88 595 GLY A CA 1
ATOM 4769 C C . GLY A 1 595 ? -26.198 17.197 26.261 1.00 94.88 595 GLY A C 1
ATOM 4770 O O . GLY A 1 595 ? -27.283 16.716 26.588 1.00 94.88 595 GLY A O 1
ATOM 4771 N N . TYR A 1 596 ? -25.147 17.212 27.083 1.00 94.62 596 TYR A N 1
ATOM 4772 C CA . TYR A 1 596 ? -25.147 16.692 28.452 1.00 94.62 596 TYR A CA 1
ATOM 4773 C C . TYR A 1 596 ? -25.604 17.786 29.419 1.00 94.62 596 TYR A C 1
ATOM 4775 O O . TYR A 1 596 ? -24.855 18.708 29.708 1.00 94.62 596 TYR A O 1
ATOM 4783 N N . THR A 1 597 ? -26.832 17.693 29.923 1.00 91.69 597 THR A N 1
ATOM 4784 C CA . THR A 1 597 ? -27.514 18.754 30.693 1.00 91.69 597 THR A CA 1
ATOM 4785 C C . THR A 1 597 ? -27.855 18.358 32.135 1.00 91.69 597 THR A C 1
ATOM 4787 O O . THR A 1 597 ? -28.312 19.201 32.909 1.00 91.69 597 THR A O 1
ATOM 4790 N N . LYS A 1 598 ? -27.655 17.088 32.519 1.00 88.75 598 LYS A N 1
ATOM 4791 C CA . LYS A 1 598 ? -28.003 16.545 33.848 1.00 88.75 598 LYS A CA 1
ATOM 4792 C C . LYS A 1 598 ? -26.819 15.861 34.530 1.00 88.75 598 LYS A C 1
ATOM 4794 O O . LYS A 1 598 ? -25.947 15.310 33.871 1.00 88.75 598 LYS A O 1
ATOM 4799 N N . TRP A 1 599 ? -26.834 15.852 35.865 1.00 78.19 599 TRP A N 1
ATOM 4800 C CA . TRP A 1 599 ? -25.720 15.392 36.709 1.00 78.19 599 TRP A CA 1
ATOM 4801 C C . TRP A 1 599 ? -25.428 13.880 36.640 1.00 78.19 599 TRP A C 1
ATOM 4803 O O . TRP A 1 599 ? -24.269 13.499 36.722 1.00 78.19 599 TRP A O 1
ATOM 4813 N N . ASN A 1 600 ? -26.441 13.019 36.460 1.00 76.38 600 ASN A N 1
ATOM 4814 C CA . ASN A 1 600 ? -26.284 11.554 36.381 1.00 76.38 600 ASN A CA 1
ATOM 4815 C C . ASN A 1 600 ? -26.726 11.016 35.024 1.00 76.38 600 ASN A C 1
ATOM 4817 O O . ASN A 1 600 ? -27.632 10.180 34.924 1.00 76.38 600 ASN A O 1
ATOM 4821 N N . THR A 1 601 ? -26.159 11.582 33.966 1.00 81.25 601 THR A N 1
ATOM 4822 C CA . THR A 1 601 ? -26.555 11.213 32.617 1.00 81.25 601 THR A CA 1
ATOM 4823 C C . THR A 1 601 ? -25.647 10.153 32.006 1.00 81.25 601 THR A C 1
ATOM 4825 O O . THR A 1 601 ? -24.463 10.051 32.319 1.00 81.25 601 THR A O 1
ATOM 4828 N N . ARG A 1 602 ? -26.240 9.334 31.136 1.00 87.00 602 ARG A N 1
ATOM 4829 C CA . ARG A 1 602 ? -25.556 8.279 30.371 1.00 87.00 602 ARG A CA 1
ATOM 4830 C C . ARG A 1 602 ? -25.579 8.532 28.868 1.00 87.00 602 ARG A C 1
ATOM 4832 O O . ARG A 1 602 ? -24.845 7.884 28.133 1.00 87.00 602 ARG A O 1
ATOM 4839 N N . ILE A 1 603 ? -26.465 9.421 28.430 1.00 88.81 603 ILE A N 1
ATOM 4840 C CA . ILE A 1 603 ? -26.684 9.821 27.043 1.00 88.81 603 ILE A CA 1
ATOM 4841 C C . ILE A 1 603 ? -27.016 11.312 27.042 1.00 88.81 603 ILE A C 1
ATOM 4843 O O . ILE A 1 603 ? -27.639 11.780 27.992 1.00 88.81 603 ILE A O 1
ATOM 4847 N N . PRO A 1 604 ? -26.671 12.066 25.998 1.00 92.06 604 PRO A N 1
ATOM 4848 C CA . PRO A 1 604 ? -27.021 13.477 25.952 1.00 92.06 604 PRO A CA 1
ATOM 4849 C C . PRO A 1 604 ? -28.557 13.648 25.930 1.00 92.06 604 PRO A C 1
ATOM 4851 O O . PRO A 1 604 ? -29.264 12.942 25.207 1.00 92.06 604 PRO A O 1
ATOM 4854 N N . GLU A 1 605 ? -29.102 14.548 26.758 1.00 94.75 605 GLU A N 1
ATOM 4855 C CA . GLU A 1 605 ? -30.552 14.804 26.828 1.00 94.75 605 GLU A CA 1
ATOM 4856 C C . GLU A 1 605 ? -31.086 15.509 25.586 1.00 94.75 605 GLU A C 1
ATOM 4858 O O . GLU A 1 605 ? -32.247 15.323 25.215 1.00 94.75 605 GLU A O 1
ATOM 4863 N N . ILE A 1 606 ? -30.244 16.331 24.970 1.00 92.81 606 ILE A N 1
ATOM 4864 C CA . ILE A 1 606 ? -30.478 16.903 23.650 1.00 92.81 606 ILE A CA 1
ATOM 4865 C C . ILE A 1 606 ? -29.445 16.305 22.697 1.00 92.81 606 ILE A C 1
ATOM 4867 O O . ILE A 1 606 ? -28.310 16.108 23.116 1.00 92.81 606 ILE A O 1
ATOM 4871 N N . PRO A 1 607 ? -29.791 15.996 21.438 1.00 93.12 607 PRO A N 1
ATOM 4872 C CA . PRO A 1 607 ? -28.820 15.443 20.504 1.00 93.12 607 PRO A CA 1
ATOM 4873 C C . PRO A 1 607 ? -27.565 16.316 20.421 1.00 93.12 607 PRO A C 1
ATOM 4875 O O . PRO A 1 607 ? -27.664 17.523 20.198 1.00 93.12 607 PRO A O 1
ATOM 4878 N N . SER A 1 608 ? -26.401 15.693 20.597 1.00 95.12 608 SER A N 1
ATOM 4879 C CA . SER A 1 608 ? -25.105 16.330 20.375 1.00 95.12 608 SER A CA 1
ATOM 4880 C C . SER A 1 608 ? -25.060 16.959 18.980 1.00 95.12 608 SER A C 1
ATOM 4882 O O . SER A 1 608 ? -25.504 16.343 18.010 1.00 95.12 608 SER A O 1
ATOM 4884 N N . PHE A 1 609 ? -24.525 18.178 18.869 1.00 91.44 609 PHE A N 1
ATOM 4885 C CA . PHE A 1 609 ? -24.573 18.945 17.615 1.00 91.44 609 PHE A CA 1
ATOM 4886 C C . PHE A 1 609 ? -23.837 18.243 16.462 1.00 91.44 609 PHE A C 1
ATOM 4888 O O . PHE A 1 609 ? -24.273 18.272 15.312 1.00 91.44 609 PHE A O 1
ATOM 4895 N N . VAL A 1 610 ? -22.728 17.583 16.794 1.00 90.94 610 VAL A N 1
ATOM 4896 C CA . VAL A 1 610 ? -21.997 16.647 15.938 1.00 90.94 610 VAL A CA 1
ATOM 4897 C C . VAL A 1 610 ? -21.631 15.413 16.756 1.00 90.94 610 VAL A C 1
ATOM 4899 O O . VAL A 1 610 ? -21.516 15.483 17.980 1.00 90.94 610 VAL A O 1
ATOM 4902 N N . VAL A 1 611 ? -21.414 14.292 16.077 1.00 90.69 611 VAL A N 1
ATOM 4903 C CA . VAL A 1 611 ? -20.884 13.064 16.677 1.00 90.69 611 VAL A CA 1
ATOM 4904 C C . VAL A 1 611 ? -19.788 12.490 15.788 1.00 90.69 611 VAL A C 1
ATOM 4906 O O . VAL A 1 611 ? -19.811 12.680 14.572 1.00 90.69 611 VAL A O 1
ATOM 4909 N N . ASN A 1 612 ? -18.825 11.806 16.396 1.00 82.69 612 ASN A N 1
ATOM 4910 C CA . ASN A 1 612 ? -17.791 11.058 15.690 1.00 82.69 612 ASN A CA 1
ATOM 4911 C C . ASN A 1 612 ? -18.306 9.670 15.245 1.00 82.69 612 ASN A C 1
ATOM 4913 O O . ASN A 1 612 ? -19.488 9.339 15.386 1.00 82.69 612 ASN A O 1
ATOM 4917 N N . THR A 1 613 ? -17.407 8.831 14.725 1.00 78.69 613 THR A N 1
ATOM 4918 C CA . THR A 1 613 ? -17.713 7.462 14.266 1.00 78.69 613 THR A CA 1
ATOM 4919 C C . THR A 1 613 ? -18.187 6.521 15.378 1.00 78.69 613 THR A C 1
ATOM 4921 O O . THR A 1 613 ? -18.810 5.504 15.084 1.00 78.69 613 THR A O 1
ATOM 4924 N N . HIS A 1 614 ? -17.946 6.858 16.646 1.00 83.69 614 HIS A N 1
ATOM 4925 C CA . HIS A 1 614 ? -18.412 6.117 17.820 1.00 83.69 614 HIS A CA 1
ATOM 4926 C C . HIS A 1 614 ? -19.752 6.636 18.366 1.00 83.69 614 HIS A C 1
ATOM 4928 O O . HIS A 1 614 ? -20.201 6.197 19.423 1.00 83.69 614 HIS A O 1
ATOM 4934 N N . HIS A 1 615 ? -20.412 7.550 17.642 1.00 86.06 615 HIS A N 1
ATOM 4935 C CA . HIS A 1 615 ? -21.685 8.169 18.023 1.00 86.06 615 HIS A CA 1
ATOM 4936 C C . HIS A 1 615 ? -21.636 8.968 19.338 1.00 86.06 615 HIS A C 1
ATOM 4938 O O . HIS A 1 615 ? -22.654 9.116 20.014 1.00 86.06 615 HIS A O 1
ATOM 4944 N N . ILE A 1 616 ? -20.471 9.524 19.676 1.00 91.75 616 ILE A N 1
ATOM 4945 C CA . ILE A 1 616 ? -20.279 10.456 20.793 1.00 91.75 616 ILE A CA 1
ATOM 4946 C C . ILE A 1 616 ? -19.756 11.796 20.262 1.00 91.75 616 ILE A C 1
ATOM 4948 O O . ILE A 1 616 ? -19.119 11.850 19.209 1.00 91.75 616 ILE A O 1
ATOM 4952 N N . PHE A 1 617 ? -20.040 12.903 20.951 1.00 96.00 617 PHE A N 1
ATOM 4953 C CA . PHE A 1 617 ? -19.441 14.193 20.600 1.00 96.00 617 PHE A CA 1
ATOM 4954 C C . PHE A 1 617 ? -17.901 14.088 20.697 1.00 96.00 617 PHE A C 1
ATOM 4956 O O . PHE A 1 617 ? -17.418 13.534 21.689 1.00 96.00 617 PHE A O 1
ATOM 4963 N N . PRO A 1 618 ? -17.121 14.591 19.715 1.00 96.25 618 PRO A N 1
ATOM 4964 C CA . PRO A 1 618 ? -15.667 14.425 19.691 1.00 96.25 618 PRO A CA 1
ATOM 4965 C C . PRO A 1 618 ? -14.991 14.849 21.001 1.00 96.25 618 PRO A C 1
ATOM 4967 O O . PRO A 1 618 ? -15.112 15.999 21.431 1.00 96.25 618 PRO A O 1
ATOM 4970 N N . THR A 1 619 ? -14.260 13.918 21.614 1.00 98.12 619 THR A N 1
ATOM 4971 C CA . THR A 1 619 ? -13.516 14.134 22.862 1.00 98.12 619 THR A CA 1
ATOM 4972 C C . THR A 1 619 ? -12.030 14.313 22.573 1.00 98.12 619 THR A C 1
ATOM 4974 O O . THR A 1 619 ? -11.551 13.911 21.517 1.00 98.12 619 THR A O 1
ATOM 4977 N N . ILE A 1 620 ? -11.255 14.857 23.510 1.00 98.19 620 ILE A N 1
ATOM 4978 C CA . ILE A 1 620 ? -9.797 14.960 23.357 1.00 98.19 620 ILE A CA 1
ATOM 4979 C C . ILE A 1 620 ? -9.136 13.601 23.077 1.00 98.19 620 ILE A C 1
ATOM 4981 O O . ILE A 1 620 ? -8.172 13.540 22.321 1.00 98.19 620 ILE A O 1
ATOM 4985 N N . PHE A 1 621 ? -9.692 12.503 23.603 1.00 98.06 621 PHE A N 1
ATOM 4986 C CA . PHE A 1 621 ? -9.229 11.153 23.287 1.00 98.06 621 PHE A CA 1
ATOM 4987 C C . PHE A 1 621 ? -9.494 10.772 21.832 1.00 98.06 621 PHE A C 1
ATOM 4989 O O . PHE A 1 621 ? -8.587 10.272 21.176 1.00 98.06 621 PHE A O 1
ATOM 4996 N N . SER A 1 622 ? -10.699 11.030 21.312 1.00 95.38 622 SER A N 1
ATOM 4997 C CA . SER A 1 622 ? -11.012 10.718 19.913 1.00 95.38 622 SER A CA 1
ATOM 4998 C C . SER A 1 622 ? -10.220 11.604 18.956 1.00 95.38 622 SER A C 1
ATOM 5000 O O . SER A 1 622 ? -9.635 11.090 18.014 1.00 95.38 622 SER A O 1
ATOM 5002 N N . VAL A 1 623 ? -10.095 12.902 19.251 1.00 94.94 623 VAL A N 1
ATOM 5003 C CA . VAL A 1 623 ? -9.300 13.848 18.450 1.00 94.94 623 VAL A CA 1
ATOM 5004 C C . VAL A 1 623 ? -7.822 13.438 18.422 1.00 94.94 623 VAL A C 1
ATOM 5006 O O . VAL A 1 623 ? -7.207 13.437 17.356 1.00 94.94 623 VAL A O 1
ATOM 5009 N N . LEU A 1 624 ? -7.256 13.027 19.565 1.00 92.88 624 LEU A N 1
ATOM 5010 C CA . LEU A 1 624 ? -5.890 12.502 19.628 1.00 92.88 624 LEU A CA 1
ATOM 5011 C C . LEU A 1 624 ? -5.763 11.178 18.866 1.00 92.88 624 LEU A C 1
ATOM 5013 O O . LEU A 1 624 ? -4.835 11.028 18.083 1.00 92.88 624 LEU A O 1
ATOM 5017 N N . ARG A 1 625 ? -6.690 10.232 19.051 1.00 89.06 625 ARG A N 1
ATOM 5018 C CA . ARG A 1 625 ? -6.666 8.923 18.378 1.00 89.06 625 ARG A CA 1
ATOM 5019 C C . ARG A 1 625 ? -6.779 9.042 16.862 1.00 89.06 625 ARG A C 1
ATOM 5021 O O . ARG A 1 625 ? -6.102 8.312 16.145 1.00 89.06 625 ARG A O 1
ATOM 5028 N N . GLU A 1 626 ? -7.638 9.936 16.382 1.00 82.31 626 GLU A N 1
ATOM 5029 C CA . GLU A 1 626 ? -7.873 10.176 14.956 1.00 82.31 626 GLU A CA 1
ATOM 5030 C C . GLU A 1 626 ? -6.612 10.691 14.255 1.00 82.31 626 GLU A C 1
ATOM 5032 O O . GLU A 1 626 ? -6.328 10.278 13.132 1.00 82.31 626 GLU A O 1
ATOM 5037 N N . GLN A 1 627 ? -5.838 11.550 14.922 1.00 85.12 627 GLN A N 1
ATOM 5038 C CA . GLN A 1 627 ? -4.637 12.164 14.346 1.00 85.12 627 GLN A CA 1
ATOM 5039 C C . GLN A 1 627 ? -3.339 11.414 14.696 1.00 85.12 627 GLN A C 1
ATOM 5041 O O . GLN A 1 627 ? -2.367 11.468 13.942 1.00 85.12 627 GLN A O 1
ATOM 5046 N N . PHE A 1 628 ? -3.318 10.678 15.811 1.00 79.56 628 PHE A N 1
ATOM 5047 C CA . PHE A 1 628 ? -2.154 9.952 16.330 1.00 79.56 628 PHE A CA 1
ATOM 5048 C C . PHE A 1 628 ? -2.569 8.537 16.778 1.00 79.56 628 PHE A C 1
ATOM 5050 O O . PHE A 1 628 ? -2.604 8.245 17.976 1.00 79.56 628 PHE A O 1
ATOM 5057 N N . PRO A 1 629 ? -2.872 7.617 15.837 1.00 77.75 629 PRO A N 1
ATOM 5058 C CA . PRO A 1 629 ? -3.419 6.300 16.165 1.00 77.75 629 PRO A CA 1
ATOM 5059 C C . PRO A 1 629 ? -2.507 5.409 17.012 1.00 77.75 629 PRO A C 1
ATOM 5061 O O . PRO A 1 629 ? -3.009 4.492 17.654 1.00 77.75 629 PRO A O 1
ATOM 5064 N N . SER A 1 630 ? -1.194 5.656 17.027 1.00 77.62 630 SER A N 1
ATOM 5065 C CA . SER A 1 630 ? -0.220 4.926 17.849 1.00 77.62 630 SER A CA 1
ATOM 5066 C C . SER A 1 630 ? 0.008 5.543 19.236 1.00 77.62 630 SER A C 1
ATOM 5068 O O . SER A 1 630 ? 0.734 4.964 20.047 1.00 77.62 630 SER A O 1
ATOM 5070 N N . ALA A 1 631 ? -0.614 6.688 19.548 1.00 85.75 631 ALA A N 1
ATOM 5071 C CA . ALA A 1 631 ? -0.520 7.308 20.866 1.00 85.75 631 ALA A CA 1
ATOM 5072 C C . ALA A 1 631 ? -1.132 6.396 21.937 1.00 85.75 631 ALA A C 1
ATOM 5074 O O . ALA A 1 631 ? -2.300 6.015 21.853 1.00 85.75 631 ALA A O 1
ATOM 5075 N N . LYS A 1 632 ? -0.348 6.078 22.973 1.00 93.38 632 LYS A N 1
ATOM 5076 C CA . LYS A 1 632 ? -0.810 5.256 24.094 1.00 93.38 632 LYS A CA 1
ATOM 5077 C C . LYS A 1 632 ? -1.660 6.110 25.028 1.00 93.38 632 LYS A C 1
ATOM 5079 O O . LYS A 1 632 ? -1.155 7.058 25.633 1.00 93.38 632 LYS A O 1
ATOM 5084 N N . THR A 1 633 ? -2.934 5.780 25.168 1.00 97.44 633 THR A N 1
ATOM 5085 C CA . THR A 1 633 ? -3.907 6.553 25.947 1.00 97.44 633 THR A CA 1
ATOM 5086 C C . THR A 1 633 ? -4.564 5.711 27.026 1.00 97.44 633 THR A C 1
ATOM 5088 O O . THR A 1 633 ? -4.789 4.516 26.847 1.00 97.44 633 THR A O 1
ATOM 5091 N N . ALA A 1 634 ? -4.879 6.328 28.162 1.00 97.25 634 ALA A N 1
ATOM 5092 C CA . ALA A 1 634 ? -5.608 5.648 29.222 1.00 97.25 634 ALA A CA 1
ATOM 5093 C C . ALA A 1 634 ? -6.469 6.585 30.062 1.00 97.25 634 ALA A C 1
ATOM 5095 O O . ALA A 1 634 ? -6.161 7.771 30.213 1.00 97.25 634 ALA A O 1
ATOM 5096 N N . ALA A 1 635 ? -7.511 6.008 30.655 1.00 97.00 635 ALA A N 1
ATOM 5097 C CA . ALA A 1 635 ? -8.369 6.663 31.628 1.00 97.00 635 ALA A CA 1
ATOM 5098 C C . ALA A 1 635 ? -8.555 5.772 32.864 1.00 97.00 635 ALA A C 1
ATOM 5100 O O . ALA A 1 635 ? -8.914 4.604 32.735 1.00 97.00 635 ALA A O 1
ATOM 5101 N N . LEU A 1 636 ? -8.330 6.329 34.053 1.00 94.62 636 LEU A N 1
ATOM 5102 C CA . LEU A 1 636 ? -8.559 5.698 35.353 1.00 94.62 636 LEU A CA 1
ATOM 5103 C C . LEU A 1 636 ? -9.575 6.535 36.141 1.00 94.62 636 LEU A C 1
ATOM 5105 O O . LEU A 1 636 ? -9.354 7.725 36.356 1.00 94.62 636 LEU A O 1
ATOM 5109 N N . PHE A 1 637 ? -10.691 5.939 36.555 1.00 91.88 637 PHE A N 1
ATOM 5110 C CA . PHE A 1 637 ? -11.745 6.650 37.293 1.00 91.88 637 PHE A CA 1
ATOM 5111 C C . PHE A 1 637 ? -12.421 5.756 38.347 1.00 91.88 637 PHE A C 1
ATOM 5113 O O . PHE A 1 637 ? -12.565 4.544 38.159 1.00 91.88 637 PHE A O 1
ATOM 5120 N N . ASP A 1 638 ? -12.847 6.361 39.463 1.00 87.69 638 ASP A N 1
ATOM 5121 C CA . ASP A 1 638 ? -13.549 5.718 40.586 1.00 87.69 638 ASP A CA 1
ATOM 5122 C C . ASP A 1 638 ? -15.049 6.086 40.682 1.00 87.69 638 ASP A C 1
ATOM 5124 O O . ASP A 1 638 ? -15.781 5.473 41.470 1.00 87.69 638 ASP A O 1
ATOM 5128 N N . TRP A 1 639 ? -15.535 6.984 39.812 1.00 87.88 639 TRP A N 1
ATOM 5129 C CA . TRP A 1 639 ? -16.958 7.221 39.527 1.00 87.88 639 TRP A CA 1
ATOM 5130 C C . TRP A 1 639 ? -17.367 6.798 38.104 1.00 87.88 639 TRP A C 1
ATOM 5132 O O . TRP A 1 639 ? -16.727 7.157 37.115 1.00 87.88 639 TRP A O 1
ATOM 5142 N N . ASP A 1 640 ? -18.436 6.001 37.982 1.00 85.06 640 ASP A N 1
ATOM 5143 C CA . ASP A 1 640 ? -18.733 5.267 36.746 1.00 85.06 640 ASP A CA 1
ATOM 5144 C C . ASP A 1 640 ? -19.372 6.152 35.677 1.00 85.06 640 ASP A C 1
ATOM 5146 O O . ASP A 1 640 ? -19.435 5.746 34.517 1.00 85.06 640 ASP A O 1
ATOM 5150 N N . GLY A 1 641 ? -19.804 7.358 36.059 1.00 88.62 641 GLY A N 1
ATOM 5151 C CA . GLY A 1 641 ? -20.329 8.383 35.166 1.00 88.62 641 GLY A CA 1
ATOM 5152 C C . GLY A 1 641 ? -19.331 8.806 34.089 1.00 88.62 641 GLY A C 1
ATOM 5153 O O . GLY A 1 641 ? -19.729 9.048 32.950 1.00 88.62 641 GLY A O 1
ATOM 5154 N N . ILE A 1 642 ? -18.030 8.790 34.406 1.00 92.56 642 ILE A N 1
ATOM 5155 C CA . ILE A 1 642 ? -16.955 9.193 33.490 1.00 92.56 642 ILE A CA 1
ATOM 5156 C C . ILE A 1 642 ? -17.004 8.416 32.167 1.00 92.56 642 ILE A C 1
ATOM 5158 O O . ILE A 1 642 ? -16.840 9.011 31.103 1.00 92.56 642 ILE A O 1
ATOM 5162 N N . LYS A 1 643 ? -17.322 7.113 32.193 1.00 91.25 643 LYS A N 1
ATOM 5163 C CA . LYS A 1 643 ? -17.355 6.267 30.983 1.00 91.25 643 LYS A CA 1
ATOM 5164 C C . LYS A 1 643 ? -18.399 6.697 29.945 1.00 91.25 643 LYS A C 1
ATOM 5166 O O . LYS A 1 643 ? -18.319 6.258 28.804 1.00 91.25 643 LYS A O 1
ATOM 5171 N N . TYR A 1 644 ? -19.384 7.506 30.338 1.00 92.00 644 TYR A N 1
ATOM 5172 C CA . TYR A 1 644 ? -20.434 8.003 29.444 1.00 92.00 644 TYR A CA 1
ATOM 5173 C C . TYR A 1 644 ? -20.128 9.387 28.861 1.00 92.00 644 TYR A C 1
ATOM 5175 O O . TYR A 1 644 ? -20.861 9.852 27.988 1.00 92.00 644 TYR A O 1
ATOM 5183 N N . VAL A 1 645 ? -19.076 10.050 29.350 1.00 93.06 645 VAL A N 1
ATOM 5184 C CA . VAL A 1 645 ? -18.676 11.408 28.946 1.00 93.06 645 VAL A CA 1
ATOM 5185 C C . VAL A 1 645 ? -17.271 11.454 28.334 1.00 93.06 645 VAL A C 1
ATOM 5187 O O . VAL A 1 645 ? -16.794 12.522 27.957 1.00 93.06 645 VAL A O 1
ATOM 5190 N N . ILE A 1 646 ? -16.622 10.293 28.192 1.00 93.94 646 ILE A N 1
ATOM 5191 C CA . ILE A 1 646 ? -15.395 10.096 27.413 1.00 93.94 646 ILE A CA 1
ATOM 5192 C C . ILE A 1 646 ? -15.631 9.057 26.318 1.00 93.94 646 ILE A C 1
ATOM 5194 O O . ILE A 1 646 ? -16.433 8.137 26.482 1.00 93.94 646 ILE A O 1
ATOM 5198 N N . ASP A 1 647 ? -14.898 9.168 25.213 1.00 94.06 647 ASP A N 1
ATOM 5199 C CA . ASP A 1 647 ? -14.957 8.181 24.138 1.00 94.06 647 ASP A CA 1
ATOM 5200 C C . ASP A 1 647 ? -14.114 6.948 24.490 1.00 94.06 647 ASP A C 1
ATOM 5202 O O . ASP A 1 647 ? -12.947 6.844 24.121 1.00 94.06 647 ASP A O 1
ATOM 5206 N N . THR A 1 648 ? -14.707 6.011 25.232 1.00 93.25 648 THR A N 1
ATOM 5207 C CA . THR A 1 648 ? -14.027 4.775 25.663 1.00 93.25 648 THR A CA 1
ATOM 5208 C C . THR A 1 648 ? -13.517 3.903 24.513 1.00 93.25 648 THR A C 1
ATOM 5210 O O . THR A 1 648 ? -12.595 3.125 24.732 1.00 93.25 648 THR A O 1
ATOM 5213 N N . LEU A 1 649 ? -14.060 4.040 23.296 1.00 90.62 649 LEU A N 1
ATOM 5214 C CA . LEU A 1 649 ? -13.600 3.297 22.118 1.00 90.62 649 LEU A CA 1
ATOM 5215 C C . LEU A 1 649 ? -12.349 3.921 21.479 1.00 90.62 649 LEU A C 1
ATOM 5217 O O . LEU A 1 649 ? -11.676 3.266 20.688 1.00 90.62 649 LEU A O 1
ATOM 5221 N N . ALA A 1 650 ? -12.010 5.162 21.835 1.00 90.12 650 ALA A N 1
ATOM 5222 C CA . ALA A 1 650 ? -10.787 5.831 21.396 1.00 90.12 650 ALA A CA 1
ATOM 5223 C C . ALA A 1 650 ? -9.584 5.618 22.344 1.00 90.12 650 ALA A C 1
ATOM 5225 O O . ALA A 1 650 ? -8.471 6.061 22.033 1.00 90.12 650 ALA A O 1
ATOM 5226 N N . ILE A 1 651 ? -9.784 4.951 23.487 1.00 93.94 651 ILE A N 1
ATOM 5227 C CA . ILE A 1 651 ? -8.807 4.812 24.579 1.00 93.94 651 ILE A CA 1
ATOM 5228 C C . ILE A 1 651 ? -8.247 3.384 24.603 1.00 93.94 651 ILE A C 1
ATOM 5230 O O . ILE A 1 651 ? -9.023 2.437 24.533 1.00 93.94 651 ILE A O 1
ATOM 5234 N N . ASP A 1 652 ? -6.923 3.214 24.735 1.00 90.94 652 ASP A N 1
ATOM 5235 C CA . ASP A 1 652 ? -6.323 1.864 24.771 1.00 90.94 652 ASP A CA 1
ATOM 5236 C C . ASP A 1 652 ? -6.703 1.110 26.049 1.00 90.94 652 ASP A C 1
ATOM 5238 O O . ASP A 1 652 ? -7.087 -0.056 25.995 1.00 90.94 652 ASP A O 1
ATOM 5242 N N . ASP A 1 653 ? -6.601 1.784 27.199 1.00 92.44 653 ASP A N 1
ATOM 5243 C CA . ASP A 1 653 ? -6.864 1.185 28.505 1.00 92.44 653 ASP A CA 1
ATOM 5244 C C . ASP A 1 653 ? -7.825 2.046 29.332 1.00 92.44 653 ASP A C 1
ATOM 5246 O O . ASP A 1 653 ? -7.500 3.142 29.799 1.00 92.44 653 ASP A O 1
ATOM 5250 N N . VAL A 1 654 ? -9.027 1.514 29.546 1.00 90.94 654 VAL A N 1
ATOM 5251 C CA . VAL A 1 654 ? -10.050 2.095 30.419 1.00 90.94 654 VAL A CA 1
ATOM 5252 C C . VAL A 1 654 ? -10.087 1.286 31.713 1.00 90.94 654 VAL A C 1
ATOM 5254 O O . VAL A 1 654 ? -10.490 0.125 31.714 1.00 90.94 654 VAL A O 1
ATOM 5257 N N . MET A 1 655 ? -9.650 1.892 32.816 1.00 88.69 655 MET A N 1
ATOM 5258 C CA . MET A 1 655 ? -9.518 1.251 34.125 1.00 88.69 655 MET A CA 1
ATOM 5259 C C . MET A 1 655 ? -10.593 1.755 35.093 1.00 88.69 655 MET A C 1
ATOM 5261 O O . MET A 1 655 ? -10.701 2.951 35.362 1.00 88.69 655 MET A O 1
ATOM 5265 N N . TRP A 1 656 ? -11.365 0.819 35.650 1.00 74.50 656 TRP A N 1
ATOM 5266 C CA . TRP A 1 656 ? -12.465 1.085 36.582 1.00 74.50 656 TRP A CA 1
ATOM 5267 C C . TRP A 1 656 ? -12.190 0.502 37.977 1.00 74.50 656 TRP A C 1
ATOM 5269 O O . TRP A 1 656 ? -11.666 -0.610 38.079 1.00 74.50 656 TRP A O 1
ATOM 5279 N N . LYS A 1 657 ? -12.589 1.200 39.056 1.00 64.12 657 LYS A N 1
ATOM 5280 C CA . LYS A 1 657 ? -12.299 0.806 40.456 1.00 64.12 657 LYS A CA 1
ATOM 5281 C C . LYS A 1 657 ? -12.601 -0.659 40.815 1.00 64.12 657 LYS A C 1
ATOM 5283 O O . LYS A 1 657 ? -11.802 -1.285 41.513 1.00 64.12 657 LYS A O 1
ATOM 5288 N N . ASP A 1 658 ? -13.685 -1.239 40.291 1.00 58.91 658 ASP A N 1
ATOM 5289 C CA . ASP A 1 658 ? -14.061 -2.634 40.588 1.00 58.91 658 ASP A CA 1
ATOM 5290 C C . ASP A 1 658 ? -13.152 -3.657 39.888 1.00 58.91 658 ASP A C 1
ATOM 5292 O O . ASP A 1 658 ? -12.971 -4.769 40.380 1.00 58.91 658 ASP A O 1
ATOM 5296 N N . GLN A 1 659 ? -12.542 -3.286 38.758 1.00 51.47 659 GLN A N 1
ATOM 5297 C CA . GLN A 1 659 ? -11.572 -4.127 38.047 1.00 51.47 659 GLN A CA 1
ATOM 5298 C C . GLN A 1 659 ? -10.188 -4.106 38.715 1.00 51.47 659 GLN A C 1
ATOM 5300 O O . GLN A 1 659 ? -9.361 -4.971 38.435 1.00 51.47 659 GLN A O 1
ATOM 5305 N N . ALA A 1 660 ? -9.952 -3.154 39.624 1.00 49.00 660 ALA A N 1
ATOM 5306 C CA . ALA A 1 660 ? -8.694 -2.972 40.340 1.00 49.00 660 ALA A CA 1
ATOM 5307 C C . ALA A 1 660 ? -8.754 -3.344 41.838 1.00 49.00 660 ALA A C 1
ATOM 5309 O O . ALA A 1 660 ? -7.763 -3.179 42.548 1.00 49.00 660 ALA A O 1
ATOM 5310 N N . GLY A 1 661 ? -9.892 -3.861 42.322 1.00 50.62 661 GLY A N 1
ATOM 5311 C CA . GLY A 1 661 ? -10.047 -4.348 43.700 1.00 50.62 661 GLY A CA 1
ATOM 5312 C C . GLY A 1 661 ? -10.246 -3.260 44.765 1.00 50.62 661 GLY A C 1
ATOM 5313 O O . GLY A 1 661 ? -9.960 -3.501 45.935 1.00 50.62 661 GLY A O 1
ATOM 5314 N N . TYR A 1 662 ? -10.727 -2.073 44.385 1.00 58.84 662 TYR A N 1
ATOM 5315 C CA . TYR A 1 662 ? -10.878 -0.913 45.268 1.00 58.84 662 TYR A CA 1
ATOM 5316 C C . TYR A 1 662 ? -12.333 -0.719 45.749 1.00 58.84 662 TYR A C 1
ATOM 5318 O O . TYR A 1 662 ? -13.242 -0.648 44.927 1.00 58.84 662 TYR A O 1
ATOM 5326 N N . GLY A 1 663 ? -12.554 -0.574 47.069 1.00 55.09 663 GLY A N 1
ATOM 5327 C CA . GLY A 1 663 ? -13.806 -0.037 47.643 1.00 55.09 663 GLY A CA 1
ATOM 5328 C C . GLY A 1 663 ? -14.849 -1.027 48.197 1.00 55.09 663 GLY A C 1
ATOM 5329 O O . GLY A 1 663 ? -16.020 -0.923 47.840 1.00 55.09 663 GLY A O 1
ATOM 5330 N N . LYS A 1 664 ? -14.487 -1.956 49.102 1.00 48.53 664 LYS A N 1
ATOM 5331 C CA . LYS A 1 664 ? -15.489 -2.826 49.770 1.00 48.53 664 LYS A CA 1
ATOM 5332 C C . LYS A 1 664 ? -15.427 -2.995 51.291 1.00 48.53 664 LYS A C 1
ATOM 5334 O O . LYS A 1 664 ? -16.211 -3.787 51.805 1.00 48.53 664 LYS A O 1
ATOM 5339 N N . GLU A 1 665 ? -14.589 -2.272 52.033 1.00 45.41 665 GLU A N 1
ATOM 5340 C CA . GLU A 1 665 ? -14.400 -2.632 53.453 1.00 45.41 665 GLU A CA 1
ATOM 5341 C C . GLU A 1 665 ? -15.132 -1.757 54.487 1.00 45.41 665 GLU A C 1
ATOM 5343 O O . GLU A 1 665 ? -15.429 -2.275 55.560 1.00 45.41 665 GLU A O 1
ATOM 5348 N N . ASN A 1 666 ? -15.536 -0.507 54.197 1.00 42.66 666 ASN A N 1
ATOM 5349 C CA . ASN A 1 666 ? -15.893 0.428 55.290 1.00 42.66 666 ASN A CA 1
ATOM 5350 C C . ASN A 1 666 ? -17.259 1.149 55.210 1.00 42.66 666 ASN A C 1
ATOM 5352 O O . ASN A 1 666 ? -17.552 1.960 56.082 1.00 42.66 666 ASN A O 1
ATOM 5356 N N . GLY A 1 667 ? -18.124 0.863 54.230 1.00 45.75 667 GLY A N 1
ATOM 5357 C CA . GLY A 1 667 ? -19.487 1.432 54.190 1.00 45.75 667 GLY A CA 1
ATOM 5358 C C . GLY A 1 667 ? -19.613 2.895 53.723 1.00 45.75 667 GLY A C 1
ATOM 5359 O O . GLY A 1 667 ? -20.724 3.417 53.724 1.00 45.75 667 GLY A O 1
ATOM 5360 N N . GLU A 1 668 ? -18.521 3.520 53.275 1.00 46.09 668 GLU A N 1
ATOM 5361 C CA . GLU A 1 668 ? -18.498 4.768 52.487 1.00 46.09 668 GLU A CA 1
ATOM 5362 C C . GLU A 1 668 ? -18.179 4.412 51.014 1.00 46.09 668 GLU A C 1
ATOM 5364 O O . GLU A 1 668 ? -17.499 3.413 50.755 1.00 46.09 668 GLU A O 1
ATOM 5369 N N . GLY A 1 669 ? -18.754 5.124 50.035 1.00 55.22 669 GLY A N 1
ATOM 5370 C CA . GLY A 1 669 ? -18.843 4.691 48.629 1.00 55.22 669 GLY A CA 1
ATOM 5371 C C . GLY A 1 669 ? -17.525 4.714 47.842 1.00 55.22 669 GLY A C 1
ATOM 5372 O O . GLY A 1 669 ? -17.427 4.086 46.773 1.00 55.22 669 GLY A O 1
ATOM 5373 N N . PHE A 1 670 ? -16.506 5.395 48.371 1.00 65.62 670 PHE A N 1
ATOM 5374 C CA . PHE A 1 670 ? -15.156 5.493 47.823 1.00 65.62 670 PHE A CA 1
ATOM 5375 C C . PHE A 1 670 ? -14.116 5.028 48.871 1.00 65.62 670 PHE A C 1
ATOM 5377 O O . PHE A 1 670 ? -14.254 5.275 50.065 1.00 65.62 670 PHE A O 1
ATOM 5384 N N . GLY A 1 671 ? -13.091 4.273 48.443 1.00 69.75 671 GLY A N 1
ATOM 5385 C CA . GLY A 1 671 ? -12.032 3.754 49.331 1.00 69.75 671 GLY A CA 1
ATOM 5386 C C . GLY A 1 671 ? -10.990 4.811 49.747 1.00 69.75 671 GLY A C 1
ATOM 5387 O O . GLY A 1 671 ? -11.199 6.007 49.559 1.00 69.75 671 GLY A O 1
ATOM 5388 N N . ASP A 1 672 ? -9.833 4.389 50.281 1.00 83.06 672 ASP A N 1
ATOM 5389 C CA . ASP A 1 672 ? -8.728 5.326 50.556 1.00 83.06 672 ASP A CA 1
ATOM 5390 C C . ASP A 1 672 ? -8.005 5.735 49.252 1.00 83.06 672 ASP A C 1
ATOM 5392 O O . ASP A 1 672 ? -7.411 4.873 48.597 1.00 83.06 672 ASP A O 1
ATOM 5396 N N . PRO A 1 673 ? -7.960 7.027 48.869 1.00 87.69 673 PRO A N 1
ATOM 5397 C CA . PRO A 1 673 ? -7.339 7.458 47.612 1.00 87.69 673 PRO A CA 1
ATOM 5398 C C . PRO A 1 673 ? -5.861 7.038 47.467 1.00 87.69 673 PRO A C 1
ATOM 5400 O O . PRO A 1 673 ? -5.369 6.887 46.344 1.00 87.69 673 PRO A O 1
ATOM 5403 N N . LEU A 1 674 ? -5.153 6.769 48.574 1.00 88.19 674 LEU A N 1
ATOM 5404 C CA . LEU A 1 674 ? -3.781 6.247 48.560 1.00 88.19 674 LEU A CA 1
ATOM 5405 C C . LEU A 1 674 ? -3.676 4.792 48.074 1.00 88.19 674 LEU A C 1
ATOM 5407 O O . LEU A 1 674 ? -2.605 4.375 47.616 1.00 88.19 674 LEU A O 1
ATOM 5411 N N . ASP A 1 675 ? -4.744 4.007 48.155 1.00 84.50 675 ASP A N 1
ATOM 5412 C CA . ASP A 1 675 ? -4.794 2.682 47.541 1.00 84.50 675 ASP A CA 1
ATOM 5413 C C . ASP A 1 675 ? -5.122 2.783 46.055 1.00 84.50 675 ASP A C 1
ATOM 5415 O O . ASP A 1 675 ? -4.464 2.139 45.239 1.00 84.50 675 ASP A O 1
ATOM 5419 N N . TYR A 1 676 ? -6.053 3.663 45.692 1.00 86.50 676 TYR A N 1
ATOM 5420 C CA . TYR A 1 676 ? -6.430 3.906 44.303 1.00 86.50 676 TYR A CA 1
ATOM 5421 C C . TYR A 1 676 ? -5.259 4.407 43.445 1.00 86.50 676 TYR A C 1
ATOM 5423 O O . TYR A 1 676 ? -5.012 3.888 42.355 1.00 86.50 676 TYR A O 1
ATOM 5431 N N . VAL A 1 677 ? -4.453 5.344 43.959 1.00 92.69 677 VAL A N 1
ATOM 5432 C CA . VAL A 1 677 ? -3.321 5.905 43.201 1.00 92.69 677 VAL A CA 1
ATOM 5433 C C . VAL A 1 677 ? -2.248 4.864 42.838 1.00 92.69 677 VAL A C 1
ATOM 5435 O O . VAL A 1 677 ? -1.515 5.061 41.871 1.00 92.69 677 VAL A O 1
ATOM 5438 N N . LYS A 1 678 ? -2.180 3.712 43.529 1.00 92.12 678 LYS A N 1
ATOM 5439 C CA . LYS A 1 678 ? -1.265 2.605 43.169 1.00 92.12 678 LYS A CA 1
ATOM 5440 C C . LYS A 1 678 ? -1.509 2.103 41.744 1.00 92.12 678 LYS A C 1
ATOM 5442 O O . LYS A 1 678 ? -0.569 1.695 41.065 1.00 92.12 678 LYS A O 1
ATOM 5447 N N . ILE A 1 679 ? -2.761 2.139 41.284 1.00 91.25 679 ILE A N 1
ATOM 5448 C CA . ILE A 1 679 ? -3.141 1.717 39.932 1.00 91.25 679 ILE A CA 1
ATOM 5449 C C . ILE A 1 679 ? -2.508 2.665 38.909 1.00 91.25 679 ILE A C 1
ATOM 5451 O O . ILE A 1 679 ? -1.831 2.211 37.987 1.00 91.25 679 ILE A O 1
ATOM 5455 N N . ALA A 1 680 ? -2.648 3.977 39.131 1.00 94.06 680 ALA A N 1
ATOM 5456 C CA . ALA A 1 680 ? -2.029 5.009 38.305 1.00 94.06 680 ALA A CA 1
ATOM 5457 C C . ALA A 1 680 ? -0.499 4.876 38.275 1.00 94.06 680 ALA A C 1
ATOM 5459 O O . ALA A 1 680 ? 0.096 4.888 37.200 1.00 94.06 680 ALA A O 1
ATOM 5460 N N . GLU A 1 681 ? 0.147 4.702 39.435 1.00 95.81 681 GLU A N 1
ATOM 5461 C CA . GLU A 1 681 ? 1.605 4.538 39.520 1.00 95.81 681 GLU A CA 1
ATOM 5462 C C . GLU A 1 681 ? 2.099 3.347 38.696 1.00 95.81 681 GLU A C 1
ATOM 5464 O O . GLU A 1 681 ? 3.041 3.478 37.912 1.00 95.81 681 GLU A O 1
ATOM 5469 N N . ASN A 1 682 ? 1.463 2.187 38.870 1.00 94.25 682 ASN A N 1
ATOM 5470 C CA . ASN A 1 682 ? 1.842 0.962 38.174 1.00 94.25 682 ASN A CA 1
ATOM 5471 C C . ASN A 1 682 ? 1.649 1.100 36.664 1.00 94.25 682 ASN A C 1
ATOM 5473 O O . ASN A 1 682 ? 2.523 0.701 35.893 1.00 94.25 682 ASN A O 1
ATOM 5477 N N . TYR A 1 683 ? 0.533 1.701 36.247 1.00 95.38 683 TYR A N 1
ATOM 5478 C CA . TYR A 1 683 ? 0.237 1.921 34.839 1.00 95.38 683 TYR A CA 1
ATOM 5479 C C . TYR A 1 683 ? 1.257 2.866 34.188 1.00 95.38 683 TYR A C 1
ATOM 5481 O O . TYR A 1 683 ? 1.852 2.517 33.171 1.00 95.38 683 TYR A O 1
ATOM 5489 N N . ILE A 1 684 ? 1.544 4.015 34.812 1.00 97.81 684 ILE A N 1
ATOM 5490 C CA . ILE A 1 684 ? 2.533 4.985 34.313 1.00 97.81 684 ILE A CA 1
ATOM 5491 C C . ILE A 1 684 ? 3.911 4.332 34.149 1.00 97.81 684 ILE A C 1
ATOM 5493 O O . ILE A 1 684 ? 4.544 4.489 33.103 1.00 97.81 684 ILE A O 1
ATOM 5497 N N . LYS A 1 685 ? 4.368 3.571 35.155 1.00 96.12 685 LYS A N 1
ATOM 5498 C CA . LYS A 1 685 ? 5.680 2.899 35.131 1.00 96.12 685 LYS A CA 1
ATOM 5499 C C . LYS A 1 685 ? 5.780 1.843 34.032 1.00 96.12 685 LYS A C 1
ATOM 5501 O O . LYS A 1 685 ? 6.856 1.668 33.460 1.00 96.12 685 LYS A O 1
ATOM 5506 N N . LYS A 1 686 ? 4.680 1.145 33.745 1.00 92.75 686 LYS A N 1
ATOM 5507 C CA . LYS A 1 686 ? 4.635 0.056 32.765 1.00 92.75 686 LYS A CA 1
ATOM 5508 C C . LYS A 1 686 ? 4.464 0.566 31.335 1.00 92.75 686 LYS A C 1
ATOM 5510 O O . LYS A 1 686 ? 5.246 0.202 30.462 1.00 92.75 686 LYS A O 1
ATOM 5515 N N . GLU A 1 687 ? 3.455 1.399 31.110 1.00 94.81 687 GLU A N 1
ATOM 5516 C CA . GLU A 1 687 ? 2.949 1.713 29.770 1.00 94.81 687 GLU A CA 1
ATOM 5517 C C . GLU A 1 687 ? 3.466 3.048 29.223 1.00 94.81 687 GLU A C 1
ATOM 5519 O O . GLU A 1 687 ? 3.435 3.250 28.014 1.00 94.81 687 GLU A O 1
ATOM 5524 N N . ARG A 1 688 ? 3.969 3.953 30.082 1.00 96.50 688 ARG A N 1
ATOM 5525 C CA . ARG A 1 688 ? 4.483 5.284 29.690 1.00 96.50 688 ARG A CA 1
ATOM 5526 C C . ARG A 1 688 ? 3.527 6.037 28.739 1.00 96.50 688 ARG A C 1
ATOM 5528 O O . ARG A 1 688 ? 3.920 6.394 27.628 1.00 96.50 688 ARG A O 1
ATOM 5535 N N . PRO A 1 689 ? 2.267 6.263 29.149 1.00 96.44 689 PRO A N 1
ATOM 5536 C CA . PRO A 1 689 ? 1.218 6.746 28.253 1.00 96.44 689 PRO A CA 1
ATOM 5537 C C . PRO A 1 689 ? 1.518 8.134 27.678 1.00 96.44 689 PRO A C 1
ATOM 5539 O O . PRO A 1 689 ? 2.026 9.007 28.380 1.00 96.44 689 PRO A O 1
ATOM 5542 N N . THR A 1 690 ? 1.143 8.354 26.419 1.00 97.12 690 THR A N 1
ATOM 5543 C CA . THR A 1 690 ? 1.134 9.666 25.758 1.00 97.12 690 THR A CA 1
ATOM 5544 C C . THR A 1 690 ? 0.128 10.602 26.423 1.00 97.12 690 THR A C 1
ATOM 5546 O O . THR A 1 690 ? 0.472 11.722 26.786 1.00 97.12 690 THR A O 1
ATOM 5549 N N . PHE A 1 691 ? -1.106 10.144 26.641 1.00 98.44 691 PHE A N 1
ATOM 5550 C CA . PHE A 1 691 ? -2.122 10.907 27.367 1.00 98.44 691 PHE A CA 1
ATOM 5551 C C . PHE A 1 691 ? -2.801 10.024 28.411 1.00 98.44 691 PHE A C 1
ATOM 5553 O O . PHE A 1 691 ? -3.362 8.978 28.086 1.00 98.44 691 PHE A O 1
ATOM 5560 N N . PHE A 1 692 ? -2.735 10.439 29.674 1.00 98.56 692 PHE A N 1
ATOM 5561 C CA . PHE A 1 692 ? -3.331 9.710 30.786 1.00 98.56 692 PHE A CA 1
ATOM 5562 C C . PHE A 1 692 ? -4.252 10.611 31.596 1.00 98.56 692 PHE A C 1
ATOM 5564 O O . PHE A 1 692 ? -3.819 11.634 32.127 1.00 98.56 692 PHE A O 1
ATOM 5571 N N . PHE A 1 693 ? -5.512 10.205 31.708 1.00 98.44 693 PHE A N 1
ATOM 5572 C CA . PHE A 1 693 ? -6.494 10.836 32.575 1.00 98.44 693 PHE A CA 1
ATOM 5573 C C . PHE A 1 693 ? -6.707 9.986 33.826 1.00 98.44 693 PHE A C 1
ATOM 5575 O O . PHE A 1 693 ? -7.025 8.805 33.726 1.00 98.44 693 PHE A O 1
ATOM 5582 N N . THR A 1 694 ? -6.569 10.586 35.004 1.00 96.69 694 THR A N 1
ATOM 5583 C CA . THR A 1 694 ? -6.957 9.962 36.271 1.00 96.69 694 THR A CA 1
ATOM 5584 C C . THR A 1 694 ? -7.931 10.866 37.011 1.00 96.69 694 THR A C 1
ATOM 5586 O O . THR A 1 694 ? -7.686 12.062 37.139 1.00 96.69 694 THR A O 1
ATOM 5589 N N . TYR A 1 695 ? -9.023 10.298 37.507 1.00 95.62 695 TYR A N 1
ATOM 5590 C CA . TYR A 1 695 ? -10.100 11.000 38.204 1.00 95.62 695 TYR A CA 1
ATOM 5591 C C . TYR A 1 695 ? -10.201 10.525 39.657 1.00 95.62 695 TYR A C 1
ATOM 5593 O O . TYR A 1 695 ? -10.059 9.328 39.911 1.00 95.62 695 TYR A O 1
ATOM 5601 N N . PHE A 1 696 ? -10.447 11.450 40.585 1.00 94.50 696 PHE A N 1
ATOM 5602 C CA . PHE A 1 696 ? -10.668 11.192 42.008 1.00 94.50 696 PHE A CA 1
ATOM 5603 C C . PHE A 1 696 ? -12.014 11.784 42.453 1.00 94.50 696 PHE A C 1
ATOM 5605 O O . PHE A 1 696 ? -12.132 13.006 42.553 1.00 94.50 696 PHE A O 1
ATOM 5612 N N . GLY A 1 697 ? -12.997 10.932 42.762 1.00 92.06 697 GLY A N 1
ATOM 5613 C CA . GLY A 1 697 ? -14.345 11.352 43.179 1.00 92.06 697 GLY A CA 1
ATOM 5614 C C . GLY A 1 697 ? -14.541 11.561 44.686 1.00 92.06 697 GLY A C 1
ATOM 5615 O O . GLY A 1 697 ? -15.485 12.219 45.110 1.00 92.06 697 GLY A O 1
ATOM 5616 N N . GLY A 1 698 ? -13.650 11.033 45.531 1.00 90.31 698 GLY A N 1
ATOM 5617 C CA . GLY A 1 698 ? -13.887 11.004 46.985 1.00 90.31 698 GLY A CA 1
ATOM 5618 C C . GLY A 1 698 ? -13.932 12.373 47.690 1.00 90.31 698 GLY A C 1
ATOM 5619 O O . GLY A 1 698 ? -14.471 12.470 48.795 1.00 90.31 698 GLY A O 1
ATOM 5620 N N . LEU A 1 699 ? -13.397 13.441 47.081 1.00 94.12 699 LEU A N 1
ATOM 5621 C CA . LEU A 1 699 ? -13.479 14.789 47.658 1.00 94.12 699 LEU A CA 1
ATOM 5622 C C . LEU A 1 699 ? -14.898 15.359 47.555 1.00 94.12 699 LEU A C 1
ATOM 5624 O O . LEU A 1 699 ? -15.397 15.909 48.536 1.00 94.12 699 LEU A O 1
ATOM 5628 N N . ASP A 1 700 ? -15.556 15.166 46.413 1.00 94.06 700 ASP A N 1
ATOM 5629 C CA . ASP A 1 700 ? -16.961 15.521 46.211 1.00 94.06 700 ASP A CA 1
ATOM 5630 C C . ASP A 1 700 ? -17.881 14.731 47.155 1.00 94.06 700 ASP A C 1
ATOM 5632 O O . ASP A 1 700 ? -18.703 15.316 47.862 1.00 94.06 700 ASP A O 1
ATOM 5636 N N . GLU A 1 701 ? -17.656 13.416 47.298 1.00 90.94 701 GLU A N 1
ATOM 5637 C CA . GLU A 1 701 ? -18.393 12.601 48.276 1.00 90.94 701 GLU A CA 1
ATOM 5638 C C . GLU A 1 701 ? -18.206 13.140 49.706 1.00 90.94 701 GLU A C 1
ATOM 5640 O O . GLU A 1 701 ? -19.171 13.271 50.465 1.00 90.94 701 GLU A O 1
ATOM 5645 N N . THR A 1 702 ? -16.978 13.524 50.069 1.00 92.62 702 THR A N 1
ATOM 5646 C CA . THR A 1 702 ? -16.688 14.156 51.366 1.00 92.62 702 THR A CA 1
ATOM 5647 C C . THR A 1 702 ? -17.458 15.475 51.524 1.00 92.62 702 THR A C 1
ATOM 5649 O O . THR A 1 702 ? -18.008 15.740 52.601 1.00 92.62 702 THR A O 1
ATOM 5652 N N . GLY A 1 703 ? -17.543 16.280 50.461 1.00 94.75 703 GLY A N 1
ATOM 5653 C CA . GLY A 1 703 ? -18.355 17.495 50.392 1.00 94.75 703 GLY A CA 1
ATOM 5654 C C . GLY A 1 703 ? -19.838 17.213 50.634 1.00 94.75 703 GLY A C 1
ATOM 5655 O O . GLY A 1 703 ? -20.453 17.828 51.503 1.00 94.75 703 GLY A O 1
ATOM 5656 N N . HIS A 1 704 ? -20.413 16.214 49.973 1.00 93.88 704 HIS A N 1
ATOM 5657 C CA . HIS A 1 704 ? -21.805 15.820 50.186 1.00 93.88 704 HIS A CA 1
ATOM 5658 C C . HIS A 1 704 ? -22.087 15.277 51.592 1.00 93.88 704 HIS A C 1
ATOM 5660 O O . HIS A 1 704 ? -23.108 15.608 52.204 1.00 93.88 704 HIS A O 1
ATOM 5666 N N . LEU A 1 705 ? -21.201 14.440 52.135 1.00 92.12 705 LEU A N 1
ATOM 5667 C CA . LEU A 1 705 ? -21.411 13.797 53.433 1.00 92.12 705 LEU A CA 1
ATOM 5668 C C . LEU A 1 705 ? -21.227 14.773 54.597 1.00 92.12 705 LEU A C 1
ATOM 5670 O O . LEU A 1 705 ? -22.041 14.804 55.532 1.00 92.12 705 LEU A O 1
ATOM 5674 N N . HIS A 1 706 ? -20.177 15.589 54.549 1.00 94.25 706 HIS A N 1
ATOM 5675 C CA . HIS A 1 706 ? -19.729 16.394 55.687 1.00 94.25 706 HIS A CA 1
ATOM 5676 C C . HIS A 1 706 ? -19.844 17.891 55.457 1.00 94.25 706 HIS A C 1
ATOM 5678 O O . HIS A 1 706 ? -20.102 18.622 56.411 1.00 94.25 706 HIS A O 1
ATOM 5684 N N . GLY A 1 707 ? -19.734 18.316 54.211 1.00 95.62 707 GLY A N 1
ATOM 5685 C CA . GLY A 1 707 ? -19.835 19.694 53.784 1.00 95.62 707 GLY A CA 1
ATOM 5686 C C . GLY A 1 707 ? -18.523 20.230 53.221 1.00 95.62 707 GLY A C 1
ATOM 5687 O O . GLY A 1 707 ? -17.440 19.886 53.716 1.00 95.62 707 GLY A O 1
ATOM 5688 N N . TRP A 1 708 ? -18.618 21.100 52.218 1.00 96.31 708 TRP A N 1
ATOM 5689 C CA . TRP A 1 708 ? -17.484 21.850 51.682 1.00 96.31 708 TRP A CA 1
ATOM 5690 C C . TRP A 1 708 ? -16.852 22.729 52.769 1.00 96.31 708 TRP A C 1
ATOM 5692 O O . TRP A 1 708 ? -17.521 23.210 53.684 1.00 96.31 708 TRP A O 1
ATOM 5702 N N . TYR A 1 709 ? -15.530 22.903 52.697 1.00 95.94 709 TYR A N 1
ATOM 5703 C CA . TYR A 1 709 ? -14.731 23.712 53.636 1.00 95.94 709 TYR A CA 1
ATOM 5704 C C . TYR A 1 709 ? -14.757 23.261 55.108 1.00 95.94 709 TYR A C 1
ATOM 5706 O O . TYR A 1 709 ? -14.316 23.997 55.997 1.00 95.94 709 TYR A O 1
ATOM 5714 N N . THR A 1 710 ? -15.224 22.047 55.393 1.00 96.50 710 THR A N 1
ATOM 5715 C CA . THR A 1 710 ? -15.100 21.437 56.722 1.00 96.50 710 THR A CA 1
ATOM 5716 C C . THR A 1 710 ? -13.705 20.853 56.944 1.00 96.50 710 THR A C 1
ATOM 5718 O O . THR A 1 710 ? -12.960 20.598 55.998 1.00 96.50 710 THR A O 1
ATOM 5721 N N . ASP A 1 711 ? -13.332 20.577 58.197 1.00 96.19 711 ASP A N 1
ATOM 5722 C CA . ASP A 1 711 ? -12.036 19.949 58.501 1.00 96.19 711 ASP A CA 1
ATOM 5723 C C . ASP A 1 711 ? -11.886 18.563 57.846 1.00 96.19 711 ASP A C 1
ATOM 5725 O O . ASP A 1 711 ? -10.777 18.160 57.503 1.00 96.19 711 ASP A O 1
ATOM 5729 N N . ARG A 1 712 ? -12.999 17.849 57.611 1.00 93.88 712 ARG A N 1
ATOM 5730 C CA . ARG A 1 712 ? -13.014 16.579 56.864 1.00 93.88 712 ARG A CA 1
ATOM 5731 C C . ARG A 1 712 ? -12.667 16.781 55.391 1.00 93.88 712 ARG A C 1
ATOM 5733 O O . ARG A 1 712 ? -11.859 16.022 54.866 1.00 93.88 712 ARG A O 1
ATOM 5740 N N . TYR A 1 713 ? -13.222 17.817 54.768 1.00 95.81 713 TYR A N 1
ATOM 5741 C CA . TYR A 1 713 ? -12.917 18.192 53.389 1.00 95.81 713 TYR A CA 1
ATOM 5742 C C . TYR A 1 713 ? -11.432 18.564 53.231 1.00 95.81 713 TYR A C 1
ATOM 5744 O O . TYR A 1 713 ? -10.733 17.976 52.408 1.00 95.81 713 TYR A O 1
ATOM 5752 N N . TYR A 1 714 ? -10.902 19.429 54.107 1.00 97.75 714 TYR A N 1
ATOM 5753 C CA . TYR A 1 714 ? -9.476 19.792 54.106 1.00 97.75 714 TYR A CA 1
ATOM 5754 C C . TYR A 1 714 ? -8.546 18.597 54.374 1.00 97.75 714 TYR A C 1
ATOM 5756 O O . TYR A 1 714 ? -7.487 18.486 53.761 1.00 97.75 714 TYR A O 1
ATOM 5764 N N . ALA A 1 715 ? -8.931 17.673 55.261 1.00 95.25 715 ALA A N 1
ATOM 5765 C CA . ALA A 1 715 ? -8.154 16.459 55.504 1.00 95.25 715 ALA A CA 1
ATOM 5766 C C . ALA A 1 715 ? -8.102 15.539 54.270 1.00 95.25 715 ALA A C 1
ATOM 5768 O O . ALA A 1 715 ? -7.085 14.882 54.033 1.00 95.25 715 ALA A O 1
ATOM 5769 N N . PHE A 1 716 ? -9.174 15.496 53.471 1.00 94.94 716 PHE A N 1
ATOM 5770 C CA . PHE A 1 716 ? -9.191 14.752 52.213 1.00 94.94 716 PHE A CA 1
ATOM 5771 C C . PHE A 1 716 ? -8.295 15.417 51.155 1.00 94.94 716 PHE A C 1
ATOM 5773 O O . PHE A 1 716 ? -7.533 14.723 50.483 1.00 94.94 716 PHE A O 1
ATOM 5780 N N . GLU A 1 717 ? -8.286 16.753 51.068 1.00 97.06 717 GLU A N 1
ATOM 5781 C CA . GLU A 1 717 ? -7.349 17.496 50.208 1.00 97.06 717 GLU A CA 1
ATOM 5782 C C . GLU A 1 717 ? -5.880 17.169 50.528 1.00 97.06 717 GLU A C 1
ATOM 5784 O O . GLU A 1 717 ? -5.084 16.940 49.615 1.00 97.06 717 GLU A O 1
ATOM 5789 N N . THR A 1 718 ? -5.518 17.041 51.810 1.00 97.44 718 THR A N 1
ATOM 5790 C CA . THR A 1 718 ? -4.167 16.608 52.211 1.00 97.44 718 THR A CA 1
ATOM 5791 C C . THR A 1 718 ? -3.830 15.200 51.706 1.00 97.44 718 THR A C 1
ATOM 5793 O O . THR A 1 718 ? -2.707 14.958 51.258 1.00 97.44 718 THR A O 1
ATOM 5796 N N . LYS A 1 719 ? -4.786 14.258 51.721 1.00 95.38 719 LYS A N 1
ATOM 5797 C CA . LYS A 1 719 ? -4.584 12.919 51.134 1.00 95.38 719 LYS A CA 1
ATOM 5798 C C . LYS A 1 719 ? -4.440 12.972 49.610 1.00 95.38 719 LYS A C 1
ATOM 5800 O O . LYS A 1 719 ? -3.623 12.241 49.046 1.00 95.38 719 LYS A O 1
ATOM 5805 N N . LEU A 1 720 ? -5.197 13.835 48.935 1.00 96.81 720 LEU A N 1
ATOM 5806 C CA . LEU A 1 720 ? -5.079 14.025 47.488 1.00 96.81 720 LEU A CA 1
ATOM 5807 C C . LEU A 1 720 ? -3.721 14.607 47.090 1.00 96.81 720 LEU A C 1
ATOM 5809 O O . LEU A 1 720 ? -3.137 14.142 46.112 1.00 96.81 720 LEU A O 1
ATOM 5813 N N . ASP A 1 721 ? -3.164 15.540 47.868 1.00 98.44 721 ASP A N 1
ATOM 5814 C CA . ASP A 1 721 ? -1.809 16.058 47.624 1.00 98.44 721 ASP A CA 1
ATOM 5815 C C . ASP A 1 721 ? -0.754 14.939 47.653 1.00 98.44 721 ASP A C 1
ATOM 5817 O O . ASP A 1 721 ? 0.123 14.885 46.788 1.00 98.44 721 ASP A O 1
ATOM 5821 N N . GLN A 1 722 ? -0.887 13.981 48.578 1.00 98.25 722 GLN A N 1
ATOM 5822 C CA . GLN A 1 722 ? -0.021 12.797 48.635 1.00 98.25 722 GLN A CA 1
ATOM 5823 C C . GLN A 1 722 ? -0.186 11.895 47.401 1.00 98.25 722 GLN A C 1
ATOM 5825 O O . GLN A 1 722 ? 0.801 11.358 46.891 1.00 98.25 722 GLN A O 1
ATOM 5830 N N . CYS A 1 723 ? -1.408 11.740 46.885 1.00 97.81 723 CYS A N 1
ATOM 5831 C CA . CYS A 1 723 ? -1.661 10.996 45.647 1.00 97.81 723 CYS A CA 1
ATOM 5832 C C . CYS A 1 723 ? -1.011 11.683 44.436 1.00 97.81 723 CYS A C 1
ATOM 5834 O O . CYS A 1 723 ? -0.350 11.035 43.624 1.00 97.81 723 CYS A O 1
ATOM 5836 N N . ILE A 1 724 ? -1.121 13.007 44.345 1.00 98.56 724 ILE A N 1
ATOM 5837 C CA . ILE A 1 724 ? -0.491 13.803 43.285 1.00 98.56 724 ILE A CA 1
ATOM 5838 C C . ILE A 1 724 ? 1.037 13.671 43.347 1.00 98.56 724 ILE A C 1
ATOM 5840 O O . ILE A 1 724 ? 1.675 13.426 42.321 1.00 98.56 724 ILE A O 1
ATOM 5844 N N . ALA A 1 725 ? 1.634 13.748 44.542 1.00 98.56 725 ALA A N 1
ATOM 5845 C CA . ALA A 1 725 ? 3.072 13.546 44.731 1.00 98.56 725 ALA A CA 1
ATOM 5846 C C . ALA A 1 725 ? 3.542 12.175 44.217 1.00 98.56 725 ALA A C 1
ATOM 5848 O O . ALA A 1 725 ? 4.594 12.063 43.583 1.00 98.56 725 ALA A O 1
ATOM 5849 N N . ARG A 1 726 ? 2.732 11.139 44.444 1.00 98.56 726 ARG A N 1
ATOM 5850 C CA . ARG A 1 726 ? 2.975 9.766 43.993 1.00 98.56 726 ARG A CA 1
ATOM 5851 C C . ARG A 1 726 ? 2.887 9.603 42.477 1.00 98.56 726 ARG A C 1
ATOM 5853 O O . ARG A 1 726 ? 3.771 8.986 41.887 1.00 98.56 726 ARG A O 1
ATOM 5860 N N . ILE A 1 727 ? 1.907 10.232 41.828 1.00 98.62 727 ILE A N 1
ATOM 5861 C CA . ILE A 1 727 ? 1.815 10.280 40.357 1.00 98.62 727 ILE A CA 1
ATOM 5862 C C . ILE A 1 727 ? 3.055 10.958 39.762 1.00 98.62 727 ILE A C 1
ATOM 5864 O O . ILE A 1 727 ? 3.678 10.421 38.844 1.00 98.62 727 ILE A O 1
ATOM 5868 N N . VAL A 1 728 ? 3.467 12.104 40.316 1.00 98.50 728 VAL A N 1
ATOM 5869 C CA . VAL A 1 728 ? 4.689 12.799 39.882 1.00 98.50 728 VAL A CA 1
ATOM 5870 C C . VAL A 1 728 ? 5.911 11.896 40.057 1.00 98.50 728 VAL A C 1
ATOM 5872 O O . VAL A 1 728 ? 6.711 11.764 39.131 1.00 98.50 728 VAL A O 1
ATOM 5875 N N . GLN A 1 729 ? 6.051 11.222 41.200 1.00 98.56 729 GLN A N 1
ATOM 5876 C CA . GLN A 1 729 ? 7.158 10.292 41.420 1.00 98.56 729 GLN A CA 1
ATOM 5877 C C . GLN A 1 729 ? 7.133 9.113 40.435 1.00 98.56 729 GLN A C 1
ATOM 5879 O O . GLN A 1 729 ? 8.181 8.747 39.909 1.00 98.56 729 GLN A O 1
ATOM 5884 N N . ALA A 1 730 ? 5.960 8.575 40.093 1.00 98.56 730 ALA A N 1
ATOM 5885 C CA . ALA A 1 730 ? 5.849 7.486 39.126 1.00 98.56 730 ALA A CA 1
ATOM 5886 C C . ALA A 1 730 ? 6.369 7.865 37.732 1.00 98.56 730 ALA A C 1
ATOM 5888 O O . ALA A 1 730 ? 7.011 7.042 37.085 1.00 98.56 730 ALA A O 1
ATOM 5889 N N . THR A 1 731 ? 6.167 9.107 37.283 1.00 98.38 731 THR A N 1
ATOM 5890 C CA . THR A 1 731 ? 6.746 9.573 36.006 1.00 98.38 731 THR A CA 1
ATOM 5891 C C . THR A 1 731 ? 8.271 9.689 36.042 1.00 98.38 731 THR A C 1
ATOM 5893 O O . THR A 1 731 ? 8.927 9.443 35.027 1.00 98.38 731 THR A O 1
ATOM 5896 N N . LYS A 1 732 ? 8.850 10.033 37.203 1.00 98.12 732 LYS A N 1
ATOM 5897 C CA . LYS A 1 732 ? 10.307 10.056 37.402 1.00 98.12 732 LYS A CA 1
ATOM 5898 C C . LYS A 1 732 ? 10.862 8.642 37.343 1.00 98.12 732 LYS A C 1
ATOM 5900 O O . LYS A 1 732 ? 11.790 8.391 36.583 1.00 98.12 732 LYS A O 1
ATOM 5905 N N . ASP A 1 733 ? 10.234 7.720 38.069 1.00 97.06 733 ASP A N 1
ATOM 5906 C CA . ASP A 1 733 ? 10.595 6.300 38.069 1.00 97.06 733 ASP A CA 1
ATOM 5907 C C . ASP A 1 733 ? 10.483 5.682 36.662 1.00 97.06 733 ASP A C 1
ATOM 5909 O O . ASP A 1 733 ? 11.287 4.835 36.283 1.00 97.06 733 ASP A O 1
ATOM 5913 N N . ALA A 1 734 ? 9.499 6.120 35.870 1.00 95.56 734 ALA A N 1
ATOM 5914 C CA . ALA A 1 734 ? 9.272 5.657 34.501 1.00 95.56 734 ALA A CA 1
ATOM 5915 C C . ALA A 1 734 ? 10.252 6.245 33.464 1.00 95.56 734 ALA A C 1
ATOM 5917 O O . ALA A 1 734 ? 10.287 5.768 32.325 1.00 95.56 734 ALA A O 1
ATOM 5918 N N . GLY A 1 735 ? 11.022 7.275 33.842 1.00 95.44 735 GLY A N 1
ATOM 5919 C CA . GLY A 1 735 ? 11.944 7.995 32.961 1.00 95.44 735 GLY A CA 1
ATOM 5920 C C . GLY A 1 735 ? 11.277 8.989 32.002 1.00 95.44 735 GLY A C 1
ATOM 5921 O O . GLY A 1 735 ? 11.898 9.365 31.014 1.00 95.44 735 GLY A O 1
ATOM 5922 N N . ILE A 1 736 ? 10.033 9.412 32.265 1.00 96.94 736 ILE A N 1
ATOM 5923 C CA . ILE A 1 736 ? 9.253 10.287 31.362 1.00 96.94 736 ILE A CA 1
ATOM 5924 C C . ILE A 1 736 ? 8.993 11.695 31.921 1.00 96.94 736 ILE A C 1
ATOM 5926 O O . ILE A 1 736 ? 8.450 12.546 31.219 1.00 96.94 736 ILE A O 1
ATOM 5930 N N . TYR A 1 737 ? 9.383 11.966 33.172 1.00 97.88 737 TYR A N 1
ATOM 5931 C CA . TYR A 1 737 ? 9.100 13.227 33.875 1.00 97.88 737 TYR A CA 1
ATOM 5932 C C . TYR A 1 737 ? 9.523 14.489 33.097 1.00 97.88 737 TYR A C 1
ATOM 5934 O O . TYR A 1 737 ? 8.729 15.416 32.963 1.00 97.88 737 TYR A O 1
ATOM 5942 N N . GLU A 1 738 ? 10.729 14.505 32.519 1.00 96.69 738 GLU A N 1
ATOM 5943 C CA . GLU A 1 738 ? 11.271 15.666 31.782 1.00 96.69 738 GLU A CA 1
ATOM 5944 C C . GLU A 1 738 ? 10.551 15.955 30.451 1.00 96.69 738 GLU A C 1
ATOM 5946 O O . GLU A 1 738 ? 10.722 17.021 29.853 1.00 96.69 738 GLU A O 1
ATOM 5951 N N . ASP A 1 739 ? 9.730 15.015 29.983 1.00 96.12 739 ASP A N 1
ATOM 5952 C CA . ASP A 1 739 ? 8.910 15.132 28.777 1.00 96.12 739 ASP A CA 1
ATOM 5953 C C . ASP A 1 739 ? 7.402 15.188 29.097 1.00 96.12 739 ASP A C 1
ATOM 5955 O O . ASP A 1 739 ? 6.577 15.097 28.184 1.00 96.12 739 ASP A O 1
ATOM 5959 N N . THR A 1 740 ? 7.039 15.363 30.377 1.00 98.31 740 THR A N 1
ATOM 5960 C CA . THR A 1 740 ? 5.650 15.351 30.861 1.00 98.31 740 THR A CA 1
ATOM 5961 C C . THR A 1 740 ? 5.134 16.745 31.215 1.00 98.31 740 THR A C 1
ATOM 5963 O O . THR A 1 740 ? 5.795 17.512 31.916 1.00 98.31 740 THR A O 1
ATOM 5966 N N . VAL A 1 741 ? 3.905 17.042 30.791 1.00 98.69 741 VAL A N 1
ATOM 5967 C CA . VAL A 1 741 ? 3.068 18.122 31.329 1.00 98.69 741 VAL A CA 1
ATOM 5968 C C . VAL A 1 741 ? 2.007 17.525 32.248 1.00 98.69 741 VAL A C 1
ATOM 5970 O O . VAL A 1 741 ? 1.289 16.600 31.878 1.00 98.69 741 VAL A O 1
ATOM 5973 N N . PHE A 1 742 ? 1.885 18.087 33.442 1.00 98.81 742 PHE A N 1
ATOM 5974 C CA . PHE A 1 742 ? 0.823 17.796 34.393 1.0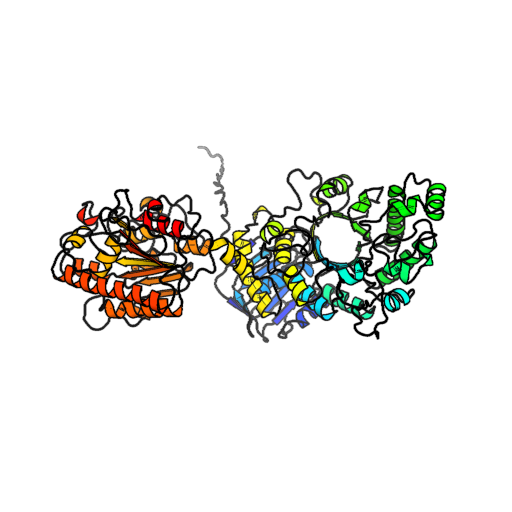0 98.81 742 PHE A CA 1
ATOM 5975 C C . PHE A 1 742 ? -0.229 18.894 34.318 1.00 98.81 742 PHE A C 1
ATOM 5977 O O . PHE A 1 742 ? 0.106 20.080 34.393 1.00 98.81 742 PHE A O 1
ATOM 5984 N N . ILE A 1 743 ? -1.491 18.493 34.212 1.00 98.81 743 ILE A N 1
ATOM 5985 C CA . ILE A 1 743 ? -2.646 19.381 34.326 1.00 98.81 743 ILE A CA 1
ATOM 5986 C C . ILE A 1 743 ? -3.496 18.876 35.484 1.00 98.81 743 ILE A C 1
ATOM 5988 O O . ILE A 1 743 ? -3.920 17.726 35.479 1.00 98.81 743 ILE A O 1
ATOM 5992 N N . LEU A 1 744 ? -3.742 19.727 36.475 1.00 98.69 744 LEU A N 1
ATOM 5993 C CA . LEU A 1 744 ? -4.665 19.451 37.570 1.00 98.69 744 LEU A CA 1
ATOM 5994 C C . LEU A 1 744 ? -5.883 20.341 37.391 1.00 98.69 744 LEU A C 1
ATOM 5996 O O . LEU A 1 744 ? -5.741 21.555 37.212 1.00 98.69 744 LEU A O 1
ATOM 6000 N N . SER A 1 745 ? -7.074 19.758 37.454 1.00 98.06 745 SER A N 1
ATOM 6001 C CA . SER A 1 745 ? -8.297 20.544 37.416 1.00 98.06 745 SER A CA 1
ATOM 6002 C C . SER A 1 745 ? -9.476 19.839 38.071 1.00 98.06 745 SER A C 1
ATOM 6004 O O . SER A 1 745 ? -9.391 18.685 38.481 1.00 98.06 745 SER A O 1
ATOM 6006 N N . SER A 1 746 ? -10.571 20.577 38.165 1.00 96.94 746 SER A N 1
ATOM 6007 C CA . SER A 1 746 ? -11.828 20.171 38.778 1.00 96.94 746 SER A CA 1
ATOM 6008 C C . SER A 1 746 ? -13.001 20.538 37.877 1.00 96.94 746 SER A C 1
ATOM 6010 O O . SER A 1 746 ? -12.826 21.168 36.834 1.00 96.94 746 SER A O 1
ATOM 6012 N N . ASP A 1 747 ? -14.190 20.096 38.215 1.00 94.75 747 ASP A N 1
ATOM 6013 C CA . ASP A 1 747 ? -15.421 20.262 37.463 1.00 94.75 747 ASP A CA 1
ATOM 6014 C C . ASP A 1 747 ? -16.347 21.321 38.083 1.00 94.75 747 ASP A C 1
ATOM 6016 O O . ASP A 1 747 ? -16.897 22.143 37.346 1.00 94.75 747 ASP A O 1
ATOM 6020 N N . HIS A 1 748 ? -16.448 21.372 39.414 1.00 96.12 748 HIS A N 1
ATOM 6021 C CA . HIS A 1 748 ? -17.174 22.390 40.176 1.00 96.12 748 HIS A CA 1
ATOM 6022 C C . HIS A 1 748 ? -16.628 22.559 41.608 1.00 96.12 748 HIS A C 1
ATOM 6024 O O . HIS A 1 748 ? -15.752 21.825 42.062 1.00 96.12 748 HIS A O 1
ATOM 6030 N N . GLY A 1 749 ? -17.141 23.564 42.317 1.00 94.75 749 GLY A N 1
ATOM 6031 C CA . GLY A 1 749 ? -17.080 23.679 43.776 1.00 94.75 749 GLY A CA 1
ATOM 6032 C C . GLY A 1 749 ? -18.433 23.357 44.420 1.00 94.75 749 GLY A C 1
ATOM 6033 O O . GLY A 1 74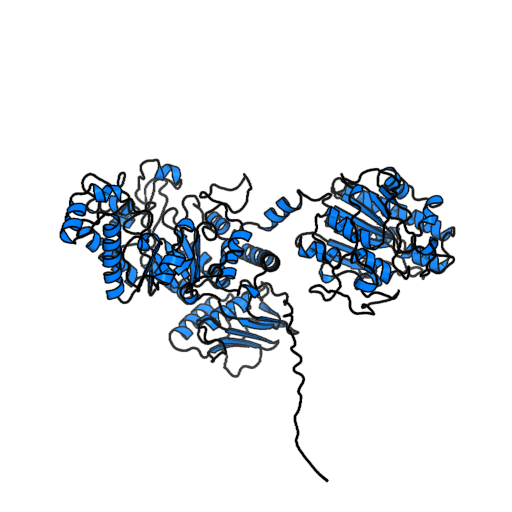9 ? -19.321 22.811 43.767 1.00 94.75 749 GLY A O 1
ATOM 6034 N N . GLY A 1 750 ? -18.626 23.720 45.685 1.00 94.75 750 GLY A N 1
ATOM 6035 C CA . GLY A 1 750 ? -19.879 23.459 46.393 1.00 94.75 750 GLY A CA 1
ATOM 6036 C C . GLY A 1 750 ? -20.059 24.340 47.621 1.00 94.75 750 GLY A C 1
ATOM 6037 O O . GLY A 1 750 ? -19.108 24.946 48.113 1.00 94.75 750 GLY A O 1
ATOM 6038 N N . ILE A 1 751 ? -21.299 24.412 48.100 1.00 93.75 751 ILE A N 1
ATOM 6039 C CA . ILE A 1 751 ? -21.704 25.173 49.286 1.00 93.75 751 ILE A CA 1
ATOM 6040 C C . ILE A 1 751 ? -22.466 24.237 50.212 1.00 93.75 751 ILE A C 1
ATOM 6042 O O . ILE A 1 751 ? -23.337 23.479 49.778 1.00 93.75 751 ILE A O 1
ATOM 6046 N N . ASP A 1 752 ? -22.169 24.313 51.507 1.00 93.62 752 ASP A N 1
ATOM 6047 C CA . ASP A 1 752 ? -22.712 23.404 52.511 1.00 93.62 752 ASP A CA 1
ATOM 6048 C C . ASP A 1 752 ? -22.534 21.954 52.062 1.00 93.62 752 ASP A C 1
ATOM 6050 O O . ASP A 1 752 ? -21.409 21.489 52.069 1.00 93.62 752 ASP A O 1
ATOM 6054 N N . LYS A 1 753 ? -23.598 21.254 51.649 1.00 95.06 753 LYS A N 1
ATOM 6055 C CA . LYS A 1 753 ? -23.573 19.860 51.158 1.00 95.06 753 LYS A CA 1
ATOM 6056 C C . LYS A 1 753 ? -24.096 19.704 49.724 1.00 95.06 753 LYS A C 1
ATOM 6058 O O . LYS A 1 753 ? -24.426 18.592 49.306 1.00 95.06 753 LYS A O 1
ATOM 6063 N N . GLY A 1 754 ? -24.240 20.809 48.998 1.00 91.94 754 GLY A N 1
ATOM 6064 C CA . GLY A 1 754 ? -24.812 20.842 47.657 1.00 91.94 754 GLY A CA 1
ATOM 6065 C C . GLY A 1 754 ? -23.928 21.567 46.648 1.00 91.94 754 GLY A C 1
ATOM 6066 O O . GLY A 1 754 ? -23.014 22.309 47.000 1.00 91.94 754 GLY A O 1
ATOM 6067 N N . HIS A 1 755 ? -24.245 21.348 45.378 1.00 92.94 755 HIS A N 1
ATOM 6068 C CA . HIS A 1 755 ? -23.654 22.033 44.234 1.00 92.94 755 HIS A CA 1
ATOM 6069 C C . HIS A 1 755 ? -24.680 22.074 43.082 1.00 92.94 755 HIS A C 1
ATOM 6071 O O . HIS A 1 755 ? -25.793 21.545 43.195 1.00 92.94 755 HIS A O 1
ATOM 6077 N N . GLY A 1 756 ? -24.303 22.682 41.955 1.00 89.00 756 GLY A N 1
ATOM 6078 C CA . GLY A 1 756 ? -25.124 22.782 40.741 1.00 89.00 756 GLY A CA 1
ATOM 6079 C C . GLY A 1 756 ? -25.768 24.152 40.519 1.00 89.00 756 GLY A C 1
ATOM 6080 O O . GLY A 1 756 ? -26.514 24.319 39.550 1.00 89.00 756 GLY A O 1
ATOM 6081 N N . GLY A 1 757 ? -25.500 25.114 41.402 1.00 91.50 757 GLY A N 1
ATOM 6082 C CA . GLY A 1 757 ? -25.965 26.487 41.309 1.00 91.50 757 GLY A CA 1
ATOM 6083 C C . GLY A 1 757 ? -25.158 27.369 40.353 1.00 91.50 757 GLY A C 1
ATOM 6084 O O . GLY A 1 757 ? -24.515 26.921 39.406 1.00 91.50 757 GLY A O 1
ATOM 6085 N N . ILE A 1 758 ? -25.276 28.679 40.575 1.00 95.00 758 ILE A N 1
ATOM 6086 C CA . ILE A 1 758 ? -24.696 29.743 39.735 1.00 95.00 758 ILE A CA 1
ATOM 6087 C C . ILE A 1 758 ? -23.790 30.684 40.539 1.00 95.00 758 ILE A C 1
ATOM 6089 O O . ILE A 1 758 ? -23.426 31.764 40.070 1.00 95.00 758 ILE A O 1
ATOM 6093 N N . THR A 1 759 ? -23.489 30.329 41.789 1.00 96.25 759 THR A N 1
ATOM 6094 C CA . THR A 1 759 ? -22.598 31.126 42.630 1.00 96.25 759 THR A CA 1
ATOM 6095 C C . THR A 1 759 ? -21.149 30.924 42.187 1.00 96.25 759 THR A C 1
ATOM 6097 O O . THR A 1 759 ? -20.791 29.874 41.657 1.00 96.25 759 THR A O 1
ATOM 6100 N N . LEU A 1 760 ? -20.282 31.917 42.405 1.00 94.69 760 LEU A N 1
ATOM 6101 C CA . LEU A 1 760 ? -18.861 31.763 42.066 1.00 94.69 760 LEU A CA 1
ATOM 6102 C C . LEU A 1 760 ? -18.172 30.687 42.911 1.00 94.69 760 LEU A C 1
ATOM 6104 O O . LEU A 1 760 ? -17.233 30.069 42.435 1.00 94.69 760 LEU A O 1
ATOM 6108 N N . GLU A 1 761 ? -18.656 30.429 44.122 1.00 93.44 761 GLU A N 1
ATOM 6109 C CA . GLU A 1 761 ? -18.130 29.379 44.999 1.00 93.44 761 GLU A CA 1
ATOM 6110 C C . GLU A 1 761 ? -18.369 27.972 44.427 1.00 93.44 761 GLU A C 1
ATOM 6112 O O . GLU A 1 761 ? -17.514 27.096 44.543 1.00 93.44 761 GLU A O 1
ATOM 6117 N N . GLU A 1 762 ? -19.488 27.780 43.726 1.00 95.06 762 GLU A N 1
ATOM 6118 C CA . GLU A 1 762 ? -19.798 26.544 43.001 1.00 95.06 762 GLU A CA 1
ATOM 6119 C C . GLU A 1 762 ? -19.185 26.512 41.593 1.00 95.06 762 GLU A C 1
ATOM 6121 O O . GLU A 1 762 ? -18.857 25.444 41.075 1.00 95.06 762 GLU A O 1
ATOM 6126 N N . MET A 1 763 ? -19.048 27.669 40.938 1.00 96.62 763 MET A N 1
ATOM 6127 C CA . MET A 1 763 ? -18.598 27.732 39.548 1.00 96.62 763 MET A CA 1
ATOM 6128 C C . MET A 1 763 ? -17.080 27.805 39.380 1.00 96.62 763 MET A C 1
ATOM 6130 O O . MET A 1 763 ? -16.566 27.289 38.388 1.00 96.62 763 MET A O 1
ATOM 6134 N N . GLU A 1 764 ? -16.361 28.470 40.285 1.00 97.38 764 GLU A N 1
ATOM 6135 C CA . GLU A 1 764 ? -14.914 28.654 40.180 1.00 97.38 764 GLU A CA 1
ATOM 6136 C C . GLU A 1 764 ? -14.162 27.455 40.770 1.00 97.38 764 GLU A C 1
ATOM 6138 O O . GLU A 1 764 ? -14.304 27.099 41.943 1.00 97.38 764 GLU A O 1
ATOM 6143 N N . SER A 1 765 ? -13.329 26.828 39.941 1.00 96.62 765 SER A N 1
ATOM 6144 C CA . SER A 1 765 ? -12.541 25.651 40.305 1.00 96.62 765 SER A CA 1
ATOM 6145 C C . SER A 1 765 ? -11.068 25.805 39.898 1.00 96.62 765 SER A C 1
ATOM 6147 O O . SER A 1 765 ? -10.748 26.572 38.982 1.00 96.62 765 SER A O 1
ATOM 6149 N N . PRO A 1 766 ? -10.127 25.108 40.566 1.00 97.75 766 PRO A N 1
ATOM 6150 C CA . PRO A 1 766 ? -8.710 25.214 40.242 1.00 97.75 766 PRO A CA 1
ATOM 6151 C C . PRO A 1 766 ? -8.361 24.713 38.834 1.00 97.75 766 PRO A C 1
ATOM 6153 O O . PRO A 1 766 ? -8.891 23.716 38.330 1.00 97.75 766 PRO A O 1
ATOM 6156 N N . PHE A 1 767 ? -7.381 25.372 38.223 1.00 98.56 767 PHE A N 1
ATOM 6157 C CA . PHE A 1 767 ? -6.599 24.848 37.109 1.00 98.56 767 PHE A CA 1
ATOM 6158 C C . PHE A 1 767 ? -5.120 25.119 37.365 1.00 98.56 767 PHE A C 1
ATOM 6160 O O . PHE A 1 767 ? -4.735 26.266 37.591 1.00 98.56 767 PHE A O 1
ATOM 6167 N N . ILE A 1 768 ? -4.292 24.077 37.312 1.00 98.69 768 ILE A N 1
ATOM 6168 C CA . ILE A 1 768 ? -2.837 24.171 37.448 1.00 98.69 768 ILE A CA 1
ATOM 6169 C C . ILE A 1 768 ? -2.182 23.418 36.289 1.00 98.69 768 ILE A C 1
ATOM 6171 O O . ILE A 1 768 ? -2.499 22.255 36.056 1.00 98.69 768 ILE A O 1
ATOM 6175 N N . ALA A 1 769 ? -1.229 24.055 35.612 1.00 98.56 769 ALA A N 1
ATOM 6176 C CA . ALA A 1 769 ? -0.341 23.437 34.633 1.00 98.56 769 ALA A CA 1
ATOM 6177 C C . ALA A 1 769 ? 1.114 23.504 35.125 1.00 98.56 769 ALA A C 1
ATOM 6179 O O . ALA A 1 769 ? 1.582 24.551 35.579 1.00 98.56 769 ALA A O 1
ATOM 6180 N N . PHE A 1 770 ? 1.846 22.395 35.023 1.00 98.31 770 PHE A N 1
ATOM 6181 C CA . PHE A 1 770 ? 3.235 22.278 35.478 1.00 98.31 770 PHE A CA 1
ATOM 6182 C C . PHE A 1 770 ? 4.009 21.251 34.637 1.00 98.31 770 PHE A C 1
ATOM 6184 O O . PHE A 1 770 ? 3.425 20.285 34.161 1.00 98.31 770 PHE A O 1
ATOM 6191 N N . GLY A 1 771 ? 5.325 21.418 34.483 1.00 97.44 771 GLY A N 1
ATOM 6192 C CA . GLY A 1 771 ? 6.194 20.448 33.803 1.00 97.44 771 GLY A CA 1
ATOM 6193 C C . GLY A 1 771 ? 6.791 20.962 32.493 1.00 97.44 771 GLY A C 1
ATOM 6194 O O . GLY A 1 771 ? 7.061 22.157 32.344 1.00 97.44 771 GLY A O 1
ATOM 6195 N N . LYS A 1 772 ? 7.046 20.047 31.551 1.00 96.25 772 LYS A N 1
ATOM 6196 C CA . LYS A 1 772 ? 7.772 20.307 30.301 1.00 96.25 772 LYS A CA 1
ATOM 6197 C C . LYS A 1 772 ? 7.172 21.484 29.531 1.00 96.25 772 LYS A C 1
ATOM 6199 O O . LYS A 1 772 ? 5.984 21.522 29.244 1.00 96.25 772 LYS A O 1
ATOM 6204 N N . ASN A 1 773 ? 8.019 22.452 29.183 1.00 95.06 773 ASN A N 1
ATOM 6205 C CA . ASN A 1 773 ? 7.670 23.643 28.405 1.00 95.06 773 ASN A CA 1
ATOM 6206 C C . ASN A 1 773 ? 6.591 24.557 29.012 1.00 95.06 773 ASN A C 1
ATOM 6208 O O . ASN A 1 773 ? 6.276 25.573 28.394 1.00 95.06 773 ASN A O 1
ATOM 6212 N N . VAL A 1 774 ? 6.092 24.291 30.224 1.00 97.25 774 VAL A N 1
ATOM 6213 C CA . VAL A 1 774 ? 5.196 25.208 30.935 1.00 97.25 774 VAL A CA 1
ATOM 6214 C C . VAL A 1 774 ? 6.007 26.376 31.502 1.00 97.25 774 VAL A C 1
ATOM 6216 O O . VAL A 1 774 ? 7.049 26.202 32.137 1.00 97.25 774 VAL A O 1
ATOM 6219 N N . ARG A 1 775 ? 5.550 27.604 31.260 1.00 95.38 775 ARG A N 1
ATOM 6220 C CA . ARG A 1 775 ? 6.117 28.823 31.836 1.00 95.38 775 ARG A CA 1
ATOM 6221 C C . ARG A 1 775 ? 5.709 28.915 33.314 1.00 95.38 775 ARG A C 1
ATOM 6223 O O . ARG A 1 775 ? 4.534 28.726 33.623 1.00 95.38 775 ARG A O 1
ATOM 6230 N N . PRO A 1 776 ? 6.633 29.222 34.238 1.00 95.00 776 PRO A N 1
ATOM 6231 C CA . PRO A 1 776 ? 6.307 29.408 35.648 1.00 95.00 776 PRO A CA 1
ATOM 6232 C C . PRO A 1 776 ? 5.738 30.819 35.885 1.00 95.00 776 PRO A C 1
ATOM 6234 O O . PRO A 1 776 ? 6.421 31.681 36.433 1.00 95.00 776 PRO A O 1
ATOM 6237 N N . MET A 1 777 ? 4.527 31.097 35.394 1.00 94.06 777 MET A N 1
ATOM 6238 C CA . MET A 1 777 ? 3.911 32.429 35.498 1.00 94.06 777 MET A CA 1
ATOM 6239 C C . MET A 1 777 ? 3.319 32.701 36.887 1.00 94.06 777 MET A C 1
ATOM 6241 O O . MET A 1 777 ? 3.063 33.854 37.224 1.00 94.06 777 MET A O 1
ATOM 6245 N N . GLY A 1 778 ? 3.095 31.665 37.701 1.00 93.75 778 GLY A N 1
ATOM 6246 C CA . GLY A 1 778 ? 2.261 31.783 38.892 1.00 93.75 778 GLY A CA 1
ATOM 6247 C C . GLY A 1 778 ? 0.789 31.944 38.505 1.00 93.75 778 GLY A C 1
ATOM 6248 O O . GLY A 1 778 ? 0.298 31.216 37.641 1.00 93.75 778 GLY A O 1
ATOM 6249 N N . ALA A 1 779 ? 0.076 32.865 39.158 1.00 96.00 779 ALA A N 1
ATOM 6250 C CA . ALA A 1 779 ? -1.317 33.152 38.818 1.00 96.00 779 ALA A CA 1
ATOM 6251 C C . ALA A 1 779 ? -1.394 33.909 37.484 1.00 96.00 779 ALA A C 1
ATOM 6253 O O . ALA A 1 779 ? -0.673 34.892 37.312 1.00 96.00 779 ALA A O 1
ATOM 6254 N N . PHE A 1 780 ? -2.275 33.491 36.575 1.00 95.06 780 PHE A N 1
ATOM 6255 C CA . PHE A 1 780 ? -2.550 34.217 35.332 1.00 95.06 780 PHE A CA 1
ATOM 6256 C C . PHE A 1 780 ? -3.966 34.816 35.317 1.00 95.06 780 PHE A C 1
ATOM 6258 O O . PHE A 1 780 ? -4.878 34.306 35.974 1.00 95.06 780 PHE A O 1
ATOM 6265 N N . ASP A 1 781 ? -4.133 35.911 34.570 1.00 91.12 781 ASP A N 1
ATOM 6266 C CA . ASP A 1 781 ? -5.349 36.738 34.576 1.00 91.12 781 ASP A CA 1
ATOM 6267 C C . ASP A 1 781 ? -6.308 36.443 33.413 1.00 91.12 781 ASP A C 1
ATOM 6269 O O . ASP A 1 781 ? -7.454 36.900 33.436 1.00 91.12 781 ASP A O 1
ATOM 6273 N N . GLU A 1 782 ? -5.882 35.693 32.390 1.00 93.31 782 GLU A N 1
ATOM 6274 C CA . GLU A 1 782 ? -6.763 35.331 31.283 1.00 93.31 782 GLU A CA 1
ATOM 6275 C C . GLU A 1 782 ? -7.960 34.496 31.754 1.00 93.31 782 GLU A C 1
ATOM 6277 O O . GLU A 1 782 ? -7.866 33.619 32.616 1.00 93.31 782 GLU A O 1
ATOM 6282 N N . THR A 1 783 ? -9.111 34.762 31.139 1.00 95.31 783 THR A N 1
ATOM 6283 C CA . THR A 1 783 ? -10.346 34.024 31.396 1.00 95.31 783 THR A CA 1
ATOM 6284 C C . THR A 1 783 ? -10.206 32.577 30.953 1.00 95.31 783 THR A C 1
ATOM 6286 O O . THR A 1 783 ? -9.698 32.326 29.861 1.00 95.31 783 THR A O 1
ATOM 6289 N N . MET A 1 784 ? -10.732 31.655 31.756 1.00 97.69 784 MET A N 1
ATOM 6290 C CA . MET A 1 784 ? -10.717 30.234 31.443 1.00 97.69 784 MET A CA 1
ATOM 6291 C C . MET A 1 784 ? -12.069 29.594 31.755 1.00 97.69 784 MET A C 1
ATOM 6293 O O . MET A 1 784 ? -12.633 29.794 32.833 1.00 97.69 784 MET A O 1
ATOM 6297 N N . MET A 1 785 ? -12.568 28.808 30.812 1.00 98.12 785 MET A N 1
ATOM 6298 C CA . MET A 1 785 ? -13.761 27.981 30.941 1.00 98.12 785 MET A CA 1
ATOM 6299 C C . MET A 1 785 ? -13.385 26.501 31.018 1.00 98.12 785 MET A C 1
ATOM 6301 O O . MET A 1 785 ? -12.299 26.088 30.611 1.00 98.12 785 MET A O 1
ATOM 6305 N N . GLN A 1 786 ? -14.312 25.682 31.506 1.00 97.62 786 GLN A N 1
ATOM 6306 C CA . GLN A 1 786 ? -14.146 24.235 31.636 1.00 97.62 786 GLN A CA 1
ATOM 6307 C C . GLN A 1 786 ? -13.665 23.557 30.345 1.00 97.62 786 GLN A C 1
ATOM 6309 O O . GLN A 1 786 ? -12.736 22.749 30.365 1.00 97.62 786 GLN A O 1
ATOM 6314 N N . PHE A 1 787 ? -14.261 23.932 29.215 1.00 97.88 787 PHE A N 1
ATOM 6315 C CA . PHE A 1 787 ? -13.946 23.382 27.900 1.00 97.88 787 PHE A CA 1
ATOM 6316 C C . PHE A 1 787 ? -12.582 23.816 27.330 1.00 97.88 787 PHE A C 1
ATOM 6318 O O . PHE A 1 787 ? -12.105 23.224 26.362 1.00 97.88 787 PHE A O 1
ATOM 6325 N N . ASP A 1 788 ? -11.910 24.811 27.920 1.00 98.50 788 ASP A N 1
ATOM 6326 C CA . ASP A 1 788 ? -10.586 25.254 27.457 1.00 98.50 788 ASP A CA 1
ATOM 6327 C C . ASP A 1 788 ? -9.491 24.222 27.780 1.00 98.50 788 ASP A C 1
ATOM 6329 O O . ASP A 1 788 ? -8.400 24.262 27.207 1.00 98.50 788 ASP A O 1
ATOM 6333 N N . ILE A 1 789 ? -9.773 23.260 28.666 1.00 98.50 789 ILE A N 1
ATOM 6334 C CA . ILE A 1 789 ? -8.839 22.198 29.059 1.00 98.50 789 ILE A CA 1
ATOM 6335 C C . ILE A 1 789 ? -8.558 21.256 27.883 1.00 98.50 789 ILE A C 1
ATOM 6337 O O . ILE A 1 789 ? -7.392 21.083 27.526 1.00 98.50 789 ILE A O 1
ATOM 6341 N N . ALA A 1 790 ? -9.591 20.703 27.232 1.00 98.31 790 ALA A N 1
ATOM 6342 C CA . ALA A 1 790 ? -9.413 19.873 26.036 1.00 98.31 790 ALA A CA 1
ATOM 6343 C C . ALA A 1 790 ? -8.692 20.637 24.920 1.00 98.31 790 ALA A C 1
ATOM 6345 O O . ALA A 1 790 ? -7.747 20.111 24.335 1.00 98.31 790 ALA A O 1
ATOM 6346 N N . ALA A 1 791 ? -9.066 21.898 24.677 1.00 98.00 791 ALA A N 1
ATOM 6347 C CA . ALA A 1 791 ? -8.389 22.740 23.693 1.00 98.00 791 ALA A CA 1
ATOM 6348 C C . ALA A 1 791 ? -6.900 22.936 24.035 1.00 98.00 791 ALA A C 1
ATOM 6350 O O . ALA A 1 791 ? -6.038 22.867 23.161 1.00 98.00 791 ALA A O 1
ATOM 6351 N N . THR A 1 792 ? -6.572 23.127 25.315 1.00 98.50 792 THR A N 1
ATOM 6352 C CA . THR A 1 792 ? -5.185 23.268 25.783 1.00 98.50 792 THR A CA 1
ATOM 6353 C C . THR A 1 792 ? -4.387 21.976 25.602 1.00 98.50 792 THR A C 1
ATOM 6355 O O . THR A 1 792 ? -3.246 22.037 25.151 1.00 98.50 792 THR A O 1
ATOM 6358 N N . ILE A 1 793 ? -4.972 20.809 25.884 1.00 98.56 793 ILE A N 1
ATOM 6359 C CA . ILE A 1 793 ? -4.324 19.508 25.641 1.00 98.56 793 ILE A CA 1
ATOM 6360 C C . ILE A 1 793 ? -4.111 19.286 24.140 1.00 98.56 793 ILE A C 1
ATOM 6362 O O . ILE A 1 793 ? -3.020 18.892 23.732 1.00 98.56 793 ILE A O 1
ATOM 6366 N N . ALA A 1 794 ? -5.105 19.619 23.313 1.00 97.12 794 ALA A N 1
ATOM 6367 C CA . ALA A 1 794 ? -4.967 19.585 21.862 1.00 97.12 794 ALA A CA 1
ATOM 6368 C C . ALA A 1 794 ? -3.806 20.469 21.386 1.00 97.12 794 ALA A C 1
ATOM 6370 O O . ALA A 1 794 ? -2.995 20.036 20.577 1.00 97.12 794 ALA A O 1
ATOM 6371 N N . TYR A 1 795 ? -3.647 21.664 21.957 1.00 96.38 795 TYR A N 1
ATOM 6372 C CA . TYR A 1 795 ? -2.515 22.535 21.645 1.00 96.38 795 TYR A CA 1
ATOM 6373 C C . TYR A 1 795 ? -1.157 21.948 22.064 1.00 96.38 795 TYR A C 1
ATOM 6375 O O . TYR A 1 795 ? -0.181 22.120 21.336 1.00 96.38 795 TYR A O 1
ATOM 6383 N N . ILE A 1 796 ? -1.075 21.232 23.193 1.00 96.94 796 ILE A N 1
ATOM 6384 C CA . ILE A 1 796 ? 0.166 20.552 23.608 1.00 96.94 796 ILE A CA 1
ATOM 6385 C C . ILE A 1 796 ? 0.603 19.529 22.555 1.00 96.94 796 ILE A C 1
ATOM 6387 O O . ILE A 1 796 ? 1.790 19.463 22.237 1.00 96.94 796 ILE A O 1
ATOM 6391 N N . PHE A 1 797 ? -0.345 18.773 22.001 1.00 94.50 797 PHE A N 1
ATOM 6392 C CA . PHE A 1 797 ? -0.092 17.761 20.973 1.00 94.50 797 PHE A CA 1
ATOM 6393 C C . PHE A 1 797 ? -0.222 18.291 19.534 1.00 94.50 797 PHE A C 1
ATOM 6395 O O . PHE A 1 797 ? -0.202 17.509 18.589 1.00 94.50 797 PHE A O 1
ATOM 6402 N N . GLY A 1 798 ? -0.369 19.606 19.337 1.00 90.81 798 GLY A N 1
ATOM 6403 C CA . GLY A 1 798 ? -0.521 20.196 18.003 1.00 90.81 798 GLY A CA 1
ATOM 6404 C C . GLY A 1 798 ? -1.690 19.624 17.188 1.00 90.81 798 GLY A C 1
ATOM 6405 O O . GLY A 1 798 ? -1.555 19.500 15.976 1.00 90.81 798 GLY A O 1
ATOM 6406 N N . LEU A 1 799 ? -2.793 19.240 17.841 1.00 89.50 799 LEU A N 1
ATOM 6407 C CA . LEU A 1 799 ? -3.958 18.635 17.188 1.00 89.50 799 LEU A CA 1
ATOM 6408 C C . LEU A 1 799 ? -4.809 19.693 16.480 1.00 89.50 799 LEU A C 1
ATOM 6410 O O . LEU A 1 799 ? -5.085 20.757 17.046 1.00 89.50 799 LEU A O 1
ATOM 6414 N N . ASP A 1 800 ? -5.338 19.339 15.312 1.00 87.94 800 ASP A N 1
ATOM 6415 C CA . ASP A 1 800 ? -6.445 20.059 14.691 1.00 87.94 800 ASP A CA 1
ATOM 6416 C C . ASP A 1 800 ? -7.737 19.787 15.470 1.00 87.94 800 ASP A C 1
ATOM 6418 O O . ASP A 1 800 ? -8.162 18.643 15.640 1.00 87.94 800 ASP A O 1
ATOM 6422 N N . THR A 1 801 ? -8.376 20.836 15.983 1.00 90.06 801 THR A N 1
ATOM 6423 C CA . THR A 1 801 ? -9.614 20.698 16.760 1.00 90.06 801 THR A CA 1
ATOM 6424 C C . THR A 1 801 ? -10.843 20.766 15.851 1.00 90.06 801 THR A C 1
ATOM 6426 O O . THR A 1 801 ? -10.888 21.637 14.976 1.00 90.06 801 THR A O 1
ATOM 6429 N N . PRO A 1 802 ? -11.881 19.936 16.071 1.00 88.38 802 PRO A N 1
ATOM 6430 C CA . PRO A 1 802 ? -13.132 20.024 15.321 1.00 88.38 802 PRO A CA 1
ATOM 6431 C C . PRO A 1 802 ? -13.745 21.425 15.390 1.00 88.38 802 PRO A C 1
ATOM 6433 O O . PRO A 1 802 ? -13.715 22.059 16.441 1.00 88.38 802 PRO A O 1
ATOM 6436 N N . GLN A 1 803 ? -14.399 21.878 14.316 1.00 89.44 803 GLN A N 1
ATOM 6437 C CA . GLN A 1 803 ? -15.070 23.189 14.291 1.00 89.44 803 GLN A CA 1
ATOM 6438 C C . GLN A 1 803 ? -16.098 23.360 15.428 1.00 89.44 803 GLN A C 1
ATOM 6440 O O . GLN A 1 803 ? -16.357 24.475 15.872 1.00 89.44 803 GLN A O 1
ATOM 6445 N N . ALA A 1 804 ? -16.696 22.261 15.896 1.00 91.06 804 ALA A N 1
ATOM 6446 C CA . ALA A 1 804 ? -17.669 22.274 16.983 1.00 91.06 804 ALA A CA 1
ATOM 6447 C C . ALA A 1 804 ? -17.056 22.566 18.367 1.00 91.06 804 ALA A C 1
ATOM 6449 O O . ALA A 1 804 ? -17.801 22.854 19.303 1.00 91.06 804 ALA A O 1
ATOM 6450 N N . TRP A 1 805 ? -15.729 22.488 18.516 1.00 96.81 805 TRP A N 1
ATOM 6451 C CA . TRP A 1 805 ? -15.050 22.911 19.737 1.00 96.81 805 TRP A CA 1
ATOM 6452 C C . TRP A 1 805 ? -14.997 24.435 19.795 1.00 96.81 805 TRP A C 1
ATOM 6454 O O . TRP A 1 805 ? -14.528 25.098 18.872 1.00 96.81 805 TRP A O 1
ATOM 6464 N N . ILE A 1 806 ? -15.459 24.989 20.912 1.00 96.19 806 ILE A N 1
ATOM 6465 C CA . ILE A 1 806 ? -15.440 26.436 21.169 1.00 96.19 806 ILE A CA 1
ATOM 6466 C C . ILE A 1 806 ? -14.329 26.838 22.144 1.00 96.19 806 ILE A C 1
ATOM 6468 O O . ILE A 1 806 ? -14.083 28.032 22.336 1.00 96.19 806 ILE A O 1
ATOM 6472 N N . GLY A 1 807 ? -13.668 25.851 22.758 1.00 95.88 807 GLY A N 1
ATOM 6473 C CA . GLY A 1 807 ? -12.590 26.083 23.704 1.00 95.88 807 GLY A CA 1
ATOM 6474 C C . GLY A 1 807 ? -11.374 26.753 23.085 1.00 95.88 807 GLY A C 1
ATOM 6475 O O . GLY A 1 807 ? -10.987 26.496 21.944 1.00 95.88 807 GLY A O 1
ATOM 6476 N N . ARG A 1 808 ? -10.756 27.633 23.867 1.00 95.94 808 ARG A N 1
ATOM 6477 C CA . ARG A 1 808 ? -9.565 28.386 23.495 1.00 95.94 808 ARG A CA 1
ATOM 6478 C C . ARG A 1 808 ? -8.374 27.816 24.258 1.00 95.94 808 ARG A C 1
ATOM 6480 O O . ARG A 1 808 ? -8.380 27.831 25.485 1.00 95.94 808 ARG A O 1
ATOM 6487 N N . PRO A 1 809 ? -7.334 27.325 23.569 1.00 96.19 809 PRO A N 1
ATOM 6488 C CA . PRO A 1 809 ? -6.158 26.814 24.257 1.00 96.19 809 PRO A CA 1
ATOM 6489 C C . PRO A 1 809 ? -5.442 27.925 25.027 1.00 96.19 809 PRO A C 1
ATOM 6491 O O . PRO A 1 809 ? -5.226 29.017 24.491 1.00 96.19 809 PRO A O 1
ATOM 6494 N N . MET A 1 810 ? -4.971 27.609 26.233 1.00 97.00 810 MET A N 1
ATOM 6495 C CA . MET A 1 810 ? -4.142 28.501 27.046 1.00 97.00 810 MET A CA 1
ATOM 6496 C C . MET A 1 810 ? -2.695 28.519 26.518 1.00 97.00 810 MET A C 1
ATOM 6498 O O . MET A 1 810 ? -1.763 27.995 27.128 1.00 97.00 810 MET A O 1
ATOM 6502 N N . LYS A 1 811 ? -2.500 29.079 25.316 1.00 95.50 811 LYS A N 1
ATOM 6503 C CA . LYS A 1 811 ? -1.220 29.051 24.581 1.00 95.50 811 LYS A CA 1
ATOM 6504 C C . LYS A 1 811 ? -0.088 29.761 25.319 1.00 95.50 811 LYS A C 1
ATOM 6506 O O . LYS A 1 811 ? 1.064 29.346 25.216 1.00 95.50 811 LYS A O 1
ATOM 6511 N N . GLN A 1 812 ? -0.413 30.821 26.058 1.00 94.19 812 GLN A N 1
ATOM 6512 C CA . GLN A 1 812 ? 0.542 31.640 26.800 1.00 94.19 812 GLN A CA 1
ATOM 6513 C C . GLN A 1 812 ? 1.275 30.859 27.894 1.00 94.19 812 GLN A C 1
ATOM 6515 O O . GLN A 1 812 ? 2.369 31.257 28.288 1.00 94.19 812 GLN A O 1
ATOM 6520 N N . LEU A 1 813 ? 0.714 29.728 28.335 1.00 95.62 813 LEU A N 1
ATOM 6521 C CA . LEU A 1 813 ? 1.327 28.870 29.343 1.00 95.62 813 LEU A CA 1
ATOM 6522 C C . LEU A 1 813 ? 2.574 28.149 28.824 1.00 95.62 813 LEU A C 1
ATOM 6524 O O . LEU A 1 813 ? 3.340 27.645 29.636 1.00 95.62 813 LEU A O 1
ATOM 6528 N N . PHE A 1 814 ? 2.805 28.087 27.509 1.00 95.38 814 PHE A N 1
ATOM 6529 C CA . PHE A 1 814 ? 3.856 27.255 26.919 1.00 95.38 814 PHE A CA 1
ATOM 6530 C C . PHE A 1 814 ? 4.971 28.079 26.271 1.00 95.38 814 PHE A C 1
ATOM 6532 O O . PHE A 1 814 ? 4.751 29.172 25.744 1.00 95.38 814 PHE A O 1
ATOM 6539 N N . ARG A 1 815 ? 6.204 27.574 26.350 1.00 86.69 815 ARG A N 1
ATOM 6540 C CA . ARG A 1 815 ? 7.377 28.153 25.680 1.00 86.69 815 ARG A CA 1
ATOM 6541 C C . ARG A 1 815 ? 7.335 27.963 24.170 1.00 86.69 815 ARG A C 1
ATOM 6543 O O . ARG A 1 815 ? 6.838 26.913 23.690 1.00 86.69 815 ARG A O 1
#

Secondary structure (DSSP, 8-state):
--------------------------SSPPSEEEEEEEEEEE-TT-EEEE---HHHHHHHHHHHTTSSSPPEE--TT--SSEEEEEE---SS--TT-EEEEE-SSEEEEEESSHHHHHHHHHHHHHTS-SSSSEEEEEEEEEE--S-SEEEEEEE-SSS---HHHHHHHHHHHHHTT--EEEEE--STT---B--SS-THHHHHHSEES-S-HHHHHHTT-----TTSTT-EE--B-HHHHHHHHHHHHHTT-EEEEE---SSS-HHHHHH-GGGSPTT--TTT--S--TT-HHHHHHHHHHHHHHHHH---SEEE----S---HHHHH-HHHHHHHHHTT--SHHHHHHHHHHHHHHHHHHTT-EEEEEGGGGSS---TTPEEEE--GGGTHHHHHHHTT--EEE--HHHHBTTEE-S--TTPPP-EEEE--HHHHHH--SS-TT-SSGGGEEEEEEEE--TT--SHHHHHHHHTTHHHHHHHHHHS-GGG--HHHHHHHHHHHHHHHHHTT-----HHHHHHHHHHSS-S-SEEEEEEETT--GGGGGT---HHHHHHHHTSEEEEEEEPPSS-SHHHHHHHHHHTS-HHHH---STT-SS-SS--SS--TTSSPPPHHHHHHHH-TT--EEEEESSGGGGGTS-GGG-SEEEEGGGGT-S-SSSSSS--HHHHHHHHHHHHHHH--SEEEEEE-HHHHHHHHH-TTSHHHHHHHHHHHHHHHHHHHHHHHTT-GGGEEEEEEES---BTTB--SSSHHHHEEEEEEEETTB---EE--S--BTTHHHHHHHHHTTPPPPTT------GGGB-

Foldseek 3Di:
DDDDDDDDPPPPPPPPPPQQPDPALDFPDFPHKDFDPDKAKAAQAQEEEEPDDDPLVVLQVVLQVPDPHHHHHDDPPQQFSYEYQYEDDDPDPAQQWWKWFDDNGYIYIYGNYSNVSLVSVLRQVSQFDPDNMTIHTGMITTGDFPFPAQEAEDACQLAHDDLVLLLVVLVVCLSNPHAEYEYEQAFLSAHAEQAPVQNLRCQQGQWQQASQLVCCLVVLNHGDGPPDHRTGGHHDYLVSLLVSCSSNVSSNHAYAYEDAPQFRCLSVQASPVVQDFPPDGSSRAGGGQLLDPVNVVVLLSVVVSVVVSGVALEHEHELPPHDQPSLVVGPSSVVVCVVVVPDGSLSSSLVVQQSSQVSSVVVNHGYEYELSNVSDDDDQRYAYEYADPVVCSQLSQVVVNHAYEYQHPQAAALQDDADPDPPDFDGDPDYHHLVSNQVDAQQDPPRPRSVSHNAYYHYYDCSRPHDSLSSLQSCPPSSSSRSNNRGPDPVPDDPLSSVVSSQVVVVVCVVVPGNYHDVLVVCVVVQVVQFLFQAEEEEEEEQFFLVCVVPFPQVLVVVLLQQFEKAQQAFFAAQLEDLQLLLLLFQLAHCVQQQCHDRQDLHRVDQHVDADSLSGRDTLLNLCCSSNVPFAFEEAEADPSNPSSHDPVSHPYYHYQVNLVFDDDDPQRGHQVVSSLVVLLVCCLPPVGSYYYYYDHVLLSQCQPFRPPDPSSSVSSRSVSVSVVSNLVSCVNSVRQQRYKYWYWYRFHDGGNDGRDDDSRGTGIMIGIGHRQFGSPNYDDDHHYSSLNSVQVCSSSVTDRDPSNPHDHPVVRGD

Radius of gyration: 34.15 Å; chains: 1; bounding box: 107×67×108 Å

=== Feature glossary ===
Key to the feature types in this record:

— What the protein is —

Primary structure: the covalent order of the twenty standard amino acids along the backbone. Two proteins with the same sequence will (almost always) fold to the same structure; two with 30% identity often share a fold but not the details.

Database cross-references. InterPro integrates a dozen domain/family signature databases into unified entries with residue-range hits. GO terms attach function/process/location labels with evidence codes. CATH codes position the fold in a four-level structural taxonomy. Organism is the NCBI-taxonomy species name.

— Where its atoms are —

The mmCIF block holds the 3D Cartesian coordinates of each backbone atom (N, Cα, C, O) in ångströms. mmCIF is the PDB's canonical archive format — a tagged-loop text representation of the atomic model.

Six rendered views show the 3D structure from the faces of a cube — i.e. along ±x, ±y, ±z. Rendering representation is drawn randomly per protein from cartoon (secondary-structure ribbons), sticks (backbone bonds), or molecular surface; coloring is either N→C rainbow (blue at the N-terminus through red at the C-terminus) or one color per chain.

— Local backbone conformation —

DSSP 8-state secondary structure assigns each residue one of H (α-helix), G (3₁₀-helix), I (π-helix), E (extended β-strand), B (isolated β-bridge), T (hydrogen-bonded turn), S (bend), or '-' (coil). The assignment is computed from backbone hydrogen-bond geometry via the Kabsch–Sander algorithm.

P-SEA three-state annotation labels each residue as helix, strand, or coil based purely on the geometry of the Cα trace. It serves as a fallback when the full backbone (and thus DSSP) is unavailable.

The φ/ψ torsion pair specifies the backbone conformation at each residue. φ rotates about the N–Cα bond, ψ about the Cα–C bond. Steric clashes forbid most of the (φ, ψ) plane — the allowed regions (α-helix basin, β-sheet basin, left-handed helix) are the Ramachandran-allowed regions.

— Global shape and packing —

The geometric summary reports three shape descriptors. Rg (radius of gyration) measures how spread out the Cα atoms are about their centre of mass; compact globular proteins have small Rg, elongated or unfolded ones large. Cα contacts (<8 Å, |i−j|>4) count long-range residue pairs in spatial proximity — high for tightly packed folds, near zero for rods or random coil. The bounding-box extents give the protein's footprint along x, y, z in Å.

Accessible surface area quantifies burial. A residue with SASA near zero is packed into the hydrophobic core; one with SASA >100 Å² sits on the surface. Computed here via the Shrake–Rupley numerical algorithm with a 1.4 Å probe.

Plot images: a contact map (which residues are close in 3D, as an N×N binary image), a Ramachandran scatter (backbone torsion angles, revealing secondary-structure composition at a glance), and — for AlphaFold structures — a PAE heatmap (pairwise prediction confidence).

— Structural neighborhood —

The Foldseek 3Di string encodes local tertiary geometry as a 20-letter alphabet — one character per residue — derived from the relative positions of nearby Cα atoms. Unlike the amino-acid sequence, 3Di is a direct function of the 3D structure, so two proteins with the same fold have similar 3Di strings even at low sequence identity.

Nearest PDB neighbors are the top structural matches found by Foldseek when searching this structure against the entire Protein Data Bank. Each hit reports a TM-score (0 to 1; >0.5 almost always implies the same fold) and an E-value. These are *structural* homologs — they may share no detectable sequence similarity.

— Confidence and disorder —

For AlphaFold models, the B-factor field carries pLDDT — the model's own estimate of local accuracy on a 0–100 scale. Regions with pLDDT<50 should be treated as essentially unmodeled; they often correspond to intrinsically disordered segments.

B-factor (Debye–Waller factor) reflects atomic displacement in the crystal lattice. It is an experimental observable (units Å²), not a prediction; low values mean the atom is pinned down, high values mean it moves or is heterogeneous across the crystal.

Predicted aligned error is AlphaFold's pairwise confidence. Unlike pLDDT (per-residue), PAE is per-residue-pair and captures whether two parts of the structure are correctly placed relative to each other. Units are ångströms of expected positional error.